Protein AF-A0A3M0WB15-F1 (afdb_monomer_lite)

Structure (mmCIF, N/CA/C/O backbone):
data_AF-A0A3M0WB15-F1
#
_entry.id   AF-A0A3M0WB15-F1
#
loop_
_atom_site.group_PDB
_atom_site.id
_atom_site.type_symbol
_atom_site.label_atom_id
_atom_site.label_alt_id
_atom_site.label_comp_id
_atom_site.label_asym_id
_atom_site.label_entity_id
_atom_site.label_seq_id
_atom_site.pdbx_PDB_ins_code
_atom_site.Cartn_x
_atom_site.Cartn_y
_atom_site.Cartn_z
_atom_site.occupancy
_atom_site.B_iso_or_equiv
_atom_site.auth_seq_id
_atom_site.auth_comp_id
_atom_site.auth_asym_id
_atom_site.auth_atom_id
_atom_site.pdbx_PDB_model_num
ATOM 1 N N . MET A 1 1 ? -12.640 12.970 55.180 1.00 32.00 1 MET A N 1
ATOM 2 C CA . MET A 1 1 ? -13.164 11.653 54.748 1.00 32.00 1 MET A CA 1
ATOM 3 C C . MET A 1 1 ? -14.490 11.904 54.052 1.00 32.00 1 MET A C 1
ATOM 5 O O . MET A 1 1 ? -15.184 12.820 54.476 1.00 32.00 1 MET A O 1
ATOM 9 N N . ALA A 1 2 ? -14.800 11.182 52.977 1.00 24.44 2 ALA A N 1
ATOM 10 C CA . ALA A 1 2 ? -16.011 11.404 52.186 1.00 24.44 2 ALA A CA 1
ATOM 11 C C . ALA A 1 2 ? -17.057 10.317 52.461 1.00 24.44 2 ALA A C 1
ATOM 13 O O . ALA A 1 2 ? -16.696 9.158 52.647 1.00 24.44 2 ALA A O 1
ATOM 14 N N . VAL A 1 3 ? -18.333 10.699 52.426 1.00 24.05 3 VAL A N 1
ATOM 15 C CA . VAL A 1 3 ? -19.474 9.800 52.221 1.00 24.05 3 VAL A CA 1
ATOM 16 C C . VAL A 1 3 ? -20.429 10.526 51.280 1.00 24.05 3 VAL A C 1
ATOM 18 O O . VAL A 1 3 ? -20.793 11.672 51.539 1.00 24.05 3 VAL A O 1
ATOM 21 N N . SER A 1 4 ? -20.809 9.879 50.182 1.00 24.27 4 SER A N 1
ATOM 22 C CA . SER A 1 4 ? -21.797 10.398 49.236 1.00 24.27 4 SER A CA 1
ATOM 23 C C . SER A 1 4 ? -22.511 9.236 48.550 1.00 24.27 4 SER A C 1
ATOM 25 O O . SER A 1 4 ? -22.057 8.746 47.517 1.00 24.27 4 SER A O 1
ATOM 27 N N . GLU A 1 5 ? -23.629 8.798 49.123 1.00 29.08 5 GLU A N 1
ATOM 28 C CA . GLU A 1 5 ? -24.592 7.951 48.420 1.00 29.08 5 GLU A CA 1
ATOM 29 C C . GLU A 1 5 ? -25.654 8.830 47.756 1.00 29.08 5 GLU A C 1
ATOM 31 O O . GLU A 1 5 ? -26.350 9.599 48.415 1.00 29.08 5 GLU A O 1
ATOM 36 N N . SER A 1 6 ? -25.802 8.691 46.442 1.00 25.53 6 SER A N 1
ATOM 37 C CA . SER A 1 6 ? -27.060 8.954 45.739 1.00 25.53 6 SER A CA 1
ATOM 38 C C . SER A 1 6 ? -27.049 8.167 44.428 1.00 25.53 6 SER A C 1
ATOM 40 O O . SER A 1 6 ? -26.003 8.020 43.795 1.00 25.53 6 SER A O 1
ATOM 42 N N . ALA A 1 7 ? -28.190 7.585 44.059 1.00 28.98 7 ALA A N 1
ATOM 43 C CA . ALA A 1 7 ? -28.270 6.685 42.915 1.00 28.98 7 ALA A CA 1
ATOM 44 C C . ALA A 1 7 ? -28.182 7.448 41.584 1.00 28.98 7 ALA A C 1
ATOM 46 O O . ALA A 1 7 ? -28.907 8.421 41.369 1.00 28.98 7 ALA A O 1
ATOM 47 N N . VAL A 1 8 ? -27.348 6.964 40.660 1.00 26.92 8 VAL A N 1
ATOM 48 C CA . VAL A 1 8 ? -27.338 7.445 39.273 1.00 26.92 8 VAL A CA 1
ATOM 49 C C . VAL A 1 8 ? -28.443 6.724 38.503 1.00 26.92 8 VAL A C 1
ATOM 51 O O . VAL A 1 8 ? -28.312 5.555 38.148 1.00 26.92 8 VAL A O 1
ATOM 54 N N . VAL A 1 9 ? -29.546 7.434 38.272 1.00 26.73 9 VAL A N 1
ATOM 55 C CA . VAL A 1 9 ? -30.647 7.006 37.397 1.00 26.73 9 VAL A CA 1
ATOM 56 C C . VAL A 1 9 ? -30.194 7.074 35.934 1.00 26.73 9 VAL A C 1
ATOM 58 O O . VAL A 1 9 ? -29.567 8.056 35.541 1.00 26.73 9 VAL A O 1
ATOM 61 N N . ASP A 1 10 ? -30.531 6.064 35.126 1.00 28.53 10 ASP A N 1
ATOM 62 C CA . ASP A 1 10 ? -30.307 6.070 33.672 1.00 28.53 10 ASP A CA 1
ATOM 63 C C . ASP A 1 10 ? -31.262 7.064 32.971 1.00 28.53 10 ASP A C 1
ATOM 65 O O . ASP A 1 10 ? -32.482 6.900 33.073 1.00 28.53 10 ASP A O 1
ATOM 69 N N . PRO A 1 11 ? -30.760 8.091 32.257 1.00 34.41 11 PRO A N 1
ATOM 70 C CA . PRO A 1 11 ? -31.585 9.114 31.631 1.00 34.41 11 PRO A CA 1
ATOM 71 C C . PRO A 1 11 ? -31.634 8.971 30.095 1.00 34.41 11 PRO A C 1
ATOM 73 O O . PRO A 1 11 ? -31.432 9.958 29.383 1.00 34.41 11 PRO A O 1
ATOM 76 N N . ARG A 1 12 ? -31.869 7.764 29.550 1.00 32.94 12 ARG A N 1
ATOM 77 C CA . ARG A 1 12 ? -31.938 7.542 28.084 1.00 32.94 12 ARG A CA 1
ATOM 78 C C . ARG A 1 12 ? -33.229 6.971 27.490 1.00 32.94 12 ARG A C 1
ATOM 80 O O . ARG A 1 12 ? -33.230 6.601 26.320 1.00 32.94 12 ARG A O 1
ATOM 87 N N . GLU A 1 13 ? -34.359 7.097 28.184 1.00 36.16 13 GLU A N 1
ATOM 88 C CA . GLU A 1 13 ? -35.670 7.157 27.512 1.00 36.16 13 GLU A CA 1
ATOM 89 C C . GLU A 1 13 ? -36.468 8.414 27.892 1.00 36.16 13 GLU A C 1
ATOM 91 O O . GLU A 1 13 ? -37.085 8.491 28.951 1.00 36.16 13 GLU A O 1
ATOM 96 N N . SER A 1 14 ? -36.521 9.399 26.985 1.00 29.91 14 SER A N 1
ATOM 97 C CA . SER A 1 14 ? -37.674 10.310 26.888 1.00 29.91 14 SER A CA 1
ATOM 98 C C . SER A 1 14 ? -37.843 10.933 25.490 1.00 29.91 14 SER A C 1
ATOM 100 O O . SER A 1 14 ? -37.101 11.805 25.046 1.00 29.91 14 SER A O 1
ATOM 102 N N . THR A 1 15 ? -38.910 10.511 24.807 1.00 35.38 15 THR A N 1
ATOM 103 C CA . THR A 1 15 ? -39.712 11.342 23.883 1.00 35.38 15 THR A CA 1
ATOM 104 C C . THR A 1 15 ? -38.985 12.138 22.781 1.00 35.38 15 THR A C 1
ATOM 106 O O . THR A 1 15 ? -39.140 13.357 22.670 1.00 35.38 15 THR A O 1
ATOM 109 N N . GLY A 1 16 ? -38.302 11.451 21.861 1.00 31.31 16 GLY A N 1
ATOM 110 C CA . GLY A 1 16 ? -37.814 12.056 20.616 1.00 31.31 16 GLY A CA 1
ATOM 111 C C . GLY A 1 16 ? -37.862 11.095 19.430 1.00 31.31 16 GLY A C 1
ATOM 112 O O . GLY A 1 16 ? -37.258 10.031 19.470 1.00 31.31 16 GLY A O 1
ATOM 113 N N . THR A 1 17 ? -38.526 11.476 18.334 1.00 39.22 17 THR A N 1
ATOM 114 C CA . THR A 1 17 ? -38.251 10.845 17.031 1.00 39.22 17 THR A CA 1
ATOM 115 C C . THR A 1 17 ? -36.803 11.160 16.635 1.00 39.22 17 THR A C 1
ATOM 117 O O . THR A 1 17 ? -36.438 12.332 16.760 1.00 39.22 17 THR A O 1
ATOM 120 N N . PRO A 1 18 ? -36.016 10.224 16.063 1.00 48.34 18 PRO A N 1
ATOM 121 C CA . PRO A 1 18 ? -34.597 10.449 15.703 1.00 48.34 18 PRO A CA 1
ATOM 122 C C . PRO A 1 18 ? -34.385 11.579 14.669 1.00 48.34 18 PRO A C 1
ATOM 124 O O . PRO A 1 18 ? -33.280 12.050 14.414 1.00 48.34 18 PRO A O 1
ATOM 127 N N . TYR A 1 19 ? -35.484 12.054 14.091 1.00 56.12 19 TYR A N 1
ATOM 128 C CA . TYR A 1 19 ? -35.598 13.136 13.123 1.00 56.12 19 TYR A CA 1
ATOM 129 C C . TYR A 1 19 ? -35.807 14.514 13.786 1.00 56.12 19 TYR A C 1
ATOM 131 O O . TYR A 1 19 ? -36.706 15.263 13.398 1.00 56.12 19 TYR A O 1
ATOM 139 N N . LYS A 1 20 ? -35.023 14.833 14.823 1.00 62.78 20 LYS A N 1
ATOM 140 C CA . LYS A 1 20 ? -34.983 16.150 15.483 1.00 62.78 20 LYS A CA 1
ATOM 141 C C . LYS A 1 20 ? -33.554 16.500 15.908 1.00 62.78 20 LYS A C 1
ATOM 143 O O . LYS A 1 20 ? -32.778 15.623 16.274 1.00 62.78 20 LYS A O 1
ATOM 148 N N . LEU A 1 21 ? -33.232 17.793 15.907 1.00 71.25 21 LEU A N 1
ATOM 149 C CA . LEU A 1 21 ? -32.018 18.321 16.537 1.00 71.25 21 LEU A CA 1
ATOM 150 C C . LEU A 1 21 ? -32.111 18.210 18.063 1.00 71.25 21 LEU A C 1
ATOM 152 O O . LEU A 1 21 ? -33.150 18.528 18.640 1.00 71.25 21 LEU A O 1
ATOM 156 N N . ASN A 1 22 ? -31.009 17.829 18.713 1.00 78.75 22 ASN A N 1
ATOM 157 C CA . ASN A 1 22 ? -30.872 17.921 20.164 1.00 78.75 22 ASN A CA 1
ATOM 158 C C . ASN A 1 22 ? -30.572 19.394 20.550 1.00 78.75 22 ASN A C 1
ATOM 160 O O . ASN A 1 22 ? -29.532 19.925 20.129 1.00 78.75 22 ASN A O 1
ATOM 164 N N . PRO A 1 23 ? -31.435 20.074 21.336 1.00 76.50 23 PRO A N 1
ATOM 165 C CA . PRO A 1 23 ? -31.220 21.472 21.713 1.00 76.50 23 PRO A CA 1
ATOM 166 C C . PRO A 1 23 ? -29.953 21.686 22.547 1.00 76.50 23 PRO A C 1
ATOM 168 O O . PRO A 1 23 ? -29.237 22.659 22.322 1.00 76.50 23 PRO A O 1
ATOM 171 N N . GLU A 1 24 ? -29.630 20.769 23.460 1.00 76.75 24 GLU A N 1
ATOM 172 C CA . GLU A 1 24 ? -28.465 20.866 24.346 1.00 76.75 24 GLU A CA 1
ATOM 173 C C . GLU A 1 24 ? -27.152 20.695 23.580 1.00 76.75 24 GLU A C 1
ATOM 175 O O . GLU A 1 24 ? -26.213 21.468 23.776 1.00 76.75 24 GLU A O 1
ATOM 180 N N . GLN A 1 25 ? -27.091 19.730 22.655 1.00 79.56 25 GLN A N 1
ATOM 181 C CA . GLN A 1 25 ? -25.935 19.543 21.772 1.00 79.56 25 GLN A CA 1
ATOM 182 C C . GLN A 1 25 ? -25.721 20.772 20.881 1.00 79.56 25 GLN A C 1
ATOM 184 O O . GLN A 1 25 ? -24.593 21.254 20.748 1.00 79.56 25 GLN A O 1
ATOM 189 N N . THR A 1 26 ? -26.807 21.313 20.319 1.00 80.88 26 THR A N 1
ATOM 190 C CA . THR A 1 26 ? -26.764 22.523 19.488 1.00 80.88 26 THR A CA 1
ATOM 191 C C . THR A 1 26 ? -26.274 23.723 20.305 1.00 80.88 26 THR A C 1
ATOM 193 O O . THR A 1 26 ? -25.356 24.420 19.879 1.00 80.88 26 THR A O 1
ATOM 196 N N . LEU A 1 27 ? -26.789 23.906 21.526 1.00 83.44 27 LEU A N 1
ATOM 197 C CA . LEU A 1 27 ? -26.387 24.970 22.450 1.00 83.44 27 LEU A CA 1
ATOM 198 C C . LEU A 1 27 ? -24.917 24.845 22.884 1.00 83.44 27 LEU A C 1
ATOM 200 O O . LEU A 1 27 ? -24.183 25.835 22.877 1.00 83.44 27 LEU A O 1
ATOM 204 N N . LYS A 1 28 ? -24.463 23.632 23.225 1.00 83.00 28 LYS A N 1
ATOM 205 C CA . LYS A 1 28 ? -23.073 23.328 23.607 1.00 83.00 28 LYS A CA 1
ATOM 206 C C . LYS A 1 28 ? -22.101 23.651 22.470 1.00 83.00 28 LYS A C 1
ATOM 208 O O . LYS A 1 28 ? -21.092 24.314 22.703 1.00 83.00 28 LYS A O 1
ATOM 213 N N . ALA A 1 29 ? -22.426 23.249 21.241 1.00 79.31 29 ALA A N 1
ATOM 214 C CA . ALA A 1 29 ? -21.618 23.553 20.064 1.00 79.31 29 ALA A CA 1
ATOM 215 C C . ALA A 1 29 ? -21.620 25.062 19.731 1.00 79.31 29 ALA A C 1
ATOM 217 O O . ALA A 1 29 ? -20.564 25.628 19.443 1.00 79.31 29 ALA A O 1
ATOM 218 N N . SER A 1 30 ? -22.766 25.747 19.842 1.00 81.06 30 SER A N 1
ATOM 219 C CA . SER A 1 30 ? -22.854 27.205 19.655 1.00 81.06 30 SER A CA 1
ATOM 220 C C . SER A 1 30 ? -22.040 27.988 20.694 1.00 81.06 30 SER A C 1
ATOM 222 O O . SER A 1 30 ? -21.371 28.957 20.331 1.00 81.06 30 SER A O 1
ATOM 224 N N . ARG A 1 31 ? -22.027 27.552 21.963 1.00 83.50 31 ARG A N 1
ATOM 225 C CA . ARG A 1 31 ? -21.165 28.121 23.018 1.00 83.50 31 ARG A CA 1
ATOM 226 C C . ARG A 1 31 ? -19.683 27.938 22.687 1.00 83.50 31 ARG A C 1
ATOM 228 O O . ARG A 1 31 ? -18.946 28.922 22.682 1.00 83.50 31 ARG A O 1
ATOM 235 N N . ALA A 1 32 ? -19.272 26.723 22.317 1.00 80.44 32 ALA A N 1
ATOM 236 C CA . ALA A 1 32 ? -17.886 26.419 21.959 1.00 80.44 32 ALA A CA 1
ATOM 237 C C . ALA A 1 32 ? -17.364 27.276 20.787 1.00 80.44 32 ALA A C 1
ATOM 239 O O . ALA A 1 32 ? -16.263 27.819 20.873 1.00 80.44 32 ALA A O 1
ATOM 240 N N . LEU A 1 33 ? -18.157 27.470 19.722 1.00 77.56 33 LEU A N 1
ATOM 241 C CA . LEU A 1 33 ? -17.755 28.324 18.594 1.00 77.56 33 LEU A CA 1
ATOM 242 C C . LEU A 1 33 ? -17.680 29.815 18.956 1.00 77.56 33 LEU A C 1
ATOM 244 O O . LEU A 1 33 ? -16.777 30.508 18.488 1.00 77.56 33 LEU A O 1
ATOM 248 N N . LEU A 1 34 ? -18.589 30.326 19.794 1.00 79.94 34 LEU A N 1
ATOM 249 C CA . LEU A 1 34 ? -18.534 31.721 20.248 1.00 79.94 34 LEU A CA 1
ATOM 250 C C . LEU A 1 34 ? -17.353 31.980 21.197 1.00 79.94 34 LEU A C 1
ATOM 252 O O . LEU A 1 34 ? -16.769 33.062 21.156 1.00 79.94 34 LEU A O 1
ATOM 256 N N . GLU A 1 35 ? -16.959 31.005 22.018 1.00 78.06 35 GLU A N 1
ATOM 257 C CA . GLU A 1 35 ? -15.713 31.080 22.788 1.00 78.06 35 GLU A CA 1
ATOM 258 C C . GLU A 1 35 ? -14.468 31.001 21.903 1.00 78.06 35 GLU A C 1
ATOM 260 O O . GLU A 1 35 ? -13.532 31.772 22.110 1.00 78.06 35 GLU A O 1
ATOM 265 N N . HIS A 1 36 ? -14.460 30.118 20.902 1.00 76.19 36 HIS A N 1
ATOM 266 C CA . HIS A 1 36 ? -13.362 30.003 19.943 1.00 76.19 36 HIS A CA 1
ATOM 267 C C . HIS A 1 36 ? -13.143 31.328 19.197 1.00 76.19 36 HIS A C 1
ATOM 269 O O . HIS A 1 36 ? -12.040 31.863 19.237 1.00 76.19 36 HIS A O 1
ATOM 275 N N . LEU A 1 37 ? -14.206 31.949 18.668 1.00 68.12 37 LEU A N 1
ATOM 276 C CA . LEU A 1 37 ? -14.143 33.280 18.044 1.00 68.12 37 LEU A CA 1
ATOM 277 C C . LEU A 1 37 ? -13.604 34.364 18.987 1.00 68.12 37 LEU A C 1
ATOM 279 O O . LEU A 1 37 ? -12.825 35.214 18.566 1.00 68.12 37 LEU A O 1
ATOM 283 N N . LYS A 1 38 ? -13.980 34.343 20.273 1.00 69.75 38 LYS A N 1
ATOM 284 C CA . LYS A 1 38 ? -13.450 35.287 21.275 1.00 69.75 38 LYS A CA 1
ATOM 285 C C . LYS A 1 38 ? -11.957 35.077 21.569 1.00 69.75 38 LYS A C 1
ATOM 287 O O . LYS A 1 38 ? -11.308 36.012 22.030 1.00 69.75 38 LYS A O 1
ATOM 292 N N . ARG A 1 39 ? -11.409 33.886 21.296 1.00 63.34 39 ARG A N 1
ATOM 293 C CA . ARG A 1 39 ? -9.971 33.577 21.396 1.00 63.34 39 ARG A CA 1
ATOM 294 C C . ARG A 1 39 ? -9.229 33.895 20.085 1.00 63.34 39 ARG A C 1
ATOM 296 O O . ARG A 1 39 ? -8.154 34.484 20.144 1.00 63.34 39 ARG A O 1
ATOM 303 N N . GLU A 1 40 ? -9.809 33.587 18.922 1.00 54.28 40 GLU A N 1
ATOM 304 C CA . GLU A 1 40 ? -9.234 33.873 17.591 1.00 54.28 40 GLU A CA 1
ATOM 305 C C . GLU A 1 40 ? -9.178 35.370 17.255 1.00 54.28 40 GLU A C 1
ATOM 307 O O . GLU A 1 40 ? -8.146 35.854 16.791 1.00 54.28 40 GLU A O 1
ATOM 312 N N . ASN A 1 41 ? -10.231 36.138 17.572 1.00 48.59 41 ASN A N 1
ATOM 313 C CA . ASN A 1 41 ? -10.284 37.595 17.351 1.00 48.59 41 ASN A CA 1
ATOM 314 C C . ASN A 1 41 ? -9.221 38.380 18.150 1.00 48.59 41 ASN A C 1
ATOM 316 O O . ASN A 1 41 ? -9.122 39.596 18.015 1.00 48.59 41 ASN A O 1
ATOM 320 N N . LYS A 1 42 ? -8.436 37.704 18.999 1.00 47.28 42 LYS A N 1
ATOM 321 C CA . LYS A 1 42 ? -7.292 38.263 19.728 1.00 47.28 42 LYS A CA 1
ATOM 322 C C . LYS A 1 42 ? -5.942 37.937 19.064 1.00 47.28 42 LYS A C 1
ATOM 324 O O . LYS A 1 42 ? -4.905 38.175 19.681 1.00 47.28 42 LYS A O 1
ATOM 329 N N . ARG A 1 43 ? -5.938 37.321 17.871 1.00 45.69 43 ARG A N 1
ATOM 330 C CA . ARG A 1 43 ? -4.740 36.694 17.287 1.00 45.69 43 ARG A CA 1
ATOM 331 C C . ARG A 1 43 ? -4.502 36.920 15.791 1.00 45.69 43 ARG A C 1
ATOM 333 O O . ARG A 1 43 ? -3.350 36.804 15.392 1.00 45.69 43 ARG A O 1
ATOM 340 N N . ILE A 1 44 ? -5.525 37.223 14.983 1.00 35.56 44 ILE A N 1
ATOM 341 C CA . ILE A 1 44 ? -5.366 37.455 13.533 1.00 35.56 44 ILE A CA 1
ATOM 342 C C . ILE A 1 44 ? -6.186 38.673 13.078 1.00 35.56 44 ILE A C 1
ATOM 344 O O . ILE A 1 44 ? -7.388 38.580 12.835 1.00 35.56 44 ILE A O 1
ATOM 348 N N . GLU A 1 45 ? -5.505 39.802 12.884 1.00 31.34 45 GLU A N 1
ATOM 349 C CA . GLU A 1 45 ? -5.767 40.622 11.696 1.00 31.34 45 GLU A CA 1
ATOM 350 C C . GLU A 1 45 ? -5.001 40.009 10.507 1.00 31.34 45 GLU A C 1
ATOM 352 O O . GLU A 1 45 ? -4.031 39.287 10.711 1.00 31.34 45 GLU A O 1
ATOM 357 N N . GLN A 1 46 ? -5.403 40.333 9.273 1.00 28.12 46 GLN A N 1
ATOM 358 C CA . GLN A 1 46 ? -4.735 39.928 8.021 1.00 28.12 46 GLN A CA 1
ATOM 359 C C . GLN A 1 46 ? -4.763 38.423 7.656 1.00 28.12 46 GLN A C 1
ATOM 361 O O . GLN A 1 46 ? -3.765 37.724 7.755 1.00 28.12 46 GLN A O 1
ATOM 366 N N . ALA A 1 47 ? -5.876 37.964 7.070 1.00 23.25 47 ALA A N 1
ATOM 367 C CA . ALA A 1 47 ? -5.870 37.084 5.886 1.00 23.25 47 ALA A CA 1
ATOM 368 C C . ALA A 1 47 ? -7.295 36.959 5.317 1.00 23.25 47 ALA A C 1
ATOM 370 O O . ALA A 1 47 ? -8.231 36.629 6.042 1.00 23.25 47 ALA A O 1
ATOM 371 N N . ALA A 1 48 ? -7.488 37.207 4.017 1.00 24.23 48 ALA A N 1
ATOM 372 C CA . ALA A 1 48 ? -8.792 37.036 3.371 1.00 24.23 48 ALA A CA 1
ATOM 373 C C . ALA A 1 48 ? -8.638 36.597 1.909 1.00 24.23 48 ALA A C 1
ATOM 375 O O . ALA A 1 48 ? -8.420 37.427 1.027 1.00 24.23 48 ALA A O 1
ATOM 376 N N . GLN A 1 49 ? -8.799 35.298 1.643 1.00 23.83 49 GLN A N 1
ATOM 377 C CA . GLN A 1 49 ? -8.839 34.758 0.281 1.00 23.83 49 GLN A CA 1
ATOM 378 C C . GLN A 1 49 ? -10.204 34.160 -0.086 1.00 23.83 49 GLN A C 1
ATOM 380 O O . GLN A 1 49 ? -11.036 33.825 0.759 1.00 23.83 49 GLN A O 1
ATOM 385 N N . HIS A 1 50 ? -10.468 34.140 -1.391 1.00 25.89 50 HIS A N 1
ATOM 386 C CA . HIS A 1 50 ? -11.768 33.848 -1.986 1.00 25.89 50 HIS A CA 1
ATOM 387 C C . HIS A 1 50 ? -11.921 32.360 -2.353 1.00 25.89 50 HIS A C 1
ATOM 389 O O . HIS A 1 50 ? -10.997 31.761 -2.884 1.00 25.89 50 HIS A O 1
ATOM 395 N N . ILE A 1 51 ? -13.138 31.813 -2.244 1.00 25.48 51 ILE A N 1
ATOM 396 C CA . ILE A 1 51 ? -13.498 30.473 -2.752 1.00 25.48 51 ILE A CA 1
ATOM 397 C C . ILE A 1 51 ? -14.341 30.630 -4.022 1.00 25.48 51 ILE A C 1
ATOM 399 O O . ILE A 1 51 ? -15.369 31.295 -3.981 1.00 25.48 51 ILE A O 1
ATOM 403 N N . VAL A 1 52 ? -13.940 30.061 -5.164 1.00 25.89 52 VAL A N 1
ATOM 404 C CA . VAL A 1 52 ? -14.728 30.144 -6.415 1.00 25.89 52 VAL A CA 1
ATOM 405 C C . VAL A 1 52 ? -16.001 29.290 -6.318 1.00 25.89 52 VAL A C 1
ATOM 407 O O . VAL A 1 52 ? -15.954 28.145 -5.893 1.00 25.89 52 VAL A O 1
ATOM 410 N N . ASP A 1 53 ? -17.140 29.836 -6.757 1.00 33.00 53 ASP A N 1
ATOM 411 C CA . ASP A 1 53 ? -18.428 29.129 -6.807 1.00 33.00 53 ASP A CA 1
ATOM 412 C C . ASP A 1 53 ? -19.111 29.381 -8.164 1.00 33.00 53 ASP A C 1
ATOM 414 O O . ASP A 1 53 ? -19.062 30.507 -8.680 1.00 33.00 53 ASP A O 1
ATOM 418 N N . ARG A 1 54 ? -19.723 28.357 -8.775 1.00 32.00 54 ARG A N 1
ATOM 419 C CA . ARG A 1 54 ? -20.338 28.460 -10.112 1.00 32.00 54 ARG A CA 1
ATOM 420 C C . ARG A 1 54 ? -21.574 27.567 -10.242 1.00 32.00 54 ARG A C 1
ATOM 422 O O . ARG A 1 54 ? -21.506 26.382 -9.963 1.00 32.00 54 ARG A O 1
ATOM 429 N N . ASN A 1 55 ? -22.648 28.163 -10.766 1.00 38.66 55 ASN A N 1
ATOM 430 C CA . ASN A 1 55 ? -23.968 27.578 -11.039 1.00 38.66 55 ASN A CA 1
ATOM 431 C C . ASN A 1 55 ? -24.716 27.030 -9.805 1.00 38.66 55 ASN A C 1
ATOM 433 O O . ASN A 1 55 ? -24.228 26.209 -9.039 1.00 38.66 55 ASN A O 1
ATOM 437 N N . CYS A 1 56 ? -25.955 27.488 -9.618 1.00 42.44 56 CYS A N 1
ATOM 438 C CA . CYS A 1 56 ? -26.847 27.009 -8.564 1.00 42.44 56 CYS A CA 1
ATOM 439 C C . CYS A 1 56 ? -28.288 26.964 -9.074 1.00 42.44 56 CYS A C 1
ATOM 441 O O . CYS A 1 56 ? -28.657 27.711 -9.986 1.00 42.44 56 CYS A O 1
ATOM 443 N N . LEU A 1 57 ? -29.109 26.133 -8.435 1.00 55.59 57 LEU A N 1
ATOM 444 C CA . LEU A 1 57 ? -30.558 26.132 -8.623 1.00 55.59 57 LEU A CA 1
ATOM 445 C C . LEU A 1 57 ? -31.175 27.412 -8.020 1.00 55.59 57 LEU A C 1
ATOM 447 O O . LEU A 1 57 ? -30.508 28.178 -7.318 1.00 55.59 57 LEU A O 1
ATOM 451 N N . ARG A 1 58 ? -32.453 27.680 -8.325 1.00 60.78 58 ARG A N 1
ATOM 452 C CA . ARG A 1 58 ? -33.155 28.914 -7.919 1.00 60.78 58 ARG A CA 1
ATOM 453 C C . ARG A 1 58 ? -33.056 29.128 -6.393 1.00 60.78 58 ARG A C 1
ATOM 455 O O . ARG A 1 58 ? -33.524 28.263 -5.652 1.00 60.78 58 ARG A O 1
ATOM 462 N N . PRO A 1 59 ? -32.494 30.255 -5.913 1.00 66.00 59 PRO A N 1
ATOM 463 C CA . PRO A 1 59 ? -32.302 30.482 -4.484 1.00 66.00 59 PRO A CA 1
ATOM 464 C C . PRO A 1 59 ? -33.635 30.729 -3.768 1.00 66.00 59 PRO A C 1
ATOM 466 O O . PRO A 1 59 ? -34.584 31.263 -4.346 1.00 66.00 59 PRO A O 1
ATOM 469 N N . SER A 1 60 ? -33.683 30.366 -2.490 1.00 72.62 60 SER A N 1
ATOM 470 C CA . SER A 1 60 ? -34.837 30.518 -1.600 1.00 72.62 60 SER A CA 1
ATOM 471 C C . SER A 1 60 ? -34.484 31.397 -0.391 1.00 72.62 60 SER A C 1
ATOM 473 O O . SER A 1 60 ? -33.362 31.898 -0.276 1.00 72.62 60 SER A O 1
ATOM 475 N N . LYS A 1 61 ? -35.450 31.638 0.506 1.00 79.62 61 LYS A N 1
ATOM 476 C CA . LYS A 1 61 ? -35.224 32.391 1.748 1.00 79.62 61 LYS A CA 1
ATOM 477 C C . LYS A 1 61 ? -36.008 31.798 2.923 1.00 79.62 61 LYS A C 1
ATOM 479 O O . LYS A 1 61 ? -37.217 31.587 2.808 1.00 79.62 61 LYS A O 1
ATOM 484 N N . ALA A 1 62 ? -35.324 31.552 4.040 1.00 78.44 62 ALA A N 1
ATOM 485 C CA . ALA A 1 62 ? -35.913 31.066 5.285 1.00 78.44 62 ALA A CA 1
ATOM 486 C C . ALA A 1 62 ? -36.053 32.193 6.304 1.00 78.44 62 ALA A C 1
ATOM 488 O O . ALA A 1 62 ? -35.059 32.825 6.647 1.00 78.44 62 ALA A O 1
ATOM 489 N N . LYS A 1 63 ? -37.275 32.421 6.804 1.00 82.50 63 LYS A N 1
ATOM 490 C CA . LYS A 1 63 ? -37.510 33.362 7.906 1.00 82.50 63 LYS A CA 1
ATOM 491 C C . LYS A 1 63 ? -36.789 32.858 9.159 1.00 82.50 63 LYS A C 1
ATOM 493 O O . LYS A 1 63 ? -36.916 31.680 9.484 1.00 82.50 63 LYS A O 1
ATOM 498 N N . VAL A 1 64 ? -36.104 33.752 9.865 1.00 84.06 64 VAL A N 1
ATOM 499 C CA . VAL A 1 64 ? -35.446 33.480 11.152 1.00 84.06 64 VAL A CA 1
ATOM 500 C C . VAL A 1 64 ? -36.064 34.303 12.293 1.00 84.06 64 VAL A C 1
ATOM 502 O O . VAL A 1 64 ? -36.609 35.375 12.026 1.00 84.06 64 VAL A O 1
ATOM 505 N N . PRO A 1 65 ? -36.001 33.831 13.555 1.00 82.06 65 PRO A N 1
ATOM 506 C CA . PRO A 1 65 ? -36.373 34.626 14.729 1.00 82.06 65 PRO A CA 1
ATOM 507 C C . PRO A 1 65 ? -35.495 35.868 14.942 1.00 82.06 65 PRO A C 1
ATOM 509 O O . PRO A 1 65 ? -36.019 36.929 15.274 1.00 82.06 65 PRO A O 1
ATOM 512 N N . HIS A 1 66 ? -34.183 35.765 14.700 1.00 83.25 66 HIS A N 1
ATOM 513 C CA . HIS A 1 66 ? -33.228 36.859 14.903 1.00 83.25 66 HIS A CA 1
ATOM 514 C C . HIS A 1 66 ? -32.579 37.282 13.579 1.00 83.25 66 HIS A C 1
ATOM 516 O O . HIS A 1 66 ? -31.800 36.532 12.982 1.00 83.25 66 HIS A O 1
ATOM 522 N N . SER A 1 67 ? -32.896 38.492 13.104 1.00 79.62 67 SER A N 1
ATOM 523 C CA . SER A 1 67 ? -32.382 39.007 11.828 1.00 79.62 67 SER A CA 1
ATOM 524 C C . SER A 1 67 ? -30.876 39.292 11.878 1.00 79.62 67 SER A C 1
ATOM 526 O O . SER A 1 67 ? -30.381 40.021 12.737 1.00 79.62 67 SER A O 1
ATOM 528 N N . LEU A 1 68 ? -30.158 38.801 10.863 1.00 71.88 68 LEU A N 1
ATOM 529 C CA . LEU A 1 68 ? -28.751 39.117 10.572 1.00 71.88 68 LEU A CA 1
ATOM 530 C C . LEU A 1 68 ? -28.504 40.592 10.206 1.00 71.88 68 LEU A C 1
ATOM 532 O O . LEU A 1 68 ? -27.361 40.993 9.990 1.00 71.88 68 LEU A O 1
ATOM 536 N N . THR A 1 69 ? -29.570 41.374 10.053 1.00 67.25 69 THR A N 1
ATOM 537 C CA . THR A 1 69 ? -29.603 42.629 9.295 1.00 67.25 69 THR A CA 1
ATOM 538 C C . THR A 1 69 ? -30.089 43.802 10.165 1.00 67.25 69 THR A C 1
ATOM 540 O O . THR A 1 69 ? -30.411 44.874 9.666 1.00 67.25 69 THR A O 1
ATOM 543 N N . SER A 1 70 ? -30.079 43.626 11.491 1.00 57.91 70 SER A N 1
ATOM 544 C CA . SER A 1 70 ? -30.581 44.572 12.504 1.00 57.91 70 SER A CA 1
ATOM 545 C C . SER A 1 70 ? -29.715 45.834 12.733 1.00 57.91 70 SER A C 1
ATOM 547 O O . SER A 1 70 ? -29.798 46.455 13.793 1.00 57.91 70 SER A O 1
ATOM 549 N N . ALA A 1 71 ? -28.864 46.226 11.780 1.00 62.69 71 ALA A N 1
ATOM 550 C CA . ALA A 1 71 ? -28.035 47.427 11.898 1.00 62.69 71 ALA A CA 1
ATOM 551 C C . ALA A 1 71 ? -28.852 48.702 11.581 1.00 62.69 71 ALA A C 1
ATOM 553 O O . ALA A 1 71 ? -29.580 48.719 10.584 1.00 62.69 71 ALA A O 1
ATOM 554 N N . PRO A 1 72 ? -28.735 49.790 12.369 1.00 60.06 72 PRO A N 1
ATOM 555 C CA . PRO A 1 72 ? -29.514 51.009 12.133 1.00 60.06 72 PRO A CA 1
ATOM 556 C C . PRO A 1 72 ? -29.100 51.751 10.850 1.00 60.06 72 PRO A C 1
ATOM 558 O O . PRO A 1 72 ? -29.955 52.323 10.180 1.00 60.06 72 PRO A O 1
ATOM 561 N N . SER A 1 73 ? -27.818 51.695 10.476 1.00 66.44 73 SER A N 1
ATOM 562 C CA . SER A 1 73 ? -27.214 52.406 9.336 1.00 66.44 73 SER A CA 1
ATOM 563 C C . SER A 1 73 ? -27.106 51.562 8.053 1.00 66.44 73 SER A C 1
ATOM 565 O O . SER A 1 73 ? -26.167 51.732 7.279 1.00 66.44 73 SER A O 1
ATOM 567 N N . LEU A 1 74 ? -28.000 50.589 7.860 1.00 78.44 74 LEU A N 1
ATOM 568 C CA . LEU A 1 74 ? -27.885 49.584 6.799 1.00 78.44 74 LEU A CA 1
ATOM 569 C C . LEU A 1 74 ? -28.260 50.122 5.406 1.00 78.44 74 LEU A C 1
ATOM 571 O O . LEU A 1 74 ? -29.370 50.615 5.205 1.00 78.44 74 LEU A O 1
ATOM 575 N N . SER A 1 75 ? -27.378 49.915 4.425 1.00 83.44 75 SER A N 1
ATOM 576 C CA . SER A 1 75 ? -27.589 50.304 3.024 1.00 83.44 75 SER A CA 1
ATOM 577 C C . SER A 1 75 ? -28.202 49.179 2.164 1.00 83.44 75 SER A C 1
ATOM 579 O O . SER A 1 75 ? -27.689 48.056 2.101 1.00 83.44 75 SER A O 1
ATOM 581 N N . ILE A 1 76 ? -29.312 49.474 1.470 1.00 86.88 76 ILE A N 1
ATOM 582 C CA . ILE A 1 76 ? -30.060 48.517 0.632 1.00 86.88 76 ILE A CA 1
ATOM 583 C C . ILE A 1 76 ? -30.021 48.921 -0.850 1.00 86.88 76 ILE A C 1
ATOM 585 O O . ILE A 1 76 ? -30.422 50.023 -1.233 1.00 86.88 76 ILE A O 1
ATOM 589 N N . CYS A 1 77 ? -29.626 47.976 -1.707 1.00 88.31 77 CYS A N 1
ATOM 590 C CA . CYS A 1 77 ? -29.727 48.071 -3.163 1.00 88.31 77 CYS A CA 1
ATOM 591 C C . CYS A 1 77 ? -30.825 47.136 -3.699 1.00 88.31 77 CYS A C 1
ATOM 593 O O . CYS A 1 77 ? -30.780 45.927 -3.467 1.00 88.31 77 CYS A O 1
ATOM 595 N N . ILE A 1 78 ? -31.791 47.665 -4.455 1.00 87.94 78 ILE A N 1
ATOM 596 C CA . ILE A 1 78 ? -32.857 46.885 -5.104 1.00 87.94 78 ILE A CA 1
ATOM 597 C C . ILE A 1 78 ? -32.569 46.740 -6.601 1.00 87.94 78 ILE A C 1
ATOM 599 O O . ILE A 1 78 ? -32.489 47.728 -7.334 1.00 87.94 78 ILE A O 1
ATOM 603 N N . ILE A 1 79 ? -32.487 45.500 -7.080 1.00 89.38 79 ILE A N 1
ATOM 604 C CA . ILE A 1 79 ? -32.360 45.167 -8.500 1.00 89.38 79 ILE A CA 1
ATOM 605 C C . ILE A 1 79 ? -33.720 44.686 -9.025 1.00 89.38 79 ILE A C 1
ATOM 607 O O . ILE A 1 79 ? -34.282 43.713 -8.523 1.00 89.38 79 ILE A O 1
ATOM 611 N N . THR A 1 80 ? -34.265 45.352 -10.042 1.00 87.19 80 THR A N 1
ATOM 612 C CA . THR A 1 80 ? -35.628 45.101 -10.548 1.00 87.19 80 THR A CA 1
ATOM 613 C C . THR A 1 80 ? -35.661 44.761 -12.036 1.00 87.19 80 THR A C 1
ATOM 615 O O . THR A 1 80 ? -34.776 45.144 -12.806 1.00 87.19 80 THR A O 1
ATOM 618 N N . ALA A 1 81 ? -36.713 44.056 -12.463 1.00 83.56 81 ALA A N 1
ATOM 619 C CA . ALA A 1 81 ? -37.099 44.050 -13.867 1.00 83.56 81 ALA A CA 1
ATOM 620 C C . ALA A 1 81 ? -37.419 45.485 -14.326 1.00 83.56 81 ALA A C 1
ATOM 622 O O . ALA A 1 81 ? -37.967 46.284 -13.559 1.00 83.56 81 ALA A O 1
ATOM 623 N N . ASP A 1 82 ? -37.070 45.812 -15.568 1.00 80.81 82 ASP A N 1
ATOM 624 C CA . ASP A 1 82 ? -37.419 47.097 -16.168 1.00 80.81 82 ASP A CA 1
ATOM 625 C C . ASP A 1 82 ? -38.940 47.196 -16.430 1.00 80.81 82 ASP A C 1
ATOM 627 O O . ASP A 1 82 ? -39.569 46.171 -16.706 1.00 80.81 82 ASP A O 1
ATOM 631 N N . PRO A 1 83 ? -39.549 48.398 -16.345 1.00 80.94 83 PRO A N 1
ATOM 632 C CA . PRO A 1 83 ? -38.909 49.700 -16.142 1.00 80.94 83 PRO A CA 1
ATOM 633 C C . PRO A 1 83 ? -38.636 50.032 -14.663 1.00 80.94 83 PRO A C 1
ATOM 635 O O . PRO A 1 83 ? -39.553 50.186 -13.858 1.00 80.94 83 PRO A O 1
ATOM 638 N N . GLN A 1 84 ? -37.368 50.295 -14.316 1.00 81.50 84 GLN A N 1
ATOM 639 C CA . GLN A 1 84 ? -36.966 50.668 -12.945 1.00 81.50 84 GLN A CA 1
ATOM 640 C C . GLN A 1 84 ? -37.648 51.926 -12.366 1.00 81.50 84 GLN A C 1
ATOM 642 O O . GLN A 1 84 ? -37.585 52.154 -11.158 1.00 81.50 84 GLN A O 1
ATOM 647 N N . ARG A 1 85 ? -38.276 52.767 -13.204 1.00 78.44 85 ARG A N 1
ATOM 648 C CA . ARG A 1 85 ? -38.990 53.975 -12.756 1.00 78.44 85 ARG A CA 1
ATOM 649 C C . ARG A 1 85 ? -40.211 53.622 -11.902 1.00 78.44 85 ARG A C 1
ATOM 651 O O . ARG A 1 85 ? -40.444 54.297 -10.912 1.00 78.44 85 ARG A O 1
ATOM 658 N N . ALA A 1 86 ? -40.920 52.537 -12.216 1.00 78.56 86 ALA A N 1
ATOM 659 C CA . ALA A 1 86 ? -42.098 52.118 -11.457 1.00 78.56 86 ALA A CA 1
ATOM 660 C C . ALA A 1 86 ? -41.755 51.752 -10.001 1.00 78.56 86 ALA A C 1
ATOM 662 O O . ALA A 1 86 ? -42.399 52.240 -9.078 1.00 78.56 86 ALA A O 1
ATOM 663 N N . VAL A 1 87 ? -40.684 50.981 -9.775 1.00 79.19 87 VAL A N 1
ATOM 664 C CA . VAL A 1 87 ? -40.236 50.638 -8.410 1.00 79.19 87 VAL A CA 1
ATOM 665 C C . VAL A 1 87 ? -39.707 51.862 -7.658 1.00 79.19 87 VAL A C 1
ATOM 667 O O . VAL A 1 87 ? -39.945 51.982 -6.461 1.00 79.19 87 VAL A O 1
ATOM 670 N N . LYS A 1 88 ? -39.063 52.820 -8.343 1.00 82.06 88 LYS A N 1
ATOM 671 C CA . LYS A 1 88 ? -38.705 54.107 -7.722 1.00 82.06 88 LYS A CA 1
ATOM 672 C C . LYS A 1 88 ? -39.933 54.913 -7.292 1.00 82.06 88 LYS A C 1
ATOM 674 O O . LYS A 1 88 ? -39.919 55.453 -6.195 1.00 82.06 88 LYS A O 1
ATOM 679 N N . ASN A 1 89 ? -40.987 54.951 -8.108 1.00 82.38 89 ASN A N 1
ATOM 680 C CA . ASN A 1 89 ? -42.243 55.605 -7.737 1.00 82.38 89 ASN A CA 1
ATOM 681 C C . ASN A 1 89 ? -42.895 54.923 -6.518 1.00 82.38 89 ASN A C 1
ATOM 683 O O . ASN A 1 89 ? -43.400 55.618 -5.651 1.00 82.38 89 ASN A O 1
ATOM 687 N N . ILE A 1 90 ? -42.833 53.587 -6.416 1.00 80.88 90 ILE A N 1
ATOM 688 C CA . ILE A 1 90 ? -43.373 52.821 -5.275 1.00 80.88 90 ILE A CA 1
ATOM 689 C C . ILE A 1 90 ? -42.624 53.114 -3.963 1.00 80.88 90 ILE A C 1
ATOM 691 O O . ILE A 1 90 ? -43.255 53.204 -2.917 1.00 80.88 90 ILE A O 1
ATOM 695 N N . VAL A 1 91 ? -41.296 53.275 -4.001 1.00 80.75 91 VAL A N 1
ATOM 696 C CA . VAL A 1 91 ? -40.490 53.634 -2.812 1.00 80.75 91 VAL A CA 1
ATOM 697 C C . VAL A 1 91 ? -40.667 55.112 -2.420 1.00 80.75 91 VAL A C 1
ATOM 699 O O . VAL A 1 91 ? -40.443 55.467 -1.268 1.00 80.75 91 VAL A O 1
ATOM 702 N N . ALA A 1 92 ? -41.093 55.963 -3.358 1.00 80.38 92 ALA A N 1
ATOM 703 C CA . ALA A 1 92 ? -41.414 57.374 -3.130 1.00 80.38 92 ALA A CA 1
ATOM 704 C C . ALA A 1 92 ? -42.911 57.636 -2.839 1.00 80.38 92 ALA A C 1
ATOM 706 O O . ALA A 1 92 ? -43.312 58.793 -2.713 1.00 80.38 92 ALA A O 1
ATOM 707 N N . ASP A 1 93 ? -43.742 56.593 -2.759 1.00 79.69 93 ASP A N 1
ATOM 708 C CA . ASP A 1 93 ? -45.162 56.709 -2.417 1.00 79.69 93 ASP A CA 1
ATOM 709 C C . ASP A 1 93 ? -45.313 56.983 -0.905 1.00 79.69 93 ASP A C 1
ATOM 711 O O . ASP A 1 93 ? -44.718 56.251 -0.110 1.00 79.69 93 ASP A O 1
ATOM 715 N N . PRO A 1 94 ? -46.122 57.970 -0.464 1.00 73.81 94 PRO A N 1
ATOM 716 C CA . PRO A 1 94 ? -46.367 58.240 0.959 1.00 73.81 94 PRO A CA 1
ATOM 717 C C . PRO A 1 94 ? -46.906 57.054 1.780 1.00 73.81 94 PRO A C 1
ATOM 719 O O . PRO A 1 94 ? -46.892 57.108 3.007 1.00 73.81 94 PRO A O 1
ATOM 722 N N . ARG A 1 95 ? -47.395 55.986 1.133 1.00 73.56 95 ARG A N 1
ATOM 723 C CA . ARG A 1 95 ? -47.831 54.732 1.775 1.00 73.56 95 ARG A CA 1
ATOM 724 C C . ARG A 1 95 ? -46.683 53.753 2.049 1.00 73.56 95 ARG A C 1
ATOM 726 O O . ARG A 1 95 ? -46.907 52.709 2.660 1.00 73.56 95 ARG A O 1
ATOM 733 N N . PHE A 1 96 ? -45.469 54.038 1.579 1.00 79.81 96 PHE A N 1
ATOM 734 C CA . PHE A 1 96 ? -44.284 53.232 1.860 1.00 79.81 96 PHE A CA 1
ATOM 735 C C . PHE A 1 96 ? -43.635 53.677 3.189 1.00 79.81 96 PHE A C 1
ATOM 737 O O . PHE A 1 96 ? -43.442 54.876 3.387 1.00 79.81 96 PHE A O 1
ATOM 744 N N . PRO A 1 97 ? -43.266 52.765 4.114 1.00 83.00 97 PRO A N 1
ATOM 745 C CA . PRO A 1 97 ? -42.721 53.155 5.415 1.00 83.00 97 PRO A CA 1
ATOM 746 C C . PRO A 1 97 ? -41.422 53.966 5.310 1.00 83.00 97 PRO A C 1
ATOM 748 O O . PRO A 1 97 ? -40.421 53.489 4.768 1.00 83.00 97 PRO A O 1
ATOM 751 N N . THR A 1 98 ? -41.410 55.165 5.898 1.00 77.06 98 THR A N 1
ATOM 752 C CA . THR A 1 98 ? -40.281 56.110 5.844 1.00 77.06 98 THR A CA 1
ATOM 753 C C . THR A 1 98 ? -38.971 55.500 6.359 1.00 77.06 98 THR A C 1
ATOM 755 O O . THR A 1 98 ? -37.918 55.714 5.766 1.00 77.06 98 THR A O 1
ATOM 758 N N . GLU A 1 99 ? -39.039 54.666 7.403 1.00 77.44 99 GLU A N 1
ATOM 759 C CA . GLU A 1 99 ? -37.899 53.934 7.988 1.00 77.44 99 GLU A CA 1
ATOM 760 C C . GLU A 1 99 ? -37.246 52.901 7.051 1.00 77.44 99 GLU A C 1
ATOM 762 O O . GLU A 1 99 ? -36.119 52.460 7.293 1.00 77.44 99 GLU A O 1
ATOM 767 N N . LEU A 1 100 ? -37.966 52.471 6.010 1.00 78.88 100 LEU A N 1
ATOM 768 C CA . LEU A 1 100 ? -37.451 51.600 4.955 1.00 78.88 100 LEU A CA 1
ATOM 769 C C . LEU A 1 100 ? -37.014 52.422 3.741 1.00 78.88 100 LEU A C 1
ATOM 771 O O . LEU A 1 100 ? -35.995 52.098 3.135 1.00 78.88 100 LEU A O 1
ATOM 775 N N . ALA A 1 101 ? -37.736 53.498 3.406 1.00 78.56 101 ALA A N 1
ATOM 776 C CA . ALA A 1 101 ? -37.371 54.402 2.315 1.00 78.56 101 ALA A CA 1
ATOM 777 C C . ALA A 1 101 ? -35.968 55.000 2.515 1.00 78.56 101 ALA A C 1
ATOM 779 O O . ALA A 1 101 ? -35.162 54.984 1.589 1.00 78.56 101 ALA A O 1
ATOM 780 N N . THR A 1 102 ? -35.632 55.431 3.737 1.00 82.12 102 THR A N 1
ATOM 781 C CA . THR A 1 102 ? -34.305 55.978 4.082 1.00 82.12 102 THR A CA 1
ATOM 782 C C . THR A 1 102 ? -33.158 54.969 3.970 1.00 82.12 102 THR A C 1
ATOM 784 O O . THR A 1 102 ? -32.010 55.379 3.822 1.00 82.12 102 THR A O 1
ATOM 787 N N . LYS A 1 103 ? -33.445 53.661 4.003 1.00 82.94 103 LYS A N 1
ATOM 788 C CA . LYS A 1 103 ? -32.446 52.582 3.868 1.00 82.94 103 LYS A CA 1
ATOM 789 C C . LYS A 1 103 ? -32.238 52.140 2.415 1.00 82.94 103 LYS A C 1
ATOM 791 O O . LYS A 1 103 ? -31.228 51.510 2.100 1.00 82.94 103 LYS A O 1
ATOM 796 N N . ILE A 1 104 ? -33.170 52.459 1.511 1.00 85.81 104 ILE A N 1
ATOM 797 C CA . ILE A 1 104 ? -33.105 52.095 0.086 1.00 85.81 104 ILE A CA 1
ATOM 798 C C . ILE A 1 104 ? -32.348 53.186 -0.679 1.00 85.81 104 ILE A C 1
ATOM 800 O O . ILE A 1 104 ? -32.927 54.055 -1.326 1.00 85.81 104 ILE A O 1
ATOM 804 N N . GLU A 1 105 ? -31.019 53.113 -0.629 1.00 84.19 105 GLU A N 1
ATOM 805 C CA . GLU A 1 105 ? -30.139 54.075 -1.302 1.00 84.19 105 GLU A CA 1
ATOM 806 C C . GLU A 1 105 ? -30.274 54.002 -2.835 1.00 84.19 105 GLU A C 1
ATOM 808 O O . GLU A 1 105 ? -30.181 55.011 -3.539 1.00 84.19 105 GLU A O 1
ATOM 813 N N . ARG A 1 106 ? -30.507 52.798 -3.388 1.00 86.25 106 ARG A N 1
ATOM 814 C CA . ARG A 1 106 ? -30.382 52.586 -4.836 1.00 86.25 106 ARG A CA 1
ATOM 815 C C . ARG A 1 106 ? -31.354 51.559 -5.412 1.00 86.25 106 ARG A C 1
ATOM 817 O O . ARG A 1 106 ? -31.473 50.441 -4.924 1.00 86.25 106 ARG A O 1
ATOM 824 N N . VAL A 1 107 ? -31.987 51.922 -6.531 1.00 87.56 107 VAL A N 1
ATOM 825 C CA . VAL A 1 107 ? -32.835 51.032 -7.349 1.00 87.56 107 VAL A CA 1
ATOM 826 C C . VAL A 1 107 ? -32.290 50.981 -8.779 1.00 87.56 107 VAL A C 1
ATOM 828 O O . VAL A 1 107 ? -32.169 52.028 -9.428 1.00 87.56 107 VAL A O 1
ATOM 831 N N . ILE A 1 108 ? -31.964 49.778 -9.262 1.00 87.44 108 ILE A N 1
ATOM 832 C CA . ILE A 1 108 ? -31.282 49.516 -10.540 1.00 87.44 108 ILE A CA 1
ATOM 833 C C . ILE A 1 108 ? -32.114 48.544 -11.394 1.00 87.44 108 ILE A C 1
ATOM 835 O O . ILE A 1 108 ? -32.447 47.445 -10.958 1.00 87.44 108 ILE A O 1
ATOM 839 N N . GLY A 1 109 ? -32.434 48.929 -12.629 1.00 86.81 109 GLY A N 1
ATOM 840 C CA . GLY A 1 109 ? -33.058 48.046 -13.620 1.00 86.81 109 GLY A CA 1
ATOM 841 C C . GLY A 1 109 ? -32.051 47.100 -14.273 1.00 86.81 109 GLY A C 1
ATOM 842 O O . GLY A 1 109 ? -30.902 47.488 -14.499 1.00 86.81 109 GLY A O 1
ATOM 843 N N . LEU A 1 110 ? -32.469 45.874 -14.600 1.00 85.12 110 LEU A N 1
ATOM 844 C CA . LEU A 1 110 ? -31.606 44.838 -15.189 1.00 85.12 110 LEU A CA 1
ATOM 845 C C . LEU A 1 110 ? -30.823 45.336 -16.420 1.00 85.12 110 LEU A C 1
ATOM 847 O O . LEU A 1 110 ? -29.621 45.086 -16.520 1.00 85.12 110 LEU A O 1
ATOM 851 N N . THR A 1 111 ? -31.465 46.098 -17.308 1.00 84.56 111 THR A N 1
ATOM 852 C CA . THR A 1 111 ? -30.824 46.671 -18.504 1.00 84.56 111 THR A CA 1
ATOM 853 C C . THR A 1 111 ? -29.712 47.654 -18.127 1.00 84.56 111 THR A C 1
ATOM 855 O O . THR A 1 111 ? -28.620 47.616 -18.694 1.00 84.56 111 THR A O 1
ATOM 858 N N . LYS A 1 112 ? -29.939 48.507 -17.117 1.00 85.88 112 LYS A N 1
ATOM 859 C CA . LYS A 1 112 ? -28.923 49.462 -16.638 1.00 85.88 112 LYS A CA 1
ATOM 860 C C . LYS A 1 112 ? -27.796 48.778 -15.867 1.00 85.88 112 LYS A C 1
ATOM 862 O O . LYS A 1 112 ? -26.657 49.230 -15.956 1.00 85.88 112 LYS A O 1
ATOM 867 N N . LEU A 1 113 ? -28.088 47.680 -15.166 1.00 87.19 113 LEU A N 1
ATOM 868 C CA . LEU A 1 113 ? -27.078 46.851 -14.510 1.00 87.19 113 LEU A CA 1
ATOM 869 C C . LEU A 1 113 ? -26.090 46.284 -15.543 1.00 87.19 113 LEU A C 1
ATOM 871 O O . LEU A 1 113 ? -24.884 46.472 -15.408 1.00 87.19 113 LEU A O 1
ATOM 875 N N . GLN A 1 114 ? -26.610 45.665 -16.608 1.00 84.75 114 GLN A N 1
ATOM 876 C CA . GLN A 1 114 ? -25.814 45.089 -17.701 1.00 84.75 114 GLN A CA 1
ATOM 877 C C . GLN A 1 114 ? -25.087 46.148 -18.549 1.00 84.75 114 GLN A C 1
ATOM 879 O O . GLN A 1 114 ? -24.017 45.873 -19.092 1.00 84.75 114 GLN A O 1
ATOM 884 N N . ALA A 1 115 ? -25.638 47.360 -18.661 1.00 85.25 115 ALA A N 1
ATOM 885 C CA . ALA A 1 115 ? -24.999 48.458 -19.381 1.00 85.25 115 ALA A CA 1
ATOM 886 C C . ALA A 1 115 ? -23.844 49.108 -18.595 1.00 85.25 115 ALA A C 1
ATOM 888 O O . ALA A 1 115 ? -22.788 49.345 -19.179 1.00 85.25 115 ALA A O 1
ATOM 889 N N . ARG A 1 116 ? -24.038 49.398 -17.296 1.00 83.75 116 ARG A N 1
ATOM 890 C CA . ARG A 1 116 ? -23.114 50.219 -16.486 1.00 83.75 116 ARG A CA 1
ATOM 891 C C . ARG A 1 116 ? -22.036 49.426 -15.742 1.00 83.75 116 ARG A C 1
ATOM 893 O O . ARG A 1 116 ? -20.966 49.974 -15.515 1.00 83.75 116 ARG A O 1
ATOM 900 N N . TYR A 1 117 ? -22.298 48.177 -15.355 1.00 85.25 117 TYR A N 1
ATOM 901 C CA . TYR A 1 117 ? -21.412 47.397 -14.477 1.00 85.25 117 TYR A CA 1
ATOM 902 C C . TYR A 1 117 ? -20.780 46.216 -15.228 1.00 85.25 117 TYR A C 1
ATOM 904 O O . TYR A 1 117 ? -20.978 45.052 -14.878 1.00 85.25 117 TYR A O 1
ATOM 912 N N . LYS A 1 118 ? -20.047 46.523 -16.306 1.00 80.38 118 LYS A N 1
ATOM 913 C CA . LYS A 1 118 ? -19.437 45.526 -17.201 1.00 80.38 118 LYS A CA 1
ATOM 914 C C . LYS A 1 118 ? -18.069 45.050 -16.715 1.00 80.38 118 LYS A C 1
ATOM 916 O O . LYS A 1 118 ? -17.792 43.852 -16.785 1.00 80.38 118 LYS A O 1
ATOM 921 N N . THR A 1 119 ? -17.209 45.938 -16.215 1.00 84.00 119 THR A N 1
ATOM 922 C CA . THR A 1 119 ? -15.864 45.539 -15.760 1.00 84.00 119 THR A CA 1
ATOM 923 C C . THR A 1 119 ? -15.938 44.756 -14.444 1.00 84.00 119 THR A C 1
ATOM 925 O O . THR A 1 119 ? -16.974 44.716 -13.773 1.00 84.00 119 THR A O 1
ATOM 928 N N . PHE A 1 120 ? -14.861 44.058 -14.082 1.00 81.56 120 PHE A N 1
ATOM 929 C CA . PHE A 1 120 ? -14.771 43.371 -12.786 1.00 81.56 120 PHE A CA 1
ATOM 930 C C . PHE A 1 120 ? -14.745 44.383 -11.627 1.00 81.56 120 PHE A C 1
ATOM 932 O O . PHE A 1 120 ? -15.439 44.215 -10.626 1.00 81.56 120 PHE A O 1
ATOM 939 N N . GLU A 1 121 ? -14.006 45.475 -11.816 1.00 82.44 121 GLU A N 1
ATOM 940 C CA . GLU A 1 121 ? -13.832 46.573 -10.867 1.00 82.44 121 GLU A CA 1
ATOM 941 C C . GLU A 1 121 ? -15.144 47.298 -10.538 1.00 82.44 121 GLU A C 1
ATOM 943 O O . GLU A 1 121 ? -15.516 47.351 -9.370 1.00 82.44 121 GLU A O 1
ATOM 948 N N . GLN A 1 122 ? -15.92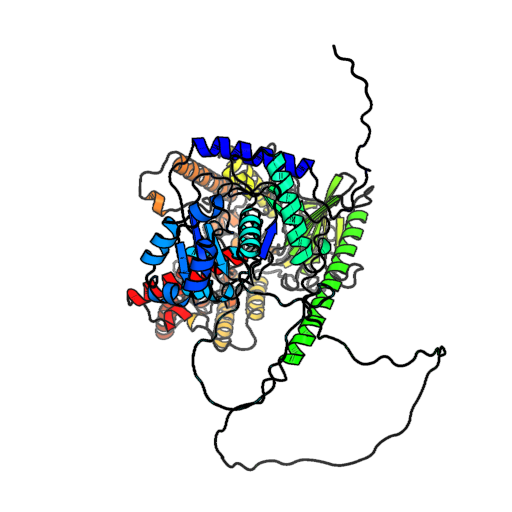1 47.719 -11.544 1.00 85.38 122 GLN A N 1
ATOM 949 C CA . GLN A 1 122 ? -17.249 48.332 -11.357 1.00 85.38 122 GLN A CA 1
ATOM 950 C C . GLN A 1 122 ? -18.181 47.454 -10.502 1.00 85.38 122 GLN A C 1
ATOM 952 O O . GLN A 1 122 ? -18.995 47.940 -9.716 1.00 85.38 122 GLN A O 1
ATOM 957 N N . ARG A 1 123 ? -18.071 46.127 -10.644 1.00 85.81 123 ARG A N 1
ATOM 958 C CA . ARG A 1 123 ? -18.855 45.161 -9.862 1.00 85.81 123 ARG A CA 1
ATOM 959 C C . ARG A 1 123 ? -18.303 44.988 -8.442 1.00 85.81 123 ARG A C 1
ATOM 961 O O . ARG A 1 123 ? -19.091 44.789 -7.518 1.00 85.81 123 ARG A O 1
ATOM 968 N N . ARG A 1 124 ? -16.984 45.107 -8.241 1.00 83.06 124 ARG A N 1
ATOM 969 C CA . ARG A 1 124 ? -16.334 45.121 -6.915 1.00 83.06 124 ARG A CA 1
ATOM 970 C C . ARG A 1 124 ? -16.706 46.386 -6.136 1.00 83.06 124 ARG A C 1
ATOM 972 O O . ARG A 1 124 ? -17.092 46.275 -4.977 1.00 83.06 124 ARG A O 1
ATOM 979 N N . GLU A 1 125 ? -16.684 47.541 -6.797 1.00 85.06 125 GLU A N 1
ATOM 980 C CA . GLU A 1 125 ? -17.132 48.839 -6.279 1.00 85.06 125 GLU A CA 1
ATOM 981 C C . GLU A 1 125 ? -18.603 48.779 -5.830 1.00 85.06 125 GLU A C 1
ATOM 983 O O . GLU A 1 125 ? -18.904 49.029 -4.662 1.00 85.06 125 GLU A O 1
ATOM 988 N N . LEU A 1 126 ? -19.514 48.332 -6.708 1.00 86.75 126 LEU A N 1
ATOM 989 C CA . LEU A 1 126 ? -20.944 48.204 -6.396 1.00 86.75 126 LEU A CA 1
ATOM 990 C C . LEU A 1 126 ? -21.201 47.316 -5.164 1.00 86.75 126 LEU A C 1
ATOM 992 O O . LEU A 1 126 ? -22.026 47.671 -4.320 1.00 86.75 126 LEU A O 1
ATOM 996 N N . ARG A 1 127 ? -20.482 46.187 -5.049 1.00 84.31 127 ARG A N 1
ATOM 997 C CA . ARG A 1 127 ? -20.531 45.249 -3.907 1.00 84.31 127 ARG A CA 1
ATOM 998 C C . ARG A 1 127 ? -19.945 45.837 -2.617 1.00 84.31 127 ARG A C 1
ATOM 1000 O O . ARG A 1 127 ? -20.311 45.395 -1.526 1.00 84.31 127 ARG A O 1
ATOM 1007 N N . SER A 1 128 ? -19.025 46.792 -2.731 1.00 84.00 128 SER A N 1
ATOM 1008 C CA . SER A 1 128 ? -18.466 47.510 -1.585 1.00 84.00 128 SER A CA 1
ATOM 1009 C C . SER A 1 128 ? -19.439 48.568 -1.065 1.00 84.00 128 SER A C 1
ATOM 1011 O O . SER A 1 128 ? -19.607 48.672 0.143 1.00 84.00 128 SER A O 1
ATOM 1013 N N . GLN A 1 129 ? -20.116 49.289 -1.967 1.00 84.31 129 GLN A N 1
ATOM 1014 C CA . GLN A 1 129 ? -20.993 50.425 -1.645 1.00 84.31 129 GLN A CA 1
ATOM 1015 C C . GLN A 1 129 ? -22.247 50.082 -0.829 1.00 84.31 129 GLN A C 1
ATOM 1017 O O . GLN A 1 129 ? -22.704 50.942 -0.092 1.00 84.31 129 GLN A O 1
ATOM 1022 N N . HIS A 1 130 ? -22.809 48.872 -0.959 1.00 85.38 130 HIS A N 1
ATOM 1023 C CA . HIS A 1 130 ? -24.072 48.515 -0.291 1.00 85.38 130 HIS A CA 1
ATOM 1024 C C . HIS A 1 130 ? -23.945 47.229 0.525 1.00 85.38 130 HIS A C 1
ATOM 1026 O O . HIS A 1 130 ? -23.249 46.294 0.115 1.00 85.38 130 HIS A O 1
ATOM 1032 N N . ASP A 1 131 ? -24.652 47.139 1.647 1.00 81.75 131 ASP A N 1
ATOM 1033 C CA . ASP A 1 131 ? -24.626 45.996 2.563 1.00 81.75 131 ASP A CA 1
ATOM 1034 C C . ASP A 1 131 ? -25.508 44.851 2.081 1.00 81.75 131 ASP A C 1
ATOM 1036 O O . ASP A 1 131 ? -25.056 43.705 2.017 1.00 81.75 131 ASP A O 1
ATOM 1040 N N . VAL A 1 132 ? -26.749 45.169 1.704 1.00 84.56 132 VAL A N 1
ATOM 1041 C CA . VAL A 1 132 ? -27.771 44.191 1.320 1.00 84.56 132 VAL A CA 1
ATOM 1042 C C . VAL A 1 132 ? -28.263 44.444 -0.097 1.00 84.56 132 VAL A C 1
ATOM 1044 O O . VAL A 1 132 ? -28.605 45.561 -0.484 1.00 84.56 132 VAL A O 1
ATOM 1047 N N . PHE A 1 133 ? -28.355 43.360 -0.864 1.00 88.31 133 PHE A N 1
ATOM 1048 C CA . PHE A 1 133 ? -28.924 43.354 -2.205 1.00 88.31 133 PHE A CA 1
ATOM 1049 C C . PHE A 1 133 ? -30.253 42.602 -2.184 1.00 88.31 133 PHE A C 1
ATOM 1051 O O . PHE A 1 133 ? -30.319 41.454 -1.748 1.00 88.31 133 PHE A O 1
ATOM 1058 N N . LEU A 1 134 ? -31.309 43.232 -2.688 1.00 87.56 134 LEU A N 1
ATOM 1059 C CA . LEU A 1 134 ? -32.611 42.616 -2.929 1.00 87.56 134 LEU A CA 1
ATOM 1060 C C . LEU A 1 134 ? -32.836 42.529 -4.441 1.00 87.56 134 LEU A C 1
ATOM 1062 O O . LEU A 1 134 ? -32.432 43.424 -5.181 1.00 87.56 134 LEU A O 1
ATOM 1066 N N . ALA A 1 135 ? -33.472 41.464 -4.917 1.00 87.44 135 ALA A N 1
ATOM 1067 C CA . ALA A 1 135 ? -33.692 41.244 -6.342 1.00 87.44 135 ALA A CA 1
ATOM 1068 C C . ALA A 1 135 ? -35.100 40.732 -6.646 1.00 87.44 135 ALA A C 1
ATOM 1070 O O . ALA A 1 135 ? -35.597 39.827 -5.980 1.00 87.44 135 ALA A O 1
ATOM 1071 N N . ASP A 1 136 ? -35.715 41.271 -7.697 1.00 85.44 136 ASP A N 1
ATOM 1072 C CA . ASP A 1 136 ? -36.976 40.767 -8.241 1.00 85.44 136 ASP A CA 1
ATOM 1073 C C . ASP A 1 136 ? -36.831 39.285 -8.655 1.00 85.44 136 ASP A C 1
ATOM 1075 O O . ASP A 1 136 ? -35.961 38.909 -9.447 1.00 85.44 136 ASP A O 1
ATOM 1079 N N . ASP A 1 137 ? -37.693 38.422 -8.120 1.00 81.06 137 ASP A N 1
ATOM 1080 C CA . ASP A 1 137 ? -37.745 36.980 -8.402 1.00 81.06 137 ASP A CA 1
ATOM 1081 C C . ASP A 1 137 ? -37.868 36.663 -9.913 1.00 81.06 137 ASP A C 1
ATOM 1083 O O . ASP A 1 137 ? -37.387 35.633 -10.383 1.00 81.06 137 ASP A O 1
ATOM 1087 N N . ARG A 1 138 ? -38.388 37.594 -10.727 1.00 82.12 138 ARG A N 1
ATOM 1088 C CA . ARG A 1 138 ? -38.437 37.483 -12.199 1.00 82.12 138 ARG A CA 1
ATOM 1089 C C . ARG A 1 138 ? -37.070 37.635 -12.881 1.00 82.12 138 ARG A C 1
ATOM 1091 O O . ARG A 1 138 ? -36.940 37.295 -14.062 1.00 82.12 138 ARG A O 1
ATOM 1098 N N . ILE A 1 139 ? -36.056 38.173 -12.199 1.00 82.69 139 ILE A N 1
ATOM 1099 C CA . ILE A 1 139 ? -34.691 38.358 -12.731 1.00 82.69 139 ILE A CA 1
ATOM 1100 C C . ILE A 1 139 ? -33.624 37.553 -11.982 1.00 82.69 139 ILE A C 1
ATOM 1102 O O . ILE A 1 139 ? -32.510 37.452 -12.492 1.00 82.69 139 ILE A O 1
ATOM 1106 N N . ILE A 1 140 ? -33.937 36.957 -10.826 1.00 80.88 140 ILE A N 1
ATOM 1107 C CA . ILE A 1 140 ? -32.964 36.297 -9.935 1.00 80.88 140 ILE A CA 1
ATOM 1108 C C . ILE A 1 140 ? -32.076 35.259 -10.649 1.00 80.88 140 ILE A C 1
ATOM 1110 O O . ILE A 1 140 ? -30.877 35.193 -10.394 1.00 80.88 140 ILE A O 1
ATOM 1114 N N . THR A 1 141 ? -32.625 34.514 -11.614 1.00 78.69 141 THR A N 1
ATOM 1115 C CA . THR A 1 141 ? -31.908 33.510 -12.428 1.00 78.69 141 THR A CA 1
ATOM 1116 C C . THR A 1 141 ? -31.009 34.107 -13.518 1.00 78.69 141 THR A C 1
ATOM 1118 O O . THR A 1 141 ? -30.119 33.430 -14.027 1.00 78.69 141 THR A O 1
ATOM 1121 N N . ARG A 1 142 ? -31.207 35.381 -13.879 1.00 80.88 142 ARG A N 1
ATOM 1122 C CA . ARG A 1 142 ? -30.401 36.123 -14.867 1.00 80.88 142 ARG A CA 1
ATOM 1123 C C . ARG A 1 142 ? -29.241 36.888 -14.222 1.00 80.88 142 ARG A C 1
ATOM 1125 O O . ARG A 1 142 ? -28.236 37.143 -14.886 1.00 80.88 142 ARG A O 1
ATOM 1132 N N . LEU A 1 143 ? -29.340 37.211 -12.930 1.00 82.88 143 LEU A N 1
ATOM 1133 C CA . LEU A 1 143 ? -28.317 37.962 -12.195 1.00 82.88 143 LEU A CA 1
ATOM 1134 C C . LEU A 1 143 ? -26.928 37.298 -12.111 1.00 82.88 143 LEU A C 1
ATOM 1136 O O . LEU A 1 143 ? -25.959 38.052 -12.195 1.00 82.88 143 LEU A O 1
ATOM 1140 N N . PRO A 1 144 ? -26.760 35.958 -12.052 1.00 83.62 144 PRO A N 1
ATOM 1141 C CA . PRO A 1 144 ? -25.433 35.337 -12.102 1.00 83.62 144 PRO A CA 1
ATOM 1142 C C . PRO A 1 144 ? -24.625 35.703 -13.355 1.00 83.62 144 PRO A C 1
ATOM 1144 O O . PRO A 1 144 ? -23.422 35.941 -13.257 1.00 83.62 144 PRO A O 1
ATOM 1147 N N . LYS A 1 145 ? -25.278 35.835 -14.522 1.00 80.62 145 LYS A N 1
ATOM 1148 C CA . LYS A 1 145 ? -24.615 36.270 -15.767 1.00 80.62 145 LYS A CA 1
ATOM 1149 C C . LYS A 1 145 ? -24.267 37.766 -15.764 1.00 80.62 145 LYS A C 1
ATOM 1151 O O . LYS A 1 145 ? -23.265 38.144 -16.357 1.00 80.62 145 LYS A O 1
ATOM 1156 N N . ALA A 1 146 ? -25.059 38.611 -15.096 1.00 81.94 146 ALA A N 1
ATOM 1157 C CA . ALA A 1 146 ? -24.813 40.056 -15.023 1.00 81.94 146 ALA A CA 1
ATOM 1158 C C . ALA A 1 146 ? -23.752 40.425 -13.964 1.00 81.94 146 ALA A C 1
ATOM 1160 O O . ALA A 1 146 ? -22.760 41.090 -14.260 1.00 81.94 146 ALA A O 1
ATOM 1161 N N . LEU A 1 147 ? -23.928 39.959 -12.726 1.00 81.88 147 LEU A N 1
ATOM 1162 C CA . LEU A 1 147 ? -23.060 40.292 -11.591 1.00 81.88 147 LEU A CA 1
ATOM 1163 C C . LEU A 1 147 ? -21.763 39.460 -11.555 1.00 81.88 147 LEU A C 1
ATOM 1165 O O . LEU A 1 147 ? -20.775 39.896 -10.967 1.00 81.88 147 LEU A O 1
ATOM 1169 N N . GLY A 1 148 ? -21.732 38.296 -12.215 1.00 78.06 148 GLY A N 1
ATOM 1170 C CA . GLY A 1 148 ? -20.541 37.453 -12.346 1.00 78.06 148 GLY A CA 1
ATOM 1171 C C . GLY A 1 148 ? -19.992 36.914 -11.017 1.00 78.06 148 GLY A C 1
ATOM 1172 O O . GLY A 1 148 ? -20.661 36.952 -9.981 1.00 78.06 148 GLY A O 1
ATOM 1173 N N . LYS A 1 149 ? -18.743 36.416 -11.046 1.00 74.62 149 LYS A N 1
ATOM 1174 C CA . LYS A 1 149 ? -18.086 35.822 -9.866 1.00 74.62 149 LYS A CA 1
ATOM 1175 C C . LYS A 1 149 ? -18.090 36.779 -8.662 1.00 74.62 149 LYS A C 1
ATOM 1177 O O . LYS A 1 149 ? -18.444 36.339 -7.581 1.00 74.62 149 LYS A O 1
ATOM 1182 N N . VAL A 1 150 ? -17.825 38.079 -8.840 1.00 80.56 150 VAL A N 1
ATOM 1183 C CA . VAL A 1 150 ? -17.698 39.081 -7.751 1.00 80.56 150 VAL A CA 1
ATOM 1184 C C . VAL A 1 150 ? -18.790 38.988 -6.671 1.00 80.56 150 VAL A C 1
ATOM 1186 O O . VAL A 1 150 ? -18.486 39.036 -5.479 1.00 80.56 150 VAL A O 1
ATOM 1189 N N . PHE A 1 151 ? -20.057 38.838 -7.066 1.00 75.75 151 PHE A N 1
ATOM 1190 C CA . PHE A 1 151 ? -21.180 38.728 -6.126 1.00 75.75 151 PHE A CA 1
ATOM 1191 C C . PHE A 1 151 ? -21.443 37.297 -5.651 1.00 75.75 151 PHE A C 1
ATOM 1193 O O . PHE A 1 151 ? -21.840 37.099 -4.505 1.00 75.75 151 PHE A O 1
ATOM 1200 N N . TYR A 1 152 ? -21.230 36.307 -6.519 1.00 76.31 152 TYR A N 1
ATOM 1201 C CA . TYR A 1 152 ? -21.597 34.915 -6.257 1.00 76.31 152 TYR A CA 1
ATOM 1202 C C . TYR A 1 152 ? -20.466 34.074 -5.647 1.00 76.31 152 TYR A C 1
ATOM 1204 O O . TYR A 1 152 ? -20.737 32.988 -5.155 1.00 76.31 152 TYR A O 1
ATOM 1212 N N . GLN A 1 153 ? -19.234 34.580 -5.578 1.00 65.75 153 GLN A N 1
ATOM 1213 C CA . GLN A 1 153 ? -18.077 33.887 -4.997 1.00 65.75 153 GLN A CA 1
ATOM 1214 C C . GLN A 1 153 ? -18.212 33.655 -3.477 1.00 65.75 153 GLN A C 1
ATOM 1216 O O . GLN A 1 153 ? -17.710 32.678 -2.946 1.00 65.75 153 GLN A O 1
ATOM 1221 N N . GLY A 1 154 ? -18.954 34.511 -2.769 1.00 64.62 154 GLY A N 1
ATOM 1222 C CA . GLY A 1 154 ? -19.328 34.294 -1.366 1.00 64.62 154 GLY A CA 1
ATOM 1223 C C . GLY A 1 154 ? -20.843 34.314 -1.178 1.00 64.62 154 GLY A C 1
ATOM 1224 O O . GLY A 1 154 ? -21.575 34.742 -2.068 1.00 64.62 154 GLY A O 1
ATOM 1225 N N . THR A 1 155 ? -21.333 33.886 -0.014 1.00 64.44 155 THR A N 1
ATOM 1226 C CA . THR A 1 155 ? -22.767 33.940 0.340 1.00 64.44 155 THR A CA 1
ATOM 1227 C C . THR A 1 155 ? -23.201 35.295 0.912 1.00 64.44 155 THR A C 1
ATOM 1229 O O . THR A 1 155 ? -24.351 35.687 0.744 1.00 64.44 155 THR A O 1
ATOM 1232 N N . ALA A 1 156 ? -22.286 36.040 1.544 1.00 65.56 156 ALA A N 1
ATOM 1233 C CA . ALA A 1 156 ? -22.609 37.161 2.436 1.00 65.56 156 ALA A CA 1
ATOM 1234 C C . ALA A 1 156 ? -23.272 38.402 1.796 1.00 65.56 156 ALA A C 1
ATOM 1236 O O . ALA A 1 156 ? -23.958 39.124 2.509 1.00 65.56 156 ALA A O 1
ATOM 1237 N N . LYS A 1 157 ? -23.079 38.660 0.492 1.00 77.44 157 LYS A N 1
ATOM 1238 C CA . LYS A 1 157 ? -23.711 39.781 -0.247 1.00 77.44 157 LYS A CA 1
ATOM 1239 C C . LYS A 1 157 ? -24.415 39.310 -1.539 1.00 77.44 157 LYS A C 1
ATOM 1241 O O . LYS A 1 157 ? -24.406 40.013 -2.548 1.00 77.44 157 LYS A O 1
ATOM 1246 N N . ARG A 1 158 ? -24.991 38.097 -1.545 1.00 82.19 158 ARG A N 1
ATOM 1247 C CA . ARG A 1 158 ? -25.812 37.603 -2.675 1.00 82.19 158 ARG A CA 1
ATOM 1248 C C . ARG A 1 158 ? -27.201 38.272 -2.668 1.00 82.19 158 ARG A C 1
ATOM 1250 O O . ARG A 1 158 ? -27.753 38.446 -1.583 1.00 82.19 158 ARG A O 1
ATOM 1257 N N . PRO A 1 159 ? -27.802 38.603 -3.830 1.00 85.25 159 PRO A N 1
ATOM 1258 C CA . PRO A 1 159 ? -29.138 39.199 -3.866 1.00 85.25 159 PRO A CA 1
ATOM 1259 C C . PRO A 1 159 ? -30.239 38.270 -3.324 1.00 85.25 159 PRO A C 1
ATOM 1261 O O . PRO A 1 159 ? -30.365 37.129 -3.771 1.00 85.25 159 PRO A O 1
ATOM 1264 N N . ILE A 1 160 ? -31.060 38.769 -2.396 1.00 84.44 160 ILE A N 1
ATOM 1265 C CA . ILE A 1 160 ? -32.183 38.040 -1.782 1.00 84.44 160 ILE A CA 1
ATOM 1266 C C . ILE A 1 160 ? -33.448 38.204 -2.649 1.00 84.44 160 ILE A C 1
ATOM 1268 O O . ILE A 1 160 ? -33.788 39.337 -3.001 1.00 84.44 160 ILE A O 1
ATOM 1272 N N . PRO A 1 161 ? -34.186 37.126 -2.984 1.00 83.31 161 PRO A N 1
ATOM 1273 C CA . PRO A 1 161 ? -35.382 37.226 -3.819 1.00 83.31 161 PRO A CA 1
ATOM 1274 C C . PRO A 1 161 ? -36.552 37.930 -3.106 1.00 83.31 161 PRO A C 1
ATOM 1276 O O . PRO A 1 161 ? -36.992 37.532 -2.020 1.00 83.31 161 PRO A O 1
ATOM 1279 N N . ILE A 1 162 ? -37.112 38.949 -3.756 1.00 84.88 162 ILE A N 1
ATOM 1280 C CA . ILE A 1 162 ? -38.365 39.629 -3.403 1.00 84.88 162 ILE A CA 1
ATOM 1281 C C . ILE A 1 162 ? -39.348 39.549 -4.573 1.00 84.88 162 ILE A C 1
ATOM 1283 O O . ILE A 1 162 ? -38.950 39.591 -5.736 1.00 84.88 162 ILE A O 1
ATOM 1287 N N . ASN A 1 163 ? -40.644 39.434 -4.279 1.00 80.12 163 ASN A N 1
ATOM 1288 C CA . ASN A 1 163 ? -41.670 39.503 -5.313 1.00 80.12 163 ASN A CA 1
ATOM 1289 C C . ASN A 1 163 ? -42.265 40.914 -5.359 1.00 80.12 163 ASN A C 1
ATOM 1291 O O . ASN A 1 163 ? -42.939 41.329 -4.421 1.00 80.12 163 ASN A O 1
ATOM 1295 N N . ILE A 1 164 ? -42.019 41.624 -6.460 1.00 78.75 164 ILE A N 1
ATOM 1296 C CA . ILE A 1 164 ? -42.517 42.988 -6.701 1.00 78.75 164 ILE A CA 1
ATOM 1297 C C . ILE A 1 164 ? -43.682 42.983 -7.714 1.00 78.75 164 ILE A C 1
ATOM 1299 O O . ILE A 1 164 ? -44.208 44.037 -8.060 1.00 78.75 164 ILE A O 1
ATOM 1303 N N . ALA 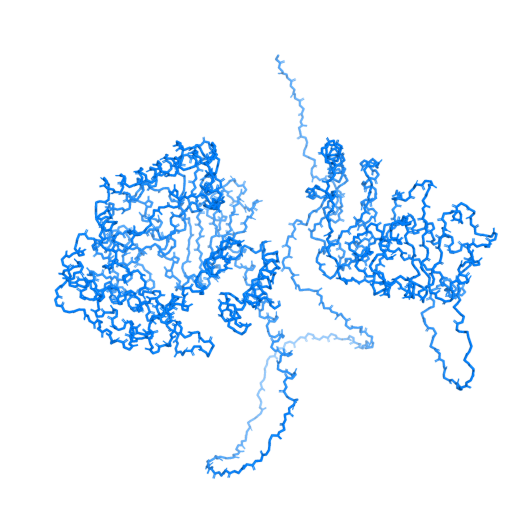A 1 165 ? -44.086 41.814 -8.225 1.00 71.56 165 ALA A N 1
ATOM 1304 C CA . ALA A 1 165 ? -45.121 41.680 -9.247 1.00 71.56 165 ALA A CA 1
ATOM 1305 C C . ALA A 1 165 ? -46.520 41.469 -8.648 1.00 71.56 165 ALA A C 1
ATOM 1307 O O . ALA A 1 165 ? -46.691 40.784 -7.636 1.00 71.56 165 ALA A O 1
ATOM 1308 N N . LEU A 1 166 ? -47.532 42.014 -9.325 1.00 65.00 166 LEU A N 1
ATOM 1309 C CA . LEU A 1 166 ? -48.942 41.803 -8.998 1.00 65.00 166 LEU A CA 1
ATOM 1310 C C . LEU A 1 166 ? -49.323 40.322 -9.204 1.00 65.00 166 LEU A C 1
ATOM 1312 O O . LEU A 1 166 ? -49.084 39.758 -10.272 1.00 65.00 166 LEU A O 1
ATOM 1316 N N . ILE A 1 167 ? -49.923 39.692 -8.187 1.00 53.84 167 ILE A N 1
ATOM 1317 C CA . ILE A 1 167 ? -50.492 38.336 -8.275 1.00 53.84 167 ILE A CA 1
ATOM 1318 C C . ILE A 1 167 ? -52.021 38.464 -8.326 1.00 53.84 167 ILE A C 1
ATOM 1320 O O . ILE A 1 167 ? -52.603 38.852 -7.309 1.00 53.84 167 ILE A O 1
ATOM 1324 N N . PRO A 1 168 ? -52.687 38.102 -9.438 1.00 47.47 168 PRO A N 1
ATOM 1325 C CA . PRO A 1 168 ? -54.137 37.943 -9.461 1.00 47.47 168 PRO A CA 1
ATOM 1326 C C . PRO A 1 168 ? -54.578 36.855 -8.474 1.00 47.47 168 PRO A C 1
ATOM 1328 O O . PRO A 1 168 ? -54.008 35.760 -8.451 1.00 47.47 168 PRO A O 1
ATOM 1331 N N . ARG A 1 169 ? -55.598 37.157 -7.671 1.00 44.38 169 ARG A N 1
ATOM 1332 C CA . ARG A 1 169 ? -56.307 36.183 -6.834 1.00 44.38 169 ARG A CA 1
ATOM 1333 C C . ARG A 1 169 ? -57.739 36.063 -7.330 1.00 44.38 169 ARG A C 1
ATOM 1335 O O . ARG A 1 169 ? -58.300 37.040 -7.816 1.00 44.38 169 ARG A O 1
ATOM 1342 N N . ASP A 1 170 ? -58.293 34.871 -7.193 1.00 43.22 170 ASP A N 1
ATOM 1343 C CA . ASP A 1 170 ? -59.728 34.625 -7.311 1.00 43.22 170 ASP A CA 1
ATOM 1344 C C . ASP A 1 170 ? -60.463 35.090 -6.035 1.00 43.22 170 ASP A C 1
ATOM 1346 O O . ASP A 1 170 ? -59.838 35.379 -5.011 1.00 43.22 170 ASP A O 1
ATOM 1350 N N . GLU A 1 171 ? -61.795 35.176 -6.089 1.00 40.41 171 GLU A N 1
ATOM 1351 C CA . GLU A 1 171 ? -62.636 35.674 -4.982 1.00 40.41 171 GLU A CA 1
ATOM 1352 C C . GLU A 1 171 ? -62.581 34.778 -3.727 1.00 40.41 171 GLU A C 1
ATOM 1354 O O . GLU A 1 171 ? -62.875 35.230 -2.624 1.00 40.41 171 GLU A O 1
ATOM 1359 N N . ALA A 1 172 ? -62.103 33.535 -3.868 1.00 44.38 172 ALA A N 1
ATOM 1360 C CA . ALA A 1 172 ? -61.805 32.614 -2.768 1.00 44.38 172 ALA A CA 1
ATOM 1361 C C . ALA A 1 172 ? -60.363 32.746 -2.215 1.00 44.38 172 ALA A C 1
ATOM 1363 O O . ALA A 1 172 ? -59.941 31.965 -1.360 1.00 44.38 172 ALA A O 1
ATOM 1364 N N . GLY A 1 173 ? -59.577 33.718 -2.693 1.00 45.62 173 GLY A N 1
ATOM 1365 C CA . GLY A 1 173 ? -58.249 34.058 -2.171 1.00 45.62 173 GLY A CA 1
ATOM 1366 C C . GLY A 1 173 ? -57.116 33.088 -2.537 1.00 45.62 173 GLY A C 1
ATOM 1367 O O . GLY A 1 173 ? -56.020 33.197 -1.972 1.00 45.62 173 GLY A O 1
ATOM 1368 N N . LYS A 1 174 ? -57.344 32.159 -3.471 1.00 38.81 174 LYS A N 1
ATOM 1369 C CA . LYS A 1 174 ? -56.376 31.158 -3.941 1.00 38.81 174 LYS A CA 1
ATOM 1370 C C . LYS A 1 174 ? -55.440 31.768 -5.003 1.00 38.81 174 LYS A C 1
ATOM 1372 O O . LYS A 1 174 ? -55.477 32.961 -5.313 1.00 38.81 174 LYS A O 1
ATOM 1377 N N . LYS A 1 175 ? -54.489 30.965 -5.494 1.00 39.59 175 LYS A N 1
ATOM 1378 C CA . LYS A 1 175 ? -53.487 31.379 -6.494 1.00 39.59 175 LYS A CA 1
ATOM 1379 C C . LYS A 1 175 ? -53.827 30.793 -7.861 1.00 39.59 175 LYS A C 1
ATOM 1381 O O . LYS A 1 175 ? -53.599 29.603 -8.083 1.00 39.59 175 LYS A O 1
ATOM 1386 N N . ILE A 1 176 ? -54.271 31.637 -8.787 1.00 42.41 176 ILE A N 1
ATOM 1387 C CA . ILE A 1 176 ? -54.550 31.247 -10.173 1.00 42.41 176 ILE A CA 1
ATOM 1388 C C . ILE A 1 176 ? -53.232 30.864 -10.880 1.00 42.41 176 ILE A C 1
ATOM 1390 O O . ILE A 1 176 ? -52.314 31.679 -11.006 1.00 42.41 176 ILE A O 1
ATOM 1394 N N . LYS A 1 177 ? -53.120 29.620 -11.367 1.00 39.28 177 LYS A N 1
ATOM 1395 C CA . LYS A 1 177 ? -51.996 29.171 -12.212 1.00 39.28 177 LYS A CA 1
ATOM 1396 C C . LYS A 1 177 ? -52.269 29.526 -13.684 1.00 39.28 177 LYS A C 1
ATOM 1398 O O . LYS A 1 177 ? -53.096 28.881 -14.306 1.00 39.28 177 LYS A O 1
ATOM 1403 N N . LYS A 1 178 ? -51.503 30.478 -14.239 1.00 32.94 178 LYS A N 1
ATOM 1404 C CA . LYS A 1 178 ? -51.342 30.783 -15.686 1.00 32.94 178 LYS A CA 1
ATOM 1405 C C . LYS A 1 178 ? -52.629 30.828 -16.541 1.00 32.94 178 LYS A C 1
ATOM 1407 O O . LYS A 1 178 ? -53.051 29.819 -17.097 1.00 32.94 178 LYS A O 1
ATOM 1412 N N . ILE A 1 179 ? -53.114 32.035 -16.833 1.00 33.28 179 ILE A N 1
ATOM 1413 C CA . ILE A 1 179 ? -53.965 32.267 -18.014 1.00 33.28 179 ILE A CA 1
ATOM 1414 C C . ILE A 1 179 ? -53.118 32.028 -19.283 1.00 33.28 179 ILE A C 1
ATOM 1416 O O . ILE A 1 179 ? -52.027 32.590 -19.408 1.00 33.28 179 ILE A O 1
ATOM 1420 N N . LYS A 1 180 ? -53.600 31.200 -20.222 1.00 28.38 180 LYS A N 1
ATOM 1421 C CA . LYS A 1 180 ? -53.035 31.093 -21.582 1.00 28.38 180 LYS A CA 1
ATOM 1422 C C . LYS A 1 180 ? -53.525 32.289 -22.421 1.00 28.38 180 LYS A C 1
ATOM 1424 O O . LYS A 1 180 ? -54.733 32.509 -22.447 1.00 28.38 180 LYS A O 1
ATOM 1429 N N . PRO A 1 181 ? -52.660 33.033 -23.134 1.00 32.16 181 PRO A N 1
ATOM 1430 C CA . PRO A 1 181 ? -53.121 34.018 -24.109 1.00 32.16 181 PRO A CA 1
ATOM 1431 C C . PRO A 1 181 ? -53.781 33.315 -25.303 1.00 32.16 181 PRO A C 1
ATOM 1433 O O . PRO A 1 181 ? -53.176 32.422 -25.896 1.00 32.16 181 PRO A O 1
ATOM 1436 N N . ALA A 1 182 ? -54.996 33.728 -25.665 1.00 27.59 182 ALA A N 1
ATOM 1437 C CA . ALA A 1 182 ? -55.588 33.390 -26.957 1.00 27.59 182 ALA A CA 1
ATOM 1438 C C . ALA A 1 182 ? -54.913 34.201 -28.081 1.00 27.59 182 ALA A C 1
ATOM 1440 O O . ALA A 1 182 ? -54.324 35.254 -27.829 1.00 27.59 182 ALA A O 1
ATOM 1441 N N . ALA A 1 183 ? -54.977 33.711 -29.319 1.00 32.09 183 ALA A N 1
ATOM 1442 C CA . ALA A 1 183 ? -54.301 34.334 -30.454 1.00 32.09 183 ALA A CA 1
ATOM 1443 C C . ALA A 1 183 ? -55.200 35.336 -31.198 1.00 32.09 183 ALA A C 1
ATOM 1445 O O . ALA A 1 183 ? -56.247 34.947 -31.711 1.00 32.09 183 ALA A O 1
ATOM 1446 N N . SER A 1 184 ? -54.743 36.583 -31.364 1.00 27.66 184 SER A N 1
ATOM 1447 C CA . SER A 1 184 ? -55.210 37.467 -32.443 1.00 27.66 184 SER A CA 1
ATOM 1448 C C . SER A 1 184 ? -54.236 38.618 -32.767 1.00 27.66 184 SER A C 1
ATOM 1450 O O . SER A 1 184 ? -53.825 39.378 -31.898 1.00 27.66 184 SER A O 1
ATOM 1452 N N . THR A 1 185 ? -53.954 38.769 -34.069 1.00 26.14 185 THR A N 1
ATOM 1453 C CA . THR A 1 185 ? -53.574 40.012 -34.792 1.00 26.14 185 THR A CA 1
ATOM 1454 C C . THR A 1 185 ? -52.305 40.820 -34.428 1.00 26.14 185 THR A C 1
ATOM 1456 O O . THR A 1 185 ? -51.669 40.660 -33.394 1.00 26.14 185 THR A O 1
ATOM 1459 N N . LYS A 1 186 ? -51.874 41.651 -35.395 1.00 33.69 186 LYS A N 1
ATOM 1460 C CA . LYS A 1 186 ? -50.642 42.470 -35.398 1.00 33.69 186 LYS A CA 1
ATOM 1461 C C . LYS A 1 186 ? -50.949 43.947 -35.095 1.00 33.69 186 LYS A C 1
ATOM 1463 O O . LYS A 1 186 ? -52.044 44.392 -35.423 1.00 33.69 186 LYS A O 1
ATOM 1468 N N . LYS A 1 187 ? -49.905 44.692 -34.687 1.00 25.80 187 LYS A N 1
ATOM 1469 C CA . LYS A 1 187 ? -49.880 46.123 -34.287 1.00 25.80 187 LYS A CA 1
ATOM 1470 C C . LYS A 1 187 ? -50.537 46.354 -32.909 1.00 25.80 187 LYS A C 1
ATOM 1472 O O . LYS A 1 187 ? -51.624 45.848 -32.679 1.00 25.80 187 LYS A O 1
ATOM 1477 N N . ASP A 1 188 ? -49.929 47.032 -31.933 1.00 26.14 188 ASP A N 1
ATOM 1478 C CA . ASP A 1 188 ? -48.748 47.917 -31.956 1.00 26.14 188 ASP A CA 1
ATOM 1479 C C . ASP A 1 188 ? -47.619 47.516 -30.982 1.00 26.14 188 ASP A C 1
ATOM 1481 O O . ASP A 1 188 ? -47.741 46.584 -30.187 1.00 26.14 188 ASP A O 1
ATOM 1485 N N . ALA A 1 189 ? -46.475 48.202 -31.092 1.00 35.78 189 ALA A N 1
ATOM 1486 C CA . ALA A 1 189 ? -45.221 47.874 -30.410 1.00 35.78 189 ALA A CA 1
ATOM 1487 C C . ALA A 1 189 ? -44.781 48.952 -29.396 1.00 35.78 189 ALA A C 1
ATOM 1489 O O . ALA A 1 189 ? -43.702 49.531 -29.517 1.00 35.78 189 ALA A O 1
ATOM 1490 N N . THR A 1 190 ? -45.593 49.186 -28.365 1.00 29.62 190 THR A N 1
ATOM 1491 C CA . THR A 1 190 ? -45.288 50.115 -27.261 1.00 29.62 190 THR A CA 1
ATOM 1492 C C . THR A 1 190 ? -45.571 49.484 -25.894 1.00 29.62 190 THR A C 1
ATOM 1494 O O . THR A 1 190 ? -46.539 48.757 -25.715 1.00 29.62 190 THR A O 1
ATOM 1497 N N . GLU A 1 191 ? -44.659 49.733 -24.950 1.00 34.69 191 GLU A N 1
ATOM 1498 C CA . GLU A 1 191 ? -44.721 49.436 -23.506 1.00 34.69 191 GLU A CA 1
ATOM 1499 C C . GLU A 1 191 ? -45.430 48.137 -23.053 1.00 34.69 191 GLU A C 1
ATOM 1501 O O . GLU A 1 191 ? -46.597 48.114 -22.668 1.00 34.69 191 GLU A O 1
ATOM 1506 N N . LYS A 1 192 ? -44.653 47.047 -22.923 1.00 37.03 192 LYS A N 1
ATOM 1507 C CA . LYS A 1 192 ? -45.031 45.894 -22.079 1.00 37.03 192 LYS A CA 1
ATOM 1508 C C . LYS A 1 192 ? -44.941 46.266 -20.593 1.00 37.03 192 LYS A C 1
ATOM 1510 O O . LYS A 1 192 ? -44.009 45.858 -19.898 1.00 37.03 192 LYS A O 1
ATOM 1515 N N . THR A 1 193 ? -45.898 47.056 -20.116 1.00 40.81 193 THR A N 1
ATOM 1516 C CA . THR A 1 193 ? -45.959 47.552 -18.737 1.00 40.81 193 THR A CA 1
ATOM 1517 C C . THR A 1 193 ? -46.072 46.399 -17.745 1.00 40.81 193 THR A C 1
ATOM 1519 O O . THR A 1 193 ? -47.090 45.715 -17.649 1.00 40.81 193 THR A O 1
ATOM 1522 N N . ALA A 1 194 ? -45.002 46.173 -16.985 1.00 49.66 194 ALA A N 1
ATOM 1523 C CA . ALA A 1 194 ? -45.001 45.210 -15.897 1.00 49.66 194 ALA A CA 1
ATOM 1524 C C . ALA A 1 194 ? -45.953 45.679 -14.784 1.00 49.66 194 ALA A C 1
ATOM 1526 O O . ALA A 1 194 ? -45.762 46.756 -14.226 1.00 49.66 194 ALA A O 1
ATOM 1527 N N . LEU A 1 195 ? -46.947 44.861 -14.422 1.00 63.69 195 LEU A N 1
ATOM 1528 C CA . LEU A 1 195 ? -47.803 45.144 -13.269 1.00 63.69 195 LEU A CA 1
ATOM 1529 C C . LEU A 1 195 ? -47.030 44.881 -11.966 1.00 63.69 195 LEU A C 1
ATOM 1531 O O . LEU A 1 195 ? -46.658 43.740 -11.668 1.00 63.69 195 LEU A O 1
ATOM 1535 N N . PHE A 1 196 ? -46.782 45.943 -11.202 1.00 67.75 196 PHE A N 1
ATOM 1536 C CA . PHE A 1 196 ? -46.124 45.893 -9.895 1.00 67.75 196 PHE A CA 1
ATOM 1537 C C . PHE A 1 196 ? -47.158 45.853 -8.756 1.00 67.75 196 PHE A C 1
ATOM 1539 O O . PHE A 1 196 ? -48.290 46.304 -8.921 1.00 67.75 196 PHE A O 1
ATOM 1546 N N . ALA A 1 197 ? -46.783 45.286 -7.609 1.00 72.12 197 ALA A N 1
ATOM 1547 C CA . ALA A 1 197 ? -47.626 45.237 -6.412 1.00 72.12 197 ALA A CA 1
ATOM 1548 C C . ALA A 1 197 ? -47.723 46.606 -5.701 1.00 72.12 197 ALA A C 1
ATOM 1550 O O . ALA A 1 197 ? -46.886 47.483 -5.916 1.00 72.12 197 ALA A O 1
ATOM 1551 N N . SER A 1 198 ? -48.732 46.782 -4.838 1.00 74.88 198 SER A N 1
ATOM 1552 C CA . SER A 1 198 ? -48.924 48.024 -4.072 1.00 74.88 198 SER A CA 1
ATOM 1553 C C . SER A 1 198 ? -47.785 48.279 -3.065 1.00 74.88 198 SER A C 1
ATOM 1555 O O . SER A 1 198 ? -47.161 47.315 -2.602 1.00 74.88 198 SER A O 1
ATOM 1557 N N . PRO A 1 199 ? -47.520 49.547 -2.676 1.00 76.81 199 PRO A N 1
ATOM 1558 C CA . PRO A 1 199 ? -46.404 49.900 -1.791 1.00 76.81 199 PRO A CA 1
ATOM 1559 C C . PRO A 1 199 ? -46.380 49.119 -0.475 1.00 76.81 199 PRO A C 1
ATOM 1561 O O . PRO A 1 199 ? -45.330 48.621 -0.082 1.00 76.81 199 PRO A O 1
ATOM 1564 N N . GLU A 1 200 ? -47.540 48.917 0.149 1.00 76.44 200 GLU A N 1
ATOM 1565 C CA . GLU A 1 200 ? -47.704 48.141 1.386 1.00 76.44 200 GLU A CA 1
ATOM 1566 C C . GLU A 1 200 ? -47.265 46.672 1.232 1.00 76.44 200 GLU A C 1
ATOM 1568 O O . GLU A 1 200 ? -46.599 46.113 2.107 1.00 76.44 200 GLU A O 1
ATOM 1573 N N . ILE A 1 201 ? -47.603 46.036 0.103 1.00 78.19 201 ILE A N 1
ATOM 1574 C CA . ILE A 1 201 ? -47.218 44.647 -0.192 1.00 78.19 201 ILE A CA 1
ATOM 1575 C C . ILE A 1 201 ? -45.710 44.569 -0.451 1.00 78.19 201 ILE A C 1
ATOM 1577 O O . ILE A 1 201 ? -45.049 43.665 0.062 1.00 78.19 201 ILE A O 1
ATOM 1581 N N . VAL A 1 202 ? -45.156 45.526 -1.201 1.00 79.69 202 VAL A N 1
ATOM 1582 C CA . VAL A 1 202 ? -43.717 45.597 -1.491 1.00 79.69 202 VAL A CA 1
ATOM 1583 C C . VAL A 1 202 ? -42.911 45.853 -0.213 1.00 79.69 202 VAL A C 1
ATOM 1585 O O . VAL A 1 202 ? -41.934 45.148 0.030 1.00 79.69 202 VAL A O 1
ATOM 1588 N N . ALA A 1 203 ? -43.352 46.768 0.654 1.00 80.69 203 ALA A N 1
ATOM 1589 C CA . ALA A 1 203 ? -42.748 47.013 1.963 1.00 80.69 203 ALA A CA 1
ATOM 1590 C C . ALA A 1 203 ? -42.753 45.746 2.834 1.00 80.69 203 ALA A C 1
ATOM 1592 O O . ALA A 1 203 ? -41.715 45.347 3.360 1.00 80.69 203 ALA A O 1
ATOM 1593 N N . LYS A 1 204 ? -43.893 45.045 2.912 1.00 81.50 204 LYS A N 1
ATOM 1594 C CA . LYS A 1 204 ? -44.032 43.798 3.682 1.00 81.50 204 LYS A CA 1
ATOM 1595 C C . LYS A 1 204 ? -43.168 42.653 3.135 1.00 81.50 204 LYS A C 1
ATOM 1597 O O . LYS A 1 204 ? -42.666 41.843 3.914 1.00 81.50 204 LYS A O 1
ATOM 1602 N N . GLU A 1 205 ? -42.955 42.582 1.820 1.00 82.19 205 GLU A N 1
ATOM 1603 C CA . GLU A 1 205 ? -42.007 41.645 1.195 1.00 82.19 205 GLU A CA 1
ATOM 1604 C C . GLU A 1 205 ? -40.537 42.008 1.445 1.00 82.19 205 GLU A C 1
ATOM 1606 O O . GLU A 1 205 ? -39.713 41.097 1.580 1.00 82.19 205 GLU A O 1
ATOM 1611 N N . ILE A 1 206 ? -40.215 43.305 1.533 1.00 83.81 206 ILE A N 1
ATOM 1612 C CA . ILE A 1 206 ? -38.879 43.817 1.868 1.00 83.81 206 ILE A CA 1
ATOM 1613 C C . ILE A 1 206 ? -38.545 43.513 3.330 1.00 83.81 206 ILE A C 1
ATOM 1615 O O . ILE A 1 206 ? -37.549 42.831 3.561 1.00 83.81 206 ILE A O 1
ATOM 1619 N N . SER A 1 207 ? -39.385 43.887 4.305 1.00 83.31 207 SER A N 1
ATOM 1620 C CA . SER A 1 207 ? -39.148 43.549 5.722 1.00 83.31 207 SER A CA 1
ATOM 1621 C C . SER A 1 207 ? -38.981 42.041 5.908 1.00 83.31 207 SER A C 1
ATOM 1623 O O . SER A 1 207 ? -37.973 41.583 6.437 1.00 83.31 207 SER A O 1
ATOM 1625 N N . ARG A 1 208 ? -39.880 41.239 5.318 1.00 82.94 208 ARG A N 1
ATOM 1626 C CA . ARG A 1 208 ? -39.777 39.772 5.351 1.00 82.94 208 ARG A CA 1
ATOM 1627 C C . ARG A 1 208 ? -38.497 39.234 4.696 1.00 82.94 208 ARG A C 1
ATOM 1629 O O . ARG A 1 208 ? -38.090 38.121 5.017 1.00 82.94 208 ARG A O 1
ATOM 1636 N N . ALA A 1 209 ? -37.878 39.956 3.760 1.00 82.44 209 ALA A N 1
ATOM 1637 C CA . ALA A 1 209 ? -36.586 39.583 3.184 1.00 82.44 209 ALA A CA 1
ATOM 1638 C C . ALA A 1 209 ? -35.404 39.918 4.108 1.00 82.44 209 ALA A C 1
ATOM 1640 O O . ALA A 1 209 ? -34.459 39.138 4.140 1.00 82.44 209 ALA A O 1
ATOM 1641 N N . LEU A 1 210 ? -35.477 41.014 4.871 1.00 80.94 210 LEU A N 1
ATOM 1642 C CA . LEU A 1 210 ? -34.499 41.370 5.911 1.00 80.94 210 LEU A CA 1
ATOM 1643 C C . LEU A 1 210 ? -34.597 40.424 7.128 1.00 80.94 210 LEU A C 1
ATOM 1645 O O . LEU A 1 210 ? -33.592 40.112 7.762 1.00 80.94 210 LEU A O 1
ATOM 1649 N N . ASP A 1 211 ? -35.788 39.883 7.397 1.00 82.31 211 ASP A N 1
ATOM 1650 C CA . ASP A 1 211 ? -36.041 38.842 8.407 1.00 82.31 211 ASP A CA 1
ATOM 1651 C C . ASP A 1 211 ? -35.761 37.409 7.899 1.00 82.31 211 ASP A C 1
ATOM 1653 O O . ASP A 1 211 ? -36.198 36.432 8.515 1.00 82.31 211 ASP A O 1
ATOM 1657 N N . SER A 1 212 ? -35.091 37.246 6.747 1.00 81.81 212 SER A N 1
ATOM 1658 C CA . SER A 1 212 ? -34.838 35.932 6.141 1.00 81.81 212 SER A CA 1
ATOM 1659 C C . SER A 1 212 ? -33.382 35.689 5.741 1.00 81.81 212 SER A C 1
ATOM 1661 O O . SER A 1 212 ? -32.752 36.495 5.062 1.00 81.81 212 SER A O 1
ATOM 1663 N N . VAL A 1 213 ? -32.888 34.489 6.044 1.00 80.56 213 VAL A N 1
ATOM 1664 C CA . VAL A 1 213 ? -31.617 33.954 5.544 1.00 80.56 213 VAL A CA 1
ATOM 1665 C C . VAL A 1 213 ? -31.787 33.483 4.091 1.00 80.56 213 VAL A C 1
ATOM 1667 O O . VAL A 1 213 ? -32.668 32.656 3.831 1.00 80.56 213 VAL A O 1
ATOM 1670 N N . PRO A 1 214 ? -30.959 33.938 3.130 1.00 77.00 214 PRO A N 1
ATOM 1671 C CA . PRO A 1 214 ? -30.942 33.378 1.783 1.00 77.00 214 PRO A CA 1
ATOM 1672 C C . PRO A 1 214 ? -30.302 31.982 1.782 1.00 77.00 214 PRO A C 1
ATOM 1674 O O . PRO A 1 214 ? -29.187 31.792 2.269 1.00 77.00 214 PRO A O 1
ATOM 1677 N N . ILE A 1 215 ? -30.989 31.010 1.184 1.00 75.12 215 ILE A N 1
ATOM 1678 C CA . ILE A 1 215 ? -30.514 29.631 1.016 1.00 75.12 215 ILE A CA 1
ATOM 1679 C C . ILE A 1 215 ? -30.250 29.392 -0.472 1.00 75.12 215 ILE A C 1
ATOM 1681 O O . ILE A 1 215 ? -31.039 29.773 -1.337 1.00 75.12 215 ILE A O 1
ATOM 1685 N N . THR A 1 216 ? -29.114 28.773 -0.790 1.00 70.56 216 THR A N 1
ATOM 1686 C CA . THR A 1 216 ? -28.751 28.394 -2.161 1.00 70.56 216 THR A CA 1
ATOM 1687 C C . THR A 1 216 ? -28.379 26.919 -2.190 1.00 70.56 216 THR A C 1
ATOM 1689 O O . THR A 1 216 ? -27.313 26.550 -1.705 1.00 70.56 216 THR A O 1
ATOM 1692 N N . VAL A 1 217 ? -29.250 26.087 -2.761 1.00 66.38 217 VAL A N 1
ATOM 1693 C CA . VAL A 1 217 ? -28.986 24.655 -2.950 1.00 66.38 217 VAL A CA 1
ATOM 1694 C C . VAL A 1 217 ? -28.090 24.472 -4.178 1.00 66.38 217 VAL A C 1
ATOM 1696 O O . VAL A 1 217 ? -28.385 24.999 -5.259 1.00 66.38 217 VAL A O 1
ATOM 1699 N N . LYS A 1 218 ? -26.983 23.746 -4.005 1.00 64.00 218 LYS A N 1
ATOM 1700 C CA . LYS A 1 218 ? -26.056 23.377 -5.085 1.00 64.00 218 LYS A CA 1
ATOM 1701 C C . LYS A 1 218 ? -26.434 22.024 -5.695 1.00 64.00 218 LYS A C 1
ATOM 1703 O O . LYS A 1 218 ? -27.173 21.252 -5.094 1.00 64.00 218 LYS A O 1
ATOM 1708 N N . GLN A 1 219 ? -25.887 21.717 -6.869 1.00 50.91 219 GLN A N 1
ATOM 1709 C CA . GLN A 1 219 ? -25.827 20.337 -7.355 1.00 50.91 219 GLN A CA 1
ATOM 1710 C C . GLN A 1 219 ? -24.694 19.628 -6.597 1.00 50.91 219 GLN A C 1
ATOM 1712 O O . GLN A 1 219 ? -23.524 19.863 -6.873 1.00 50.91 219 GLN A O 1
ATOM 1717 N N . GLY A 1 220 ? -25.047 18.855 -5.567 1.00 55.88 220 GLY A N 1
ATOM 1718 C CA . GLY A 1 220 ? -24.107 18.182 -4.664 1.00 55.88 220 GLY A CA 1
ATOM 1719 C C . GLY A 1 220 ? -24.726 17.916 -3.286 1.00 55.88 220 GLY A C 1
ATOM 1720 O O . GLY A 1 220 ? -25.798 18.428 -2.971 1.00 55.88 220 GLY A O 1
ATOM 1721 N N . THR A 1 221 ? -24.062 17.125 -2.440 1.00 58.12 221 THR A N 1
ATOM 1722 C CA . THR A 1 221 ? -24.609 16.693 -1.133 1.00 58.12 221 THR A CA 1
ATOM 1723 C C . THR A 1 221 ? -24.365 17.668 0.025 1.00 58.12 221 THR A C 1
ATOM 1725 O O . THR A 1 221 ? -24.653 17.329 1.169 1.00 58.12 221 THR A O 1
ATOM 1728 N N . ASN A 1 222 ? -23.819 18.859 -0.237 1.00 65.56 222 ASN A N 1
ATOM 1729 C CA . ASN A 1 222 ? -23.480 19.858 0.780 1.00 65.56 222 ASN A CA 1
ATOM 1730 C C . ASN A 1 222 ? -24.121 21.217 0.441 1.00 65.56 222 ASN A C 1
ATOM 1732 O O . ASN A 1 222 ? -24.151 21.642 -0.715 1.00 65.56 222 ASN A O 1
ATOM 1736 N N . THR A 1 223 ? -24.662 21.909 1.443 1.00 70.56 223 THR A N 1
ATOM 1737 C CA . THR A 1 223 ? -25.245 23.252 1.323 1.00 70.56 223 THR A CA 1
ATOM 1738 C C . THR A 1 223 ? -25.020 24.010 2.628 1.00 70.56 223 THR A C 1
ATOM 1740 O O . THR A 1 223 ? -25.467 23.579 3.686 1.00 70.56 223 THR A O 1
ATOM 1743 N N . ALA A 1 224 ? -24.344 25.158 2.545 1.00 77.12 224 ALA A N 1
ATOM 1744 C CA . ALA A 1 224 ? -24.034 26.010 3.689 1.00 77.12 224 ALA A CA 1
ATOM 1745 C C . ALA A 1 224 ? -24.877 27.296 3.669 1.00 77.12 224 ALA A C 1
ATOM 1747 O O . ALA A 1 224 ? -24.990 27.960 2.636 1.00 77.12 224 ALA A O 1
ATOM 1748 N N . ALA A 1 225 ? -25.420 27.677 4.826 1.00 76.94 225 ALA A N 1
ATOM 1749 C CA . ALA A 1 225 ? -26.176 28.912 5.032 1.00 76.94 225 ALA A CA 1
ATOM 1750 C C . ALA A 1 225 ? -25.576 29.719 6.195 1.00 76.94 225 ALA A C 1
ATOM 1752 O O . ALA A 1 225 ? -25.091 29.147 7.170 1.00 76.94 225 ALA A O 1
ATOM 1753 N N . ARG A 1 226 ? -25.608 31.057 6.110 1.00 81.50 226 ARG A N 1
ATOM 1754 C CA . ARG A 1 226 ? -25.184 31.928 7.218 1.00 81.50 226 ARG A CA 1
ATOM 1755 C C . ARG A 1 226 ? -26.361 32.125 8.171 1.00 81.50 226 ARG A C 1
ATOM 1757 O O . ARG A 1 226 ? -27.386 32.648 7.757 1.00 81.50 226 ARG A O 1
ATOM 1764 N N . ILE A 1 227 ? -26.190 31.715 9.423 1.00 79.88 227 ILE A N 1
ATOM 1765 C CA . ILE A 1 227 ? -27.268 31.586 10.423 1.00 79.88 227 ILE A CA 1
ATOM 1766 C C . ILE A 1 227 ? -27.197 32.609 11.568 1.00 79.88 227 ILE A C 1
ATOM 1768 O O . ILE A 1 227 ? -28.211 32.875 12.208 1.00 79.88 227 ILE A O 1
ATOM 1772 N N . GLY A 1 228 ? -26.031 33.216 11.812 1.00 79.75 228 GLY A N 1
ATOM 1773 C CA . GLY A 1 228 ? -25.840 34.183 12.896 1.00 79.75 228 GLY A CA 1
ATOM 1774 C C . GLY A 1 228 ? -24.628 35.101 12.725 1.00 79.75 228 GLY A C 1
ATOM 1775 O O . GLY A 1 228 ? -23.935 35.079 11.698 1.00 79.75 228 GLY A O 1
ATOM 1776 N N . LEU A 1 229 ? -24.389 35.906 13.762 1.00 80.12 229 LEU A N 1
ATOM 1777 C CA . LEU A 1 229 ? -23.241 36.799 13.939 1.00 80.12 229 LEU A CA 1
ATOM 1778 C C . LEU A 1 229 ? -22.519 36.469 15.257 1.00 80.12 229 LEU A C 1
ATOM 1780 O O . LEU A 1 229 ? -23.111 35.886 16.160 1.00 80.12 229 LEU A O 1
ATOM 1784 N N . SER A 1 230 ? -21.261 36.894 15.398 1.00 76.19 230 SER A N 1
ATOM 1785 C CA . SER A 1 230 ? -20.473 36.757 16.639 1.00 76.19 230 SER A CA 1
ATOM 1786 C C . SER A 1 230 ? -21.018 37.570 17.824 1.00 76.19 230 SER A C 1
ATOM 1788 O O . SER A 1 230 ? -20.593 37.356 18.957 1.00 76.19 230 SER A O 1
ATOM 1790 N N . SER A 1 231 ? -21.946 38.495 17.566 1.00 76.12 231 SER A N 1
ATOM 1791 C CA . SER A 1 231 ? -22.664 39.299 18.558 1.00 76.12 231 SER A CA 1
ATOM 1792 C C . SER A 1 231 ? -23.943 38.645 19.096 1.00 76.12 231 SER A C 1
ATOM 1794 O O . SER A 1 231 ? -24.540 39.188 20.021 1.00 76.12 231 SER A O 1
ATOM 1796 N N . PHE A 1 232 ? -24.390 37.519 18.528 1.00 82.00 232 PHE A N 1
ATOM 1797 C CA . PHE A 1 232 ? -25.593 36.817 18.990 1.00 82.00 232 PHE A CA 1
ATOM 1798 C C . PHE A 1 232 ? -25.280 35.966 20.227 1.00 82.00 232 PHE A C 1
ATOM 1800 O O . PHE A 1 232 ? -24.159 35.473 20.384 1.00 82.00 232 PHE A O 1
ATOM 1807 N N . THR A 1 233 ? -26.272 35.749 21.092 1.00 85.31 233 THR A N 1
ATOM 1808 C CA . THR A 1 233 ? -26.130 34.773 22.183 1.00 85.31 233 THR A CA 1
ATOM 1809 C C . THR A 1 233 ? -26.202 33.338 21.633 1.00 85.31 233 THR A C 1
ATOM 1811 O O . THR A 1 233 ? -26.782 33.115 20.565 1.00 85.31 233 THR A O 1
ATOM 1814 N N . PRO A 1 234 ? -25.638 32.335 22.333 1.00 83.69 234 PRO A N 1
ATOM 1815 C CA . PRO A 1 234 ? -25.765 30.934 21.931 1.00 83.69 234 PRO A CA 1
ATOM 1816 C C . PRO A 1 234 ? -27.218 30.481 21.736 1.00 83.69 234 PRO A C 1
ATOM 1818 O O . PRO A 1 234 ? -27.505 29.693 20.844 1.00 83.69 234 PRO A O 1
ATOM 1821 N N . GLU A 1 235 ? -28.136 31.004 22.542 1.00 85.38 235 GLU A N 1
ATOM 1822 C CA . GLU A 1 235 ? -29.562 30.679 22.533 1.00 85.38 235 GLU A CA 1
ATOM 1823 C C . GLU A 1 235 ? -30.232 31.238 21.264 1.00 85.38 235 GLU A C 1
ATOM 1825 O O . GLU A 1 235 ? -30.890 30.499 20.535 1.00 85.38 235 GLU A O 1
ATOM 1830 N N . GLN A 1 236 ? -29.934 32.494 20.904 1.00 84.06 236 GLN A N 1
ATOM 1831 C CA . GLN A 1 236 ? -30.362 33.102 19.634 1.00 84.06 236 GLN A CA 1
ATOM 1832 C C . GLN A 1 236 ? -29.824 32.347 18.404 1.00 84.06 236 GLN A C 1
ATOM 1834 O O . GLN A 1 236 ? -30.468 32.317 17.351 1.00 84.06 236 GLN A O 1
ATOM 1839 N N . LEU A 1 237 ? -28.639 31.730 18.512 1.00 83.44 237 LEU A N 1
ATOM 1840 C CA . LEU A 1 237 ? -28.110 30.858 17.463 1.00 83.44 237 LEU A CA 1
ATOM 1841 C C . LEU A 1 237 ? -28.904 29.550 17.359 1.00 83.44 237 LEU A C 1
ATOM 1843 O O . LEU A 1 237 ? -29.215 29.152 16.239 1.00 83.44 237 LEU A O 1
ATOM 1847 N N . VAL A 1 238 ? -29.269 28.908 18.476 1.00 85.19 238 VAL A N 1
ATOM 1848 C CA . VAL A 1 238 ? -30.095 27.682 18.480 1.00 85.19 238 VAL A CA 1
ATOM 1849 C C . VAL A 1 238 ? -31.455 27.929 17.816 1.00 85.19 238 VAL A C 1
ATOM 1851 O O . VAL A 1 238 ? -31.857 27.152 16.948 1.00 85.19 238 VAL A O 1
ATOM 1854 N N . ASP A 1 239 ? -32.126 29.036 18.136 1.00 85.12 239 ASP A N 1
ATOM 1855 C CA . ASP A 1 239 ? -33.428 29.381 17.546 1.00 85.12 239 ASP A CA 1
ATOM 1856 C C . ASP A 1 239 ? -33.337 29.636 16.031 1.00 85.12 239 ASP A C 1
ATOM 1858 O O . ASP A 1 239 ? -34.159 29.138 15.251 1.00 85.12 239 ASP A O 1
ATOM 1862 N N . ASN A 1 240 ? -32.287 30.330 15.579 1.00 86.06 240 ASN A N 1
ATOM 1863 C CA . ASN A 1 240 ? -32.014 30.509 14.152 1.00 86.06 240 ASN A CA 1
ATOM 1864 C C . ASN A 1 240 ? -31.639 29.190 13.446 1.00 86.06 240 ASN A C 1
ATOM 1866 O O . ASN A 1 240 ? -32.075 28.970 12.313 1.00 86.06 240 ASN A O 1
ATOM 1870 N N . ILE A 1 241 ? -30.865 28.305 14.089 1.00 83.62 241 ILE A N 1
ATOM 1871 C CA . ILE A 1 241 ? -30.510 26.975 13.561 1.00 83.62 241 ILE A CA 1
ATOM 1872 C C . ILE A 1 241 ? -31.777 26.149 13.343 1.00 83.62 241 ILE A C 1
ATOM 1874 O O . ILE A 1 241 ? -32.007 25.675 12.231 1.00 83.62 241 ILE A O 1
ATOM 1878 N N . ASN A 1 242 ? -32.626 26.027 14.365 1.00 84.62 242 ASN A N 1
ATOM 1879 C CA . ASN A 1 242 ? -33.855 25.237 14.308 1.00 84.62 242 ASN A CA 1
ATOM 1880 C C . ASN A 1 242 ? -34.810 25.737 13.213 1.00 84.62 242 ASN A C 1
ATOM 1882 O O . ASN A 1 242 ? -35.344 24.931 12.443 1.00 84.62 242 ASN A O 1
ATOM 1886 N N . ALA A 1 243 ? -34.979 27.057 13.081 1.00 83.88 243 ALA A N 1
ATOM 1887 C CA . ALA A 1 243 ? -35.802 27.657 12.031 1.00 83.88 243 ALA A CA 1
ATOM 1888 C C . ALA A 1 243 ? -35.260 27.386 10.612 1.00 83.88 243 ALA A C 1
ATOM 1890 O O . ALA A 1 243 ? -36.025 27.019 9.716 1.00 83.88 243 ALA A O 1
ATOM 1891 N N . VAL A 1 244 ? -33.946 27.533 10.393 1.00 81.50 244 VAL A N 1
ATOM 1892 C CA . VAL A 1 244 ? -33.323 27.307 9.075 1.00 81.50 244 VAL A CA 1
ATOM 1893 C C . VAL A 1 244 ? -33.306 25.825 8.710 1.00 81.50 244 VAL A C 1
ATOM 1895 O O . VAL A 1 244 ? -33.677 25.481 7.588 1.00 81.50 244 VAL A O 1
ATOM 1898 N N . VAL A 1 245 ? -32.930 24.943 9.639 1.00 81.00 245 VAL A N 1
ATOM 1899 C CA . VAL A 1 245 ? -32.872 23.491 9.408 1.00 81.00 245 VAL A CA 1
ATOM 1900 C C . VAL A 1 245 ? -34.255 22.937 9.072 1.00 81.00 245 VAL A C 1
ATOM 1902 O O . VAL A 1 245 ? -34.388 22.248 8.061 1.00 81.00 245 VAL A O 1
ATOM 1905 N N . SER A 1 246 ? -35.295 23.310 9.826 1.00 81.00 246 SER A N 1
ATOM 1906 C CA . SER A 1 246 ? -36.673 22.889 9.526 1.00 81.00 246 SER A CA 1
ATOM 1907 C C . SER A 1 246 ? -37.092 23.325 8.116 1.00 81.00 246 SER A C 1
ATOM 1909 O O . SER A 1 246 ? -37.532 22.505 7.314 1.00 81.00 246 SER A O 1
ATOM 1911 N N . HIS A 1 247 ? -36.837 24.587 7.749 1.00 78.88 247 HIS A N 1
ATOM 1912 C CA . HIS A 1 247 ? -37.170 25.121 6.423 1.00 78.88 247 HIS A CA 1
ATOM 1913 C C . HIS A 1 247 ? -36.416 24.427 5.275 1.00 78.88 247 HIS A C 1
ATOM 1915 O O . HIS A 1 247 ? -36.989 24.211 4.205 1.00 78.88 247 HIS A O 1
ATOM 1921 N N . VAL A 1 248 ? -35.133 24.100 5.468 1.00 73.00 248 VAL A N 1
ATOM 1922 C CA . VAL A 1 248 ? -34.326 23.364 4.480 1.00 73.00 248 VAL A CA 1
ATOM 1923 C C . VAL A 1 248 ? -34.884 21.956 4.292 1.00 73.00 248 VAL A C 1
ATOM 1925 O O . VAL A 1 248 ? -35.094 21.527 3.157 1.00 73.00 248 VAL A O 1
ATOM 1928 N N . ILE A 1 249 ? -35.170 21.255 5.387 1.00 71.06 249 ILE A N 1
ATOM 1929 C CA . ILE A 1 249 ? -35.621 19.864 5.352 1.00 71.06 249 ILE A CA 1
ATOM 1930 C C . ILE A 1 249 ? -37.034 19.746 4.764 1.00 71.06 249 ILE A C 1
ATOM 1932 O O . ILE A 1 249 ? -37.267 18.875 3.933 1.00 71.06 249 ILE A O 1
ATOM 1936 N N . GLU A 1 250 ? -37.950 20.655 5.106 1.00 72.19 250 GLU A N 1
ATOM 1937 C CA . GLU A 1 250 ? -39.320 20.677 4.571 1.00 72.19 250 GLU A CA 1
ATOM 1938 C C . GLU A 1 250 ? -39.404 20.983 3.067 1.00 72.19 250 GLU A C 1
ATOM 1940 O O . GLU A 1 250 ? -40.336 20.526 2.406 1.00 72.19 250 GLU A O 1
ATOM 1945 N N . LYS A 1 251 ? -38.486 21.796 2.517 1.00 68.12 251 LYS A N 1
ATOM 1946 C CA . LYS A 1 251 ? -38.647 22.378 1.163 1.00 68.12 251 LYS A CA 1
ATOM 1947 C C . LYS A 1 251 ? -37.570 22.028 0.151 1.00 68.12 251 LYS A C 1
ATOM 1949 O O . LYS A 1 251 ? -37.773 22.262 -1.041 1.00 68.12 251 LYS A O 1
ATOM 1954 N N . HIS A 1 252 ? -36.423 21.535 0.603 1.00 64.19 252 HIS A N 1
ATOM 1955 C CA . HIS A 1 252 ? -35.270 21.267 -0.258 1.00 64.19 252 HIS A CA 1
ATOM 1956 C C . HIS A 1 252 ? -34.738 19.838 -0.132 1.00 64.19 252 HIS A C 1
ATOM 1958 O O . HIS A 1 252 ? -34.086 19.366 -1.060 1.00 64.19 252 HIS A O 1
ATOM 1964 N N . VAL A 1 253 ? -35.047 19.123 0.955 1.00 63.19 253 VAL A N 1
ATOM 1965 C CA . VAL A 1 253 ? -34.623 17.730 1.140 1.00 63.19 253 VAL A CA 1
ATOM 1966 C C . VAL A 1 253 ? -35.762 16.780 0.764 1.00 63.19 253 VAL A C 1
ATOM 1968 O O . VAL A 1 253 ? -36.729 16.600 1.499 1.00 63.19 253 VAL A O 1
ATOM 1971 N N . VAL A 1 254 ? -35.644 16.127 -0.394 1.00 56.56 254 VAL A N 1
ATOM 1972 C CA . VAL A 1 254 ? -36.594 15.087 -0.827 1.00 56.56 254 VAL A CA 1
ATOM 1973 C C . VAL A 1 254 ? -36.568 13.931 0.184 1.00 56.56 254 VAL A C 1
ATOM 1975 O O . VAL A 1 254 ? -35.495 13.401 0.463 1.00 56.56 254 VAL A O 1
ATOM 1978 N N . LYS A 1 255 ? -37.741 13.535 0.710 1.00 56.19 255 LYS A N 1
ATOM 1979 C CA . LYS A 1 255 ? -37.954 12.625 1.870 1.00 56.19 255 LYS A CA 1
ATOM 1980 C C . LYS A 1 255 ? -37.606 13.207 3.257 1.00 56.19 255 LYS A C 1
ATOM 1982 O O . LYS A 1 255 ? -37.618 12.463 4.240 1.00 56.19 255 LYS A O 1
ATOM 1987 N N . GLY A 1 256 ? -37.340 14.509 3.365 1.00 64.81 256 GLY A N 1
ATOM 1988 C CA . GLY A 1 256 ? -37.074 15.187 4.636 1.00 64.81 256 GLY A CA 1
ATOM 1989 C C . GLY A 1 256 ? -35.890 14.582 5.400 1.00 64.81 256 GLY A C 1
ATOM 1990 O O . GLY A 1 256 ? -34.887 14.195 4.803 1.00 64.81 256 GLY A O 1
ATOM 1991 N N . TRP A 1 257 ? -36.014 14.461 6.725 1.00 67.75 257 TRP A N 1
ATOM 1992 C CA . TRP A 1 257 ? -34.948 13.978 7.618 1.00 67.75 257 TRP A CA 1
ATOM 1993 C C . TRP A 1 257 ? -34.314 12.636 7.210 1.00 67.75 257 TRP A C 1
ATOM 1995 O O . TRP A 1 257 ? -33.132 12.434 7.461 1.00 67.75 257 TRP A O 1
ATOM 2005 N N . ARG A 1 258 ? -35.043 11.750 6.512 1.00 58.09 258 ARG A N 1
ATOM 2006 C CA . ARG A 1 258 ? -34.514 10.464 6.002 1.00 58.09 258 ARG A CA 1
ATOM 2007 C C . ARG A 1 258 ? -33.432 10.597 4.920 1.00 58.09 258 ARG A C 1
ATOM 2009 O O . ARG A 1 258 ? -32.874 9.590 4.502 1.00 58.09 258 ARG A O 1
ATOM 2016 N N . ASN A 1 259 ? -33.186 11.804 4.419 1.00 59.34 259 ASN A N 1
ATOM 2017 C CA . ASN A 1 259 ? -32.193 12.099 3.384 1.00 59.34 259 ASN A CA 1
ATOM 2018 C C . ASN A 1 259 ? -31.227 13.222 3.829 1.00 59.34 259 ASN A C 1
ATOM 2020 O O . ASN A 1 259 ? -30.550 13.845 3.013 1.00 59.34 259 ASN A O 1
ATOM 2024 N N . VAL A 1 260 ? -31.160 13.484 5.139 1.00 62.66 260 VAL A N 1
ATOM 2025 C CA . VAL A 1 260 ? -30.113 14.294 5.771 1.00 62.66 260 VAL A CA 1
ATOM 2026 C C . VAL A 1 260 ? -29.027 13.332 6.250 1.00 62.66 260 VAL A C 1
ATOM 2028 O O . VAL A 1 260 ? -29.330 12.368 6.941 1.00 62.66 260 VAL A O 1
ATOM 2031 N N . LYS A 1 261 ? -27.763 13.574 5.881 1.00 66.50 261 LYS A N 1
ATOM 2032 C CA . LYS A 1 261 ? -26.623 12.751 6.339 1.00 66.50 261 LYS A CA 1
ATOM 2033 C C . LYS A 1 261 ? -26.038 13.250 7.662 1.00 66.50 261 LYS A C 1
ATOM 2035 O O . LYS A 1 261 ? -25.732 12.465 8.550 1.00 66.50 261 LYS A O 1
ATOM 2040 N N . ALA A 1 262 ? -25.863 14.565 7.762 1.00 75.50 262 ALA A N 1
ATOM 2041 C CA . ALA A 1 262 ? -25.260 15.250 8.896 1.00 75.50 262 ALA A CA 1
ATOM 2042 C C . ALA A 1 262 ? -25.633 16.738 8.875 1.00 75.50 262 ALA A C 1
ATOM 2044 O O . ALA A 1 262 ? -25.886 17.301 7.807 1.00 75.50 262 ALA A O 1
ATOM 2045 N N . ILE A 1 263 ? -25.599 17.386 10.038 1.00 79.81 263 ILE A N 1
ATOM 2046 C CA . ILE A 1 263 ? -25.709 18.838 10.194 1.00 79.81 263 ILE A CA 1
ATOM 2047 C C . ILE A 1 263 ? -24.524 19.307 11.039 1.00 79.81 263 ILE A C 1
ATOM 2049 O O . ILE A 1 263 ? -24.339 18.862 12.173 1.00 79.81 263 ILE A O 1
ATOM 2053 N N . HIS A 1 264 ? -23.736 20.225 10.483 1.00 81.12 264 HIS A N 1
ATOM 2054 C CA . HIS A 1 264 ? -22.556 20.797 11.127 1.00 81.12 264 HIS A CA 1
ATOM 2055 C C . HIS A 1 264 ? -22.674 22.320 11.224 1.00 81.12 264 HIS A C 1
ATOM 2057 O O . HIS A 1 264 ? -23.242 22.958 10.334 1.00 81.12 264 HIS A O 1
ATOM 2063 N N . ILE A 1 265 ? -22.073 22.910 12.257 1.00 83.00 265 ILE A N 1
ATOM 2064 C CA . ILE A 1 265 ? -21.890 24.363 12.382 1.00 83.00 265 ILE A CA 1
ATOM 2065 C C . ILE A 1 265 ? -20.401 24.715 12.413 1.00 83.00 265 ILE A C 1
ATOM 2067 O O . ILE A 1 265 ? -19.599 23.991 12.999 1.00 83.00 265 ILE A O 1
ATOM 2071 N N . LYS A 1 266 ? -20.022 25.825 11.768 1.00 80.12 266 LYS A N 1
ATOM 2072 C CA . LYS A 1 266 ? -18.645 26.339 11.760 1.00 80.12 266 LYS A CA 1
ATOM 2073 C C . LYS A 1 266 ? -18.581 27.855 11.594 1.00 80.12 266 LYS A C 1
ATOM 2075 O O . LYS A 1 266 ? -19.548 28.477 11.150 1.00 80.12 266 LYS A O 1
ATOM 2080 N N . THR A 1 267 ? -17.428 28.432 11.911 1.00 78.00 267 THR A N 1
ATOM 2081 C CA . THR A 1 267 ? -17.066 29.819 11.585 1.00 78.00 267 THR A CA 1
ATOM 2082 C C . THR A 1 267 ? -16.329 29.855 10.225 1.00 78.00 267 THR A C 1
ATOM 2084 O O . THR A 1 267 ? -16.221 28.820 9.559 1.00 78.00 267 THR A O 1
ATOM 2087 N N . PRO A 1 268 ? -15.845 31.016 9.738 1.00 69.75 268 PRO A N 1
ATOM 2088 C CA . PRO A 1 268 ? -14.970 31.062 8.562 1.00 69.75 268 PRO A CA 1
ATOM 2089 C C . PRO A 1 268 ? -13.619 30.356 8.769 1.00 69.75 268 PRO A C 1
ATOM 2091 O O . PRO A 1 268 ? -13.068 29.838 7.802 1.00 69.75 268 PRO A O 1
ATOM 2094 N N . THR A 1 269 ? -13.118 30.343 10.006 1.00 67.88 269 THR A N 1
ATOM 2095 C CA . THR A 1 269 ? -11.786 29.871 10.428 1.00 67.88 269 THR A CA 1
ATOM 2096 C C . THR A 1 269 ? -11.816 28.517 11.139 1.00 67.88 269 THR A C 1
ATOM 2098 O O . THR A 1 269 ? -10.872 27.743 11.024 1.00 67.88 269 THR A O 1
ATOM 2101 N N . SER A 1 270 ? -12.902 28.197 11.848 1.00 72.81 270 SER A N 1
ATOM 2102 C CA . SER A 1 270 ? -12.977 27.010 12.699 1.00 72.81 270 SER A CA 1
ATOM 2103 C C . SER A 1 270 ? -13.218 25.716 11.921 1.00 72.81 270 SER A C 1
ATOM 2105 O O . SER A 1 270 ? -13.916 25.679 10.899 1.00 72.81 270 SER A O 1
ATOM 2107 N N . MET A 1 271 ? -12.786 24.612 12.531 1.00 72.94 271 MET A N 1
ATOM 2108 C CA . MET A 1 271 ? -13.317 23.279 12.240 1.00 72.94 271 MET A CA 1
ATOM 2109 C C . MET A 1 271 ? -14.844 23.229 12.430 1.00 72.94 271 MET A C 1
ATOM 2111 O O . MET A 1 271 ? -15.437 24.063 13.126 1.00 72.94 271 MET A O 1
ATOM 2115 N N . ALA A 1 272 ? -15.488 22.254 11.789 1.00 74.62 272 ALA A N 1
ATOM 2116 C CA . ALA A 1 272 ? -16.938 22.098 11.807 1.00 74.62 272 ALA A CA 1
ATOM 2117 C C . ALA A 1 272 ? -17.397 21.127 12.902 1.00 74.62 272 ALA A C 1
ATOM 2119 O O . ALA A 1 272 ? -16.990 19.969 12.920 1.00 74.62 272 ALA A O 1
ATOM 2120 N N . LEU A 1 273 ? -18.271 21.590 13.798 1.00 70.38 273 LEU A N 1
ATOM 2121 C CA . LEU A 1 273 ? -18.810 20.786 14.894 1.00 70.38 273 LEU A CA 1
ATOM 2122 C C . LEU A 1 273 ? -20.121 20.099 14.468 1.00 70.38 273 LEU A C 1
ATOM 2124 O O . LEU A 1 273 ? -21.034 20.801 14.015 1.00 70.38 273 LEU A O 1
ATOM 2128 N N . PRO A 1 274 ? -20.260 18.768 14.621 1.00 77.75 274 PRO A N 1
ATOM 2129 C CA . PRO A 1 274 ? -21.506 18.060 14.338 1.00 77.75 274 PRO A CA 1
ATOM 2130 C C . PRO A 1 274 ? -22.559 18.326 15.425 1.00 77.75 274 PRO A C 1
ATOM 2132 O O . PRO A 1 274 ? -22.339 18.072 16.612 1.00 77.75 274 PRO A O 1
ATOM 2135 N N . ILE A 1 275 ? -23.734 18.804 15.008 1.00 79.69 275 ILE A N 1
ATOM 2136 C CA . ILE A 1 275 ? -24.915 18.990 15.874 1.00 79.69 275 ILE A CA 1
ATOM 2137 C C . ILE A 1 275 ? -26.017 17.955 15.615 1.00 79.69 275 ILE A C 1
ATOM 2139 O O . ILE A 1 275 ? -26.912 17.801 16.440 1.00 79.69 275 ILE A O 1
ATOM 2143 N N . TRP A 1 276 ? -25.939 17.229 14.495 1.00 73.69 276 TRP A N 1
ATOM 2144 C CA . TRP A 1 276 ? -26.750 16.044 14.208 1.00 73.69 276 TRP A CA 1
ATOM 2145 C C . TRP A 1 276 ? -26.016 15.151 13.199 1.00 73.69 276 TRP A C 1
ATOM 2147 O O . TRP A 1 276 ? -25.401 15.659 12.257 1.00 73.69 276 TRP A O 1
ATOM 2157 N N . LEU A 1 277 ? -26.097 13.835 13.374 1.00 69.25 277 LEU A N 1
ATOM 2158 C CA . LEU A 1 277 ? -25.576 12.806 12.469 1.00 69.25 277 LEU A CA 1
ATOM 2159 C C . LEU A 1 277 ? -26.675 11.753 12.275 1.00 69.25 277 LEU A C 1
ATOM 2161 O O . LEU A 1 277 ? -27.467 11.533 13.187 1.00 69.25 277 LEU A O 1
ATOM 2165 N N . ALA A 1 278 ? -26.729 11.110 11.109 1.00 61.44 278 ALA A N 1
ATOM 2166 C CA . ALA A 1 278 ? -27.612 9.966 10.902 1.00 61.44 278 ALA A CA 1
ATOM 2167 C C . ALA A 1 278 ? -26.966 8.688 11.468 1.00 61.44 278 ALA A C 1
ATOM 2169 O O . ALA A 1 278 ? -25.904 8.287 10.991 1.00 61.44 278 ALA A O 1
ATOM 2170 N N . ASP A 1 279 ? -27.628 8.028 12.424 1.00 47.09 279 ASP A N 1
ATOM 2171 C CA . ASP A 1 279 ? -27.138 6.782 13.046 1.00 47.09 279 ASP A CA 1
ATOM 2172 C C . ASP A 1 279 ? -26.987 5.622 12.039 1.00 47.09 279 ASP A C 1
ATOM 2174 O O . ASP A 1 279 ? -26.173 4.720 12.227 1.00 47.09 279 ASP A O 1
ATOM 2178 N N . GLU A 1 280 ? -27.724 5.666 10.922 1.00 41.75 280 GLU A N 1
ATOM 2179 C CA . GLU A 1 280 ? -27.592 4.718 9.815 1.00 41.75 280 GLU A CA 1
ATOM 2180 C C . GLU A 1 280 ? -26.994 5.386 8.563 1.00 41.75 280 GLU A C 1
ATOM 2182 O O . GLU A 1 280 ? -27.686 6.043 7.779 1.00 41.75 280 GLU A O 1
ATOM 2187 N N . LEU A 1 281 ? -25.699 5.152 8.321 1.00 33.41 281 LEU A N 1
ATOM 2188 C CA . LEU A 1 281 ? -24.998 5.521 7.082 1.00 33.41 281 LEU A CA 1
ATOM 2189 C C . LEU A 1 281 ? -25.423 4.624 5.897 1.00 33.41 281 LEU A C 1
ATOM 2191 O O . LEU A 1 281 ? -24.649 3.818 5.375 1.00 33.41 281 LEU A O 1
ATOM 2195 N N . TRP A 1 282 ? -26.675 4.759 5.452 1.00 34.97 282 TRP A N 1
ATOM 2196 C CA . TRP A 1 282 ? -27.204 4.003 4.316 1.00 34.97 282 TRP A CA 1
ATOM 2197 C C . TRP A 1 282 ? -26.567 4.417 2.984 1.00 34.97 282 TRP A C 1
ATOM 2199 O O . TRP A 1 282 ? -26.832 5.484 2.429 1.00 34.97 282 TRP A O 1
ATOM 2209 N N . THR A 1 283 ? -25.783 3.506 2.411 1.00 34.09 283 THR A N 1
ATOM 2210 C CA . THR A 1 283 ? -25.184 3.601 1.073 1.00 34.09 283 THR A CA 1
ATOM 2211 C C . THR A 1 283 ? -26.186 3.303 -0.059 1.00 34.09 283 THR A C 1
ATOM 2213 O O . THR A 1 283 ? -25.923 2.494 -0.947 1.00 34.09 283 THR A O 1
ATOM 2216 N N . GLU A 1 284 ? -27.344 3.978 -0.064 1.00 32.56 284 GLU A N 1
ATOM 2217 C CA . GLU A 1 284 ? -28.307 3.949 -1.181 1.00 32.56 284 GLU A CA 1
ATOM 2218 C C . GLU A 1 284 ? -28.128 5.149 -2.129 1.00 32.56 284 GLU A C 1
ATOM 2220 O O . GLU A 1 284 ? -28.895 6.113 -2.106 1.00 32.56 284 GLU A O 1
ATOM 2225 N N . THR A 1 285 ? -27.156 5.072 -3.043 1.00 31.80 285 THR A N 1
ATOM 2226 C CA . THR A 1 285 ? -26.949 6.055 -4.132 1.00 31.80 285 THR A CA 1
ATOM 2227 C C . THR A 1 285 ? -28.016 5.960 -5.244 1.00 31.80 285 THR A C 1
ATOM 2229 O O . THR A 1 285 ? -27.720 6.118 -6.426 1.00 31.80 285 THR A O 1
ATOM 2232 N N . SER A 1 286 ? -29.267 5.621 -4.907 1.00 37.00 286 SER A N 1
ATOM 2233 C CA . SER A 1 286 ? -30.287 5.204 -5.882 1.00 37.00 286 SER A CA 1
ATOM 2234 C C . SER A 1 286 ? -31.717 5.536 -5.438 1.00 37.00 286 SER A C 1
ATOM 2236 O O . SER A 1 286 ? -32.467 4.655 -5.024 1.00 37.00 286 SER A O 1
ATOM 2238 N N . LYS A 1 287 ? -32.101 6.819 -5.542 1.00 31.19 287 LYS A N 1
ATOM 2239 C CA . LYS A 1 287 ? -33.493 7.305 -5.730 1.00 31.19 287 LYS A CA 1
ATOM 2240 C C . LYS A 1 287 ? -33.514 8.813 -6.041 1.00 31.19 287 LYS A C 1
ATOM 2242 O O . LYS A 1 287 ? -34.120 9.600 -5.316 1.00 31.19 287 LYS A O 1
ATOM 2247 N N . VAL A 1 288 ? -32.872 9.189 -7.146 1.00 29.59 288 VAL A N 1
ATOM 2248 C CA . VAL A 1 288 ? -33.333 10.310 -7.981 1.00 29.59 288 VAL A CA 1
ATOM 2249 C C . VAL A 1 288 ? -33.870 9.675 -9.258 1.00 29.59 288 VAL A C 1
ATOM 2251 O O . VAL A 1 288 ? -33.168 9.545 -10.251 1.00 29.59 288 VAL A O 1
ATOM 2254 N N . ILE A 1 289 ? -35.097 9.168 -9.165 1.00 30.34 289 ILE A N 1
ATOM 2255 C CA . ILE A 1 289 ? -35.919 8.859 -10.332 1.00 30.34 289 ILE A CA 1
ATOM 2256 C C . ILE A 1 289 ? -36.886 10.029 -10.422 1.00 30.34 289 ILE A C 1
ATOM 2258 O O . ILE A 1 289 ? -37.631 10.276 -9.471 1.00 30.34 289 ILE A O 1
ATOM 2262 N N . GLU A 1 290 ? -36.839 10.765 -11.526 1.00 27.98 290 GLU A N 1
ATOM 2263 C CA . GLU A 1 290 ? -37.916 11.685 -11.872 1.00 27.98 290 GLU A CA 1
ATOM 2264 C C . GLU A 1 290 ? -39.170 10.839 -12.109 1.00 27.98 290 GLU A C 1
ATOM 2266 O O . GLU A 1 290 ? -39.167 9.944 -12.953 1.00 27.98 290 GLU A O 1
ATOM 2271 N N . GLN A 1 291 ? -40.228 11.070 -11.331 1.00 24.70 291 GLN A N 1
ATOM 2272 C CA . GLN A 1 291 ? -41.532 10.521 -11.680 1.00 24.70 291 GLN A CA 1
ATOM 2273 C C . GLN A 1 291 ? -42.100 11.382 -12.813 1.00 24.70 291 GLN A C 1
ATOM 2275 O O . GLN A 1 291 ? -42.265 12.585 -12.595 1.00 24.70 291 GLN A O 1
ATOM 2280 N N . PRO A 1 292 ? -42.411 10.821 -13.996 1.00 31.39 292 PRO A N 1
ATOM 2281 C CA . PRO A 1 292 ? -43.388 11.454 -14.866 1.00 31.39 292 PRO A CA 1
ATOM 2282 C C . PRO A 1 292 ? -44.742 11.461 -14.143 1.00 31.39 292 PRO A C 1
ATOM 2284 O O . PRO A 1 292 ? -45.073 10.515 -13.421 1.00 31.39 292 PRO A O 1
ATOM 2287 N N . ASP A 1 293 ? -45.509 12.536 -14.312 1.00 27.58 293 ASP A N 1
ATOM 2288 C CA . ASP A 1 293 ? -46.853 12.640 -13.744 1.00 27.58 293 ASP A CA 1
ATOM 2289 C C . ASP A 1 293 ? -47.772 11.574 -14.371 1.00 27.58 293 ASP A C 1
ATOM 2291 O O . ASP A 1 293 ? -47.851 11.459 -15.594 1.00 27.58 293 ASP A O 1
ATOM 2295 N N . ASN A 1 294 ? -48.480 10.813 -13.532 1.00 29.39 294 ASN A N 1
ATOM 2296 C CA . ASN A 1 294 ? -49.463 9.814 -13.952 1.00 29.39 294 ASN A CA 1
ATOM 2297 C C . ASN A 1 294 ? -50.878 10.348 -13.657 1.00 29.39 294 ASN A C 1
ATOM 2299 O O . ASN A 1 294 ? -51.315 10.335 -12.506 1.00 29.39 294 ASN A O 1
ATOM 2303 N N . GLU A 1 295 ? -51.602 10.771 -14.691 1.00 26.39 295 GLU A N 1
ATOM 2304 C CA . GLU A 1 295 ? -53.063 10.929 -14.680 1.00 26.39 295 GLU A CA 1
ATOM 2305 C C . GLU A 1 295 ? -53.648 10.162 -15.881 1.00 26.39 295 GLU A C 1
ATOM 2307 O O . GLU A 1 295 ? -52.962 9.980 -16.883 1.00 26.39 295 GLU A O 1
ATOM 2312 N N . GLU A 1 296 ? -54.901 9.710 -15.747 1.00 26.94 296 GLU A N 1
ATOM 2313 C CA . GLU A 1 296 ? -55.608 8.765 -16.638 1.00 26.94 296 GLU A CA 1
ATOM 2314 C C . GLU A 1 296 ? -55.014 7.326 -16.662 1.00 26.94 296 GLU A C 1
ATOM 2316 O O . GLU A 1 296 ? -53.842 7.100 -16.929 1.00 26.94 296 GLU A O 1
ATOM 2321 N N . THR A 1 297 ? -55.766 6.255 -16.376 1.00 25.88 297 THR A N 1
ATOM 2322 C CA . THR A 1 297 ? -57.167 6.169 -15.914 1.00 25.88 297 THR A CA 1
ATOM 2323 C C . THR A 1 297 ? -57.358 4.956 -14.999 1.00 25.88 297 THR A C 1
ATOM 2325 O O . THR A 1 297 ? -56.699 3.934 -15.172 1.00 25.88 297 THR A O 1
ATOM 2328 N N . ALA A 1 298 ? -58.284 5.046 -14.042 1.00 24.44 298 ALA A N 1
ATOM 2329 C CA . ALA A 1 298 ? -58.676 3.911 -13.208 1.00 24.44 298 ALA A CA 1
ATOM 2330 C C . ALA A 1 298 ? -59.772 3.076 -13.891 1.00 24.44 298 ALA A C 1
ATOM 2332 O O . ALA A 1 298 ? -60.759 3.638 -14.363 1.00 24.44 298 ALA A O 1
ATOM 2333 N N . ALA A 1 299 ? -59.639 1.746 -13.876 1.00 26.53 299 ALA A N 1
ATOM 2334 C CA . ALA A 1 299 ? -60.720 0.830 -14.232 1.00 26.53 299 ALA A CA 1
ATOM 2335 C C . ALA A 1 299 ? -60.602 -0.525 -13.506 1.00 26.53 299 ALA A C 1
ATOM 2337 O O . ALA A 1 299 ? -59.860 -1.400 -13.933 1.00 26.53 299 ALA A O 1
ATOM 2338 N N . ILE A 1 300 ? -61.433 -0.674 -12.468 1.00 27.80 300 ILE A N 1
ATOM 2339 C CA . ILE A 1 300 ? -62.080 -1.922 -12.017 1.00 27.80 300 ILE A CA 1
ATOM 2340 C C . ILE A 1 300 ? -61.188 -3.014 -11.388 1.00 27.80 300 ILE A C 1
ATOM 2342 O O . ILE A 1 300 ? -60.373 -3.677 -12.022 1.00 27.80 300 ILE A O 1
ATOM 2346 N N . GLU A 1 301 ? -61.469 -3.259 -10.109 1.00 24.16 301 GLU A N 1
ATOM 2347 C CA . GLU A 1 301 ? -61.070 -4.435 -9.334 1.00 24.16 301 GLU A CA 1
ATOM 2348 C C . GLU A 1 301 ? -61.878 -5.676 -9.761 1.00 24.16 301 GLU A C 1
ATOM 2350 O O . GLU A 1 301 ? -63.083 -5.566 -9.988 1.00 24.16 301 GLU A O 1
ATOM 2355 N N . ALA A 1 302 ? -61.275 -6.870 -9.740 1.00 24.08 302 ALA A N 1
ATOM 2356 C CA . ALA A 1 302 ? -61.988 -8.113 -9.416 1.00 24.08 302 ALA A CA 1
ATOM 2357 C C . ALA A 1 302 ? -61.022 -9.234 -8.987 1.00 24.08 302 ALA A C 1
ATOM 2359 O O . ALA A 1 302 ? -59.944 -9.400 -9.551 1.00 24.08 302 ALA A O 1
ATOM 2360 N N . ALA A 1 303 ? -61.445 -10.001 -7.981 1.00 25.39 303 ALA A N 1
ATOM 2361 C CA . ALA A 1 303 ? -60.768 -11.161 -7.398 1.00 25.39 303 ALA A CA 1
ATOM 2362 C C . ALA A 1 303 ? -60.443 -12.301 -8.391 1.00 25.39 303 ALA A C 1
ATOM 2364 O O . ALA A 1 303 ? -61.098 -12.435 -9.423 1.00 25.39 303 ALA A O 1
ATOM 2365 N N . GLY A 1 304 ? -59.512 -13.196 -8.027 1.00 23.91 304 GLY A N 1
ATOM 2366 C CA . GLY A 1 304 ? -59.267 -14.424 -8.801 1.00 23.91 304 GLY A CA 1
ATOM 2367 C C . GLY A 1 304 ? -58.042 -15.238 -8.378 1.00 23.91 304 GLY A C 1
ATOM 2368 O O . GLY A 1 304 ? -57.002 -15.171 -9.021 1.00 23.91 304 GLY A O 1
ATOM 2369 N N . ASP A 1 305 ? -58.191 -16.002 -7.299 1.00 23.31 305 ASP A N 1
ATOM 2370 C CA . ASP A 1 305 ? -57.310 -17.098 -6.860 1.00 23.31 305 ASP A CA 1
ATOM 2371 C C . ASP A 1 305 ? -57.191 -18.239 -7.916 1.00 23.31 305 ASP A C 1
ATOM 2373 O O . ASP A 1 305 ? -58.018 -18.316 -8.825 1.00 23.31 305 ASP A O 1
ATOM 2377 N N . GLY A 1 306 ? -56.236 -19.172 -7.760 1.00 22.62 306 GLY A N 1
ATOM 2378 C CA . GLY A 1 306 ? -56.331 -20.519 -8.368 1.00 22.62 306 GLY A CA 1
ATOM 2379 C C . GLY A 1 306 ? -55.382 -20.927 -9.517 1.00 22.62 306 GLY A C 1
ATOM 2380 O O . GLY A 1 306 ? -55.784 -20.964 -10.672 1.00 22.62 306 GLY A O 1
ATOM 2381 N N . ASP A 1 307 ? -54.178 -21.380 -9.143 1.00 22.50 307 ASP A N 1
ATOM 2382 C CA . ASP A 1 307 ? -53.523 -22.657 -9.538 1.00 22.50 307 ASP A CA 1
ATOM 2383 C C . ASP A 1 307 ? -53.276 -23.100 -11.023 1.00 22.50 307 ASP A C 1
ATOM 2385 O O . ASP A 1 307 ? -54.004 -22.839 -11.974 1.00 22.50 307 ASP A O 1
ATOM 2389 N N . SER A 1 308 ? -52.264 -23.970 -11.154 1.00 22.48 308 SER A N 1
ATOM 2390 C CA . SER A 1 308 ? -52.085 -25.054 -12.139 1.00 22.48 308 SER A CA 1
ATOM 2391 C C . SER A 1 308 ? -51.391 -24.816 -13.505 1.00 22.48 308 SER A C 1
ATOM 2393 O O . SER A 1 308 ? -51.730 -24.001 -14.357 1.00 22.48 308 SER A O 1
ATOM 2395 N N . LYS A 1 309 ? -50.368 -25.659 -13.710 1.00 21.11 309 LYS A N 1
ATOM 2396 C CA . LYS A 1 309 ? -49.605 -25.977 -14.938 1.00 21.11 309 LYS A CA 1
ATOM 2397 C C . LYS A 1 309 ? -50.417 -26.925 -15.873 1.00 21.11 309 LYS A C 1
ATOM 2399 O O . LYS A 1 309 ? -51.300 -27.602 -15.362 1.00 21.11 309 LYS A O 1
ATOM 2404 N N . PRO A 1 310 ? -49.939 -27.301 -17.090 1.00 34.84 310 PRO A N 1
ATOM 2405 C CA . PRO A 1 310 ? -49.319 -26.521 -18.181 1.00 34.84 310 PRO A CA 1
ATOM 2406 C C . PRO A 1 310 ? -49.737 -27.014 -19.615 1.00 34.84 310 PRO A C 1
ATOM 2408 O O . PRO A 1 310 ? -50.530 -27.935 -19.785 1.00 34.84 310 PRO A O 1
ATOM 2411 N N . SER A 1 311 ? -49.011 -26.555 -20.652 1.00 21.66 311 SER A N 1
ATOM 2412 C CA . SER A 1 311 ? -48.444 -27.379 -21.761 1.00 21.66 311 SER A CA 1
ATOM 2413 C C . SER A 1 311 ? -48.861 -27.137 -23.235 1.00 21.66 311 SER A C 1
ATOM 2415 O O . SER A 1 311 ? -50.019 -27.190 -23.622 1.00 21.66 311 SER A O 1
ATOM 2417 N N . LYS A 1 312 ? -47.809 -27.043 -24.071 1.00 21.78 312 LYS A N 1
ATOM 2418 C CA . LYS A 1 312 ? -47.602 -27.690 -25.389 1.00 21.78 312 LYS A CA 1
ATOM 2419 C C . LYS A 1 312 ? -48.722 -27.652 -26.453 1.00 21.78 312 LYS A C 1
ATOM 2421 O O . LYS A 1 312 ? -49.607 -28.503 -26.447 1.00 21.78 312 LYS A O 1
ATOM 2426 N N . ARG A 1 313 ? -48.453 -26.923 -27.551 1.00 22.25 313 ARG A N 1
ATOM 2427 C CA . ARG A 1 313 ? -48.340 -27.377 -28.976 1.00 22.25 313 ARG A CA 1
ATOM 2428 C C . ARG A 1 313 ? -48.143 -26.124 -29.872 1.00 22.25 313 ARG A C 1
ATOM 2430 O O . ARG A 1 313 ? -48.491 -25.041 -29.436 1.00 22.25 313 ARG A O 1
ATOM 2437 N N . LYS A 1 314 ? -47.567 -26.163 -31.085 1.00 23.64 314 LYS A N 1
ATOM 2438 C CA . LYS A 1 314 ? -47.082 -27.266 -31.951 1.00 23.64 314 LYS A CA 1
ATOM 2439 C C . LYS A 1 314 ? -45.845 -26.804 -32.769 1.00 23.64 314 LYS A C 1
ATOM 2441 O O . LYS A 1 314 ? -45.518 -25.627 -32.788 1.00 23.64 314 LYS A O 1
ATOM 2446 N N . ARG A 1 315 ? -45.147 -27.743 -33.422 1.00 22.47 315 ARG A N 1
ATOM 2447 C CA . ARG A 1 315 ? -43.920 -27.534 -34.232 1.00 22.47 315 ARG A CA 1
ATOM 2448 C C . ARG A 1 315 ? -44.185 -26.890 -35.614 1.00 22.47 315 ARG A C 1
ATOM 2450 O O . ARG A 1 315 ? -45.199 -27.223 -36.214 1.00 22.47 315 ARG A O 1
ATOM 2457 N N . ASN A 1 316 ? -43.216 -26.093 -36.105 1.00 29.34 316 ASN A N 1
ATOM 2458 C CA . ASN A 1 316 ? -42.370 -26.283 -37.320 1.00 29.34 316 ASN A CA 1
ATOM 2459 C C . ASN A 1 316 ? -42.925 -27.128 -38.499 1.00 29.34 316 ASN A C 1
ATOM 2461 O O . ASN A 1 316 ? -43.519 -28.172 -38.215 1.00 29.34 316 ASN A O 1
ATOM 2465 N N . PRO A 1 317 ? -42.549 -26.867 -39.789 1.00 33.84 317 PRO A N 1
ATOM 2466 C CA . PRO A 1 317 ? -41.117 -26.967 -40.195 1.00 33.84 317 PRO A CA 1
ATOM 2467 C C . PRO A 1 317 ? -40.602 -26.305 -41.523 1.00 33.84 317 PRO A C 1
ATOM 2469 O O . PRO A 1 317 ? -41.392 -25.974 -42.395 1.00 33.84 317 PRO A O 1
ATOM 2472 N N . LYS A 1 318 ? -39.257 -26.361 -41.733 1.00 25.91 318 LYS A N 1
ATOM 2473 C CA . LYS A 1 318 ? -38.503 -26.369 -43.039 1.00 25.91 318 LYS A CA 1
ATOM 2474 C C . LYS A 1 318 ? -38.530 -25.049 -43.876 1.00 25.91 318 LYS A C 1
ATOM 2476 O O . LYS A 1 318 ? -39.466 -24.284 -43.729 1.00 25.91 318 LYS A O 1
ATOM 2481 N N . THR A 1 319 ? -37.586 -24.663 -44.763 1.00 25.64 319 THR A N 1
ATOM 2482 C CA . THR A 1 319 ? -36.211 -25.072 -45.223 1.00 25.64 319 THR A CA 1
ATOM 2483 C C . THR A 1 319 ? -35.597 -23.901 -46.060 1.00 25.64 319 THR A C 1
ATOM 2485 O O . THR A 1 319 ? -36.323 -22.946 -46.294 1.00 25.64 319 THR A O 1
ATOM 2488 N N . THR A 1 320 ? -34.346 -23.819 -46.571 1.00 24.70 320 THR A N 1
ATOM 2489 C CA . THR A 1 320 ? -33.171 -24.727 -46.749 1.00 24.70 320 THR A CA 1
ATOM 2490 C C . THR A 1 320 ? -31.863 -23.908 -46.955 1.00 24.70 320 THR A C 1
ATOM 2492 O O . THR A 1 320 ? -31.962 -22.785 -47.420 1.00 24.70 320 THR A O 1
ATOM 2495 N N . LYS A 1 321 ? -30.679 -24.539 -46.770 1.00 23.42 321 LYS A N 1
ATOM 2496 C CA . LYS A 1 321 ? -29.376 -24.353 -47.494 1.00 23.42 321 LYS A CA 1
ATOM 2497 C C . LYS A 1 321 ? -28.761 -22.943 -47.736 1.00 23.42 321 LYS A C 1
ATOM 2499 O O . LYS A 1 321 ? -29.351 -22.099 -48.392 1.00 23.42 321 LYS A O 1
ATOM 2504 N N . GLY A 1 322 ? -27.463 -22.807 -47.423 1.00 22.61 322 GLY A N 1
ATOM 2505 C CA . GLY A 1 322 ? -26.482 -22.049 -48.242 1.00 22.61 322 GLY A CA 1
ATOM 2506 C C . GLY A 1 322 ? -25.630 -23.020 -49.094 1.00 22.61 322 GLY A C 1
ATOM 2507 O O . GLY A 1 322 ? -26.090 -24.150 -49.291 1.00 22.61 322 GLY A O 1
ATOM 2508 N N . PRO A 1 323 ? -24.381 -22.702 -49.512 1.00 41.62 323 PRO A N 1
ATOM 2509 C CA . PRO A 1 323 ? -23.652 -21.416 -49.499 1.00 41.62 323 PRO A CA 1
ATOM 2510 C C . PRO A 1 323 ? -23.075 -21.023 -50.893 1.00 41.62 323 PRO A C 1
ATOM 2512 O O . PRO A 1 323 ? -23.089 -21.850 -51.798 1.00 41.62 323 PRO A O 1
ATOM 2515 N N . GLN A 1 324 ? -22.483 -19.823 -51.052 1.00 23.67 324 GLN A N 1
ATOM 2516 C CA . GLN A 1 324 ? -21.292 -19.552 -51.906 1.00 23.67 324 GLN A CA 1
ATOM 2517 C C . GLN A 1 324 ? -20.812 -18.085 -51.791 1.00 23.67 324 GLN A C 1
ATOM 2519 O O . GLN A 1 324 ? -21.397 -17.308 -51.039 1.00 23.67 324 GLN A O 1
ATOM 2524 N N . ALA A 1 325 ? -19.710 -17.724 -52.466 1.00 22.72 325 ALA A N 1
ATOM 2525 C CA . ALA A 1 325 ? -18.937 -16.503 -52.209 1.00 22.72 325 ALA A CA 1
ATOM 2526 C C . ALA A 1 325 ? -18.672 -15.627 -53.453 1.00 22.72 325 ALA A C 1
ATOM 2528 O O . ALA A 1 325 ? -18.543 -16.136 -54.561 1.00 22.72 325 ALA A O 1
ATOM 2529 N N . GLY A 1 326 ? -18.446 -14.327 -53.213 1.00 22.38 326 GLY A N 1
ATOM 2530 C CA . GLY A 1 326 ? -17.488 -13.513 -53.978 1.00 22.38 326 GLY A CA 1
ATOM 2531 C C . GLY A 1 326 ? -17.992 -12.707 -55.185 1.00 22.38 326 GLY A C 1
ATOM 2532 O O . GLY A 1 326 ? -17.978 -13.188 -56.312 1.00 22.38 326 GLY A O 1
ATOM 2533 N N . ALA A 1 327 ? -18.243 -11.408 -54.982 1.00 21.67 327 ALA A N 1
ATOM 2534 C CA . ALA A 1 327 ? -18.084 -10.375 -56.017 1.00 21.67 327 ALA A CA 1
ATOM 2535 C C . ALA A 1 327 ? -17.756 -9.014 -55.370 1.00 21.67 327 ALA A C 1
ATOM 2537 O O . ALA A 1 327 ? -18.290 -8.679 -54.315 1.00 21.67 327 ALA A O 1
ATOM 2538 N N . ARG A 1 328 ? -16.867 -8.220 -55.984 1.00 22.27 328 ARG A N 1
ATOM 2539 C CA . ARG A 1 328 ? -16.304 -6.979 -55.410 1.00 22.27 328 ARG A CA 1
ATOM 2540 C C . ARG A 1 328 ? -16.668 -5.772 -56.281 1.00 22.27 328 ARG A C 1
ATOM 2542 O O . ARG A 1 328 ? -16.241 -5.715 -57.432 1.00 22.27 328 ARG A O 1
ATOM 2549 N N . LYS A 1 329 ? -17.383 -4.771 -55.749 1.00 20.95 329 LYS A N 1
ATOM 2550 C CA . LYS A 1 329 ? -17.527 -3.452 -56.401 1.00 20.95 329 LYS A CA 1
ATOM 2551 C C . LYS A 1 329 ? -17.692 -2.319 -55.380 1.00 20.95 329 LYS A C 1
ATOM 2553 O O . LYS A 1 329 ? -18.345 -2.495 -54.361 1.00 20.95 329 LYS A O 1
ATOM 2558 N N . LYS A 1 330 ? -17.047 -1.179 -55.651 1.00 21.27 330 LYS A N 1
ATOM 2559 C CA . LYS A 1 330 ? -16.993 0.004 -54.773 1.00 21.27 330 LYS A CA 1
ATOM 2560 C C . LYS A 1 330 ? -18.265 0.852 -54.899 1.00 21.27 330 LYS A C 1
ATOM 2562 O O . LYS A 1 330 ? -18.616 1.170 -56.033 1.00 21.27 330 LYS A O 1
ATOM 2567 N N . THR A 1 331 ? -18.787 1.384 -53.789 1.00 20.22 331 THR A N 1
ATOM 2568 C CA . THR A 1 331 ? -19.394 2.732 -53.791 1.00 20.22 331 THR A CA 1
ATOM 2569 C C . THR A 1 331 ? -19.178 3.466 -52.461 1.00 20.22 331 THR A C 1
ATOM 2571 O O . THR A 1 331 ? -19.079 2.839 -51.417 1.00 20.22 331 THR A O 1
ATOM 2574 N N . LYS A 1 332 ? -19.067 4.792 -52.591 1.00 19.81 332 LYS A N 1
ATOM 2575 C CA . LYS A 1 332 ? -18.936 5.908 -51.634 1.00 19.81 332 LYS A CA 1
ATOM 2576 C C . LYS A 1 332 ? -19.264 5.732 -50.138 1.00 19.81 332 LYS A C 1
ATOM 2578 O O . LYS A 1 332 ? -20.245 5.108 -49.760 1.00 19.81 332 LYS A O 1
ATOM 2583 N N . VAL A 1 333 ? -18.505 6.515 -49.363 1.00 23.09 333 VAL A N 1
ATOM 2584 C CA . VAL A 1 333 ? -18.817 7.062 -48.031 1.00 23.09 333 VAL A CA 1
ATOM 2585 C C . VAL A 1 333 ? -20.194 7.738 -47.986 1.00 23.09 333 VAL A C 1
ATOM 2587 O O . VAL A 1 333 ? -20.511 8.549 -48.860 1.00 23.09 333 VAL A O 1
ATOM 2590 N N . ALA A 1 334 ? -20.937 7.456 -46.917 1.00 22.50 334 ALA A N 1
ATOM 2591 C CA . ALA A 1 334 ? -21.837 8.369 -46.214 1.00 22.50 334 ALA A CA 1
ATOM 2592 C C . ALA A 1 334 ? -21.893 7.890 -44.750 1.00 22.50 334 ALA A C 1
ATOM 2594 O O . ALA A 1 334 ? -21.997 6.685 -44.521 1.00 22.50 334 ALA A O 1
ATOM 2595 N N . GLU A 1 335 ? -21.750 8.801 -43.790 1.00 22.12 335 GLU A N 1
ATOM 2596 C CA . GLU A 1 335 ? -21.771 8.508 -42.348 1.00 22.12 335 GLU A CA 1
ATOM 2597 C C . GLU A 1 335 ? -23.159 8.797 -41.734 1.00 22.12 335 GLU A C 1
ATOM 2599 O O . GLU A 1 335 ? -24.064 9.248 -42.435 1.00 22.12 335 GLU A O 1
ATOM 2604 N N . GLU A 1 336 ? -23.252 8.583 -40.414 1.00 23.75 336 GLU A N 1
ATOM 2605 C CA . GLU A 1 336 ? -24.289 9.034 -39.461 1.00 23.75 336 GLU A CA 1
ATOM 2606 C C . GLU A 1 336 ? -25.465 8.080 -39.108 1.00 23.75 336 GLU A C 1
ATOM 2608 O O . GLU A 1 336 ? -25.955 7.279 -39.901 1.00 23.75 336 GLU A O 1
ATOM 2613 N N . ASP A 1 337 ? -25.872 8.189 -37.833 1.00 27.67 337 ASP A N 1
ATOM 2614 C CA . ASP A 1 337 ? -27.111 7.723 -37.183 1.00 27.67 337 ASP A CA 1
ATOM 2615 C C . ASP A 1 337 ? -27.464 6.219 -37.074 1.00 27.67 337 ASP A C 1
ATOM 2617 O O . ASP A 1 337 ? -28.606 5.826 -37.307 1.00 27.67 337 ASP A O 1
ATOM 2621 N N . GLN A 1 338 ? -26.555 5.392 -36.524 1.00 26.33 338 GLN A N 1
ATOM 2622 C CA . GLN A 1 338 ? -26.927 4.175 -35.755 1.00 26.33 338 GLN A CA 1
ATOM 2623 C C . GLN A 1 338 ? -26.038 3.916 -34.515 1.00 26.33 338 GLN A C 1
ATOM 2625 O O . GLN A 1 338 ? -25.367 2.892 -34.428 1.00 26.33 338 GLN A O 1
ATOM 2630 N N . HIS A 1 339 ? -26.053 4.816 -33.521 1.00 28.08 339 HIS A N 1
ATOM 2631 C CA . HIS A 1 339 ? -25.392 4.572 -32.217 1.00 28.08 339 HIS A CA 1
ATOM 2632 C C . HIS A 1 339 ? -26.247 4.849 -30.960 1.00 28.08 339 HIS A C 1
ATOM 2634 O O . HIS A 1 339 ? -25.866 4.440 -29.869 1.00 28.08 339 HIS A O 1
ATOM 2640 N N . ALA A 1 340 ? -27.424 5.476 -31.079 1.00 29.38 340 ALA A N 1
ATOM 2641 C CA . ALA A 1 340 ? -28.172 5.979 -29.917 1.00 29.38 340 ALA A CA 1
ATOM 2642 C C . ALA A 1 340 ? -28.937 4.924 -29.079 1.00 29.38 340 ALA A C 1
ATOM 2644 O O . ALA A 1 340 ? -29.281 5.202 -27.931 1.00 29.38 340 ALA A O 1
ATOM 2645 N N . GLU A 1 341 ? -29.235 3.734 -29.618 1.00 25.34 341 GLU A N 1
ATOM 2646 C CA . GLU A 1 341 ? -30.060 2.730 -28.913 1.00 25.34 341 GLU A CA 1
ATOM 2647 C C . GLU A 1 341 ? -29.256 1.703 -28.092 1.00 25.34 341 GLU A C 1
ATOM 2649 O O . GLU A 1 341 ? -29.813 1.099 -27.178 1.00 25.34 341 GLU A O 1
ATOM 2654 N N . ALA A 1 342 ? -27.952 1.533 -28.348 1.00 26.81 342 ALA A N 1
ATOM 2655 C CA . ALA A 1 342 ? -27.125 0.543 -27.644 1.00 26.81 342 ALA A CA 1
ATOM 2656 C C . ALA A 1 342 ? -26.786 0.966 -26.198 1.00 26.81 342 ALA A C 1
ATOM 2658 O O . ALA A 1 342 ? -27.018 0.211 -25.248 1.00 26.81 342 ALA A O 1
ATOM 2659 N N . ASP A 1 343 ? -26.307 2.200 -26.007 1.00 29.39 343 ASP A N 1
ATOM 2660 C CA . ASP A 1 343 ? -25.924 2.722 -24.684 1.00 29.39 343 ASP A CA 1
ATOM 2661 C C . ASP A 1 343 ? -27.115 2.816 -23.713 1.00 29.39 343 ASP A C 1
ATOM 2663 O O . ASP A 1 343 ? -26.977 2.642 -22.497 1.00 29.39 343 ASP A O 1
ATOM 2667 N N . ALA A 1 344 ? -28.317 3.039 -24.254 1.00 32.44 344 ALA A N 1
ATOM 2668 C CA . ALA A 1 344 ? -29.552 3.175 -23.488 1.00 32.44 344 ALA A CA 1
ATOM 2669 C C . ALA A 1 344 ? -30.039 1.864 -22.839 1.00 32.44 344 ALA A C 1
ATOM 2671 O O . ALA A 1 344 ? -30.899 1.922 -21.948 1.00 32.44 344 ALA A O 1
ATOM 2672 N N . ASP A 1 345 ? -29.530 0.704 -23.266 1.00 29.08 345 ASP A N 1
ATOM 2673 C CA . ASP A 1 345 ? -29.810 -0.595 -22.640 1.00 29.08 345 ASP A CA 1
ATOM 2674 C C . ASP A 1 345 ? -28.623 -1.083 -21.796 1.00 29.08 345 ASP A C 1
ATOM 2676 O O . ASP A 1 345 ? -28.819 -1.484 -20.645 1.00 29.08 345 ASP A O 1
ATOM 2680 N N . ALA A 1 346 ? -27.384 -0.883 -22.268 1.00 33.03 346 ALA A N 1
ATOM 2681 C CA . ALA A 1 346 ? -26.169 -1.126 -21.483 1.00 33.03 346 ALA A CA 1
ATOM 2682 C C . ALA A 1 346 ? -26.189 -0.387 -20.127 1.00 33.03 346 ALA A C 1
ATOM 2684 O O . ALA A 1 346 ? -25.911 -0.979 -19.080 1.00 33.03 346 ALA A O 1
ATOM 2685 N N .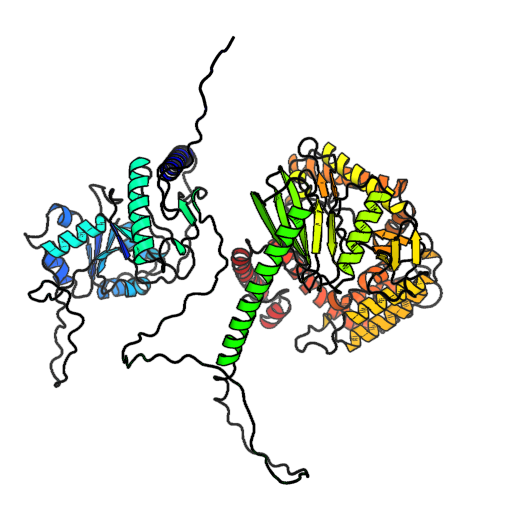 GLY A 1 347 ? -26.627 0.879 -20.105 1.00 36.88 347 GLY A N 1
ATOM 2686 C CA . GLY A 1 347 ? -26.806 1.646 -18.866 1.00 36.88 347 GLY A CA 1
ATOM 2687 C C . GLY A 1 347 ? -27.870 1.072 -17.914 1.00 36.88 347 GLY A C 1
ATOM 2688 O O . GLY A 1 347 ? -27.749 1.207 -16.693 1.00 36.88 347 GLY A O 1
ATOM 2689 N N . LYS A 1 348 ? -28.897 0.383 -18.434 1.00 37.06 348 LYS A N 1
ATOM 2690 C CA . LYS A 1 348 ? -29.947 -0.267 -17.625 1.00 37.06 348 LYS A CA 1
ATOM 2691 C C . LYS A 1 348 ? -29.505 -1.625 -17.092 1.00 37.06 348 LYS A C 1
ATOM 2693 O O . LYS A 1 348 ? -29.883 -1.978 -15.973 1.00 37.06 348 LYS A O 1
ATOM 2698 N N . GLU A 1 349 ? -28.716 -2.383 -17.847 1.00 34.12 349 GLU A N 1
ATOM 2699 C CA . GLU A 1 349 ? -28.110 -3.629 -17.369 1.00 34.12 349 GLU A CA 1
ATOM 2700 C C . GLU A 1 349 ? -27.038 -3.356 -16.306 1.00 34.12 349 GLU A C 1
ATOM 2702 O O . GLU A 1 349 ? -27.088 -3.943 -15.221 1.00 34.12 349 GLU A O 1
ATOM 2707 N N . GLY A 1 350 ? -26.153 -2.381 -16.543 1.00 40.72 350 GLY A N 1
ATOM 2708 C CA . GLY A 1 350 ? -25.144 -1.941 -15.576 1.00 40.72 350 GLY A CA 1
ATOM 2709 C C . GLY A 1 350 ? -25.757 -1.507 -14.239 1.00 40.72 350 GLY A C 1
ATOM 2710 O O . GLY A 1 350 ? -25.344 -1.986 -13.182 1.00 40.72 350 GLY A O 1
ATOM 2711 N N . ALA A 1 351 ? -26.813 -0.685 -14.267 1.00 47.03 351 ALA A N 1
ATOM 2712 C CA . ALA A 1 351 ? -27.509 -0.246 -13.055 1.00 47.03 351 ALA A CA 1
ATOM 2713 C C . ALA A 1 351 ? -28.160 -1.402 -12.263 1.00 47.03 351 ALA A C 1
ATOM 2715 O O . ALA A 1 351 ? -28.138 -1.392 -11.028 1.00 47.03 351 ALA A O 1
ATOM 2716 N N . LYS A 1 352 ? -28.708 -2.423 -12.945 1.00 47.66 352 LYS A N 1
ATOM 2717 C CA . LYS A 1 352 ? -29.233 -3.644 -12.297 1.00 47.66 352 LYS A CA 1
ATOM 2718 C C . LYS A 1 352 ? -28.107 -4.479 -11.682 1.00 47.66 352 LYS A C 1
ATOM 2720 O O . LYS A 1 352 ? -28.231 -4.913 -10.535 1.00 47.66 352 LYS A O 1
ATOM 2725 N N . SER A 1 353 ? -27.015 -4.675 -12.423 1.00 62.06 353 SER A N 1
ATOM 2726 C CA . SER A 1 353 ? -25.832 -5.424 -11.984 1.00 62.06 353 SER A CA 1
ATOM 2727 C C . SER A 1 353 ? -25.233 -4.820 -10.713 1.00 62.06 353 SER A C 1
ATOM 2729 O O . SER A 1 353 ? -25.030 -5.511 -9.713 1.00 62.06 353 SER A O 1
ATOM 2731 N N . ASP A 1 354 ? -25.055 -3.501 -10.688 1.00 62.81 354 ASP A N 1
ATOM 2732 C CA . ASP A 1 354 ? -24.415 -2.816 -9.571 1.00 62.81 354 ASP A CA 1
ATOM 2733 C C . ASP A 1 354 ? -25.310 -2.765 -8.312 1.00 62.81 354 ASP A C 1
ATOM 2735 O O . ASP A 1 354 ? -24.816 -2.864 -7.184 1.00 62.81 354 ASP A O 1
ATOM 2739 N N . ALA A 1 355 ? -26.638 -2.718 -8.478 1.00 70.25 355 ALA A N 1
ATOM 2740 C CA . ALA A 1 355 ? -27.594 -2.894 -7.380 1.00 70.25 355 ALA A CA 1
ATOM 2741 C C . ALA A 1 355 ? -27.545 -4.318 -6.789 1.00 70.25 355 ALA A C 1
ATOM 2743 O O . ALA A 1 355 ? -27.499 -4.478 -5.564 1.00 70.25 355 ALA A O 1
ATOM 2744 N N . ALA A 1 356 ? -27.487 -5.350 -7.638 1.00 74.12 356 ALA A N 1
ATOM 2745 C CA . ALA A 1 356 ? -27.329 -6.739 -7.206 1.00 74.12 356 ALA A CA 1
ATOM 2746 C C . ALA A 1 356 ? -25.983 -6.965 -6.489 1.00 74.12 356 ALA A C 1
ATOM 2748 O O . ALA A 1 356 ? -25.948 -7.579 -5.420 1.00 74.12 356 ALA A O 1
ATOM 2749 N N . ARG A 1 357 ? -24.892 -6.388 -7.010 1.00 75.44 357 ARG A N 1
ATOM 2750 C CA . ARG A 1 357 ? -23.552 -6.417 -6.402 1.00 75.44 357 ARG A CA 1
ATOM 2751 C C . ARG A 1 357 ? -23.549 -5.779 -5.012 1.00 75.44 357 ARG A C 1
ATOM 2753 O O . ARG A 1 357 ? -23.083 -6.398 -4.057 1.00 75.44 357 ARG A O 1
ATOM 2760 N N . LYS A 1 358 ? -24.141 -4.590 -4.853 1.00 79.19 358 LYS A N 1
ATOM 2761 C CA . LYS A 1 358 ? -24.289 -3.912 -3.549 1.00 79.19 358 LYS A CA 1
ATOM 2762 C C . LYS A 1 358 ? -25.111 -4.742 -2.552 1.00 79.19 358 LYS A C 1
ATOM 2764 O O . LYS A 1 358 ? -24.735 -4.838 -1.383 1.00 79.19 358 LYS A O 1
ATOM 2769 N N . ALA A 1 359 ? -26.180 -5.404 -3.002 1.00 79.75 359 ALA A N 1
ATOM 2770 C CA . ALA A 1 359 ? -26.971 -6.308 -2.164 1.00 79.75 359 ALA A CA 1
ATOM 2771 C C . ALA A 1 359 ? -26.187 -7.568 -1.737 1.00 79.75 359 ALA A C 1
ATOM 2773 O O . ALA A 1 359 ? -26.256 -7.967 -0.570 1.00 79.75 359 ALA A O 1
ATOM 2774 N N . ALA A 1 360 ? -25.399 -8.162 -2.639 1.00 80.31 360 ALA A N 1
ATOM 2775 C CA . ALA A 1 360 ? -24.526 -9.297 -2.337 1.00 80.31 360 ALA A CA 1
ATOM 2776 C C . ALA A 1 360 ? -23.444 -8.929 -1.306 1.00 80.31 360 ALA A C 1
ATOM 2778 O O . ALA A 1 360 ? -23.303 -9.627 -0.301 1.00 80.31 360 ALA A O 1
ATOM 2779 N N . LEU A 1 361 ? -22.772 -7.785 -1.480 1.00 83.12 361 LEU A N 1
ATOM 2780 C CA . LEU A 1 361 ? -21.780 -7.257 -0.533 1.00 83.12 361 LEU A CA 1
ATOM 2781 C C . LEU A 1 361 ? -22.388 -6.990 0.858 1.00 83.12 361 LEU A C 1
ATOM 2783 O O . LEU A 1 361 ? -21.803 -7.367 1.874 1.00 83.12 361 LEU A O 1
ATOM 2787 N N . LYS A 1 362 ? -23.598 -6.408 0.929 1.00 85.56 362 LYS A N 1
ATOM 2788 C CA . LYS A 1 362 ? -24.338 -6.215 2.195 1.00 85.56 362 LYS A CA 1
ATOM 2789 C C . LYS A 1 362 ? -24.634 -7.555 2.886 1.00 85.56 362 LYS A C 1
ATOM 2791 O O . LYS A 1 362 ? -24.504 -7.659 4.106 1.00 85.56 362 LYS A O 1
ATOM 2796 N N . LYS A 1 363 ? -24.979 -8.592 2.112 1.00 85.81 363 LYS A N 1
ATOM 2797 C CA . LYS A 1 363 ? -25.236 -9.957 2.602 1.00 85.81 363 LYS A CA 1
ATOM 2798 C C . LYS A 1 363 ? -23.958 -10.664 3.072 1.00 85.81 363 LYS A C 1
ATOM 2800 O O . LYS A 1 363 ? -24.004 -11.327 4.102 1.00 85.81 363 LYS A O 1
ATOM 2805 N N . GLN A 1 364 ? -22.831 -10.509 2.373 1.00 86.50 364 GLN A N 1
ATOM 2806 C CA . GLN A 1 364 ? -21.522 -11.015 2.813 1.00 86.50 364 GLN A CA 1
ATOM 2807 C C . GLN A 1 364 ? -21.093 -10.346 4.128 1.00 86.50 364 GLN A C 1
ATOM 2809 O O . GLN A 1 364 ? -20.844 -11.055 5.101 1.00 86.50 364 GLN A O 1
ATOM 2814 N N . LYS A 1 365 ? -21.128 -9.004 4.211 1.00 88.94 365 LYS A N 1
ATOM 2815 C CA . LYS A 1 365 ? -20.791 -8.247 5.435 1.00 88.94 365 LYS A CA 1
ATOM 2816 C C . LYS A 1 365 ? -21.572 -8.754 6.654 1.00 88.94 365 LYS A C 1
ATOM 2818 O O . LYS A 1 365 ? -20.971 -9.092 7.667 1.00 88.94 365 LYS A O 1
ATOM 2823 N N . ALA A 1 366 ? -22.898 -8.868 6.547 1.00 89.31 366 ALA A N 1
ATOM 2824 C CA . ALA A 1 366 ? -23.745 -9.322 7.655 1.00 89.31 366 ALA A CA 1
ATOM 2825 C C . ALA A 1 366 ? -23.408 -10.748 8.142 1.00 89.31 366 ALA A C 1
ATOM 2827 O O . ALA A 1 366 ? -23.486 -11.035 9.337 1.00 89.31 366 ALA A O 1
ATOM 2828 N N . LYS A 1 367 ? -23.002 -11.647 7.236 1.00 91.19 367 LYS A N 1
ATOM 2829 C CA . LYS A 1 367 ? -22.588 -13.009 7.597 1.00 91.19 367 LYS A CA 1
ATOM 2830 C C . LYS A 1 367 ? -21.191 -13.053 8.218 1.00 91.19 367 LYS A C 1
ATOM 2832 O O . LYS A 1 367 ? -21.019 -13.759 9.206 1.00 91.19 367 LYS A O 1
ATOM 2837 N N . ALA A 1 368 ? -20.234 -12.288 7.686 1.00 90.62 368 ALA A N 1
ATOM 2838 C CA . ALA A 1 368 ? -18.903 -12.134 8.279 1.00 90.62 368 ALA A CA 1
ATOM 2839 C C . ALA A 1 368 ? -18.994 -11.600 9.713 1.00 90.62 368 ALA A C 1
ATOM 2841 O O . ALA A 1 368 ? -18.336 -12.109 10.611 1.00 90.62 368 ALA A O 1
ATOM 2842 N N . PHE A 1 369 ? -19.900 -10.651 9.948 1.00 93.50 369 PHE A N 1
ATOM 2843 C CA . PHE A 1 369 ? -20.146 -10.060 11.262 1.00 93.50 369 PHE A CA 1
ATOM 2844 C C . PHE A 1 369 ? -20.719 -11.096 12.237 1.00 93.50 369 PHE A C 1
ATOM 2846 O O . PHE A 1 369 ? -20.180 -11.280 13.326 1.00 93.50 369 PHE A O 1
ATOM 2853 N N . LYS A 1 370 ? -21.735 -11.865 11.816 1.00 92.81 370 LYS A N 1
ATOM 2854 C CA . LYS A 1 370 ? -22.252 -12.990 12.610 1.00 92.81 370 LYS A CA 1
ATOM 2855 C C . LYS A 1 370 ? -21.174 -14.041 12.907 1.00 92.81 370 LYS A C 1
ATOM 2857 O O . LYS A 1 370 ? -21.156 -14.601 13.999 1.00 92.81 370 LYS A O 1
ATOM 2862 N N . LYS A 1 371 ? -20.288 -14.323 11.949 1.00 92.94 371 LYS A N 1
ATOM 2863 C CA . LYS A 1 371 ? -19.195 -15.286 12.112 1.00 92.94 371 LYS A CA 1
ATOM 2864 C C . LYS A 1 371 ? -18.122 -14.770 13.080 1.00 92.94 371 LYS A C 1
ATOM 2866 O O . LYS A 1 371 ? -17.691 -15.540 13.927 1.00 92.94 371 LYS A O 1
ATOM 2871 N N . ALA A 1 372 ? -17.781 -13.481 13.041 1.00 92.75 372 ALA A N 1
ATOM 2872 C CA . ALA A 1 372 ? -16.847 -12.855 13.978 1.00 92.75 372 ALA A CA 1
ATOM 2873 C C . ALA A 1 372 ? -17.372 -12.839 15.425 1.00 92.75 372 ALA A C 1
ATOM 2875 O O . ALA A 1 372 ? -16.618 -13.154 16.339 1.00 92.75 372 ALA A O 1
ATOM 2876 N N . ILE A 1 373 ? -18.671 -12.582 15.639 1.00 93.00 373 ILE A N 1
ATOM 2877 C CA . ILE A 1 373 ? -19.300 -12.714 16.970 1.00 93.00 373 ILE A CA 1
ATOM 2878 C C . ILE A 1 373 ? -19.155 -14.155 17.492 1.00 93.00 373 ILE A C 1
ATOM 2880 O O . ILE A 1 373 ? -18.774 -14.358 18.639 1.00 93.00 373 ILE A O 1
ATOM 2884 N N . LEU A 1 374 ? -19.369 -15.168 16.641 1.00 93.56 374 LEU A N 1
ATOM 2885 C CA . LEU A 1 374 ? -19.180 -16.581 17.009 1.00 93.56 374 LEU A CA 1
ATOM 2886 C C . LEU A 1 374 ? -17.718 -16.959 17.324 1.00 93.56 374 LEU A C 1
ATOM 2888 O O . LEU A 1 374 ? -17.500 -17.999 17.939 1.00 93.56 374 LEU A O 1
ATOM 2892 N N . CYS A 1 375 ? -16.735 -16.143 16.928 1.00 92.56 375 CYS A N 1
ATOM 2893 C CA . CYS A 1 375 ? -15.318 -16.349 17.251 1.00 92.56 375 CYS A CA 1
ATOM 2894 C C . CYS A 1 375 ? -14.920 -15.776 18.625 1.00 92.56 375 CYS A C 1
ATOM 2896 O O . CYS A 1 375 ? -13.805 -16.024 19.075 1.00 92.56 375 CYS A O 1
ATOM 2898 N N . SER A 1 376 ? -15.798 -15.024 19.302 1.00 91.81 376 SER A N 1
ATOM 2899 C CA . SER A 1 376 ? -15.522 -14.429 20.615 1.00 91.81 376 SER A CA 1
ATOM 2900 C C . SER A 1 376 ? -16.510 -14.939 21.674 1.00 91.81 376 SER A C 1
ATOM 2902 O O . SER A 1 376 ? -17.666 -14.507 21.711 1.00 91.81 376 SER A O 1
ATOM 2904 N N . PRO A 1 377 ? -16.095 -15.869 22.555 1.00 89.94 377 PRO A N 1
ATOM 2905 C CA . PRO A 1 377 ? -16.953 -16.380 23.617 1.00 89.94 377 PRO A CA 1
ATOM 2906 C C . PRO A 1 377 ? -17.535 -15.263 24.497 1.00 89.94 377 PRO A C 1
ATOM 2908 O O . PRO A 1 377 ? -16.829 -14.379 24.979 1.00 89.94 377 PRO A O 1
ATOM 2911 N N . GLY A 1 378 ? -18.850 -15.313 24.711 1.00 88.62 378 GLY A N 1
ATOM 2912 C CA . GLY A 1 378 ? -19.585 -14.332 25.514 1.00 88.62 378 GLY A CA 1
ATOM 2913 C C . GLY A 1 378 ? -20.039 -13.074 24.765 1.00 88.62 378 GLY A C 1
ATOM 2914 O O . GLY A 1 378 ? -20.928 -12.397 25.278 1.00 88.62 378 GLY A O 1
ATOM 2915 N N . ALA A 1 379 ? -19.514 -12.792 23.566 1.00 91.69 379 ALA A N 1
ATOM 2916 C CA . ALA A 1 379 ? -20.032 -11.721 22.716 1.00 91.69 379 ALA A CA 1
ATOM 2917 C C . ALA A 1 379 ? -21.436 -12.049 22.178 1.00 91.69 379 ALA A C 1
ATOM 2919 O O . ALA A 1 379 ? -21.797 -13.212 21.965 1.00 91.69 379 ALA A O 1
ATOM 2920 N N . ARG A 1 380 ? -22.227 -11.006 21.928 1.00 91.12 380 ARG A N 1
ATOM 2921 C CA . ARG A 1 380 ? -23.573 -11.075 21.342 1.00 91.12 380 ARG A CA 1
ATOM 2922 C C . ARG A 1 380 ? -23.753 -10.118 20.170 1.00 91.12 380 ARG A C 1
ATOM 2924 O O . ARG A 1 380 ? -24.524 -10.447 19.271 1.00 91.12 380 ARG A O 1
ATOM 2931 N N . ASP A 1 381 ? -23.060 -8.978 20.163 1.00 91.94 381 ASP A N 1
ATOM 2932 C CA . ASP A 1 381 ? -23.195 -7.957 19.117 1.00 91.94 381 ASP A CA 1
ATOM 2933 C C . ASP A 1 381 ? -21.911 -7.123 18.915 1.00 91.94 381 ASP A C 1
ATOM 2935 O O . ASP A 1 381 ? -20.966 -7.174 19.705 1.00 91.94 381 ASP A O 1
ATOM 2939 N N . ILE A 1 382 ? -21.872 -6.349 17.830 1.00 93.62 382 ILE A N 1
ATOM 2940 C CA . ILE A 1 382 ? -20.768 -5.463 17.446 1.00 93.62 382 ILE A CA 1
ATOM 2941 C C . ILE A 1 382 ? -21.128 -4.024 17.832 1.00 93.62 382 ILE A C 1
ATOM 2943 O O . ILE A 1 382 ? -21.920 -3.368 17.158 1.00 93.62 382 ILE A O 1
ATOM 2947 N N . VAL A 1 383 ? -20.498 -3.501 18.887 1.00 94.25 383 VAL A N 1
ATOM 2948 C CA . VAL A 1 383 ? -20.716 -2.121 19.362 1.00 94.25 383 VAL A CA 1
ATOM 2949 C C . VAL A 1 383 ? -20.026 -1.065 18.494 1.00 94.25 383 VAL A C 1
ATOM 2951 O O . VAL A 1 383 ? -20.420 0.100 18.517 1.00 94.25 383 VAL A O 1
ATOM 2954 N N . GLN A 1 384 ? -18.996 -1.439 17.727 1.00 92.88 384 GLN A N 1
ATOM 2955 C CA . GLN A 1 384 ? -18.292 -0.525 16.824 1.00 92.88 384 GLN A CA 1
ATOM 2956 C C . GLN A 1 384 ? -17.728 -1.270 15.609 1.00 92.88 384 GLN A C 1
ATOM 2958 O O . GLN A 1 384 ? -17.165 -2.353 15.737 1.00 92.88 384 GLN A O 1
ATOM 2963 N N . CYS A 1 385 ? -17.841 -0.666 14.426 1.00 92.62 385 CYS A N 1
ATOM 2964 C CA . CYS A 1 385 ? -17.289 -1.181 13.173 1.00 92.62 385 CYS A CA 1
ATOM 2965 C C . CYS A 1 385 ? -16.571 -0.045 12.432 1.00 92.62 385 CYS A C 1
ATOM 2967 O O . CYS A 1 385 ? -17.231 0.835 11.873 1.00 92.62 385 CYS A O 1
ATOM 2969 N N . LEU A 1 386 ? -15.241 -0.098 12.353 1.00 91.62 386 LEU A N 1
ATOM 2970 C CA . LEU A 1 386 ? -14.461 0.703 11.409 1.00 91.62 386 LEU A CA 1
ATOM 2971 C C . LEU A 1 386 ? -14.194 -0.137 10.150 1.00 91.62 386 LEU A C 1
ATOM 2973 O O . LEU A 1 386 ? -13.860 -1.315 10.238 1.00 91.62 386 LEU A O 1
ATOM 2977 N N . LYS A 1 387 ? -14.378 0.459 8.970 1.00 89.94 387 LYS A N 1
ATOM 2978 C CA . LYS A 1 387 ? -14.097 -0.167 7.672 1.00 89.94 387 LYS A CA 1
ATOM 2979 C C . LYS A 1 387 ? -12.875 0.507 7.060 1.00 89.94 387 LYS A C 1
ATOM 2981 O O . LYS A 1 387 ? -12.913 1.715 6.850 1.00 89.94 387 LYS A O 1
ATOM 2986 N N . ILE A 1 388 ? -11.869 -0.286 6.718 1.00 85.25 388 ILE A N 1
ATOM 2987 C CA . ILE A 1 388 ? -10.667 0.124 5.988 1.00 85.25 388 ILE A CA 1
ATOM 2988 C C . ILE A 1 388 ? -10.636 -0.669 4.673 1.00 85.25 388 ILE A C 1
ATOM 2990 O O . ILE A 1 388 ? -11.044 -1.831 4.638 1.00 85.25 388 ILE A O 1
ATOM 2994 N N . GLU A 1 389 ? -10.207 -0.049 3.577 1.00 81.19 389 GLU A N 1
ATOM 2995 C CA . GLU A 1 389 ? -9.959 -0.727 2.297 1.00 81.19 389 GLU A CA 1
ATOM 2996 C C . GLU A 1 389 ? -8.613 -0.251 1.746 1.00 81.19 389 GLU A C 1
ATOM 2998 O O . GLU A 1 389 ? -8.374 0.953 1.702 1.00 81.19 389 GLU A O 1
ATOM 3003 N N . GLY A 1 390 ? -7.757 -1.195 1.356 1.00 72.31 390 GLY A N 1
ATOM 3004 C CA . GLY A 1 390 ? -6.545 -0.961 0.564 1.00 72.31 390 GLY A CA 1
ATOM 3005 C C . GLY A 1 390 ? -6.695 -1.573 -0.833 1.00 72.31 390 GLY A C 1
ATOM 3006 O O . GLY A 1 390 ? -7.789 -2.007 -1.198 1.00 72.31 390 GLY A O 1
ATOM 3007 N N . GLY A 1 391 ? -5.610 -1.663 -1.608 1.00 69.88 391 GLY A N 1
ATOM 3008 C CA . GLY A 1 391 ? -5.657 -2.202 -2.978 1.00 69.88 391 GLY A CA 1
ATOM 3009 C C . GLY A 1 391 ? -6.136 -3.660 -3.062 1.00 69.88 391 GLY A C 1
ATOM 3010 O O . GLY A 1 391 ? -6.973 -3.996 -3.900 1.00 69.88 391 GLY A O 1
ATOM 3011 N N . PHE A 1 392 ? -5.664 -4.524 -2.156 1.00 80.31 392 PHE A N 1
ATOM 3012 C CA . PHE A 1 392 ? -5.933 -5.970 -2.201 1.00 80.31 392 PHE A CA 1
ATOM 3013 C C . PHE A 1 392 ? -7.019 -6.452 -1.234 1.00 80.31 392 PHE A C 1
ATOM 3015 O O . PHE A 1 392 ? -7.620 -7.497 -1.470 1.00 80.31 392 PHE A O 1
ATOM 3022 N N . ASN A 1 393 ? -7.315 -5.694 -0.174 1.00 85.12 393 ASN A N 1
ATOM 3023 C CA . ASN A 1 393 ? -8.160 -6.144 0.932 1.00 85.12 393 ASN A CA 1
ATOM 3024 C C . ASN A 1 393 ? -9.163 -5.092 1.402 1.00 85.12 393 ASN A C 1
ATOM 3026 O O . ASN A 1 393 ? -8.871 -3.896 1.453 1.00 85.12 393 ASN A O 1
ATOM 3030 N N . ARG A 1 394 ? -10.311 -5.565 1.898 1.00 89.50 394 ARG A N 1
ATOM 3031 C CA . ARG A 1 394 ? -11.152 -4.812 2.836 1.00 89.50 394 ARG A CA 1
ATOM 3032 C C . ARG A 1 394 ? -11.079 -5.421 4.230 1.00 89.50 394 ARG A C 1
ATOM 3034 O O . ARG A 1 394 ? -11.321 -6.613 4.403 1.00 89.50 394 ARG A O 1
ATOM 3041 N N . ALA A 1 395 ? -10.798 -4.592 5.226 1.00 91.81 395 ALA A N 1
ATOM 3042 C CA . ALA A 1 395 ? -10.787 -4.957 6.634 1.00 91.81 395 ALA A CA 1
ATOM 3043 C C . ALA A 1 395 ? -11.962 -4.296 7.363 1.00 91.81 395 ALA A C 1
ATOM 3045 O O . ALA A 1 395 ? -12.242 -3.105 7.199 1.00 91.81 395 ALA A O 1
ATOM 3046 N N . PHE A 1 396 ? -12.644 -5.064 8.204 1.00 94.12 396 PHE A N 1
ATOM 3047 C CA . PHE A 1 396 ? -13.571 -4.541 9.197 1.00 94.12 396 PHE A CA 1
ATOM 3048 C C . PHE A 1 396 ? -12.951 -4.742 10.578 1.00 94.12 396 PHE A C 1
ATOM 3050 O O . PHE A 1 396 ? -12.843 -5.876 11.040 1.00 94.12 396 PHE A O 1
ATOM 3057 N N . ILE A 1 397 ? -12.552 -3.649 11.224 1.00 94.25 397 ILE A N 1
ATOM 3058 C CA . ILE A 1 397 ? -12.161 -3.640 12.634 1.00 94.25 397 ILE A CA 1
ATOM 3059 C C . ILE A 1 397 ? -13.454 -3.600 13.449 1.00 94.25 397 ILE A C 1
ATOM 3061 O O . ILE A 1 397 ? -14.242 -2.654 13.340 1.00 94.25 397 ILE A O 1
ATOM 3065 N N . LEU A 1 398 ? -13.691 -4.653 14.224 1.00 95.56 398 LEU A N 1
ATOM 3066 C CA . LEU A 1 398 ? -14.918 -4.898 14.973 1.00 95.56 398 LEU A CA 1
ATOM 3067 C C . LEU A 1 398 ? -14.618 -4.853 16.466 1.00 95.56 398 LEU A C 1
ATOM 3069 O O . LEU A 1 398 ? -13.799 -5.630 16.948 1.00 95.56 398 LEU A O 1
ATOM 3073 N N . ARG A 1 399 ? -15.325 -4.002 17.206 1.00 95.31 399 ARG A N 1
ATOM 3074 C CA . ARG A 1 399 ? -15.362 -4.052 18.669 1.00 95.31 399 ARG A CA 1
ATOM 3075 C C . ARG A 1 399 ? -16.673 -4.683 19.108 1.00 95.31 399 ARG A C 1
ATOM 3077 O O . ARG A 1 399 ? -17.737 -4.277 18.637 1.00 95.31 399 ARG A O 1
ATOM 3084 N N . LEU A 1 400 ? -16.588 -5.662 19.995 1.00 94.38 400 LEU A N 1
ATOM 3085 C CA . LEU A 1 400 ? -17.712 -6.458 20.480 1.00 94.38 400 LEU A CA 1
ATOM 3086 C C . LEU A 1 400 ? -18.229 -5.946 21.831 1.00 94.38 400 LEU A C 1
ATOM 3088 O O . LEU A 1 400 ? -17.541 -5.205 22.537 1.00 94.38 400 LEU A O 1
ATOM 3092 N N . ASP A 1 401 ? -19.449 -6.335 22.193 1.00 93.56 401 ASP A N 1
ATOM 3093 C CA . ASP A 1 401 ? -20.110 -5.965 23.453 1.00 93.56 401 ASP A CA 1
ATOM 3094 C C . ASP A 1 401 ? -19.406 -6.510 24.708 1.00 93.56 401 ASP A C 1
ATOM 3096 O O . ASP A 1 401 ? -19.438 -5.864 25.754 1.00 93.56 401 ASP A O 1
ATOM 3100 N N . ASN A 1 402 ? -18.687 -7.632 24.595 1.00 92.19 402 ASN A N 1
ATOM 3101 C CA . ASN A 1 402 ? -17.786 -8.137 25.642 1.00 92.19 402 ASN A CA 1
ATOM 3102 C C . ASN A 1 402 ? -16.454 -7.354 25.757 1.00 92.19 402 ASN A C 1
ATOM 3104 O O . ASN A 1 402 ? -15.634 -7.661 26.620 1.00 92.19 402 ASN A O 1
ATOM 3108 N N . GLY A 1 403 ? -16.225 -6.355 24.898 1.00 90.25 403 GLY A N 1
ATOM 3109 C CA . GLY A 1 403 ? -15.026 -5.517 24.873 1.00 90.25 403 GLY A CA 1
ATOM 3110 C C . GLY A 1 403 ? -13.891 -6.013 23.971 1.00 90.25 403 GLY A C 1
ATOM 3111 O O . GLY A 1 403 ? -12.952 -5.248 23.750 1.00 90.25 403 GLY A O 1
ATOM 3112 N N . THR A 1 404 ? -13.965 -7.230 23.418 1.00 93.19 404 THR A N 1
ATOM 3113 C CA . THR A 1 404 ? -12.952 -7.771 22.494 1.00 93.19 404 THR A CA 1
ATOM 3114 C C . THR A 1 404 ? -12.916 -6.992 21.172 1.00 93.19 404 THR A C 1
ATOM 3116 O O . THR A 1 404 ? -13.961 -6.625 20.632 1.00 93.19 404 THR A O 1
ATOM 3119 N N . SER A 1 405 ? -11.713 -6.789 20.624 1.00 94.38 405 SER A N 1
ATOM 3120 C CA . SER A 1 405 ? -11.492 -6.221 19.287 1.00 94.38 405 SER A CA 1
ATOM 3121 C C . SER A 1 405 ? -10.968 -7.289 18.324 1.00 94.38 405 SER A C 1
ATOM 3123 O O . SER A 1 405 ? -9.958 -7.931 18.604 1.00 94.38 405 SER A O 1
ATOM 3125 N N . LEU A 1 406 ? -11.637 -7.455 17.182 1.00 95.81 406 LEU A N 1
ATOM 3126 C CA . LEU A 1 406 ? -11.300 -8.399 16.111 1.00 95.81 406 LEU A CA 1
ATOM 3127 C C . LEU A 1 406 ? -11.128 -7.674 14.770 1.00 95.81 406 LEU A C 1
ATOM 3129 O O . LEU A 1 406 ? -11.649 -6.575 14.572 1.00 95.81 406 LEU A O 1
ATOM 3133 N N . VAL A 1 407 ? -10.479 -8.331 13.811 1.00 95.88 407 VAL A N 1
ATOM 3134 C CA . VAL A 1 407 ? -10.448 -7.922 12.402 1.00 95.88 407 VAL A CA 1
ATOM 3135 C C . VAL A 1 407 ? -11.073 -9.017 11.547 1.00 95.88 407 VAL A C 1
ATOM 3137 O O . VAL A 1 407 ? -10.641 -10.164 11.587 1.00 95.88 407 VAL A O 1
ATOM 3140 N N . ALA A 1 408 ? -12.075 -8.659 10.745 1.00 95.56 408 ALA A N 1
ATOM 3141 C CA . ALA A 1 408 ? -12.600 -9.501 9.674 1.00 95.56 408 ALA A CA 1
ATOM 3142 C C . ALA A 1 408 ? -12.130 -8.938 8.324 1.00 95.56 408 ALA A C 1
ATOM 3144 O O . ALA A 1 408 ? -12.630 -7.899 7.881 1.00 95.56 408 ALA A O 1
ATOM 3145 N N . ARG A 1 409 ? -11.161 -9.597 7.679 1.00 93.94 409 ARG A N 1
ATOM 3146 C CA . ARG A 1 409 ? -10.615 -9.218 6.367 1.00 93.94 409 ARG A CA 1
ATOM 3147 C C . ARG A 1 409 ? -11.215 -10.090 5.260 1.00 93.94 409 ARG A C 1
ATOM 3149 O O . ARG A 1 409 ? -11.451 -11.280 5.457 1.00 93.94 409 ARG A O 1
ATOM 3156 N N . VAL A 1 410 ? -11.485 -9.485 4.107 1.00 91.06 410 VAL A N 1
ATOM 3157 C CA . VAL A 1 410 ? -11.981 -10.139 2.885 1.00 91.06 410 VAL A CA 1
ATOM 3158 C C . VAL A 1 410 ? -11.169 -9.594 1.703 1.00 91.06 410 VAL A C 1
ATOM 3160 O O . VAL A 1 410 ? -11.159 -8.368 1.524 1.00 91.06 410 VAL A O 1
ATOM 3163 N N . PRO A 1 411 ? -10.512 -10.447 0.897 1.00 88.62 411 PRO A N 1
ATOM 3164 C CA . PRO A 1 411 ? -9.736 -9.998 -0.251 1.00 88.62 411 PRO A CA 1
ATOM 3165 C C . PRO A 1 411 ? -10.627 -9.510 -1.399 1.00 88.62 411 PRO A C 1
ATOM 3167 O O . PRO A 1 411 ? -11.797 -9.882 -1.544 1.00 88.62 411 PRO A O 1
ATOM 3170 N N . PHE A 1 412 ? -10.054 -8.663 -2.245 1.00 86.25 412 PHE A N 1
ATOM 3171 C CA . PHE A 1 412 ? -10.594 -8.316 -3.552 1.00 86.25 412 PHE A CA 1
ATOM 3172 C C . PHE A 1 412 ? -10.134 -9.324 -4.608 1.00 86.25 412 PHE A C 1
ATOM 3174 O O . PHE A 1 412 ? -9.092 -9.954 -4.475 1.00 86.25 412 PHE A O 1
ATOM 3181 N N . SER A 1 413 ? -10.860 -9.418 -5.724 1.00 78.88 413 SER A N 1
ATOM 3182 C CA . SER A 1 413 ? -10.485 -10.279 -6.859 1.00 78.88 413 SER A CA 1
ATOM 3183 C C . SER A 1 413 ? -9.177 -9.877 -7.561 1.00 78.88 413 SER A C 1
ATOM 3185 O O . SER A 1 413 ? -8.739 -10.587 -8.456 1.00 78.88 413 SER A O 1
ATOM 3187 N N . ILE A 1 414 ? -8.580 -8.741 -7.182 1.00 78.81 414 ILE A N 1
ATOM 3188 C CA . ILE A 1 414 ? -7.265 -8.272 -7.644 1.00 78.81 414 ILE A CA 1
ATOM 3189 C C . ILE A 1 414 ? -6.123 -8.640 -6.679 1.00 78.81 414 ILE A C 1
ATOM 3191 O O . ILE A 1 414 ? -4.966 -8.438 -7.020 1.00 78.81 414 ILE A O 1
ATOM 3195 N N . ALA A 1 415 ? -6.414 -9.219 -5.502 1.00 75.69 415 ALA A N 1
ATOM 3196 C CA . ALA A 1 415 ? -5.377 -9.742 -4.605 1.00 75.69 415 ALA A CA 1
ATOM 3197 C C . ALA A 1 415 ? -4.488 -10.783 -5.312 1.00 75.69 415 ALA A C 1
ATOM 3199 O O . ALA A 1 415 ? -3.289 -10.841 -5.062 1.00 75.69 415 ALA A O 1
ATOM 3200 N N . GLY A 1 416 ? -5.080 -11.565 -6.222 1.00 78.69 416 GLY A N 1
ATOM 3201 C CA . GLY A 1 416 ? -4.406 -12.535 -7.081 1.00 78.69 416 GLY A CA 1
ATOM 3202 C C . GLY A 1 416 ? -5.190 -13.852 -7.153 1.00 78.69 416 GLY A C 1
ATOM 3203 O O . GLY A 1 416 ? -6.424 -13.821 -7.105 1.00 78.69 416 GLY A O 1
ATOM 3204 N N . PRO A 1 417 ? -4.518 -15.010 -7.296 1.00 81.50 417 PRO A N 1
ATOM 3205 C CA . PRO A 1 417 ? -5.182 -16.303 -7.427 1.00 81.50 417 PRO A CA 1
ATOM 3206 C C . PRO A 1 417 ? -6.087 -16.640 -6.235 1.00 81.50 417 PRO A C 1
ATOM 3208 O O . PRO A 1 417 ? -5.630 -16.766 -5.096 1.00 81.50 417 PRO A O 1
ATOM 3211 N N . ALA A 1 418 ? -7.375 -16.828 -6.532 1.00 80.31 418 ALA A N 1
ATOM 3212 C CA . ALA A 1 418 ? -8.382 -17.229 -5.558 1.00 80.31 418 ALA A CA 1
ATOM 3213 C C . ALA A 1 418 ? -7.973 -18.513 -4.821 1.00 80.31 418 ALA A C 1
ATOM 3215 O O . ALA A 1 418 ? -7.336 -19.410 -5.385 1.00 80.31 418 ALA A O 1
ATOM 3216 N N . ARG A 1 419 ? -8.390 -18.608 -3.561 1.00 86.75 419 ARG A N 1
ATOM 3217 C CA . ARG A 1 419 ? -8.032 -19.611 -2.555 1.00 86.75 419 ARG A CA 1
ATOM 3218 C C . ARG A 1 419 ? -6.569 -19.613 -2.095 1.00 86.75 419 ARG A C 1
ATOM 3220 O O . ARG A 1 419 ? -6.309 -19.723 -0.899 1.00 86.75 419 ARG A O 1
ATOM 3227 N N . LEU A 1 420 ? -5.610 -19.545 -3.023 1.00 88.38 420 LEU A N 1
ATOM 3228 C CA . LEU A 1 420 ? -4.186 -19.744 -2.720 1.00 88.38 420 LEU A CA 1
ATOM 3229 C C . LEU A 1 420 ? -3.666 -18.709 -1.718 1.00 88.38 420 LEU A C 1
ATOM 3231 O O . LEU A 1 420 ? -3.036 -19.079 -0.732 1.00 88.38 420 LEU A O 1
ATOM 3235 N N . ILE A 1 421 ? -3.999 -17.434 -1.922 1.00 89.31 421 ILE A N 1
ATOM 3236 C CA . ILE A 1 421 ? -3.528 -16.329 -1.075 1.00 89.31 421 ILE A CA 1
ATOM 3237 C C . ILE A 1 421 ? -4.035 -16.475 0.362 1.00 89.31 421 ILE A C 1
ATOM 3239 O O . ILE A 1 421 ? -3.236 -16.503 1.295 1.00 89.31 421 ILE A O 1
ATOM 3243 N N . THR A 1 422 ? -5.349 -16.637 0.540 1.00 92.31 422 THR A N 1
ATOM 3244 C CA . THR A 1 422 ? -5.977 -16.761 1.864 1.00 92.31 422 THR A CA 1
ATOM 3245 C C . THR A 1 422 ? -5.452 -17.978 2.633 1.00 92.31 422 THR A C 1
ATOM 3247 O O . THR A 1 422 ? -5.214 -17.891 3.834 1.00 92.31 422 THR A O 1
ATOM 3250 N N . ASN A 1 423 ? -5.231 -19.107 1.949 1.00 93.00 423 ASN A N 1
ATOM 3251 C CA . ASN A 1 423 ? -4.660 -20.315 2.551 1.00 93.00 423 ASN A CA 1
ATOM 3252 C C . ASN A 1 423 ? -3.190 -20.099 2.961 1.00 93.00 423 ASN A C 1
ATOM 3254 O O . ASN A 1 423 ? -2.806 -20.417 4.087 1.00 93.00 423 ASN A O 1
ATOM 3258 N N . SER A 1 424 ? -2.389 -19.507 2.071 1.00 94.00 424 SER A N 1
ATOM 3259 C CA . SER A 1 424 ? -0.951 -19.331 2.275 1.00 94.00 424 SER A CA 1
ATOM 3260 C C . SER A 1 424 ? -0.607 -18.314 3.361 1.00 94.00 424 SER A C 1
ATOM 3262 O O . SER A 1 424 ? 0.291 -18.538 4.175 1.00 94.00 424 SER A O 1
ATOM 3264 N N . GLU A 1 425 ? -1.355 -17.216 3.431 1.00 94.88 425 GLU A N 1
ATOM 3265 C CA . GLU A 1 425 ? -1.145 -16.191 4.448 1.00 94.88 425 GLU A CA 1
ATOM 3266 C C . GLU A 1 425 ? -1.485 -16.711 5.849 1.00 94.88 425 GLU A C 1
ATOM 3268 O O . GLU A 1 425 ? -0.687 -16.548 6.770 1.00 94.88 425 GLU A O 1
ATOM 3273 N N . VAL A 1 426 ? -2.616 -17.411 6.018 1.00 95.81 426 VAL A N 1
ATOM 3274 C CA . VAL A 1 426 ? -2.973 -18.006 7.318 1.00 95.81 426 VAL A CA 1
ATOM 3275 C C . VAL A 1 426 ? -1.970 -19.092 7.722 1.00 95.81 426 VAL A C 1
ATOM 3277 O O . VAL A 1 426 ? -1.591 -19.163 8.893 1.00 95.81 426 VAL A O 1
ATOM 3280 N N . ALA A 1 427 ? -1.484 -19.895 6.767 1.00 96.12 427 ALA A N 1
ATOM 3281 C CA . ALA A 1 427 ? -0.408 -20.853 7.015 1.00 96.12 427 ALA A CA 1
ATOM 3282 C C . ALA A 1 427 ? 0.885 -20.155 7.465 1.00 96.12 427 ALA A C 1
ATOM 3284 O O . ALA A 1 427 ? 1.512 -20.597 8.425 1.00 96.12 427 ALA A O 1
ATOM 3285 N N . THR A 1 428 ? 1.251 -19.035 6.836 1.00 96.81 428 THR A N 1
ATOM 3286 C CA . THR A 1 428 ? 2.434 -18.240 7.201 1.00 96.81 428 THR A CA 1
ATOM 3287 C C . THR A 1 428 ? 2.300 -17.622 8.592 1.00 96.81 428 THR A C 1
ATOM 3289 O O . THR A 1 428 ? 3.200 -17.786 9.416 1.00 96.81 428 THR A O 1
ATOM 3292 N N . MET A 1 429 ? 1.169 -16.974 8.892 1.00 97.12 429 MET A N 1
ATOM 3293 C CA . MET A 1 429 ? 0.902 -16.361 10.199 1.00 97.12 429 MET A CA 1
ATOM 3294 C C . MET A 1 429 ? 0.989 -17.386 11.338 1.00 97.12 429 MET A C 1
ATOM 3296 O O . MET A 1 429 ? 1.667 -17.148 12.338 1.00 97.12 429 MET A O 1
ATOM 3300 N N . GLU A 1 430 ? 0.344 -18.544 11.178 1.00 96.75 430 GLU A N 1
ATOM 3301 C CA . GLU A 1 430 ? 0.345 -19.605 12.190 1.00 96.75 430 GLU A CA 1
ATOM 3302 C C . GLU A 1 430 ? 1.713 -20.310 12.288 1.00 96.75 430 GLU A C 1
ATOM 3304 O O . GLU A 1 430 ? 2.143 -20.665 13.386 1.00 96.75 430 GLU A O 1
ATOM 3309 N N . TYR A 1 431 ? 2.450 -20.460 11.179 1.00 96.69 431 TYR A N 1
ATOM 3310 C CA . TYR A 1 431 ? 3.813 -21.003 11.199 1.00 96.69 431 TYR A CA 1
ATOM 3311 C C . TYR A 1 431 ? 4.774 -20.087 11.968 1.00 96.69 431 TYR A C 1
ATOM 3313 O O . TYR A 1 431 ? 5.466 -20.553 12.876 1.00 96.69 431 TYR A O 1
ATOM 3321 N N . ILE A 1 432 ? 4.774 -18.783 11.666 1.00 96.81 432 ILE A N 1
ATOM 3322 C CA . ILE A 1 432 ? 5.566 -17.766 12.377 1.00 96.81 432 ILE A CA 1
ATOM 3323 C C . ILE A 1 432 ? 5.226 -17.764 13.871 1.00 96.81 432 ILE A C 1
ATOM 3325 O O . ILE A 1 432 ? 6.131 -17.839 14.705 1.00 96.81 432 ILE A O 1
ATOM 3329 N N . ARG A 1 433 ? 3.932 -17.751 14.211 1.00 95.94 433 ARG A N 1
ATOM 3330 C CA . ARG A 1 433 ? 3.426 -17.732 15.593 1.00 95.94 433 ARG A CA 1
ATOM 3331 C C . ARG A 1 433 ? 3.816 -18.971 16.413 1.00 95.94 433 ARG A C 1
ATOM 3333 O O . ARG A 1 433 ? 3.914 -18.873 17.633 1.00 95.94 433 ARG A O 1
ATOM 3340 N N . ARG A 1 434 ? 4.042 -20.125 15.774 1.00 95.75 434 ARG A N 1
ATOM 3341 C CA . ARG A 1 434 ? 4.508 -21.359 16.441 1.00 95.75 434 ARG A CA 1
ATOM 3342 C C . ARG A 1 434 ? 6.027 -21.453 16.585 1.00 95.75 434 ARG A C 1
ATOM 3344 O O . ARG A 1 434 ? 6.495 -22.033 17.561 1.00 95.75 434 ARG A O 1
ATOM 3351 N N . HIS A 1 435 ? 6.789 -20.911 15.633 1.00 95.94 435 HIS A N 1
ATOM 3352 C CA . HIS A 1 435 ? 8.240 -21.137 15.532 1.00 95.94 435 HIS A CA 1
ATOM 3353 C C . HIS A 1 435 ? 9.109 -19.932 15.936 1.00 95.94 435 HIS A C 1
ATOM 3355 O O . HIS A 1 435 ? 10.335 -20.045 15.955 1.00 95.94 435 HIS A O 1
ATOM 3361 N N . THR A 1 436 ? 8.510 -18.781 16.252 1.00 96.88 436 THR A N 1
ATOM 3362 C CA . THR A 1 436 ? 9.226 -17.536 16.581 1.00 96.88 436 THR A CA 1
ATOM 3363 C C . THR A 1 436 ? 8.581 -16.794 17.757 1.00 96.88 436 THR A C 1
ATOM 3365 O O . THR A 1 436 ? 7.482 -17.128 18.192 1.00 96.88 436 THR A O 1
ATOM 3368 N N . SER A 1 437 ? 9.252 -15.755 18.256 1.00 96.38 437 SER A N 1
ATOM 3369 C CA . SER A 1 437 ? 8.701 -14.795 19.225 1.00 96.38 437 SER A CA 1
ATOM 3370 C C . SER A 1 437 ? 7.982 -13.600 18.576 1.00 96.38 437 SER A C 1
ATOM 3372 O O . SER A 1 437 ? 7.576 -12.670 19.276 1.00 96.38 437 SER A O 1
ATOM 3374 N N . ILE A 1 438 ? 7.835 -13.597 17.245 1.00 96.62 438 ILE A N 1
ATOM 3375 C CA . ILE A 1 438 ? 7.290 -12.469 16.482 1.00 96.62 438 ILE A CA 1
ATOM 3376 C C . ILE A 1 438 ? 5.800 -12.287 16.829 1.00 96.62 438 ILE A C 1
ATOM 3378 O O . ILE A 1 438 ? 5.026 -13.243 16.717 1.00 96.62 438 ILE A O 1
ATOM 3382 N N . PRO A 1 439 ? 5.357 -11.080 17.233 1.00 96.00 439 PRO A N 1
ATOM 3383 C CA . PRO A 1 439 ? 3.974 -10.851 17.629 1.00 96.00 439 PRO A CA 1
ATOM 3384 C C . PRO A 1 439 ? 3.055 -10.810 16.399 1.00 96.00 439 PRO A C 1
ATOM 3386 O O . PRO A 1 439 ? 2.863 -9.766 15.780 1.00 96.00 439 PRO A O 1
ATOM 3389 N N . VAL A 1 440 ? 2.463 -11.953 16.053 1.00 96.44 440 VAL A N 1
ATOM 3390 C CA . VAL A 1 440 ? 1.456 -12.077 14.986 1.00 96.44 440 VAL A CA 1
ATOM 3391 C C . VAL A 1 440 ? 0.068 -12.315 15.607 1.00 96.44 440 VAL A C 1
ATOM 3393 O O . VAL A 1 440 ? -0.066 -13.220 16.446 1.00 96.44 440 VAL A O 1
ATOM 3396 N N . PRO A 1 441 ? -0.971 -11.533 15.233 1.00 96.19 441 PRO A N 1
ATOM 3397 C CA . PRO A 1 441 ? -2.337 -11.729 15.730 1.00 96.19 441 PRO A CA 1
ATOM 3398 C C . PRO A 1 441 ? -2.853 -13.143 15.439 1.00 96.19 441 PRO A C 1
ATOM 3400 O O . PRO A 1 441 ? -2.629 -13.668 14.348 1.00 96.19 441 PRO A O 1
ATOM 3403 N N . ALA A 1 442 ? -3.552 -13.777 16.386 1.00 96.44 442 ALA A N 1
ATOM 3404 C CA . ALA A 1 442 ? -4.085 -15.117 16.154 1.00 96.44 442 ALA A CA 1
ATOM 3405 C C . ALA A 1 442 ? -5.218 -15.090 15.120 1.00 96.44 442 ALA A C 1
ATOM 3407 O O . ALA A 1 442 ? -6.163 -14.303 15.237 1.00 96.44 442 ALA A O 1
ATOM 3408 N N . VAL A 1 443 ? -5.168 -15.999 14.145 1.00 97.00 443 VAL A N 1
ATOM 3409 C CA . VAL A 1 443 ? -6.314 -16.282 13.273 1.00 97.00 443 VAL A CA 1
ATOM 3410 C C . VAL A 1 443 ? -7.302 -17.154 14.046 1.00 97.00 443 VAL A C 1
ATOM 3412 O O . VAL A 1 443 ? -6.948 -18.219 14.546 1.00 97.00 443 VAL A O 1
ATOM 3415 N N . LEU A 1 444 ? -8.543 -16.685 14.163 1.00 96.38 444 LEU A N 1
ATOM 3416 C CA . LEU A 1 444 ? -9.602 -17.332 14.939 1.00 96.38 444 LEU A CA 1
ATOM 3417 C C . LEU A 1 444 ? -10.493 -18.221 14.065 1.00 96.38 444 LEU A C 1
ATOM 3419 O O . LEU A 1 444 ? -10.960 -19.262 14.518 1.00 96.38 444 LEU A O 1
ATOM 3423 N N . ASP A 1 445 ? -10.737 -17.805 12.820 1.00 96.25 445 ASP A N 1
ATOM 3424 C CA . ASP A 1 445 ? -11.479 -18.566 11.813 1.00 96.25 445 ASP A CA 1
ATOM 3425 C C . ASP A 1 445 ? -11.223 -17.984 10.414 1.00 96.25 445 ASP A C 1
ATOM 3427 O O . ASP A 1 445 ? -11.076 -16.774 10.262 1.00 96.25 445 ASP A O 1
ATOM 3431 N N . TRP A 1 446 ? -11.180 -18.814 9.377 1.00 95.44 446 TRP A N 1
ATOM 3432 C CA . TRP A 1 446 ? -10.902 -18.381 8.006 1.00 95.44 446 TRP A CA 1
ATOM 3433 C C . TRP A 1 446 ? -11.536 -19.339 6.994 1.00 95.44 446 TRP A C 1
ATOM 3435 O O . TRP A 1 446 ? -11.964 -20.442 7.343 1.00 95.44 446 TRP A O 1
ATOM 3445 N N . SER A 1 447 ? -11.597 -18.932 5.727 1.00 93.62 447 SER A N 1
ATOM 3446 C CA . SER A 1 447 ? -11.918 -19.846 4.631 1.00 93.62 447 SER A CA 1
ATOM 3447 C C . SER A 1 447 ? -11.372 -19.341 3.301 1.00 93.62 447 SER A C 1
ATOM 3449 O O . SER A 1 447 ? -11.644 -18.207 2.904 1.00 93.62 447 SER A O 1
ATOM 3451 N N . ASP A 1 448 ? -10.661 -20.219 2.596 1.00 91.62 448 ASP A N 1
ATOM 3452 C CA . ASP A 1 448 ? -10.225 -20.024 1.213 1.00 91.62 448 ASP A CA 1
ATOM 3453 C C . ASP A 1 448 ? -11.298 -20.424 0.184 1.00 91.62 448 ASP A C 1
ATOM 3455 O O . ASP A 1 448 ? -11.208 -20.059 -0.980 1.00 91.62 448 ASP A O 1
ATOM 3459 N N . ASP A 1 449 ? -12.322 -21.184 0.571 1.00 90.06 449 ASP A N 1
ATOM 3460 C CA . ASP A 1 449 ? -13.341 -21.686 -0.346 1.00 90.06 449 ASP A CA 1
ATOM 3461 C C . ASP A 1 449 ? -14.537 -20.719 -0.425 1.00 90.06 449 ASP A C 1
ATOM 3463 O O . ASP A 1 449 ? -15.308 -20.628 0.535 1.00 90.06 449 ASP A O 1
ATOM 3467 N N . PRO A 1 450 ? -14.799 -20.038 -1.559 1.00 86.62 450 PRO A N 1
ATOM 3468 C CA . PRO A 1 450 ? -15.933 -19.120 -1.688 1.00 86.62 450 PRO A CA 1
ATOM 3469 C C . PRO A 1 450 ? -17.311 -19.805 -1.593 1.00 86.62 450 PRO A C 1
ATOM 3471 O O . PRO A 1 450 ? -18.323 -19.106 -1.516 1.00 86.62 450 PRO A O 1
ATOM 3474 N N . ARG A 1 451 ? -17.384 -21.146 -1.559 1.00 88.81 451 ARG A N 1
ATOM 3475 C CA . ARG A 1 451 ? -18.609 -21.915 -1.253 1.00 88.81 451 ARG A CA 1
ATOM 3476 C C . ARG A 1 451 ? -18.989 -21.878 0.235 1.00 88.81 451 ARG A C 1
ATOM 3478 O O . ARG A 1 451 ? -20.073 -22.347 0.585 1.00 88.81 451 ARG A O 1
ATOM 3485 N N . ASN A 1 452 ? -18.132 -21.335 1.106 1.00 90.69 452 ASN A N 1
ATOM 3486 C CA . ASN A 1 452 ? -18.405 -21.185 2.535 1.00 90.69 452 ASN A CA 1
ATOM 3487 C C . ASN A 1 452 ? -19.680 -20.349 2.812 1.00 90.69 452 ASN A C 1
ATOM 3489 O O . ASN A 1 452 ? -20.157 -19.616 1.937 1.00 90.69 452 ASN A O 1
ATOM 3493 N N . PRO A 1 453 ? -20.237 -20.388 4.041 1.00 88.12 453 PRO A N 1
ATOM 3494 C CA . PRO A 1 453 ? -21.495 -19.719 4.352 1.00 88.12 453 PRO A CA 1
ATOM 3495 C C . PRO A 1 453 ? -21.537 -18.225 4.026 1.00 88.12 453 PRO A C 1
ATOM 3497 O O . PRO A 1 453 ? -22.618 -17.751 3.677 1.00 88.12 453 PRO A O 1
ATOM 3500 N N . ILE A 1 454 ? -20.424 -17.482 4.107 1.00 89.81 454 ILE A N 1
ATOM 3501 C CA . ILE A 1 454 ? -20.335 -16.049 3.775 1.00 89.81 454 ILE A CA 1
ATOM 3502 C C . ILE A 1 454 ? -20.547 -15.841 2.269 1.00 89.81 454 ILE A C 1
ATOM 3504 O O . ILE A 1 454 ? -21.423 -15.051 1.885 1.00 89.81 454 ILE A O 1
ATOM 3508 N N . GLY A 1 455 ? -19.863 -16.629 1.438 1.00 88.38 455 GLY A N 1
ATOM 3509 C CA . GLY A 1 455 ? -19.922 -16.572 -0.027 1.00 88.38 455 GLY A CA 1
ATOM 3510 C C . GLY A 1 455 ? -18.787 -15.757 -0.658 1.00 88.38 455 GLY A C 1
ATOM 3511 O O . GLY A 1 455 ? -19.025 -15.052 -1.637 1.00 88.38 455 GLY A O 1
ATOM 3512 N N . THR A 1 456 ? -17.616 -15.742 -0.020 1.00 90.19 456 THR A N 1
ATOM 3513 C CA . THR A 1 456 ? -16.339 -15.147 -0.459 1.00 90.19 456 THR A CA 1
ATOM 3514 C C . THR A 1 456 ? -15.249 -15.581 0.528 1.00 90.19 456 THR A C 1
ATOM 3516 O O . THR A 1 456 ? -15.580 -16.011 1.636 1.00 90.19 456 THR A O 1
ATOM 3519 N N . GLU A 1 457 ? -13.984 -15.500 0.131 1.00 92.38 457 GLU A N 1
ATOM 3520 C CA . GLU A 1 457 ? -12.830 -15.767 0.997 1.00 92.38 457 GLU A CA 1
ATOM 3521 C C . GLU A 1 457 ? -12.770 -14.790 2.175 1.00 92.38 457 GLU A C 1
ATOM 3523 O O . GLU A 1 457 ? -13.244 -13.655 2.070 1.00 92.38 457 GLU A O 1
ATOM 3528 N N . TYR A 1 458 ? -12.223 -15.221 3.312 1.00 93.88 458 TYR A N 1
ATOM 3529 C CA . TYR A 1 458 ? -12.086 -14.357 4.486 1.00 93.88 458 TYR A CA 1
ATOM 3530 C C . TYR A 1 458 ? -11.071 -14.874 5.510 1.00 93.88 458 TYR A C 1
ATOM 3532 O O . TYR A 1 458 ? -10.821 -16.076 5.610 1.00 93.88 458 TYR A O 1
ATOM 3540 N N . ILE A 1 459 ? -10.595 -13.952 6.349 1.00 95.94 459 ILE A N 1
ATOM 3541 C CA . ILE A 1 459 ? -9.861 -14.218 7.591 1.00 95.94 459 ILE A CA 1
ATOM 3542 C C . ILE A 1 459 ? -10.535 -13.427 8.720 1.00 95.94 459 ILE A C 1
ATOM 3544 O O . ILE A 1 459 ? -10.812 -12.236 8.572 1.00 95.94 459 ILE A O 1
ATOM 3548 N N . ILE A 1 460 ? -10.806 -14.075 9.850 1.00 96.50 460 ILE A N 1
ATOM 3549 C CA . ILE A 1 460 ? -11.183 -13.449 11.120 1.00 96.50 460 ILE A CA 1
ATOM 3550 C C . ILE A 1 460 ? -10.043 -13.702 12.102 1.00 96.50 460 ILE A C 1
ATOM 3552 O O . ILE A 1 460 ? -9.685 -14.847 12.371 1.00 96.50 460 ILE A O 1
ATOM 3556 N N . MET A 1 461 ? -9.481 -12.628 12.642 1.00 97.06 461 MET A N 1
ATOM 3557 C CA . MET A 1 461 ? -8.304 -12.649 13.509 1.00 97.06 461 MET A CA 1
ATOM 3558 C C . MET A 1 461 ? -8.436 -11.650 14.661 1.00 97.06 461 MET A C 1
ATOM 3560 O O . MET A 1 461 ? -9.317 -10.784 14.660 1.00 97.06 461 MET A O 1
ATOM 3564 N N . GLU A 1 462 ? -7.564 -11.777 15.656 1.00 96.12 462 GLU A N 1
ATOM 3565 C CA . GLU A 1 462 ? -7.382 -10.774 16.707 1.00 96.12 462 GLU A CA 1
ATOM 3566 C C . GLU A 1 462 ? -6.996 -9.407 16.110 1.00 96.12 462 GLU A C 1
ATOM 3568 O O . GLU A 1 462 ? -6.360 -9.318 15.059 1.00 96.12 462 GLU A O 1
ATOM 3573 N N . HIS A 1 463 ? -7.362 -8.317 16.785 1.00 94.31 463 HIS A N 1
ATOM 3574 C CA . HIS A 1 463 ? -6.834 -6.993 16.454 1.00 94.31 463 HIS A CA 1
ATOM 3575 C C . HIS A 1 463 ? -5.420 -6.827 17.029 1.00 94.31 463 HIS A C 1
ATOM 3577 O O . HIS A 1 463 ? -5.214 -7.062 18.219 1.00 94.31 463 HIS A O 1
ATOM 3583 N N . ALA A 1 464 ? -4.461 -6.377 16.210 1.00 93.06 464 ALA A N 1
ATOM 3584 C CA . ALA A 1 464 ? -3.110 -6.047 16.673 1.00 93.06 464 ALA A CA 1
ATOM 3585 C C . ALA A 1 464 ? -3.164 -5.011 17.813 1.00 93.06 464 ALA A C 1
ATOM 3587 O O . ALA A 1 464 ? -3.943 -4.058 17.760 1.00 93.06 464 ALA A O 1
ATOM 3588 N N . THR A 1 465 ? -2.391 -5.207 18.879 1.00 91.62 465 THR A N 1
ATOM 3589 C CA . THR A 1 465 ? -2.460 -4.337 20.063 1.00 91.62 465 THR A CA 1
ATOM 3590 C C . THR A 1 465 ? -1.543 -3.124 19.919 1.00 91.62 465 THR A C 1
ATOM 3592 O O . THR A 1 465 ? -0.504 -3.199 19.265 1.00 91.62 465 THR A O 1
ATOM 3595 N N . GLY A 1 466 ? -1.920 -2.001 20.537 1.00 92.31 466 GLY A N 1
ATOM 3596 C CA . GLY A 1 466 ? -1.210 -0.727 20.398 1.00 92.31 466 GLY A CA 1
ATOM 3597 C C . GLY A 1 466 ? -1.583 0.041 19.125 1.00 92.31 466 GLY A C 1
ATOM 3598 O O . GLY A 1 466 ? -2.676 -0.122 18.581 1.00 92.31 466 GLY A O 1
ATOM 3599 N N . VAL A 1 467 ? -0.666 0.889 18.658 1.00 93.69 467 VAL A N 1
ATOM 3600 C CA . VAL A 1 467 ? -0.854 1.831 17.540 1.00 93.69 467 VAL A CA 1
ATOM 3601 C C . VAL A 1 467 ? 0.144 1.573 16.414 1.00 93.69 467 VAL A C 1
ATOM 3603 O O . VAL A 1 467 ? 1.239 1.074 16.662 1.00 93.69 467 VAL A O 1
ATOM 3606 N N . GLN A 1 468 ? -0.214 1.922 15.174 1.00 93.38 468 GLN A N 1
ATOM 3607 C CA . GLN A 1 468 ? 0.696 1.802 14.028 1.00 93.38 468 GLN A CA 1
ATOM 3608 C C . GLN A 1 468 ? 1.964 2.635 14.246 1.00 93.38 468 GLN A C 1
ATOM 3610 O O . GLN A 1 468 ? 1.886 3.809 14.618 1.00 93.38 468 GLN A O 1
ATOM 3615 N N . LEU A 1 469 ? 3.125 2.041 13.963 1.00 93.81 469 LEU A N 1
ATOM 3616 C CA . LEU A 1 469 ? 4.428 2.673 14.145 1.00 93.81 469 LEU A CA 1
ATOM 3617 C C . LEU A 1 469 ? 4.546 3.954 13.313 1.00 93.81 469 LEU A C 1
ATOM 3619 O O . LEU A 1 469 ? 5.025 4.954 13.834 1.00 93.81 469 LEU A O 1
ATOM 3623 N N . ASP A 1 470 ? 4.020 3.963 12.086 1.00 90.56 470 ASP A N 1
ATOM 3624 C CA . ASP A 1 470 ? 3.972 5.138 11.197 1.00 90.56 470 ASP A CA 1
ATOM 3625 C C . ASP A 1 470 ? 3.361 6.383 11.873 1.00 90.56 470 ASP A C 1
ATOM 3627 O O . ASP A 1 470 ? 3.861 7.495 11.726 1.00 90.56 470 ASP A O 1
ATOM 3631 N N . GLN A 1 471 ? 2.324 6.193 12.699 1.00 89.75 471 GLN A N 1
ATOM 3632 C CA . GLN A 1 471 ? 1.633 7.287 13.391 1.00 89.75 471 GLN A CA 1
ATOM 3633 C C . GLN A 1 471 ? 2.404 7.816 14.614 1.00 89.75 471 GLN A C 1
ATOM 3635 O O . GLN A 1 471 ? 2.207 8.965 15.006 1.00 89.75 471 GLN A O 1
ATOM 3640 N N . GLN A 1 472 ? 3.264 6.996 15.230 1.00 91.06 472 GLN A N 1
ATOM 3641 C CA . GLN A 1 472 ? 4.081 7.377 16.393 1.00 91.06 472 GLN A CA 1
ATOM 3642 C C . GLN A 1 472 ? 5.520 7.764 16.037 1.00 91.06 472 GLN A C 1
ATOM 3644 O O . GLN A 1 472 ? 6.161 8.486 16.800 1.00 91.06 472 GLN A O 1
ATOM 3649 N N . TRP A 1 473 ? 6.039 7.323 14.890 1.00 90.81 473 TRP A N 1
ATOM 3650 C CA . TRP A 1 473 ? 7.427 7.540 14.478 1.00 90.81 473 TRP A CA 1
ATOM 3651 C C . TRP A 1 473 ? 7.880 9.012 14.531 1.00 90.81 473 TRP A C 1
ATOM 3653 O O . TRP A 1 473 ? 8.989 9.246 15.025 1.00 90.81 473 TRP A O 1
ATOM 3663 N N . PRO A 1 474 ? 7.055 10.013 14.138 1.00 87.62 474 PRO A N 1
ATOM 3664 C CA . PRO A 1 474 ? 7.425 11.430 14.230 1.00 87.62 474 PRO A CA 1
ATOM 3665 C C . PRO A 1 474 ? 7.499 11.973 15.668 1.00 87.62 474 PRO A C 1
ATOM 3667 O O . PRO A 1 474 ? 8.204 12.948 15.919 1.00 87.62 474 PRO A O 1
ATOM 3670 N N . SER A 1 475 ? 6.782 11.365 16.621 1.00 88.44 475 SER A N 1
ATOM 3671 C CA . SER A 1 475 ? 6.789 11.731 18.048 1.00 88.44 475 SER A CA 1
ATOM 3672 C C . SER A 1 475 ? 7.768 10.907 18.894 1.00 88.44 475 SER A C 1
ATOM 3674 O O . SER A 1 475 ? 8.005 11.233 20.061 1.00 88.44 475 SER A O 1
ATOM 3676 N N . MET A 1 476 ? 8.366 9.854 18.334 1.00 90.62 476 MET A N 1
ATOM 3677 C CA . MET A 1 476 ? 9.342 9.014 19.026 1.00 90.62 476 MET A CA 1
ATOM 3678 C C . MET A 1 476 ? 10.703 9.701 19.173 1.00 90.62 476 MET A C 1
ATOM 3680 O O . MET A 1 476 ? 11.216 10.355 18.270 1.00 90.62 476 MET A O 1
ATOM 3684 N N . THR A 1 477 ? 11.351 9.492 20.321 1.00 91.50 477 THR A N 1
ATOM 3685 C CA . THR A 1 477 ? 12.756 9.891 20.489 1.00 91.50 477 THR A CA 1
ATOM 3686 C C . THR A 1 477 ? 13.678 8.941 19.723 1.00 91.50 477 THR A C 1
ATOM 3688 O O . THR A 1 477 ? 13.381 7.752 19.603 1.00 91.50 477 THR A O 1
ATOM 3691 N N . ALA A 1 478 ? 14.855 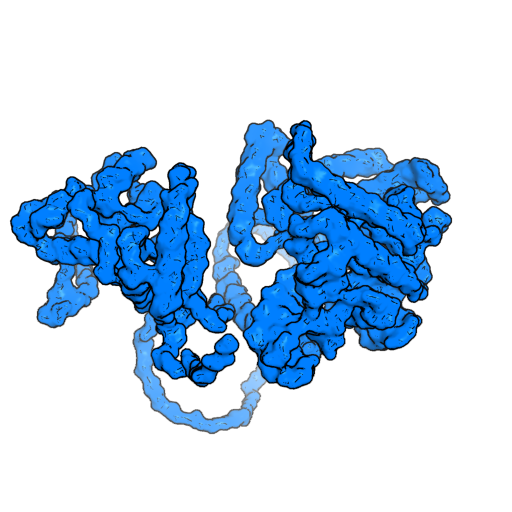9.419 19.307 1.00 90.44 478 ALA A N 1
ATOM 3692 C CA . ALA A 1 478 ? 15.872 8.600 18.634 1.00 90.44 478 ALA A CA 1
ATOM 3693 C C . ALA A 1 478 ? 16.260 7.320 19.412 1.00 90.44 478 ALA A C 1
ATOM 3695 O O . ALA A 1 478 ? 16.636 6.315 18.815 1.00 90.44 478 ALA A O 1
ATOM 3696 N N . ALA A 1 479 ? 16.135 7.326 20.746 1.00 92.44 479 ALA A N 1
ATOM 3697 C CA . ALA A 1 479 ? 16.331 6.133 21.569 1.00 92.44 479 ALA A CA 1
ATOM 3698 C C . ALA A 1 479 ? 15.220 5.085 21.358 1.00 92.44 479 ALA A C 1
ATOM 3700 O O . ALA A 1 479 ? 15.523 3.901 21.241 1.00 92.44 479 ALA A O 1
ATOM 3701 N N . LYS A 1 480 ? 13.953 5.510 21.251 1.00 93.75 480 LYS A N 1
ATOM 3702 C CA . LYS A 1 480 ? 12.808 4.623 20.979 1.00 93.75 480 LYS A CA 1
ATOM 3703 C C . LYS A 1 480 ? 12.741 4.165 19.523 1.00 93.75 480 LYS A C 1
ATOM 3705 O O . LYS A 1 480 ? 12.423 3.006 19.284 1.00 93.75 480 LYS A O 1
ATOM 3710 N N . GLN A 1 481 ? 13.135 5.014 18.575 1.00 93.56 481 GLN A N 1
ATOM 3711 C CA . GLN A 1 481 ? 13.343 4.617 17.176 1.00 93.56 481 GLN A CA 1
ATOM 3712 C C . GLN A 1 481 ? 14.405 3.504 17.080 1.00 93.56 481 GLN A C 1
ATOM 3714 O O . GLN A 1 481 ? 14.161 2.455 16.486 1.00 93.56 481 GLN A O 1
ATOM 3719 N N . LEU A 1 482 ? 15.534 3.660 17.783 1.00 93.88 482 LEU A N 1
ATOM 3720 C CA . LEU A 1 482 ? 16.583 2.641 17.874 1.00 93.88 482 LEU A CA 1
ATOM 3721 C C . LEU A 1 482 ? 16.141 1.352 18.602 1.00 93.88 482 LEU A C 1
ATOM 3723 O O . LEU A 1 482 ? 16.624 0.273 18.258 1.00 93.88 482 LEU A O 1
ATOM 3727 N N . GLU A 1 483 ? 15.259 1.425 19.603 1.00 95.44 483 GLU A N 1
ATOM 3728 C CA . GLU A 1 483 ? 14.650 0.232 20.222 1.00 95.44 483 GLU A CA 1
ATOM 3729 C C . GLU A 1 483 ? 13.787 -0.546 19.213 1.00 95.44 483 GLU A C 1
ATOM 3731 O O . GLU A 1 483 ? 13.983 -1.754 19.062 1.00 95.44 483 GLU A O 1
ATOM 3736 N N . ALA A 1 484 ? 12.918 0.137 18.460 1.00 94.56 484 ALA A N 1
ATOM 3737 C CA . ALA A 1 484 ? 12.071 -0.488 17.442 1.00 94.56 484 ALA A CA 1
ATOM 3738 C C . ALA A 1 484 ? 12.892 -1.114 16.296 1.00 94.56 484 ALA A C 1
ATOM 3740 O O . ALA A 1 484 ? 12.652 -2.262 15.921 1.00 94.56 484 ALA A O 1
ATOM 3741 N N . VAL A 1 485 ? 13.928 -0.421 15.803 1.00 94.38 485 VAL A N 1
ATOM 3742 C CA . VAL A 1 485 ? 14.869 -0.954 14.793 1.00 94.38 485 VAL A CA 1
ATOM 3743 C C . VAL A 1 485 ? 15.571 -2.219 15.294 1.00 94.38 485 VAL A C 1
ATOM 3745 O O . VAL A 1 485 ? 15.708 -3.187 14.544 1.00 94.38 485 VAL A O 1
ATOM 3748 N N . LYS A 1 486 ? 15.974 -2.263 16.573 1.00 94.31 486 LYS A N 1
ATOM 3749 C CA . LYS A 1 486 ? 16.556 -3.470 17.184 1.00 94.31 486 LYS A CA 1
ATOM 3750 C C . LYS A 1 486 ? 15.554 -4.614 17.270 1.00 94.31 486 LYS A C 1
ATOM 3752 O O . LYS A 1 486 ? 15.911 -5.736 16.918 1.00 94.31 486 LYS A O 1
ATOM 3757 N N . ALA A 1 487 ? 14.320 -4.350 17.700 1.00 94.75 487 ALA A N 1
ATOM 3758 C CA . ALA A 1 487 ? 13.260 -5.358 17.741 1.00 94.75 487 ALA A CA 1
ATOM 3759 C C . ALA A 1 487 ? 13.003 -5.956 16.344 1.00 94.75 487 ALA A C 1
ATOM 3761 O O . ALA A 1 487 ? 12.996 -7.177 16.191 1.00 94.75 487 ALA A O 1
ATOM 3762 N N . LEU A 1 488 ? 12.927 -5.116 15.307 1.00 92.88 488 LEU A N 1
ATOM 3763 C CA . LEU A 1 488 ? 12.788 -5.561 13.920 1.00 92.88 488 LEU A CA 1
ATOM 3764 C C . LEU A 1 488 ? 13.979 -6.422 13.457 1.00 92.88 488 LEU A C 1
ATOM 3766 O O . LEU A 1 488 ? 13.786 -7.486 12.869 1.00 92.88 488 LEU A O 1
ATOM 377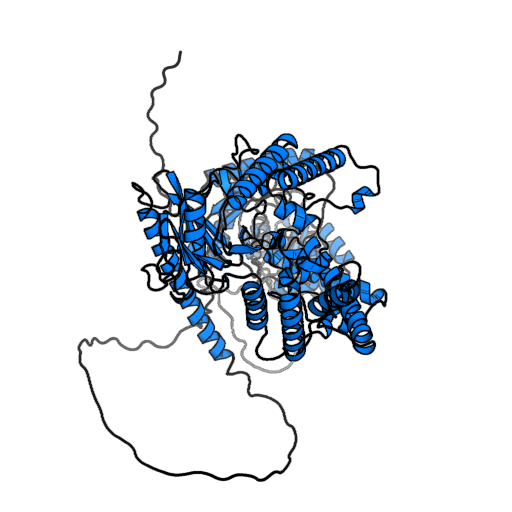0 N N . GLY A 1 489 ? 15.212 -6.020 13.787 1.00 92.50 489 GLY A N 1
ATOM 3771 C CA . GLY A 1 489 ? 16.418 -6.811 13.517 1.00 92.50 489 GLY A CA 1
ATOM 3772 C C . GLY A 1 489 ? 16.434 -8.169 14.236 1.00 92.50 489 GLY A C 1
ATOM 3773 O O . GLY A 1 489 ? 16.899 -9.161 13.670 1.00 92.50 489 GLY A O 1
ATOM 3774 N N . HIS A 1 490 ? 15.886 -8.247 15.454 1.00 94.44 490 HIS A N 1
ATOM 3775 C CA . HIS A 1 490 ? 15.699 -9.510 16.175 1.00 94.44 490 HIS A CA 1
ATOM 3776 C C . HIS A 1 490 ? 14.686 -10.424 15.468 1.00 94.44 490 HIS A C 1
ATOM 3778 O O . HIS A 1 490 ? 14.964 -11.613 15.310 1.00 94.44 490 HIS A O 1
ATOM 3784 N N . PHE A 1 491 ? 13.567 -9.886 14.977 1.00 93.75 491 PHE A N 1
ATOM 3785 C CA . PHE A 1 491 ? 12.575 -10.658 14.221 1.00 93.75 491 PHE A CA 1
ATOM 3786 C C . PHE A 1 491 ? 13.118 -11.152 12.874 1.00 93.75 491 PHE A C 1
ATOM 3788 O O . PHE A 1 491 ? 12.956 -12.326 12.547 1.00 93.75 491 PHE A O 1
ATOM 3795 N N . CYS A 1 492 ? 13.868 -10.320 12.143 1.00 91.88 492 CYS A N 1
ATOM 3796 C CA . CYS A 1 492 ? 14.563 -10.742 10.920 1.00 91.88 492 CYS A CA 1
ATOM 3797 C C . CYS A 1 492 ? 15.550 -11.886 11.194 1.00 91.88 492 CYS A C 1
ATOM 3799 O O . CYS A 1 492 ? 15.600 -12.856 10.440 1.00 91.88 492 CYS A O 1
ATOM 3801 N N . ARG A 1 493 ? 16.279 -11.830 12.319 1.00 93.44 493 ARG A N 1
ATOM 3802 C CA . ARG A 1 493 ? 17.154 -12.922 12.776 1.00 93.44 493 ARG A CA 1
ATOM 3803 C C . ARG A 1 493 ? 16.377 -14.196 13.125 1.00 93.44 493 ARG A C 1
ATOM 3805 O O . ARG A 1 493 ? 16.929 -15.283 12.980 1.00 93.44 493 ARG A O 1
ATOM 3812 N N . GLU A 1 494 ? 15.142 -14.102 13.610 1.00 95.38 494 GLU A N 1
ATOM 3813 C CA . GLU A 1 494 ? 14.312 -15.281 13.889 1.00 95.38 494 GLU A CA 1
ATOM 3814 C C . GLU A 1 494 ? 13.733 -15.900 12.619 1.00 95.38 494 GLU A C 1
ATOM 3816 O O . GLU A 1 494 ? 13.893 -17.106 12.448 1.00 95.38 494 GLU A O 1
ATOM 3821 N N . MET A 1 495 ? 13.211 -15.106 11.679 1.00 92.94 495 MET A N 1
ATOM 3822 C CA . MET A 1 495 ? 12.813 -15.606 10.352 1.00 92.94 495 MET A CA 1
ATOM 3823 C C . MET A 1 495 ? 13.993 -16.256 9.615 1.00 92.94 495 MET A C 1
ATOM 3825 O O . MET A 1 495 ? 13.857 -17.340 9.055 1.00 92.94 495 MET A O 1
ATOM 3829 N N . TYR A 1 496 ? 15.182 -15.655 9.700 1.00 91.56 496 TYR A N 1
ATOM 3830 C CA . TYR A 1 496 ? 16.420 -16.202 9.143 1.00 91.56 496 TYR A CA 1
ATOM 3831 C C . TYR A 1 496 ? 16.818 -17.567 9.749 1.00 91.56 496 TYR A C 1
ATOM 3833 O O . TYR A 1 496 ? 17.393 -18.391 9.038 1.00 91.56 496 TYR A O 1
ATOM 3841 N N . LYS A 1 497 ? 16.528 -17.845 11.032 1.00 93.44 497 LYS A N 1
ATOM 3842 C CA . LYS A 1 497 ? 16.825 -19.157 11.654 1.00 93.44 497 LYS A CA 1
ATOM 3843 C C . LYS A 1 497 ? 15.939 -20.285 11.123 1.00 93.44 497 LYS A C 1
ATOM 3845 O O . LYS A 1 497 ? 16.306 -21.447 11.293 1.00 93.44 497 LYS A O 1
ATOM 3850 N N . LEU A 1 498 ? 14.781 -19.964 10.545 1.00 94.75 498 LEU A N 1
ATOM 3851 C CA . LEU A 1 498 ? 13.889 -20.955 9.955 1.00 94.75 498 LEU A CA 1
ATOM 3852 C C . LEU A 1 498 ? 14.591 -21.598 8.748 1.00 94.75 498 LEU A C 1
ATOM 3854 O O . LEU A 1 498 ? 15.248 -20.924 7.950 1.00 94.75 498 LEU A O 1
ATOM 3858 N N . GLN A 1 499 ? 14.479 -22.920 8.642 1.00 91.62 499 GLN A N 1
ATOM 3859 C CA . GLN A 1 499 ? 15.086 -23.711 7.575 1.00 91.62 499 GLN A CA 1
ATOM 3860 C C . GLN A 1 499 ? 13.984 -24.328 6.723 1.00 91.62 499 GLN A C 1
ATOM 3862 O O . GLN A 1 499 ? 13.046 -24.918 7.256 1.00 91.62 499 GLN A O 1
ATOM 3867 N N . PHE A 1 500 ? 14.113 -24.202 5.405 1.00 94.81 500 PHE A N 1
ATOM 3868 C CA . PHE A 1 500 ? 13.135 -24.692 4.441 1.00 94.81 500 PHE A CA 1
ATOM 3869 C C . PHE A 1 500 ? 13.839 -25.533 3.365 1.00 94.81 500 PHE A C 1
ATOM 3871 O O . PHE A 1 500 ? 14.941 -25.174 2.949 1.00 94.81 500 PHE A O 1
ATOM 3878 N N . PRO A 1 501 ? 13.234 -26.644 2.905 1.00 93.44 501 PRO A N 1
ATOM 3879 C CA . PRO A 1 501 ? 13.853 -27.565 1.948 1.00 93.44 501 PRO A CA 1
ATOM 3880 C C . PRO A 1 501 ? 13.739 -27.113 0.482 1.00 93.44 501 PRO A C 1
ATOM 3882 O O . PRO A 1 501 ? 14.265 -27.784 -0.402 1.00 93.44 501 PRO A O 1
ATOM 3885 N N . ALA A 1 502 ? 13.003 -26.033 0.214 1.00 93.81 502 ALA A N 1
ATOM 3886 C CA . ALA A 1 502 ? 12.695 -25.522 -1.117 1.00 93.81 502 ALA A CA 1
ATOM 3887 C C . ALA A 1 502 ? 12.247 -24.056 -1.042 1.00 93.81 502 ALA A C 1
ATOM 3889 O O . ALA A 1 502 ? 11.844 -23.582 0.023 1.00 93.81 502 ALA A O 1
ATOM 3890 N N . PHE A 1 503 ? 12.262 -23.380 -2.188 1.00 93.56 503 PHE A N 1
ATOM 3891 C CA . PHE A 1 503 ? 11.572 -22.109 -2.408 1.00 93.56 503 PHE A CA 1
ATOM 3892 C C . PHE A 1 503 ? 10.083 -22.354 -2.712 1.00 93.56 503 PHE A C 1
ATOM 3894 O O . PHE A 1 503 ? 9.710 -23.440 -3.171 1.00 93.56 503 PHE A O 1
ATOM 3901 N N . GLY A 1 504 ? 9.237 -21.351 -2.474 1.00 92.62 504 GLY A N 1
ATOM 3902 C CA . GLY A 1 504 ? 7.781 -21.421 -2.654 1.00 92.62 504 GLY A CA 1
ATOM 3903 C C . GLY A 1 504 ? 7.024 -20.669 -1.556 1.00 92.62 504 GLY A C 1
ATOM 3904 O O . GLY A 1 504 ? 7.622 -19.963 -0.751 1.00 92.62 504 GLY A O 1
ATOM 3905 N N . SER A 1 505 ? 5.707 -20.829 -1.479 1.00 93.31 505 SER A N 1
ATOM 3906 C CA . SER A 1 505 ? 4.884 -20.268 -0.397 1.00 93.31 505 SER A CA 1
ATOM 3907 C C . SER A 1 505 ? 4.551 -21.334 0.655 1.00 93.31 505 SER A C 1
ATOM 3909 O O . SER A 1 505 ? 4.549 -22.533 0.363 1.00 93.31 505 SER A O 1
ATOM 3911 N N . LEU A 1 506 ? 4.259 -20.912 1.889 1.00 94.56 506 LEU A N 1
ATOM 3912 C CA . LEU A 1 506 ? 3.759 -21.810 2.938 1.00 94.56 506 LEU A CA 1
ATOM 3913 C C . LEU A 1 506 ? 2.276 -22.127 2.725 1.00 94.56 506 LEU A C 1
ATOM 3915 O O . LEU A 1 506 ? 1.520 -21.262 2.302 1.00 94.56 506 LEU A O 1
ATOM 3919 N N . TYR A 1 507 ? 1.855 -23.344 3.056 1.00 94.31 507 TYR A N 1
ATOM 3920 C CA . TYR A 1 507 ? 0.470 -23.819 2.988 1.00 94.31 507 TYR A CA 1
ATOM 3921 C C . TYR A 1 507 ? 0.172 -24.827 4.108 1.00 94.31 507 TYR A C 1
ATOM 3923 O O . TYR A 1 507 ? 1.085 -25.373 4.732 1.00 94.31 507 TYR A O 1
ATOM 3931 N N . PHE A 1 508 ? -1.112 -25.120 4.328 1.00 91.75 508 PHE A N 1
ATOM 3932 C CA . PHE A 1 508 ? -1.553 -26.294 5.094 1.00 91.75 508 PHE A CA 1
ATOM 3933 C C . PHE A 1 508 ? -1.492 -27.587 4.244 1.00 91.75 508 PHE A C 1
ATOM 3935 O O . PHE A 1 508 ? -0.826 -27.634 3.211 1.00 91.75 508 PHE A O 1
ATOM 3942 N N . ALA A 1 509 ? -2.157 -28.665 4.677 1.00 83.06 509 ALA A N 1
ATOM 3943 C CA . ALA A 1 509 ? -2.053 -30.005 4.078 1.00 83.06 509 ALA A CA 1
ATOM 3944 C C . ALA A 1 509 ? -2.951 -30.271 2.846 1.00 83.06 509 ALA A C 1
ATOM 3946 O O . ALA A 1 509 ? -2.798 -31.294 2.168 1.00 83.06 509 ALA A O 1
ATOM 3947 N N . ASP A 1 510 ? -3.915 -29.394 2.569 1.00 81.56 510 ASP A N 1
ATOM 3948 C CA . ASP A 1 510 ? -4.923 -29.530 1.511 1.00 81.56 510 ASP A CA 1
ATOM 3949 C C . ASP A 1 510 ? -5.149 -28.261 0.646 1.00 81.56 510 ASP A C 1
ATOM 3951 O O . ASP A 1 510 ? -6.288 -27.990 0.245 1.00 81.56 510 ASP A O 1
ATOM 3955 N N . PRO A 1 511 ? -4.101 -27.485 0.292 1.00 82.12 511 PRO A N 1
ATOM 3956 C CA . PRO A 1 511 ? -4.260 -26.302 -0.542 1.00 82.12 511 PRO A CA 1
ATOM 3957 C C . PRO A 1 511 ? -4.690 -26.690 -1.970 1.00 82.12 511 PRO A C 1
ATOM 3959 O O . PRO A 1 511 ? -4.497 -27.831 -2.399 1.00 82.12 511 PRO A O 1
ATOM 3962 N N . PRO A 1 512 ? -5.223 -25.743 -2.762 1.00 81.50 512 PRO A N 1
ATOM 3963 C CA . PRO A 1 512 ? -5.574 -25.952 -4.170 1.00 81.50 512 PRO A CA 1
ATOM 3964 C C . PRO A 1 512 ? -4.355 -25.975 -5.116 1.00 81.50 512 PRO A C 1
ATOM 3966 O O . PRO A 1 512 ? -4.373 -25.376 -6.188 1.00 81.50 512 PRO A O 1
ATOM 3969 N N . VAL A 1 513 ? -3.305 -26.691 -4.717 1.00 81.56 513 VAL A N 1
ATOM 3970 C CA . VAL A 1 513 ? -2.079 -26.965 -5.479 1.00 81.56 513 VAL A CA 1
ATOM 3971 C C . VAL A 1 513 ? -2.007 -28.476 -5.723 1.00 81.56 513 VAL A C 1
ATOM 3973 O O . VAL A 1 513 ? -2.554 -29.263 -4.945 1.00 81.56 513 VAL A O 1
ATOM 3976 N N . GLU A 1 514 ? -1.343 -28.920 -6.791 1.00 82.94 514 GLU A N 1
ATOM 3977 C CA . GLU A 1 514 ? -1.086 -30.351 -6.963 1.00 82.94 514 GLU A CA 1
ATOM 3978 C C . GLU A 1 514 ? -0.243 -30.903 -5.805 1.00 82.94 514 GLU A C 1
ATOM 3980 O O . GLU A 1 514 ? 0.785 -30.334 -5.440 1.00 82.94 514 GLU A O 1
ATOM 3985 N N . LYS A 1 515 ? -0.639 -32.051 -5.240 1.00 82.56 515 LYS A N 1
ATOM 3986 C CA . LYS A 1 515 ? 0.082 -32.662 -4.107 1.00 82.56 515 LYS A CA 1
ATOM 3987 C C . LYS A 1 515 ? 1.503 -33.112 -4.462 1.00 82.56 515 LYS A C 1
ATOM 3989 O O . LYS A 1 515 ? 2.344 -33.198 -3.576 1.00 82.56 515 LYS A O 1
ATOM 3994 N N . SER A 1 516 ? 1.765 -33.357 -5.744 1.00 84.62 516 SER A N 1
ATOM 3995 C CA . SER A 1 516 ? 3.091 -33.557 -6.343 1.00 84.62 516 SER A CA 1
ATOM 3996 C C . SER A 1 516 ? 4.026 -32.361 -6.140 1.00 84.62 516 SER A C 1
ATOM 3998 O O . SER A 1 516 ? 5.234 -32.550 -6.065 1.00 84.62 516 SER A O 1
ATOM 4000 N N . SER A 1 517 ? 3.483 -31.146 -6.031 1.00 85.44 517 SER A N 1
ATOM 4001 C CA . SER A 1 517 ? 4.230 -29.885 -5.941 1.00 85.44 517 SER A CA 1
ATOM 4002 C C . SER A 1 517 ? 4.363 -29.353 -4.508 1.00 85.44 517 SER A C 1
ATOM 4004 O O . SER A 1 517 ? 4.813 -28.223 -4.324 1.00 85.44 517 SER A O 1
ATOM 4006 N N . LEU A 1 518 ? 4.023 -30.147 -3.485 1.00 90.06 518 LEU A N 1
ATOM 4007 C CA . LEU A 1 518 ? 4.091 -29.770 -2.067 1.00 90.06 518 LEU A CA 1
ATOM 4008 C C . LEU A 1 518 ? 5.150 -30.592 -1.316 1.00 90.06 518 LEU A C 1
ATOM 4010 O O . LEU A 1 518 ? 5.197 -31.812 -1.455 1.00 90.06 518 LEU A O 1
ATOM 4014 N N . ILE A 1 519 ? 5.954 -29.944 -0.469 1.00 92.88 519 ILE A N 1
ATOM 4015 C CA . ILE A 1 519 ? 6.927 -30.606 0.419 1.00 92.88 519 ILE A CA 1
ATOM 4016 C C . ILE A 1 519 ? 6.515 -30.378 1.882 1.00 92.88 519 ILE A C 1
ATOM 4018 O O . ILE A 1 519 ? 6.418 -29.220 2.287 1.00 92.88 519 ILE A O 1
ATOM 4022 N N . PRO A 1 520 ? 6.278 -31.428 2.694 1.00 93.12 520 PRO A N 1
ATOM 4023 C CA . PRO A 1 520 ? 5.974 -31.273 4.117 1.00 93.12 520 PRO A CA 1
ATOM 4024 C C . PRO A 1 520 ? 7.194 -30.766 4.896 1.00 93.12 520 PRO A C 1
ATOM 4026 O O . PRO A 1 520 ? 8.302 -31.262 4.693 1.00 93.12 520 PRO A O 1
ATOM 4029 N N . ILE A 1 521 ? 6.980 -29.836 5.831 1.00 93.69 521 ILE A N 1
ATOM 4030 C CA . ILE A 1 521 ? 8.042 -29.288 6.702 1.00 93.69 521 ILE A CA 1
ATOM 4031 C C . ILE A 1 521 ? 7.830 -29.550 8.203 1.00 93.69 521 ILE A C 1
ATOM 4033 O O . ILE A 1 521 ? 8.692 -29.215 9.008 1.00 93.69 521 ILE A O 1
ATOM 4037 N N . GLY A 1 522 ? 6.715 -30.183 8.582 1.00 89.94 522 GLY A N 1
ATOM 4038 C CA . GLY A 1 522 ? 6.342 -30.455 9.978 1.00 89.94 522 GLY A CA 1
ATOM 4039 C C . GLY A 1 522 ? 5.000 -29.822 10.352 1.00 89.94 522 GLY A C 1
ATOM 4040 O O . GLY A 1 522 ? 4.458 -29.028 9.591 1.00 89.94 522 GLY A O 1
ATOM 4041 N N . ASP A 1 523 ? 4.430 -30.216 11.493 1.00 87.88 523 ASP A N 1
ATOM 4042 C CA . ASP A 1 523 ? 3.263 -29.605 12.166 1.00 87.88 523 ASP A CA 1
ATOM 4043 C C . ASP A 1 523 ? 1.996 -29.314 11.325 1.00 87.88 523 ASP A C 1
ATOM 4045 O O . ASP A 1 523 ? 1.122 -28.547 11.737 1.00 87.88 523 ASP A O 1
ATOM 4049 N N . GLY A 1 524 ? 1.858 -29.981 10.173 1.00 91.25 524 GLY A N 1
ATOM 4050 C CA . GLY A 1 524 ? 0.759 -29.806 9.215 1.00 91.25 524 GLY A CA 1
ATOM 4051 C C . GLY A 1 524 ? 1.032 -28.794 8.093 1.00 91.25 524 GLY A C 1
ATOM 4052 O O . GLY A 1 524 ? 0.148 -28.574 7.264 1.00 91.25 524 GLY A O 1
ATOM 4053 N N . PHE A 1 525 ? 2.232 -28.213 8.047 1.00 94.62 525 PHE A N 1
ATOM 4054 C CA . PHE A 1 525 ? 2.658 -27.220 7.063 1.00 94.62 525 PHE A CA 1
ATOM 4055 C C . PHE A 1 525 ? 3.443 -27.834 5.901 1.00 94.62 525 PHE A C 1
ATOM 4057 O O . PHE A 1 525 ? 4.186 -28.813 6.050 1.00 94.62 525 PHE A O 1
ATOM 4064 N N . PHE A 1 526 ? 3.290 -27.208 4.738 1.00 94.56 526 PHE A N 1
ATOM 4065 C CA . PHE A 1 526 ? 3.900 -27.591 3.472 1.00 94.56 526 PHE A CA 1
ATOM 4066 C C . PHE A 1 526 ? 4.465 -26.355 2.764 1.00 94.56 526 PHE A C 1
ATOM 4068 O O . PHE A 1 526 ? 3.936 -25.256 2.911 1.00 94.56 526 PHE A O 1
ATOM 4075 N N . VAL A 1 527 ? 5.513 -26.543 1.963 1.00 93.31 527 VAL A N 1
ATOM 4076 C CA . VAL A 1 527 ? 6.035 -25.540 1.023 1.00 93.31 527 VAL A CA 1
ATOM 4077 C C . VAL A 1 527 ? 5.615 -25.921 -0.392 1.00 93.31 527 VAL A C 1
ATOM 4079 O O . VAL A 1 527 ? 5.784 -27.076 -0.791 1.00 93.31 527 VAL A O 1
ATOM 4082 N N . GLY A 1 528 ? 5.103 -24.964 -1.164 1.00 88.00 528 GLY A N 1
ATOM 4083 C CA . GLY A 1 528 ? 4.953 -25.125 -2.607 1.00 88.00 528 GLY A CA 1
ATOM 4084 C C . GLY A 1 528 ? 4.333 -23.920 -3.333 1.00 88.00 528 GLY A C 1
ATOM 4085 O O . GLY A 1 528 ? 4.152 -22.876 -2.713 1.00 88.00 528 GLY A O 1
ATOM 4086 N N . PRO A 1 529 ? 4.002 -24.039 -4.635 1.00 83.88 529 PRO A N 1
ATOM 4087 C CA . PRO A 1 529 ? 4.572 -25.035 -5.547 1.00 83.88 529 PRO A CA 1
ATOM 4088 C C . PRO A 1 529 ? 6.104 -24.975 -5.467 1.00 83.88 529 PRO A C 1
ATOM 4090 O O . PRO A 1 529 ? 6.676 -23.891 -5.449 1.00 83.88 529 PRO A O 1
ATOM 4093 N N . HIS A 1 530 ? 6.753 -26.121 -5.264 1.00 81.94 530 HIS A N 1
ATOM 4094 C CA . HIS A 1 530 ? 8.137 -26.120 -4.793 1.00 81.94 530 HIS A CA 1
ATOM 4095 C C . HIS A 1 530 ? 9.160 -25.948 -5.919 1.00 81.94 530 HIS A C 1
ATOM 4097 O O . HIS A 1 530 ? 9.027 -26.537 -6.990 1.00 81.94 530 HIS A O 1
ATOM 4103 N N . TRP A 1 531 ? 10.250 -25.252 -5.604 1.00 88.69 531 TRP A N 1
ATOM 4104 C CA . TRP A 1 531 ? 11.492 -25.287 -6.374 1.00 88.69 531 TRP A CA 1
ATOM 4105 C C . TRP A 1 531 ? 12.624 -25.723 -5.433 1.00 88.69 531 TRP A C 1
ATOM 4107 O O . TRP A 1 531 ? 12.914 -25.040 -4.452 1.00 88.69 531 TRP A O 1
ATOM 4117 N N . THR A 1 532 ? 13.228 -26.892 -5.668 1.00 87.62 532 THR A N 1
ATOM 4118 C CA . THR A 1 532 ? 14.259 -27.479 -4.781 1.00 87.62 532 THR A CA 1
ATOM 4119 C C . THR A 1 532 ? 15.684 -27.084 -5.158 1.00 87.62 532 THR A C 1
ATOM 4121 O O . THR A 1 532 ? 16.603 -27.299 -4.370 1.00 87.62 532 THR A O 1
ATOM 4124 N N . THR A 1 533 ? 15.885 -26.491 -6.337 1.00 88.81 533 THR A N 1
ATOM 4125 C CA . THR A 1 533 ? 17.176 -25.947 -6.779 1.00 88.81 533 THR A CA 1
ATOM 4126 C C . THR A 1 533 ? 17.040 -24.484 -7.182 1.00 88.81 533 THR A C 1
ATOM 4128 O O . THR A 1 533 ? 15.958 -24.016 -7.543 1.00 88.81 533 THR A O 1
ATOM 4131 N N . HIS A 1 534 ? 18.153 -23.751 -7.149 1.00 87.75 534 HIS A N 1
ATOM 4132 C CA . HIS A 1 534 ? 18.178 -22.354 -7.575 1.00 87.75 534 HIS A CA 1
ATOM 4133 C C . HIS A 1 534 ? 17.850 -22.202 -9.073 1.00 87.75 534 HIS A C 1
ATOM 4135 O O . HIS A 1 534 ? 17.112 -21.305 -9.463 1.00 87.75 534 HIS A O 1
ATOM 4141 N N . GLU A 1 535 ? 18.293 -23.156 -9.897 1.00 90.00 535 GLU A N 1
ATOM 4142 C CA . GLU A 1 535 ? 17.949 -23.266 -11.321 1.00 90.00 535 GLU A CA 1
ATOM 4143 C C . GLU A 1 535 ? 16.429 -23.396 -11.551 1.00 90.00 535 GLU A C 1
ATOM 4145 O O . GLU A 1 535 ? 15.856 -22.705 -12.393 1.00 90.00 535 GLU A O 1
ATOM 4150 N N . GLN A 1 536 ? 15.749 -24.236 -10.761 1.00 90.94 536 GLN A N 1
ATOM 4151 C CA . GLN A 1 536 ? 14.290 -24.373 -10.804 1.00 90.94 536 GLN A CA 1
ATOM 4152 C C . GLN A 1 536 ? 13.580 -23.071 -10.404 1.00 90.94 536 GLN A C 1
ATOM 4154 O O . GLN A 1 536 ? 12.593 -22.698 -11.037 1.00 90.94 536 GLN A O 1
ATOM 4159 N N . TYR A 1 537 ? 14.097 -22.363 -9.396 1.00 90.56 537 TYR A N 1
ATOM 4160 C CA . TYR A 1 537 ? 13.569 -21.062 -8.980 1.00 90.56 537 TYR A CA 1
ATOM 4161 C C . TYR A 1 537 ? 13.706 -20.011 -10.093 1.00 90.56 537 TYR A C 1
ATOM 4163 O O . TYR A 1 537 ? 12.737 -19.320 -10.401 1.00 90.56 537 TYR A O 1
ATOM 4171 N N . CYS A 1 538 ? 14.856 -19.951 -10.777 1.00 90.62 538 CYS A N 1
ATOM 4172 C CA . CYS A 1 538 ? 15.063 -19.082 -11.941 1.00 90.62 538 CYS A CA 1
ATOM 4173 C C . CYS A 1 538 ? 14.024 -19.307 -13.049 1.00 90.62 538 CYS A C 1
ATOM 4175 O O . CYS A 1 538 ? 13.537 -18.341 -13.634 1.00 90.62 538 CYS A O 1
ATOM 4177 N N . LEU A 1 539 ? 13.663 -20.565 -13.325 1.00 90.06 539 LEU A N 1
ATOM 4178 C CA . LEU A 1 539 ? 12.600 -20.890 -14.281 1.00 90.06 539 LEU A CA 1
ATOM 4179 C C . LEU A 1 539 ? 11.236 -20.371 -13.795 1.00 90.06 539 LEU A C 1
ATOM 4181 O O . LEU A 1 539 ? 10.534 -19.715 -14.559 1.00 90.06 539 LEU A O 1
ATOM 4185 N N . GLY A 1 540 ? 10.910 -20.557 -12.511 1.00 88.94 540 GLY A N 1
ATOM 4186 C CA . GLY A 1 540 ? 9.687 -20.024 -11.900 1.00 88.94 540 GLY A CA 1
ATOM 4187 C C . GLY A 1 540 ? 9.567 -18.493 -11.966 1.00 88.94 540 GLY A C 1
ATOM 4188 O O . GLY A 1 540 ? 8.484 -17.978 -12.242 1.00 88.94 540 GLY A O 1
ATOM 4189 N N . LEU A 1 541 ? 10.673 -17.758 -11.784 1.00 89.44 541 LEU A N 1
ATOM 4190 C CA . LEU A 1 541 ? 10.717 -16.294 -11.944 1.00 89.44 541 LEU A CA 1
ATOM 4191 C C . LEU A 1 541 ? 10.377 -15.860 -13.380 1.00 89.44 541 LEU A C 1
ATOM 4193 O O . LEU A 1 541 ? 9.635 -14.896 -13.583 1.00 89.44 541 LEU A O 1
ATOM 4197 N N . VAL A 1 542 ? 10.906 -16.579 -14.373 1.00 89.94 542 VAL A N 1
ATOM 4198 C CA . VAL A 1 542 ? 10.668 -16.317 -15.799 1.00 89.94 542 VAL A CA 1
ATOM 4199 C C . VAL A 1 542 ? 9.231 -16.662 -16.191 1.00 89.94 542 VAL A C 1
ATOM 4201 O O . VAL A 1 542 ? 8.575 -15.848 -16.838 1.00 89.94 542 VAL A O 1
ATOM 4204 N N . ASP A 1 543 ? 8.707 -17.811 -15.755 1.00 89.31 543 ASP A N 1
ATOM 4205 C CA . ASP A 1 543 ? 7.313 -18.212 -15.988 1.00 89.31 543 ASP A CA 1
ATOM 4206 C C . ASP A 1 543 ? 6.330 -17.212 -15.355 1.00 89.31 543 ASP A C 1
ATOM 4208 O O . ASP A 1 543 ? 5.328 -16.833 -15.969 1.00 89.31 543 ASP A O 1
ATOM 4212 N N . ALA A 1 544 ? 6.648 -16.700 -14.160 1.00 86.44 544 ALA A N 1
ATOM 4213 C CA . ALA A 1 544 ? 5.896 -15.619 -13.533 1.00 86.44 544 ALA A CA 1
ATOM 4214 C C . ALA A 1 544 ? 5.958 -14.317 -14.357 1.00 86.44 544 ALA A C 1
ATOM 4216 O O . ALA A 1 544 ? 4.935 -13.643 -14.494 1.00 86.44 544 ALA A O 1
ATOM 4217 N N . GLY A 1 545 ? 7.108 -13.985 -14.954 1.00 87.56 545 GLY A N 1
ATOM 4218 C CA . GLY A 1 545 ? 7.247 -12.884 -15.915 1.00 87.56 545 GLY A CA 1
ATOM 4219 C C . GLY A 1 545 ? 6.359 -13.067 -17.150 1.00 87.56 545 GLY A C 1
ATOM 4220 O O . GLY A 1 545 ? 5.526 -12.206 -17.438 1.00 87.56 545 GLY A O 1
ATOM 4221 N N . TYR A 1 546 ? 6.456 -14.219 -17.825 1.00 88.44 546 TYR A N 1
ATOM 4222 C CA . TYR A 1 546 ? 5.617 -14.567 -18.980 1.00 88.44 546 TYR A CA 1
ATOM 4223 C C . TYR A 1 546 ? 4.119 -14.480 -18.659 1.00 88.44 546 TYR A C 1
ATOM 4225 O O . TYR A 1 546 ? 3.355 -13.948 -19.462 1.00 88.44 546 TYR A O 1
ATOM 4233 N N . SER A 1 547 ? 3.694 -14.931 -17.472 1.00 87.38 547 SER A N 1
ATOM 4234 C CA . SER A 1 547 ? 2.283 -14.904 -17.049 1.00 87.38 547 SER A CA 1
ATOM 4235 C C . SER A 1 547 ? 1.663 -13.499 -16.965 1.00 87.38 547 SER A C 1
ATOM 4237 O O . SER A 1 547 ? 0.438 -13.371 -16.957 1.00 87.38 547 SER A O 1
ATOM 4239 N N . ARG A 1 548 ? 2.493 -12.445 -16.912 1.00 87.50 548 ARG A N 1
ATOM 4240 C CA . ARG A 1 548 ? 2.071 -11.037 -16.835 1.00 87.50 548 ARG A CA 1
ATOM 4241 C C . ARG A 1 548 ? 2.095 -10.315 -18.189 1.00 87.50 548 ARG A C 1
ATOM 4243 O O . ARG A 1 548 ? 1.615 -9.186 -18.267 1.00 87.50 548 ARG A O 1
ATOM 4250 N N . VAL A 1 549 ? 2.615 -10.943 -19.247 1.00 89.50 549 VAL A N 1
ATOM 4251 C CA . VAL A 1 549 ? 2.613 -10.384 -20.608 1.00 89.50 549 VAL A CA 1
ATOM 4252 C C . VAL A 1 549 ? 1.212 -10.557 -21.227 1.00 89.50 549 VAL A C 1
ATOM 4254 O O . VAL A 1 549 ? 0.676 -11.667 -21.221 1.00 89.50 549 VAL A O 1
ATOM 4257 N N . PRO A 1 550 ? 0.576 -9.499 -21.767 1.00 89.88 550 PRO A N 1
ATOM 4258 C CA . PRO A 1 550 ? -0.750 -9.605 -22.368 1.00 89.88 550 PRO A CA 1
ATOM 4259 C C . PRO A 1 550 ? -0.714 -10.382 -23.697 1.00 89.88 550 PRO A C 1
ATOM 4261 O O . PRO A 1 550 ? 0.301 -10.380 -24.392 1.00 89.88 550 PRO A O 1
ATOM 4264 N N . PRO A 1 551 ? -1.839 -10.990 -24.124 1.00 88.88 551 PRO A N 1
ATOM 4265 C CA . PRO A 1 551 ? -1.894 -11.804 -25.345 1.00 88.88 551 PRO A CA 1
ATOM 4266 C C . PRO A 1 551 ? -1.698 -11.001 -26.643 1.00 88.88 551 PRO A C 1
ATOM 4268 O O . PRO A 1 551 ? -1.454 -11.584 -27.697 1.00 88.88 551 PRO A O 1
ATOM 4271 N N . THR A 1 552 ? -1.830 -9.674 -26.587 1.00 90.50 552 THR A N 1
ATOM 4272 C CA . THR A 1 552 ? -1.658 -8.749 -27.714 1.00 90.50 552 THR A CA 1
ATOM 4273 C C . THR A 1 552 ? -1.101 -7.421 -27.216 1.00 90.50 552 THR A C 1
ATOM 4275 O O . THR A 1 552 ? -1.559 -6.914 -26.191 1.00 90.50 552 THR A O 1
ATOM 4278 N N . THR A 1 553 ? -0.172 -6.825 -27.965 1.00 88.31 553 THR A N 1
ATOM 4279 C CA . THR A 1 553 ? 0.344 -5.473 -27.701 1.00 88.31 553 THR A CA 1
ATOM 4280 C C . THR A 1 553 ? -0.806 -4.446 -27.693 1.00 88.31 553 THR A C 1
ATOM 4282 O O . THR A 1 553 ? -1.582 -4.432 -28.652 1.00 88.31 553 THR A O 1
ATOM 4285 N N . PRO A 1 554 ? -0.939 -3.588 -26.661 1.00 87.44 554 PRO A N 1
ATOM 4286 C CA . PRO A 1 554 ? -1.912 -2.492 -26.661 1.00 87.44 554 PRO A CA 1
ATOM 4287 C C . PRO A 1 554 ? -1.664 -1.507 -27.820 1.00 87.44 554 PRO A C 1
ATOM 4289 O O . PRO A 1 554 ? -0.502 -1.266 -28.150 1.00 87.44 554 PRO A O 1
ATOM 4292 N N . PRO A 1 555 ? -2.710 -0.917 -28.431 1.00 80.06 555 PRO A N 1
ATOM 4293 C CA . PRO A 1 555 ? -2.551 -0.046 -29.601 1.00 80.06 555 PRO A CA 1
ATOM 4294 C C . PRO A 1 555 ? -1.784 1.249 -29.296 1.00 80.06 555 PRO A C 1
ATOM 4296 O O . PRO A 1 555 ? -0.987 1.686 -30.120 1.00 80.06 555 PRO A O 1
ATOM 4299 N N . ASP A 1 556 ? -1.981 1.818 -28.105 1.00 80.38 556 ASP A N 1
ATOM 4300 C CA . ASP A 1 556 ? -1.421 3.111 -27.687 1.00 80.38 556 ASP A CA 1
ATOM 4301 C C . ASP A 1 556 ? -0.176 2.965 -26.784 1.00 80.38 556 ASP A C 1
ATOM 4303 O O . ASP A 1 556 ? 0.094 3.805 -25.924 1.00 80.38 556 ASP A O 1
ATOM 4307 N N . ILE A 1 557 ? 0.583 1.870 -26.926 1.00 83.31 557 ILE A N 1
ATOM 4308 C CA . ILE A 1 557 ? 1.793 1.634 -26.124 1.00 83.31 557 ILE A CA 1
ATOM 4309 C C . ILE A 1 557 ? 2.960 2.542 -26.562 1.00 83.31 557 ILE A C 1
ATOM 4311 O O . ILE A 1 557 ? 3.236 2.702 -27.750 1.00 83.31 557 ILE A O 1
ATOM 4315 N N . LEU A 1 558 ? 3.665 3.126 -25.590 1.00 84.38 558 LEU A N 1
ATOM 4316 C CA . LEU A 1 558 ? 4.842 3.981 -25.812 1.00 84.38 558 LEU A CA 1
ATOM 4317 C C . LEU A 1 558 ? 6.073 3.132 -26.202 1.00 84.38 558 LEU A C 1
ATOM 4319 O O . LEU A 1 558 ? 6.222 2.020 -25.689 1.00 84.38 558 LEU A O 1
ATOM 4323 N N . GLU A 1 559 ? 6.959 3.627 -27.086 1.00 87.19 559 GLU A N 1
ATOM 4324 C CA . GLU A 1 559 ? 8.023 2.802 -27.710 1.00 87.19 559 GLU A CA 1
ATOM 4325 C C . GLU A 1 559 ? 8.948 2.173 -26.654 1.00 87.19 559 GLU A C 1
ATOM 4327 O O . GLU A 1 559 ? 9.236 0.975 -26.727 1.00 87.19 559 GLU A O 1
ATOM 4332 N N . TYR A 1 560 ? 9.338 2.927 -25.617 1.00 88.12 560 TYR A N 1
ATOM 4333 C CA . TYR A 1 560 ? 10.175 2.407 -24.532 1.00 88.12 560 TYR A CA 1
ATOM 4334 C C . TYR A 1 560 ? 9.549 1.227 -23.762 1.00 88.12 560 TYR A C 1
ATOM 4336 O O . TYR A 1 560 ? 10.296 0.381 -23.254 1.00 88.12 560 TYR A O 1
ATOM 4344 N N . LYS A 1 561 ? 8.209 1.125 -23.676 1.00 88.69 561 LYS A N 1
ATOM 4345 C CA . LYS A 1 561 ? 7.541 0.004 -22.988 1.00 88.69 561 LYS A CA 1
ATOM 4346 C C . LYS A 1 561 ? 7.714 -1.318 -23.736 1.00 88.69 561 LYS A C 1
ATOM 4348 O O . LYS A 1 561 ? 7.765 -2.351 -23.068 1.00 88.69 561 LYS A O 1
ATOM 4353 N N . GLY A 1 562 ? 7.906 -1.275 -25.056 1.00 91.56 562 GLY A N 1
ATOM 4354 C CA . GLY A 1 562 ? 8.159 -2.430 -25.923 1.00 91.56 562 GLY A CA 1
ATOM 4355 C C . GLY A 1 562 ? 6.909 -3.229 -26.300 1.00 91.56 562 GLY A C 1
ATOM 4356 O O . GLY A 1 562 ? 5.859 -3.136 -25.667 1.00 91.56 562 GLY A O 1
ATOM 4357 N N . THR A 1 563 ? 7.021 -4.030 -27.360 1.00 93.25 563 THR A N 1
ATOM 4358 C CA . THR A 1 563 ? 5.936 -4.906 -27.838 1.00 93.25 563 THR A CA 1
ATOM 4359 C C . THR A 1 563 ? 5.899 -6.231 -27.072 1.00 93.25 563 THR A C 1
ATOM 4361 O O . THR A 1 563 ? 6.881 -6.620 -26.443 1.00 93.25 563 THR A O 1
ATOM 4364 N N . VAL A 1 564 ? 4.791 -6.977 -27.168 1.00 93.75 564 VAL A N 1
ATOM 4365 C CA . VAL A 1 564 ? 4.707 -8.345 -26.614 1.00 93.75 564 VAL A CA 1
ATOM 4366 C C . VAL A 1 564 ? 5.832 -9.240 -27.148 1.00 93.75 564 VAL A C 1
ATOM 4368 O O . VAL A 1 564 ? 6.487 -9.916 -26.366 1.00 93.75 564 VAL A O 1
ATOM 4371 N N . GLU A 1 565 ? 6.117 -9.198 -28.452 1.00 93.00 565 GLU A N 1
ATOM 4372 C CA . GLU A 1 565 ? 7.216 -9.957 -29.070 1.00 93.00 565 GLU A CA 1
ATOM 4373 C C . GLU A 1 565 ? 8.592 -9.581 -28.492 1.00 93.00 565 GLU A C 1
ATOM 4375 O O . GLU A 1 565 ? 9.414 -10.456 -28.219 1.00 93.00 565 GLU A O 1
ATOM 4380 N N . GLU A 1 566 ? 8.827 -8.291 -28.237 1.00 92.56 566 GLU A N 1
ATOM 4381 C CA . GLU A 1 566 ? 10.073 -7.813 -27.639 1.00 92.56 566 GLU A CA 1
ATOM 4382 C C . GLU A 1 566 ? 10.228 -8.256 -26.175 1.00 92.56 566 GLU A C 1
ATOM 4384 O O . GLU A 1 566 ? 11.309 -8.707 -25.794 1.00 92.56 566 GLU A O 1
ATOM 4389 N N . HIS A 1 567 ? 9.153 -8.217 -25.378 1.00 93.81 567 HIS A N 1
ATOM 4390 C CA . HIS A 1 567 ? 9.148 -8.787 -24.024 1.00 93.81 567 HIS A CA 1
ATOM 4391 C C . HIS A 1 567 ? 9.425 -10.289 -24.038 1.00 93.81 567 HIS A C 1
ATOM 4393 O O . HIS A 1 567 ? 10.296 -10.743 -23.305 1.00 93.81 567 HIS A O 1
ATOM 4399 N N . LEU A 1 568 ? 8.757 -11.058 -24.905 1.00 92.56 568 LEU A N 1
ATOM 4400 C CA . LEU A 1 568 ? 8.971 -12.506 -25.008 1.00 92.56 568 LEU A CA 1
ATOM 4401 C C . LEU A 1 568 ? 10.424 -12.850 -25.382 1.00 92.56 568 LEU A C 1
ATOM 4403 O O . LEU A 1 568 ? 11.008 -13.770 -24.806 1.00 92.56 568 LEU A O 1
ATOM 4407 N N . ASN A 1 569 ? 11.032 -12.094 -26.301 1.00 93.19 569 ASN A N 1
ATOM 4408 C CA . ASN A 1 569 ? 12.435 -12.275 -26.672 1.00 93.19 569 ASN A CA 1
ATOM 4409 C C . ASN A 1 569 ? 13.389 -11.947 -25.508 1.00 93.19 569 ASN A C 1
ATOM 4411 O O . ASN A 1 569 ? 14.278 -12.742 -25.197 1.00 93.19 569 ASN A O 1
ATOM 4415 N N . LEU A 1 570 ? 13.187 -10.813 -24.826 1.00 93.69 570 LEU A N 1
ATOM 4416 C CA . LEU A 1 570 ? 14.007 -10.421 -23.674 1.00 93.69 570 LEU A CA 1
ATOM 4417 C C . LEU A 1 570 ? 13.847 -11.389 -22.491 1.00 93.69 570 LEU A C 1
ATOM 4419 O O . LEU A 1 570 ? 14.841 -11.702 -21.844 1.00 93.69 570 LEU A O 1
ATOM 4423 N N . SER A 1 571 ? 12.650 -11.930 -22.242 1.00 92.50 571 SER A N 1
ATOM 4424 C CA . SER A 1 571 ? 12.417 -12.959 -21.218 1.00 92.50 571 SER A CA 1
ATOM 4425 C C . SER A 1 571 ? 13.131 -14.279 -21.530 1.00 92.50 571 SER A C 1
ATOM 4427 O O . SER A 1 571 ? 13.736 -14.856 -20.631 1.00 92.50 571 SER A O 1
ATOM 4429 N N . ASN A 1 572 ? 13.149 -14.733 -22.788 1.00 92.88 572 ASN A N 1
ATOM 4430 C CA . ASN A 1 572 ? 13.911 -15.919 -23.212 1.00 92.88 572 ASN A CA 1
ATOM 4431 C C . ASN A 1 572 ? 15.432 -15.719 -23.053 1.00 92.88 572 ASN A C 1
ATOM 4433 O O . ASN A 1 572 ? 16.152 -16.614 -22.609 1.00 92.88 572 ASN A O 1
ATOM 4437 N N . ILE A 1 573 ? 15.931 -14.522 -23.367 1.00 94.50 573 ILE A N 1
ATOM 4438 C CA . ILE A 1 573 ? 17.332 -14.148 -23.133 1.00 94.50 573 ILE A CA 1
ATOM 4439 C C . ILE A 1 573 ? 17.633 -14.125 -21.626 1.00 94.50 573 ILE A C 1
ATOM 4441 O O . ILE A 1 573 ? 18.601 -14.739 -21.181 1.00 94.50 573 ILE A O 1
ATOM 4445 N N . ALA A 1 574 ? 16.781 -13.478 -20.827 1.00 94.00 574 ALA A N 1
ATOM 4446 C CA . ALA A 1 574 ? 16.918 -13.413 -19.376 1.00 94.00 574 ALA A CA 1
ATOM 4447 C C . ALA A 1 574 ? 16.876 -14.805 -18.727 1.00 94.00 574 ALA A C 1
ATOM 4449 O O . ALA A 1 574 ? 17.655 -15.062 -17.816 1.00 94.00 574 ALA A O 1
ATOM 4450 N N . GLN A 1 575 ? 16.057 -15.728 -19.236 1.00 93.31 575 GLN A N 1
ATOM 4451 C CA . GLN A 1 575 ? 16.027 -17.131 -18.816 1.00 93.31 575 GLN A CA 1
ATOM 4452 C C . GLN A 1 575 ? 17.389 -17.805 -18.999 1.00 93.31 575 GLN A C 1
ATOM 4454 O O . GLN A 1 575 ? 17.929 -18.381 -18.057 1.00 93.31 575 GLN A O 1
ATOM 4459 N N . GLN A 1 576 ? 17.984 -17.689 -20.187 1.00 93.62 576 GLN A N 1
ATOM 4460 C CA . GLN A 1 576 ? 19.304 -18.256 -20.473 1.00 93.62 576 GLN A CA 1
ATOM 4461 C C . GLN A 1 576 ? 20.396 -17.625 -19.596 1.00 93.62 576 GLN A C 1
ATOM 4463 O O . GLN A 1 576 ? 21.286 -18.329 -19.119 1.00 93.62 576 GLN A O 1
ATOM 4468 N N . THR A 1 577 ? 20.308 -16.320 -19.334 1.00 93.94 577 THR A N 1
ATOM 4469 C CA . THR A 1 577 ? 21.227 -15.590 -18.449 1.00 93.94 577 THR A CA 1
ATOM 4470 C C . THR A 1 577 ? 21.078 -16.008 -16.983 1.00 93.94 577 THR A C 1
ATOM 4472 O O . THR A 1 577 ? 22.080 -16.338 -16.353 1.00 93.94 577 THR A O 1
ATOM 4475 N N . LEU A 1 578 ? 19.857 -16.095 -16.446 1.00 93.19 578 LEU A N 1
ATOM 4476 C CA . LEU A 1 578 ? 19.588 -16.549 -15.075 1.00 93.19 578 LEU A CA 1
ATOM 4477 C C . LEU A 1 578 ? 20.057 -17.992 -14.845 1.00 93.19 578 LEU A C 1
ATOM 4479 O O . LEU A 1 578 ? 20.693 -18.268 -13.831 1.00 93.19 578 LEU A O 1
ATOM 4483 N N . LEU A 1 579 ? 19.837 -18.897 -15.806 1.00 91.56 579 LEU A N 1
ATOM 4484 C CA . LEU A 1 579 ? 20.350 -20.272 -15.735 1.00 91.56 579 LEU A CA 1
ATOM 4485 C C . LEU A 1 579 ? 21.887 -20.295 -15.629 1.00 91.56 579 LEU A C 1
ATOM 4487 O O . LEU A 1 579 ? 22.434 -21.027 -14.807 1.00 91.56 579 LEU A O 1
ATOM 4491 N N . ARG A 1 580 ? 22.597 -19.441 -16.381 1.00 91.25 580 ARG A N 1
ATOM 4492 C CA . ARG A 1 580 ? 24.062 -19.295 -16.265 1.00 91.25 580 ARG A CA 1
ATOM 4493 C C . ARG A 1 580 ? 24.492 -18.702 -14.924 1.00 91.25 580 ARG A C 1
ATOM 4495 O O . ARG A 1 580 ? 25.461 -19.189 -14.347 1.00 91.25 580 ARG A O 1
ATOM 4502 N N . LEU A 1 581 ? 23.777 -17.700 -14.412 1.00 91.25 581 LEU A N 1
ATOM 4503 C CA . LEU A 1 581 ? 24.049 -17.116 -13.095 1.00 91.25 581 LEU A CA 1
ATOM 4504 C C . LEU A 1 581 ? 23.838 -18.142 -11.969 1.00 91.25 581 LEU A C 1
ATOM 4506 O O . LEU A 1 581 ? 24.707 -18.269 -11.112 1.00 91.25 581 LEU A O 1
ATOM 4510 N N . SER A 1 582 ? 22.773 -18.952 -12.016 1.00 88.69 582 SER A N 1
ATOM 4511 C CA . SER A 1 582 ? 22.505 -20.014 -11.026 1.00 88.69 582 SER A CA 1
ATOM 4512 C C . SER A 1 582 ? 23.553 -21.135 -10.987 1.00 88.69 582 SER A C 1
ATOM 4514 O O . SER A 1 582 ? 23.612 -21.892 -10.023 1.00 88.69 582 SER A O 1
ATOM 4516 N N . GLN A 1 583 ? 24.400 -21.235 -12.015 1.00 88.19 583 GLN A N 1
ATOM 4517 C CA . GLN A 1 583 ? 25.519 -22.179 -12.082 1.00 88.19 583 GLN A CA 1
ATOM 4518 C C . GLN A 1 583 ? 26.838 -21.565 -11.568 1.00 88.19 583 GLN A C 1
ATOM 4520 O O . GLN A 1 583 ? 27.839 -22.274 -11.463 1.00 88.19 583 GLN A O 1
ATOM 4525 N N . SER A 1 584 ? 26.858 -20.267 -11.239 1.00 88.31 584 SER A N 1
ATOM 4526 C CA . SER A 1 584 ? 28.043 -19.553 -10.758 1.00 88.31 584 SER A CA 1
ATOM 4527 C C . SER A 1 584 ? 28.312 -19.808 -9.274 1.00 88.31 584 SER A C 1
ATOM 4529 O O . SER A 1 584 ? 27.432 -19.646 -8.427 1.00 88.31 584 SER A O 1
ATOM 4531 N N . ASP A 1 585 ? 29.567 -20.111 -8.930 1.00 88.50 585 ASP A N 1
ATOM 4532 C CA . ASP A 1 585 ? 30.017 -20.221 -7.534 1.00 88.50 585 ASP A CA 1
ATOM 4533 C C . ASP A 1 585 ? 29.797 -18.927 -6.726 1.00 88.50 585 ASP A C 1
ATOM 4535 O O . ASP A 1 585 ? 29.690 -18.984 -5.501 1.00 88.50 585 ASP A O 1
ATOM 4539 N N . ALA A 1 586 ? 29.671 -17.773 -7.396 1.00 87.69 586 ALA A N 1
ATOM 4540 C CA . ALA A 1 586 ? 29.433 -16.479 -6.760 1.00 87.69 586 ALA A CA 1
ATOM 4541 C C . ALA A 1 586 ? 28.092 -16.394 -6.004 1.00 87.69 586 ALA A C 1
ATOM 4543 O O . ALA A 1 586 ? 28.018 -15.684 -5.002 1.00 87.69 586 ALA A O 1
ATOM 4544 N N . LEU A 1 587 ? 27.049 -17.117 -6.442 1.00 89.94 587 LEU A N 1
ATOM 4545 C CA . LEU A 1 587 ? 25.718 -17.061 -5.818 1.00 89.94 587 LEU A CA 1
ATOM 4546 C C . LEU A 1 587 ? 25.508 -18.088 -4.697 1.00 89.94 587 LEU A C 1
ATOM 4548 O O . LEU A 1 587 ? 24.621 -17.904 -3.865 1.00 89.94 587 LEU A O 1
ATOM 4552 N N . LYS A 1 588 ? 26.348 -19.126 -4.600 1.00 90.12 588 LYS A N 1
ATOM 4553 C CA . LYS A 1 588 ? 26.231 -20.185 -3.576 1.00 90.12 588 LYS A CA 1
ATOM 4554 C C . LYS A 1 588 ? 26.204 -19.686 -2.120 1.00 90.12 588 LYS A C 1
ATOM 4556 O O . LYS A 1 588 ? 25.468 -20.257 -1.318 1.00 90.12 588 LYS A O 1
ATOM 4561 N N . PRO A 1 589 ? 26.919 -18.609 -1.728 1.00 91.25 589 PRO A N 1
ATOM 4562 C CA . PRO A 1 589 ? 26.798 -18.050 -0.380 1.00 91.25 589 PRO A CA 1
ATOM 4563 C C . PRO A 1 589 ? 25.452 -17.363 -0.096 1.00 91.25 589 PRO A C 1
ATOM 4565 O O . PRO A 1 589 ? 25.205 -17.004 1.050 1.00 91.25 589 PRO A O 1
ATOM 4568 N N . VAL A 1 590 ? 24.615 -17.121 -1.114 1.00 92.00 590 VAL A N 1
ATOM 4569 C CA . VAL A 1 590 ? 23.408 -16.274 -1.032 1.00 92.00 590 VAL A CA 1
ATOM 4570 C C . VAL A 1 590 ? 22.170 -16.883 -1.714 1.00 92.00 590 VAL A C 1
ATOM 4572 O O . VAL A 1 590 ? 21.151 -16.211 -1.882 1.00 92.00 590 VAL A O 1
ATOM 4575 N N . GLU A 1 591 ? 22.228 -18.163 -2.093 1.00 91.25 591 GLU A N 1
ATOM 4576 C CA . GLU A 1 591 ? 21.106 -18.901 -2.696 1.00 91.25 591 GLU A CA 1
ATOM 4577 C C . GLU A 1 591 ? 20.133 -19.495 -1.659 1.00 91.25 591 GLU A C 1
ATOM 4579 O O . GLU A 1 591 ? 19.064 -19.970 -2.030 1.00 91.25 591 GLU A O 1
ATOM 4584 N N . ARG A 1 592 ? 20.480 -19.480 -0.361 1.00 91.56 592 ARG A N 1
ATOM 4585 C CA . ARG A 1 592 ? 19.740 -20.195 0.696 1.00 91.56 592 ARG A CA 1
ATOM 4586 C C . ARG A 1 592 ? 18.258 -19.771 0.777 1.00 91.56 592 ARG A C 1
ATOM 4588 O O . ARG A 1 592 ? 18.006 -18.570 0.903 1.00 91.56 592 ARG A O 1
ATOM 4595 N N . PRO A 1 593 ? 17.301 -20.725 0.831 1.00 93.88 593 PRO A N 1
ATOM 4596 C CA . PRO A 1 593 ? 15.897 -20.439 1.126 1.00 93.88 593 PRO A CA 1
ATOM 4597 C C . PRO A 1 593 ? 15.711 -19.770 2.498 1.00 93.88 593 PRO A C 1
ATOM 4599 O O . PRO A 1 593 ? 16.177 -20.281 3.525 1.00 93.88 593 PRO A O 1
ATOM 4602 N N . MET A 1 594 ? 14.992 -18.649 2.517 1.00 92.56 594 MET A N 1
ATOM 4603 C CA . MET A 1 594 ? 14.593 -17.892 3.703 1.00 92.56 594 MET A CA 1
ATOM 4604 C C . MET A 1 594 ? 13.172 -17.346 3.510 1.00 92.56 594 MET A C 1
ATOM 4606 O O . MET A 1 594 ? 12.826 -16.894 2.426 1.00 92.56 594 MET A O 1
ATOM 4610 N N . LEU A 1 595 ? 12.351 -17.376 4.564 1.00 94.06 595 LEU A N 1
ATOM 4611 C CA . LEU A 1 595 ? 11.019 -16.761 4.555 1.00 94.06 595 LEU A CA 1
ATOM 4612 C C . LEU A 1 595 ? 11.146 -15.233 4.651 1.00 94.06 595 LEU A C 1
ATOM 4614 O O . LEU A 1 595 ? 11.746 -14.724 5.602 1.00 94.06 595 LEU A O 1
ATOM 4618 N N . LEU A 1 596 ? 10.577 -14.526 3.676 1.00 89.06 596 LEU A N 1
ATOM 4619 C CA . LEU A 1 596 ? 10.602 -13.072 3.544 1.00 89.06 596 LEU A CA 1
ATOM 4620 C C . LEU A 1 596 ? 9.205 -12.468 3.757 1.00 89.06 596 LEU A C 1
ATOM 4622 O O . LEU A 1 596 ? 8.183 -13.019 3.340 1.00 89.06 596 LEU A O 1
ATOM 4626 N N . HIS A 1 597 ? 9.168 -11.298 4.395 1.00 90.44 597 HIS A N 1
ATOM 4627 C CA . HIS A 1 597 ? 7.970 -10.472 4.533 1.00 90.44 597 HIS A CA 1
ATOM 4628 C C . HIS A 1 597 ? 8.078 -9.298 3.560 1.00 90.44 597 HIS A C 1
ATOM 4630 O O . HIS A 1 597 ? 8.806 -8.347 3.827 1.00 90.44 597 HIS A O 1
ATOM 4636 N N . HIS A 1 598 ? 7.365 -9.364 2.435 1.00 82.06 598 HIS A N 1
ATOM 4637 C CA . HIS A 1 598 ? 7.544 -8.412 1.337 1.00 82.06 598 HIS A CA 1
ATOM 4638 C C . HIS A 1 598 ? 7.157 -6.962 1.674 1.00 82.06 598 HIS A C 1
ATOM 4640 O O . HIS A 1 598 ? 7.792 -6.048 1.164 1.00 82.06 598 HIS A O 1
ATOM 4646 N N . ASP A 1 599 ? 6.180 -6.744 2.563 1.00 82.00 599 ASP A N 1
ATOM 4647 C CA . ASP A 1 599 ? 5.671 -5.402 2.905 1.00 82.00 599 ASP A CA 1
ATOM 4648 C C . ASP A 1 599 ? 5.985 -4.984 4.362 1.00 82.00 599 ASP A C 1
ATOM 4650 O O . ASP A 1 599 ? 5.113 -4.579 5.138 1.00 82.00 599 ASP A O 1
ATOM 4654 N N . LEU A 1 600 ? 7.237 -5.171 4.801 1.00 86.62 600 LEU A N 1
ATOM 4655 C CA . LEU A 1 600 ? 7.657 -4.992 6.204 1.00 86.62 600 LEU A CA 1
ATOM 4656 C C . LEU A 1 600 ? 7.943 -3.518 6.573 1.00 86.62 600 LEU A C 1
ATOM 4658 O O . LEU A 1 600 ? 9.033 -3.177 7.034 1.00 86.62 600 LEU A O 1
ATOM 4662 N N . HIS A 1 601 ? 6.953 -2.650 6.357 1.00 86.75 601 HIS A N 1
ATOM 4663 C CA . HIS A 1 601 ? 7.051 -1.195 6.525 1.00 86.75 601 HIS A CA 1
ATOM 4664 C C . HIS A 1 601 ? 6.327 -0.651 7.781 1.00 86.75 601 HIS A C 1
ATOM 4666 O O . HIS A 1 601 ? 5.497 -1.341 8.386 1.00 86.75 601 HIS A O 1
ATOM 4672 N N . LYS A 1 602 ? 6.597 0.606 8.182 1.00 89.88 602 LYS A N 1
ATOM 4673 C CA . LYS A 1 602 ? 6.073 1.259 9.411 1.00 89.88 602 LYS A CA 1
ATOM 4674 C C . LYS A 1 602 ? 4.547 1.184 9.590 1.00 89.88 602 LYS A C 1
ATOM 4676 O O . LYS A 1 602 ? 4.070 1.273 10.721 1.00 89.88 602 LYS A O 1
ATOM 4681 N N . ARG A 1 603 ? 3.761 1.029 8.519 1.00 88.81 603 ARG A N 1
ATOM 4682 C CA . ARG A 1 603 ? 2.283 0.951 8.583 1.00 88.81 603 ARG A CA 1
ATOM 4683 C C . ARG A 1 603 ? 1.771 -0.436 8.988 1.00 88.81 603 ARG A C 1
ATOM 4685 O O . ARG A 1 603 ? 0.693 -0.527 9.577 1.00 88.81 603 ARG A O 1
ATOM 4692 N N . ASN A 1 604 ? 2.560 -1.485 8.755 1.00 91.94 604 ASN A N 1
ATOM 4693 C CA . ASN A 1 604 ? 2.233 -2.874 9.100 1.00 91.94 604 ASN A CA 1
ATOM 4694 C C . ASN A 1 604 ? 2.799 -3.311 10.464 1.00 91.94 604 ASN A C 1
ATOM 4696 O O . ASN A 1 604 ? 2.502 -4.404 10.948 1.00 91.94 604 ASN A O 1
ATOM 4700 N N . ILE A 1 605 ? 3.583 -2.446 11.111 1.00 95.00 605 ILE A N 1
ATOM 4701 C CA . ILE A 1 605 ? 4.151 -2.656 12.446 1.00 95.00 605 ILE A CA 1
ATOM 4702 C C . ILE A 1 605 ? 3.321 -1.875 13.472 1.00 95.00 605 ILE A C 1
ATOM 4704 O O . ILE A 1 605 ? 3.033 -0.695 13.285 1.00 95.00 605 ILE A O 1
ATOM 4708 N N . PHE A 1 606 ? 2.959 -2.521 14.578 1.00 96.06 606 PHE A N 1
ATOM 4709 C CA . PHE A 1 606 ? 2.255 -1.923 15.715 1.00 96.06 606 PHE A CA 1
ATOM 4710 C C . PHE A 1 606 ? 3.173 -1.868 16.938 1.00 96.06 606 PHE A C 1
ATOM 4712 O O . PHE A 1 606 ? 3.946 -2.800 17.173 1.00 96.06 606 PHE A O 1
ATOM 4719 N N . VAL A 1 607 ? 3.079 -0.797 17.727 1.00 96.44 607 VAL A N 1
ATOM 4720 C CA . VAL A 1 607 ? 3.853 -0.578 18.959 1.00 96.44 607 VAL A CA 1
ATOM 4721 C C . VAL A 1 607 ? 2.971 -0.169 20.140 1.00 96.44 607 VAL A C 1
ATOM 4723 O O . VAL A 1 607 ? 1.888 0.393 19.971 1.00 96.44 607 VAL A O 1
ATOM 4726 N N . SER A 1 608 ? 3.456 -0.427 21.356 1.00 95.12 608 SER A N 1
ATOM 4727 C CA . SER A 1 608 ? 2.777 -0.039 22.598 1.00 95.12 608 SER A CA 1
ATOM 4728 C C . SER A 1 608 ? 2.652 1.484 22.739 1.00 95.12 608 SER A C 1
ATOM 4730 O O . SER A 1 608 ? 3.640 2.202 22.591 1.00 95.12 608 SER A O 1
ATOM 4732 N N . GLU A 1 609 ? 1.460 1.975 23.098 1.00 92.00 609 GLU A N 1
ATOM 4733 C CA . GLU A 1 609 ? 1.214 3.400 23.382 1.00 92.00 609 GLU A CA 1
ATOM 4734 C C . GLU A 1 609 ? 2.057 3.905 24.568 1.00 92.00 609 GLU A C 1
ATOM 4736 O O . GLU A 1 609 ? 2.649 4.981 24.491 1.00 92.00 609 GLU A O 1
ATOM 4741 N N . ASP A 1 610 ? 2.183 3.101 25.630 1.00 92.12 610 ASP A N 1
ATOM 4742 C CA . ASP A 1 610 ? 2.986 3.426 26.819 1.00 92.12 610 ASP A CA 1
ATOM 4743 C C . ASP A 1 610 ? 4.503 3.308 26.569 1.00 92.12 610 ASP A C 1
ATOM 4745 O O . ASP A 1 610 ? 5.315 3.903 27.282 1.00 92.12 610 ASP A O 1
ATOM 4749 N N . ASN A 1 611 ? 4.911 2.509 25.576 1.00 92.06 611 ASN A N 1
ATOM 4750 C CA . ASN A 1 611 ? 6.316 2.251 25.260 1.00 92.06 611 ASN A CA 1
ATOM 4751 C C . ASN A 1 611 ? 6.545 2.051 23.745 1.00 92.06 611 ASN A C 1
ATOM 4753 O O . ASN A 1 611 ? 6.751 0.915 23.310 1.00 92.06 611 ASN A O 1
ATOM 4757 N N . PRO A 1 612 ? 6.603 3.128 22.937 1.00 88.69 612 PRO A N 1
ATOM 4758 C CA . PRO A 1 612 ? 6.680 3.024 21.472 1.00 88.69 612 PRO A CA 1
ATOM 4759 C C . PRO A 1 612 ? 7.925 2.326 20.892 1.00 88.69 612 PRO A C 1
ATOM 4761 O O . PRO A 1 612 ? 7.986 2.086 19.693 1.00 88.69 612 PRO A O 1
ATOM 4764 N N . GLY A 1 613 ? 8.932 1.995 21.710 1.00 89.69 613 GLY A N 1
ATOM 4765 C CA . GLY A 1 613 ? 10.068 1.159 21.289 1.00 89.69 613 GLY A CA 1
ATOM 4766 C C . GLY A 1 613 ? 9.761 -0.347 21.260 1.00 89.69 613 GLY A C 1
ATOM 4767 O O . GLY A 1 613 ? 10.560 -1.126 20.745 1.00 89.69 613 GLY A O 1
ATOM 4768 N N . GLN A 1 614 ? 8.622 -0.770 21.816 1.00 94.50 614 GLN A N 1
ATOM 4769 C CA . GLN A 1 614 ? 8.197 -2.166 21.898 1.00 94.50 614 GLN A CA 1
ATOM 4770 C C . GLN A 1 614 ? 7.157 -2.479 20.822 1.00 94.50 614 GLN A C 1
ATOM 4772 O O . GLN A 1 614 ? 6.022 -2.010 20.901 1.00 94.50 614 GLN A O 1
ATOM 4777 N N . ILE A 1 615 ? 7.539 -3.329 19.865 1.00 95.88 615 ILE A N 1
ATOM 4778 C CA . ILE A 1 615 ? 6.629 -3.883 18.856 1.00 95.88 615 ILE A CA 1
ATOM 4779 C C . ILE A 1 615 ? 5.652 -4.861 19.522 1.00 95.88 615 ILE A C 1
ATOM 4781 O O . ILE A 1 615 ? 6.051 -5.746 20.280 1.00 95.88 615 ILE A O 1
ATOM 4785 N N . THR A 1 616 ? 4.367 -4.674 19.235 1.00 96.12 616 THR A N 1
ATOM 4786 C CA . THR A 1 616 ? 3.215 -5.402 19.792 1.00 96.12 616 THR A CA 1
ATOM 4787 C C . THR A 1 616 ? 2.401 -6.141 18.728 1.00 96.12 616 THR A C 1
ATOM 4789 O O . THR A 1 616 ? 1.566 -6.974 19.076 1.00 96.12 616 THR A O 1
ATOM 4792 N N . GLY A 1 617 ? 2.664 -5.895 17.440 1.00 95.75 617 GLY A N 1
ATOM 4793 C CA . GLY A 1 617 ? 2.069 -6.634 16.327 1.00 95.75 617 GLY A CA 1
ATOM 4794 C C . GLY A 1 617 ? 2.805 -6.412 15.003 1.00 95.75 617 GLY A C 1
ATOM 4795 O O . GLY A 1 617 ? 3.310 -5.318 14.761 1.00 95.75 617 GLY A O 1
ATOM 4796 N N . ILE A 1 618 ? 2.837 -7.429 14.140 1.00 95.81 618 ILE A N 1
ATOM 4797 C CA . ILE A 1 618 ? 3.200 -7.325 12.716 1.00 95.81 618 ILE A CA 1
ATOM 4798 C C . ILE A 1 618 ? 2.082 -7.968 11.887 1.00 95.81 618 ILE A C 1
ATOM 4800 O O . ILE A 1 618 ? 1.686 -9.109 12.157 1.00 95.81 618 ILE A O 1
ATOM 4804 N N . ILE A 1 619 ? 1.557 -7.225 10.912 1.00 93.56 619 ILE A N 1
ATOM 4805 C CA . ILE A 1 619 ? 0.403 -7.600 10.079 1.00 93.56 619 ILE A CA 1
ATOM 4806 C C . ILE A 1 619 ? 0.733 -7.602 8.577 1.00 93.56 619 ILE A C 1
ATOM 4808 O O . ILE A 1 619 ? 1.811 -7.190 8.176 1.00 93.56 619 ILE A O 1
ATOM 4812 N N . ASP A 1 620 ? -0.240 -8.040 7.771 1.00 90.44 620 ASP A N 1
ATOM 4813 C CA . ASP A 1 620 ? -0.189 -8.140 6.302 1.00 90.44 620 ASP A CA 1
ATOM 4814 C C . ASP A 1 620 ? 0.948 -9.030 5.761 1.00 90.44 620 ASP A C 1
ATOM 4816 O O . ASP A 1 620 ? 1.669 -8.700 4.825 1.00 90.44 620 ASP A O 1
ATOM 4820 N N . TRP A 1 621 ? 1.009 -10.253 6.303 1.00 93.25 621 TRP A N 1
ATOM 4821 C CA . TRP A 1 621 ? 1.815 -11.383 5.811 1.00 93.25 621 TRP A CA 1
ATOM 4822 C C . TRP A 1 621 ? 1.363 -11.910 4.427 1.00 93.25 621 TRP A C 1
ATOM 4824 O O . TRP A 1 621 ? 1.719 -13.021 4.022 1.00 93.25 621 TRP A O 1
ATOM 4834 N N . GLN A 1 622 ? 0.524 -11.159 3.704 1.00 89.69 622 GLN A N 1
ATOM 4835 C CA . GLN A 1 622 ? 0.080 -11.523 2.365 1.00 89.69 622 GLN A CA 1
ATOM 4836 C C . GLN A 1 622 ? 1.282 -11.520 1.414 1.00 89.69 622 GLN A C 1
ATOM 4838 O O . GLN A 1 622 ? 2.134 -10.639 1.474 1.00 89.69 622 GLN A O 1
ATOM 4843 N N . SER A 1 623 ? 1.349 -12.502 0.512 1.00 87.44 623 SER A N 1
ATOM 4844 C CA . SER A 1 623 ? 2.465 -12.647 -0.438 1.00 87.44 623 SER A CA 1
ATOM 4845 C C . SER A 1 623 ? 3.847 -12.831 0.222 1.00 87.44 623 SER A C 1
ATOM 4847 O O . SER A 1 623 ? 4.874 -12.668 -0.438 1.00 87.44 623 SER A O 1
ATOM 4849 N N . SER A 1 624 ? 3.897 -13.209 1.505 1.00 92.31 624 SER A N 1
ATOM 4850 C CA . SER A 1 624 ? 5.106 -13.753 2.126 1.00 92.31 624 SER A CA 1
ATOM 4851 C C . SER A 1 624 ? 5.475 -15.102 1.504 1.00 92.31 624 SER A C 1
ATOM 4853 O O . SER A 1 624 ? 4.624 -15.962 1.266 1.00 92.31 624 SER A O 1
ATOM 4855 N N . SER A 1 625 ? 6.764 -15.292 1.246 1.00 92.75 625 SER A N 1
ATOM 4856 C CA . SER A 1 625 ? 7.293 -16.402 0.451 1.00 92.75 625 SER A CA 1
ATOM 4857 C C . SER A 1 625 ? 8.684 -16.807 0.929 1.00 92.75 625 SER A C 1
ATOM 4859 O O . SER A 1 625 ? 9.389 -16.051 1.596 1.00 92.75 625 SER A O 1
ATOM 4861 N N . ILE A 1 626 ? 9.062 -18.045 0.625 1.00 95.06 626 ILE A N 1
ATOM 4862 C CA . ILE A 1 626 ? 10.380 -18.609 0.892 1.00 95.06 626 ILE A CA 1
ATOM 4863 C C . ILE A 1 626 ? 11.199 -18.477 -0.385 1.00 95.06 626 ILE A C 1
ATOM 4865 O O . ILE A 1 626 ? 10.914 -19.134 -1.388 1.00 95.06 626 ILE A O 1
ATOM 4869 N N . GLU A 1 627 ? 12.223 -17.638 -0.331 1.00 92.75 627 GLU A N 1
ATOM 4870 C CA . GLU A 1 627 ? 12.991 -17.183 -1.488 1.00 92.75 627 GLU A CA 1
ATOM 4871 C C . GLU A 1 627 ? 14.495 -17.153 -1.164 1.00 92.75 627 GLU A C 1
ATOM 4873 O O . GLU A 1 627 ? 14.879 -17.297 0.002 1.00 92.75 627 GLU A O 1
ATOM 4878 N N . PRO A 1 628 ? 15.382 -17.015 -2.166 1.00 92.38 628 PRO A N 1
ATOM 4879 C CA . PRO A 1 628 ? 16.806 -16.824 -1.929 1.00 92.38 628 PRO A CA 1
ATOM 4880 C C . PRO A 1 628 ? 17.067 -15.571 -1.090 1.00 92.38 628 PRO A C 1
ATOM 4882 O O . PRO A 1 628 ? 16.556 -14.493 -1.392 1.00 92.38 628 PRO A O 1
ATOM 4885 N N . VAL A 1 629 ? 17.923 -15.686 -0.073 1.00 90.31 629 VAL A N 1
ATOM 4886 C CA . VAL A 1 629 ? 18.250 -14.581 0.850 1.00 90.31 629 VAL A CA 1
ATOM 4887 C C . VAL A 1 629 ? 18.736 -13.294 0.150 1.00 90.31 629 VAL A C 1
ATOM 4889 O O . VAL A 1 629 ? 18.551 -12.204 0.687 1.00 90.31 629 VAL A O 1
ATOM 4892 N N . HIS A 1 630 ? 19.286 -13.375 -1.068 1.00 90.19 630 HIS A N 1
ATOM 4893 C CA . HIS A 1 630 ? 19.673 -12.196 -1.854 1.00 90.19 630 HIS A CA 1
ATOM 4894 C C . HIS A 1 630 ? 18.507 -11.349 -2.398 1.00 90.19 630 HIS A C 1
ATOM 4896 O O . HIS A 1 630 ? 18.731 -10.205 -2.804 1.00 90.19 630 HIS A O 1
ATOM 4902 N N . HIS A 1 631 ? 17.270 -11.861 -2.427 1.00 86.06 631 HIS A N 1
ATOM 4903 C CA . HIS A 1 631 ? 16.127 -11.081 -2.916 1.00 86.06 631 HIS A CA 1
ATOM 4904 C C . HIS A 1 631 ? 15.919 -9.836 -2.035 1.00 86.06 631 HIS A C 1
ATOM 4906 O O . HIS A 1 631 ? 15.778 -8.729 -2.546 1.00 86.06 631 HIS A O 1
ATOM 4912 N N . TYR A 1 632 ? 16.083 -9.997 -0.715 1.00 77.62 632 TYR A N 1
ATOM 4913 C CA . TYR A 1 632 ? 15.975 -8.940 0.300 1.00 77.62 632 TYR A CA 1
ATOM 4914 C C . TYR A 1 632 ? 17.271 -8.118 0.511 1.00 77.62 632 TYR A C 1
ATOM 4916 O O . TYR A 1 632 ? 17.434 -7.469 1.545 1.00 77.62 632 TYR A O 1
ATOM 4924 N N . SER A 1 633 ? 18.248 -8.178 -0.407 1.00 80.00 633 SER A N 1
ATOM 4925 C CA . SER A 1 633 ? 19.537 -7.483 -0.234 1.00 80.00 633 SER A CA 1
ATOM 4926 C C . SER A 1 633 ? 19.596 -6.061 -0.799 1.00 80.00 633 SER A C 1
ATOM 4928 O O . SER A 1 633 ? 20.613 -5.391 -0.633 1.00 80.00 633 SER A O 1
ATOM 4930 N N . GLU A 1 634 ? 18.529 -5.581 -1.431 1.00 69.25 634 GLU A N 1
ATOM 4931 C CA . GLU A 1 634 ? 18.340 -4.155 -1.701 1.00 69.25 634 GLU A CA 1
ATOM 4932 C C . GLU A 1 634 ? 17.441 -3.537 -0.624 1.00 69.25 634 GLU A C 1
ATOM 4934 O O . GLU A 1 634 ? 16.517 -4.173 -0.122 1.00 69.25 634 GLU A O 1
ATOM 4939 N N . GLY A 1 635 ? 17.755 -2.297 -0.240 1.00 66.12 635 GLY A N 1
ATOM 4940 C CA . GLY A 1 635 ? 17.031 -1.546 0.785 1.00 66.12 635 GLY A CA 1
ATOM 4941 C C . GLY A 1 635 ? 17.590 -1.616 2.217 1.00 66.12 635 GLY A C 1
ATOM 4942 O O . GLY A 1 635 ? 18.465 -2.410 2.592 1.00 66.12 635 GLY A O 1
ATOM 4943 N N . ARG A 1 636 ? 17.052 -0.712 3.035 1.00 79.69 636 ARG A N 1
ATOM 4944 C CA . ARG A 1 636 ? 16.920 -0.807 4.495 1.00 79.69 636 ARG A CA 1
ATOM 4945 C C . ARG A 1 636 ? 15.406 -0.788 4.795 1.00 79.69 636 ARG A C 1
ATOM 4947 O O . ARG A 1 636 ? 14.644 -0.409 3.911 1.00 79.69 636 ARG A O 1
ATOM 4954 N N . PRO A 1 637 ? 14.933 -1.197 5.985 1.00 84.62 637 PRO A N 1
ATOM 4955 C CA . PRO A 1 637 ? 13.547 -0.941 6.365 1.00 84.62 637 PRO A CA 1
ATOM 4956 C C . PRO A 1 637 ? 13.303 0.569 6.455 1.00 84.62 637 PRO A C 1
ATOM 4958 O O . PRO A 1 637 ? 14.198 1.312 6.855 1.00 84.62 637 PRO A O 1
ATOM 4961 N N . ASP A 1 638 ? 12.068 1.003 6.224 1.00 86.62 638 ASP A N 1
ATOM 4962 C CA . ASP A 1 638 ? 11.637 2.412 6.233 1.00 86.62 638 ASP A CA 1
ATOM 4963 C C . ASP A 1 638 ? 11.677 3.091 7.626 1.00 86.62 638 ASP A C 1
ATOM 4965 O O . ASP A 1 638 ? 11.295 4.252 7.794 1.00 86.62 638 ASP A O 1
ATOM 4969 N N . LEU A 1 639 ? 12.164 2.367 8.640 1.00 86.56 639 LEU A N 1
ATOM 4970 C CA . LEU A 1 639 ? 12.632 2.872 9.935 1.00 86.56 639 LEU A CA 1
ATOM 4971 C C . LEU A 1 639 ? 14.060 3.469 9.857 1.00 86.56 639 LEU A C 1
ATOM 4973 O O . LEU A 1 639 ? 14.581 3.977 10.851 1.00 86.56 639 LEU A O 1
ATOM 4977 N N . CYS A 1 640 ? 14.739 3.350 8.716 1.00 85.25 640 CYS A N 1
ATOM 4978 C CA . CYS A 1 640 ? 16.097 3.841 8.474 1.00 85.25 640 CYS A CA 1
ATOM 4979 C C . CYS A 1 640 ? 16.163 4.971 7.437 1.00 85.25 640 CYS A C 1
ATOM 4981 O O . CYS A 1 640 ? 17.263 5.427 7.133 1.00 85.25 640 CYS A O 1
ATOM 4983 N N . ASP A 1 641 ? 15.019 5.437 6.943 1.00 83.88 641 ASP A N 1
ATOM 4984 C CA . ASP A 1 641 ? 14.932 6.504 5.948 1.00 83.88 641 ASP A CA 1
ATOM 4985 C C . ASP A 1 641 ? 14.545 7.846 6.590 1.00 83.88 641 ASP A C 1
ATOM 4987 O O . ASP A 1 641 ? 14.208 7.929 7.779 1.00 83.88 641 ASP A O 1
ATOM 4991 N N . PHE A 1 642 ? 14.625 8.922 5.808 1.00 81.94 642 PHE A N 1
ATOM 4992 C CA . PHE A 1 642 ? 14.145 10.239 6.225 1.00 81.94 642 PHE A CA 1
ATOM 4993 C C . PHE A 1 642 ? 12.603 10.300 6.217 1.00 81.94 642 PHE A C 1
ATOM 4995 O O . PHE A 1 642 ? 11.966 9.530 5.501 1.00 81.94 642 PHE A O 1
ATOM 5002 N N . PRO A 1 643 ? 11.973 11.190 7.011 1.00 76.56 643 PRO A N 1
ATOM 5003 C CA . PRO A 1 643 ? 10.521 11.380 6.968 1.00 76.56 643 PRO A CA 1
ATOM 5004 C C . PRO A 1 643 ? 10.043 11.877 5.597 1.00 76.56 643 PRO A C 1
ATOM 5006 O O . PRO A 1 643 ? 10.725 12.689 4.985 1.00 76.56 643 PRO A O 1
ATOM 5009 N N . ASP A 1 644 ? 8.823 11.520 5.187 1.00 70.19 644 ASP A N 1
ATOM 5010 C CA . ASP A 1 644 ? 8.181 11.948 3.926 1.00 70.19 644 ASP A CA 1
ATOM 5011 C C . ASP A 1 644 ? 8.148 13.484 3.727 1.00 70.19 644 ASP A C 1
ATOM 5013 O O . ASP A 1 644 ? 7.995 13.975 2.613 1.00 70.19 644 ASP A O 1
ATOM 5017 N N . THR A 1 645 ? 8.280 14.259 4.811 1.00 67.44 645 THR A N 1
ATOM 5018 C CA . THR A 1 645 ? 8.346 15.731 4.809 1.00 67.44 645 THR A CA 1
ATOM 5019 C C . THR A 1 645 ? 9.779 16.281 4.750 1.00 67.44 645 THR A C 1
ATOM 5021 O O . THR A 1 645 ? 10.007 17.420 5.160 1.00 67.44 645 THR A O 1
ATOM 5024 N N . TRP A 1 646 ? 10.765 15.468 4.371 1.00 74.25 646 TRP A N 1
ATOM 5025 C CA . TRP A 1 646 ? 12.168 15.863 4.269 1.00 74.25 646 TRP A CA 1
ATOM 5026 C C . TRP A 1 646 ? 12.489 16.338 2.853 1.00 74.25 646 TRP A C 1
ATOM 5028 O O . TRP A 1 646 ? 12.662 15.533 1.941 1.00 74.25 646 TRP A O 1
ATOM 5038 N N . ASP A 1 647 ? 12.589 17.653 2.681 1.00 69.75 647 ASP A N 1
ATOM 5039 C CA . ASP A 1 647 ? 13.096 18.250 1.450 1.00 69.75 647 ASP A CA 1
ATOM 5040 C C . ASP A 1 647 ? 14.624 18.381 1.537 1.00 69.75 647 ASP A C 1
ATOM 5042 O O . ASP A 1 647 ? 15.151 19.064 2.419 1.00 69.75 647 ASP A O 1
ATOM 5046 N N . GLU A 1 648 ? 15.351 17.711 0.640 1.00 68.44 648 GLU A N 1
ATOM 5047 C CA . GLU A 1 648 ? 16.815 17.802 0.580 1.00 68.44 648 GLU A CA 1
ATOM 5048 C C . GLU A 1 648 ? 17.302 19.166 0.060 1.00 68.44 648 GLU A C 1
ATOM 5050 O O . GLU A 1 648 ? 18.415 19.578 0.392 1.00 68.44 648 GLU A O 1
ATOM 5055 N N . SER A 1 649 ? 16.472 19.909 -0.684 1.00 65.81 649 SER A N 1
ATOM 5056 C CA . SER A 1 649 ? 16.810 21.254 -1.171 1.00 65.81 649 SER A CA 1
ATOM 5057 C C . SER A 1 649 ? 16.780 22.315 -0.062 1.00 65.81 649 SER A C 1
ATOM 5059 O O . SER A 1 649 ? 17.548 23.275 -0.108 1.00 65.81 649 SER A O 1
ATOM 5061 N N . GLU A 1 650 ? 16.018 22.096 1.019 1.00 62.41 650 GLU A N 1
ATOM 5062 C CA . GLU A 1 650 ? 16.075 22.923 2.240 1.00 62.41 650 GLU A CA 1
ATOM 5063 C C . GLU A 1 650 ? 17.367 22.706 3.071 1.00 62.41 650 GLU A C 1
ATOM 5065 O O . GLU A 1 650 ? 17.505 23.264 4.165 1.00 62.41 650 GLU A O 1
ATOM 5070 N N . VAL A 1 651 ? 18.314 21.888 2.588 1.00 61.59 651 VAL A N 1
ATOM 5071 C CA . VAL A 1 651 ? 19.568 21.524 3.281 1.00 61.59 651 VAL A CA 1
ATOM 5072 C C . VAL A 1 651 ? 20.817 22.127 2.606 1.00 61.59 651 VAL A C 1
ATOM 5074 O O . VAL A 1 651 ? 21.936 21.885 3.059 1.00 61.59 651 VAL A O 1
ATOM 5077 N N . GLU A 1 652 ? 20.663 22.960 1.566 1.00 59.22 652 GLU A N 1
ATOM 5078 C CA . GLU A 1 652 ? 21.781 23.765 1.031 1.00 59.22 652 GLU A CA 1
ATOM 5079 C C . GLU A 1 652 ? 22.289 24.804 2.051 1.00 59.22 652 GLU A C 1
ATOM 5081 O O . GLU A 1 652 ? 23.482 25.116 2.097 1.00 59.22 652 GLU A O 1
ATOM 5086 N N . ASP A 1 653 ? 21.393 25.302 2.909 1.00 63.06 653 ASP A N 1
ATOM 5087 C CA . ASP A 1 653 ? 21.720 26.146 4.059 1.00 63.06 653 ASP A CA 1
ATOM 5088 C C . ASP A 1 653 ? 22.089 25.296 5.293 1.00 63.06 653 ASP A C 1
ATOM 5090 O O . ASP A 1 653 ? 21.674 24.145 5.448 1.00 63.06 653 ASP A O 1
ATOM 5094 N N . ALA A 1 654 ? 22.869 25.860 6.222 1.00 77.31 654 ALA A N 1
ATOM 5095 C CA . ALA A 1 654 ? 23.383 25.107 7.371 1.00 77.31 654 ALA A CA 1
ATOM 5096 C C . ALA A 1 654 ? 22.238 24.522 8.242 1.00 77.31 654 ALA A C 1
ATOM 5098 O O . ALA A 1 654 ? 21.485 25.293 8.850 1.00 77.31 654 ALA A O 1
ATOM 5099 N N . PRO A 1 655 ? 22.114 23.181 8.378 1.00 80.06 655 PRO A N 1
ATOM 5100 C CA . PRO A 1 655 ? 20.876 22.546 8.826 1.00 80.06 655 PRO A CA 1
ATOM 5101 C C . PRO A 1 655 ? 20.472 22.967 10.237 1.00 80.06 655 PRO A C 1
ATOM 5103 O O . PRO A 1 655 ? 21.293 23.021 11.160 1.00 80.06 655 PRO A O 1
ATOM 5106 N N . THR A 1 656 ? 19.176 23.210 10.426 1.00 85.50 656 THR A N 1
ATOM 5107 C CA . THR A 1 656 ? 18.590 23.622 11.706 1.00 85.50 656 THR A CA 1
ATOM 5108 C C . THR A 1 656 ? 18.816 22.588 12.812 1.00 85.50 656 THR A C 1
ATOM 5110 O O . THR A 1 656 ? 19.052 21.403 12.575 1.00 85.50 656 THR A O 1
ATOM 5113 N N . LYS A 1 657 ? 18.663 23.011 14.074 1.00 85.31 657 LYS A N 1
ATOM 5114 C CA . LYS A 1 657 ? 18.777 22.111 15.237 1.00 85.31 657 LYS A CA 1
ATOM 5115 C C . LYS A 1 657 ? 17.772 20.951 15.238 1.00 85.31 657 LYS A C 1
ATOM 5117 O O . LYS A 1 657 ? 18.003 19.992 15.970 1.00 85.31 657 LYS A O 1
ATOM 5122 N N . GLU A 1 658 ? 16.690 21.025 14.460 1.00 84.31 658 GLU A N 1
ATOM 5123 C CA . GLU A 1 658 ? 15.739 19.918 14.311 1.00 84.31 658 GLU A CA 1
ATOM 5124 C C . GLU A 1 658 ? 16.169 18.968 13.188 1.00 84.31 658 GLU A C 1
ATOM 5126 O O . GLU A 1 658 ? 16.311 17.771 13.438 1.00 84.31 658 GLU A O 1
ATOM 5131 N N . GLN A 1 659 ? 16.530 19.498 12.011 1.00 85.12 659 GLN A N 1
ATOM 5132 C CA . GLN A 1 659 ? 17.143 18.723 10.922 1.00 85.12 659 GLN A CA 1
ATOM 5133 C C . GLN A 1 659 ? 18.377 17.937 11.409 1.00 85.12 659 GLN A C 1
ATOM 5135 O O . GLN A 1 659 ? 18.490 16.739 11.160 1.00 85.12 659 GLN A O 1
ATOM 5140 N N . GLN A 1 660 ? 19.251 18.555 12.213 1.00 85.81 660 GLN A N 1
ATOM 5141 C CA . GLN A 1 660 ? 20.413 17.890 12.822 1.00 85.81 660 GLN A CA 1
ATOM 5142 C C . GLN A 1 660 ? 20.046 16.716 13.751 1.00 85.81 660 GLN A C 1
ATOM 5144 O O . GLN A 1 660 ? 20.807 15.749 13.836 1.00 85.81 660 GLN A O 1
ATOM 5149 N N . LYS A 1 661 ? 18.902 16.762 14.454 1.00 85.88 661 LYS A N 1
ATOM 5150 C CA . LYS A 1 661 ? 18.420 15.617 15.249 1.00 85.88 661 LYS A CA 1
ATOM 5151 C C . LYS A 1 661 ? 17.941 14.492 14.341 1.00 85.88 661 LYS A C 1
ATOM 5153 O O . LYS A 1 661 ? 18.281 13.346 14.615 1.00 85.88 661 LYS A O 1
ATOM 5158 N N . ILE A 1 662 ? 17.185 14.821 13.291 1.00 86.31 662 ILE A N 1
ATOM 5159 C CA . ILE A 1 662 ? 16.626 13.853 12.337 1.00 86.31 662 ILE A CA 1
ATOM 5160 C C . ILE A 1 662 ? 17.766 13.119 11.624 1.00 86.31 662 ILE A C 1
ATOM 5162 O O . ILE A 1 662 ? 17.870 11.905 11.770 1.00 86.31 662 ILE A O 1
ATOM 5166 N N . ILE A 1 663 ? 18.702 13.846 10.998 1.00 87.31 663 ILE A N 1
ATOM 5167 C CA . ILE A 1 663 ? 19.910 13.282 10.361 1.00 87.31 663 ILE A CA 1
ATOM 5168 C C . ILE A 1 663 ? 20.650 12.343 11.324 1.00 87.31 663 ILE A C 1
ATOM 5170 O O . ILE A 1 663 ? 21.035 11.232 10.957 1.00 87.31 663 ILE A O 1
ATOM 5174 N N . LYS A 1 664 ? 20.828 12.756 12.585 1.00 87.62 664 LYS A N 1
ATOM 5175 C CA . LYS A 1 664 ? 21.512 11.940 13.594 1.00 87.62 664 LYS A CA 1
ATOM 5176 C C . LYS A 1 664 ? 20.712 10.698 14.002 1.00 87.62 664 LYS A C 1
ATOM 5178 O O . LYS A 1 664 ? 21.318 9.651 14.209 1.00 87.62 664 LYS A O 1
ATOM 5183 N N . ALA A 1 665 ? 19.390 10.792 14.126 1.00 88.31 665 ALA A N 1
ATOM 5184 C CA . ALA A 1 665 ? 18.519 9.672 14.475 1.00 88.31 665 ALA A CA 1
ATOM 5185 C C . ALA A 1 665 ? 18.475 8.623 13.353 1.00 88.31 665 ALA A C 1
ATOM 5187 O O . ALA A 1 665 ? 18.738 7.448 13.611 1.00 88.31 665 ALA A O 1
ATOM 5188 N N . VAL A 1 666 ? 18.259 9.070 12.113 1.00 89.69 666 VAL A N 1
ATOM 5189 C CA . VAL A 1 666 ? 18.302 8.256 10.887 1.00 89.69 666 VAL A CA 1
ATOM 5190 C C . VAL A 1 666 ? 19.665 7.571 10.755 1.00 89.69 666 VAL A C 1
ATOM 5192 O O . VAL A 1 666 ? 19.739 6.347 10.660 1.00 89.69 666 VAL A O 1
ATOM 5195 N N . SER A 1 667 ? 20.768 8.319 10.888 1.00 90.12 667 SER A N 1
ATOM 5196 C CA . SER A 1 667 ? 22.127 7.760 10.825 1.00 90.12 667 SER A CA 1
ATOM 5197 C C . SER A 1 667 ? 22.399 6.704 11.909 1.00 90.12 667 SER A C 1
ATOM 5199 O O . SER A 1 667 ? 23.013 5.677 11.621 1.00 90.12 667 SER A O 1
ATOM 5201 N N . ILE A 1 668 ? 21.910 6.904 13.140 1.00 90.38 668 ILE A N 1
ATOM 5202 C CA . ILE A 1 668 ? 22.008 5.909 14.224 1.00 90.38 668 ILE A CA 1
ATOM 5203 C C . ILE A 1 668 ? 21.197 4.645 13.897 1.00 90.38 668 ILE A C 1
ATOM 5205 O O . ILE A 1 668 ? 21.675 3.540 14.158 1.00 90.38 668 ILE A O 1
ATOM 5209 N N . CYS A 1 669 ? 20.006 4.787 13.309 1.00 92.62 669 CYS A N 1
ATOM 5210 C CA . CYS A 1 669 ? 19.169 3.658 12.901 1.00 92.62 669 CYS A CA 1
ATOM 5211 C C . CYS A 1 669 ? 19.825 2.853 11.767 1.00 92.62 669 CYS A C 1
ATOM 5213 O O . CYS A 1 669 ? 19.980 1.640 11.911 1.00 92.62 669 CYS A O 1
ATOM 5215 N N . CYS A 1 670 ? 20.325 3.519 10.719 1.00 90.62 670 CYS A N 1
ATOM 5216 C CA . CYS A 1 670 ? 21.113 2.906 9.642 1.00 90.62 670 CYS A CA 1
ATOM 5217 C C . CYS A 1 670 ? 22.321 2.121 10.169 1.00 90.62 670 CYS A C 1
ATOM 5219 O O . CYS A 1 670 ? 22.489 0.946 9.846 1.00 90.62 670 CYS A O 1
ATOM 5221 N N . GLN A 1 671 ? 23.147 2.750 11.014 1.00 91.06 671 GLN A N 1
ATOM 5222 C CA . GLN A 1 671 ? 24.337 2.112 11.586 1.00 91.06 671 GLN A CA 1
ATOM 5223 C C . GLN A 1 671 ? 23.973 0.892 12.441 1.00 91.06 671 GLN A C 1
ATOM 5225 O O . GLN A 1 671 ? 24.634 -0.143 12.353 1.00 91.06 671 GLN A O 1
ATOM 5230 N N . ALA A 1 672 ? 22.913 0.983 13.249 1.00 92.62 672 ALA A N 1
ATOM 5231 C CA . ALA A 1 672 ? 22.440 -0.140 14.048 1.00 92.62 672 ALA A CA 1
ATOM 5232 C C . ALA A 1 672 ? 21.927 -1.291 13.172 1.00 92.62 672 ALA A C 1
ATOM 5234 O O . ALA A 1 672 ? 22.286 -2.442 13.421 1.00 92.62 672 ALA A O 1
ATOM 5235 N N . TRP A 1 673 ? 21.135 -0.992 12.137 1.00 91.69 673 TRP A N 1
ATOM 5236 C CA . TRP A 1 673 ? 20.640 -1.982 11.182 1.00 91.69 673 TRP A CA 1
ATOM 5237 C C . TRP A 1 673 ? 21.784 -2.710 10.475 1.00 91.69 673 TRP A C 1
ATOM 5239 O O . TRP A 1 673 ? 21.839 -3.939 10.497 1.00 91.69 673 TRP A O 1
ATOM 5249 N N . ASP A 1 674 ? 22.745 -1.972 9.920 1.00 89.25 674 ASP A N 1
ATOM 5250 C CA . ASP A 1 674 ? 23.855 -2.555 9.166 1.00 89.25 674 ASP A CA 1
ATOM 5251 C C . ASP A 1 674 ? 24.785 -3.399 10.061 1.00 89.25 674 ASP A C 1
ATOM 5253 O O . ASP A 1 674 ? 25.227 -4.473 9.644 1.00 89.25 674 ASP A O 1
ATOM 5257 N N . VAL A 1 675 ? 25.007 -2.996 11.321 1.00 92.31 675 VAL A N 1
ATOM 5258 C CA . VAL A 1 675 ? 25.723 -3.809 12.325 1.00 92.31 675 VAL A CA 1
ATOM 5259 C C . VAL A 1 675 ? 24.951 -5.084 12.688 1.00 92.31 675 VAL A C 1
ATOM 5261 O O . VAL A 1 675 ? 25.563 -6.148 12.799 1.00 92.31 675 VAL A O 1
ATOM 5264 N N . MET A 1 676 ? 23.625 -5.014 12.849 1.00 92.31 676 MET A N 1
ATOM 5265 C CA . MET A 1 676 ? 22.801 -6.194 13.144 1.00 92.31 676 MET A CA 1
ATOM 5266 C C . MET A 1 676 ? 22.766 -7.170 11.969 1.00 92.31 676 MET A C 1
ATOM 5268 O O . MET A 1 676 ? 23.011 -8.354 12.180 1.00 92.31 676 MET A O 1
ATOM 5272 N N . MET A 1 677 ? 22.542 -6.699 10.738 1.00 90.06 677 MET A N 1
ATOM 5273 C CA . MET A 1 677 ? 22.559 -7.563 9.552 1.00 90.06 677 MET A CA 1
ATOM 5274 C C . MET A 1 677 ? 23.919 -8.258 9.407 1.00 90.06 677 MET A C 1
ATOM 5276 O O . MET A 1 677 ? 23.975 -9.481 9.306 1.00 90.06 677 MET A O 1
ATOM 5280 N N . ARG A 1 678 ? 25.021 -7.506 9.532 1.00 90.62 678 ARG A N 1
ATOM 5281 C CA . ARG A 1 678 ? 26.392 -8.040 9.498 1.00 90.62 678 ARG A CA 1
ATOM 5282 C C . ARG A 1 678 ? 26.688 -9.071 10.589 1.00 90.62 678 ARG A C 1
ATOM 5284 O O . ARG A 1 678 ? 27.445 -10.005 10.345 1.00 90.62 678 ARG A O 1
ATOM 5291 N N . GLY A 1 679 ? 26.137 -8.891 11.789 1.00 91.25 679 GLY A N 1
ATOM 5292 C CA . GLY A 1 679 ? 26.389 -9.768 12.934 1.00 91.25 679 GLY A CA 1
ATOM 5293 C C . GLY A 1 679 ? 25.436 -10.960 13.071 1.00 91.25 679 GLY A C 1
ATOM 5294 O O . GLY A 1 679 ? 25.774 -11.916 13.769 1.00 91.25 679 GLY A O 1
ATOM 5295 N N . TRP A 1 680 ? 24.241 -10.905 12.472 1.00 93.25 680 TRP A N 1
ATOM 5296 C CA . TRP A 1 680 ? 23.160 -11.870 12.720 1.00 93.25 680 TRP A CA 1
ATOM 5297 C C . TRP A 1 680 ? 22.634 -12.593 11.471 1.00 93.25 680 TRP A C 1
ATOM 5299 O O . TRP A 1 680 ? 22.069 -13.673 11.640 1.00 93.25 680 TRP A O 1
ATOM 5309 N N . LEU A 1 681 ? 22.791 -12.027 10.268 1.00 91.38 681 LEU A N 1
ATOM 5310 C CA . LEU A 1 681 ? 22.350 -12.602 8.988 1.00 91.38 681 LEU A CA 1
ATOM 5311 C C . LEU A 1 681 ? 23.511 -12.517 7.963 1.00 91.38 681 LEU A C 1
ATOM 5313 O O . LEU A 1 681 ? 23.490 -11.656 7.079 1.00 91.38 681 LEU A O 1
ATOM 5317 N N . PRO A 1 682 ? 24.569 -13.343 8.094 1.00 89.75 682 PRO A N 1
ATOM 5318 C CA . PRO A 1 682 ? 25.813 -13.146 7.350 1.00 89.75 682 PRO A CA 1
ATOM 5319 C C . PRO A 1 682 ? 25.657 -13.303 5.830 1.00 89.75 682 PRO A C 1
ATOM 5321 O O . PRO A 1 682 ? 26.222 -12.495 5.102 1.00 89.75 682 PRO A O 1
ATOM 5324 N N . GLU A 1 683 ? 24.846 -14.241 5.337 1.00 91.38 683 GLU A N 1
ATOM 5325 C CA . GLU A 1 683 ? 24.545 -14.413 3.905 1.00 91.38 683 GLU A CA 1
ATOM 5326 C C . GLU A 1 683 ? 23.786 -13.206 3.338 1.00 91.38 683 GLU A C 1
ATOM 5328 O O . GLU A 1 683 ? 24.080 -12.746 2.236 1.00 91.38 683 GLU A O 1
ATOM 5333 N N . LEU A 1 684 ? 22.856 -12.631 4.112 1.00 89.31 684 LEU A N 1
ATOM 5334 C CA . LEU A 1 684 ? 22.177 -11.393 3.724 1.00 89.31 684 LEU A CA 1
ATOM 5335 C C . LEU A 1 684 ? 23.175 -10.233 3.662 1.00 89.31 684 LEU A C 1
ATOM 5337 O O . LEU A 1 684 ? 23.157 -9.459 2.710 1.00 89.31 684 LEU A O 1
ATOM 5341 N N . HIS A 1 685 ? 24.085 -10.119 4.635 1.00 88.94 685 HIS A N 1
ATOM 5342 C CA . HIS A 1 685 ? 25.163 -9.133 4.568 1.00 88.94 685 HIS A CA 1
ATOM 5343 C C . HIS A 1 685 ? 26.066 -9.349 3.346 1.00 88.94 685 HIS A C 1
ATOM 5345 O O . HIS A 1 685 ? 26.410 -8.366 2.696 1.00 88.94 685 HIS A O 1
ATOM 5351 N N . THR A 1 686 ? 26.390 -10.599 2.996 1.00 91.44 686 THR A N 1
ATOM 5352 C CA . THR A 1 686 ? 27.140 -10.949 1.782 1.00 91.44 686 THR A CA 1
ATOM 5353 C C . THR A 1 686 ? 26.407 -10.498 0.521 1.00 91.44 686 THR A C 1
ATOM 5355 O O . THR A 1 686 ? 27.016 -9.826 -0.303 1.00 91.44 686 THR A O 1
ATOM 5358 N N . ALA A 1 687 ? 25.104 -10.761 0.384 1.00 91.38 687 ALA A N 1
ATOM 5359 C CA . ALA A 1 687 ? 24.318 -10.266 -0.750 1.00 91.38 687 ALA A CA 1
ATOM 5360 C C . ALA A 1 687 ? 24.202 -8.729 -0.782 1.00 91.38 687 ALA A C 1
ATOM 5362 O O . ALA A 1 687 ? 24.224 -8.139 -1.859 1.00 91.38 687 ALA A O 1
ATOM 5363 N N . ARG A 1 688 ? 24.157 -8.059 0.381 1.00 88.62 688 ARG A N 1
ATOM 5364 C CA . ARG A 1 688 ? 24.135 -6.582 0.492 1.00 88.62 688 ARG A CA 1
ATOM 5365 C C . ARG A 1 688 ? 25.462 -5.906 0.116 1.00 88.62 688 ARG A C 1
ATOM 5367 O O . ARG A 1 688 ? 25.474 -4.694 -0.069 1.00 88.62 688 ARG A O 1
ATOM 5374 N N . ILE A 1 689 ? 26.570 -6.651 0.041 1.00 88.25 689 ILE A N 1
ATOM 5375 C CA . ILE A 1 689 ? 27.886 -6.154 -0.419 1.00 88.25 689 ILE A CA 1
ATOM 5376 C C . ILE A 1 689 ? 28.356 -6.807 -1.727 1.00 88.25 689 ILE A C 1
ATOM 5378 O O . ILE A 1 689 ? 29.459 -6.523 -2.191 1.00 88.25 689 ILE A O 1
ATOM 5382 N N . MET A 1 690 ? 27.544 -7.698 -2.297 1.00 89.56 690 MET A N 1
ATOM 5383 C CA . MET A 1 690 ? 27.767 -8.292 -3.609 1.00 89.56 690 MET A CA 1
ATOM 5384 C C . MET A 1 690 ? 27.556 -7.233 -4.696 1.00 89.56 690 MET A C 1
ATOM 5386 O O . MET A 1 690 ? 26.815 -6.267 -4.498 1.00 89.56 690 MET A O 1
ATOM 5390 N N . ASP A 1 691 ? 28.184 -7.427 -5.852 1.00 89.06 691 ASP A N 1
ATOM 5391 C CA . ASP A 1 691 ? 27.868 -6.637 -7.037 1.00 89.06 691 ASP A CA 1
ATOM 5392 C C . ASP A 1 691 ? 26.399 -6.879 -7.431 1.00 89.06 691 ASP A C 1
ATOM 5394 O O . ASP A 1 691 ? 25.993 -8.020 -7.671 1.00 89.06 691 ASP A O 1
ATOM 5398 N N . GLN A 1 692 ? 25.577 -5.824 -7.431 1.00 86.88 692 GLN A N 1
ATOM 5399 C CA . GLN A 1 692 ? 24.136 -5.965 -7.656 1.00 86.88 692 GLN A CA 1
ATOM 5400 C C . GLN A 1 692 ? 23.798 -6.295 -9.115 1.00 86.88 692 GLN A C 1
ATOM 5402 O O . GLN A 1 692 ? 22.695 -6.779 -9.365 1.00 86.88 692 GLN A O 1
ATOM 5407 N N . ASP A 1 693 ? 24.730 -6.148 -10.063 1.00 87.94 693 ASP A N 1
ATOM 5408 C CA . ASP A 1 693 ? 24.554 -6.615 -11.446 1.00 87.94 693 ASP A CA 1
ATOM 5409 C C . ASP A 1 693 ? 24.310 -8.134 -11.517 1.00 87.94 693 ASP A C 1
ATOM 5411 O O . ASP A 1 693 ? 23.605 -8.610 -12.406 1.00 87.94 693 ASP A O 1
ATOM 5415 N N . LEU A 1 694 ? 24.812 -8.902 -10.540 1.00 89.06 694 LEU A N 1
ATOM 5416 C CA . LEU A 1 694 ? 24.512 -10.332 -10.398 1.00 89.06 694 LEU A CA 1
ATOM 5417 C C . LEU A 1 694 ? 23.074 -10.609 -9.936 1.00 89.06 694 LEU A C 1
ATOM 5419 O O . LEU A 1 694 ? 22.604 -11.733 -10.094 1.00 89.06 694 LEU A O 1
ATOM 5423 N N . LEU A 1 695 ? 22.398 -9.630 -9.326 1.00 90.31 695 LEU A N 1
ATOM 5424 C CA . LEU A 1 695 ? 21.182 -9.834 -8.533 1.00 90.31 695 LEU A CA 1
ATOM 5425 C C . LEU A 1 695 ? 19.942 -9.120 -9.098 1.00 90.31 695 LEU A C 1
ATOM 5427 O O . LEU A 1 695 ? 18.848 -9.675 -8.997 1.00 90.31 695 LEU A O 1
ATOM 5431 N N . ARG A 1 696 ? 20.079 -7.951 -9.745 1.00 89.50 696 ARG A N 1
ATOM 5432 C CA . ARG A 1 696 ? 18.937 -7.178 -10.289 1.00 89.50 696 ARG A CA 1
ATOM 5433 C C . ARG A 1 696 ? 18.036 -8.009 -11.207 1.00 89.50 696 ARG A C 1
ATOM 5435 O O . ARG A 1 696 ? 16.815 -8.003 -11.046 1.00 89.50 696 ARG A O 1
ATOM 5442 N N . LEU A 1 697 ? 18.628 -8.824 -12.086 1.00 91.06 697 LEU A N 1
ATOM 5443 C CA . LEU A 1 697 ? 17.882 -9.678 -13.017 1.00 91.06 697 LEU A CA 1
ATOM 5444 C C . LEU A 1 697 ? 16.959 -10.690 -12.300 1.00 91.06 697 LEU A C 1
ATOM 5446 O O . LEU A 1 697 ? 15.881 -10.996 -12.806 1.00 91.06 697 LEU A O 1
ATOM 5450 N N . PHE A 1 698 ? 17.326 -11.169 -11.104 1.00 90.12 698 PHE A N 1
ATOM 5451 C CA . PHE A 1 698 ? 16.480 -12.057 -10.292 1.00 90.12 698 PHE A CA 1
ATOM 5452 C C . PHE A 1 698 ? 15.269 -11.329 -9.685 1.00 90.12 698 PHE A C 1
ATOM 5454 O O . PHE A 1 698 ? 14.253 -11.965 -9.406 1.00 90.12 698 PHE A O 1
ATOM 5461 N N . ARG A 1 699 ? 15.360 -10.009 -9.477 1.00 86.00 699 ARG A N 1
ATOM 5462 C CA . ARG A 1 699 ? 14.295 -9.189 -8.878 1.00 86.00 699 ARG A CA 1
ATOM 5463 C C . ARG A 1 699 ? 13.309 -8.669 -9.922 1.00 86.00 699 ARG A C 1
ATOM 5465 O O . ARG A 1 699 ? 12.101 -8.748 -9.713 1.00 86.00 699 ARG A O 1
ATOM 5472 N N . TYR A 1 700 ? 13.800 -8.186 -11.065 1.00 85.62 700 TYR A N 1
ATOM 5473 C CA . TYR A 1 700 ? 12.956 -7.467 -12.029 1.00 85.62 700 TYR A CA 1
ATOM 5474 C C . TYR A 1 700 ? 12.333 -8.336 -13.130 1.00 85.62 700 TYR A C 1
ATOM 5476 O O . TYR A 1 700 ? 11.275 -7.969 -13.643 1.00 85.62 700 TYR A O 1
ATOM 5484 N N . VAL A 1 701 ? 12.891 -9.511 -13.462 1.00 89.38 701 VAL A N 1
ATOM 5485 C CA . VAL A 1 701 ? 12.323 -10.421 -14.487 1.00 89.38 701 VAL A CA 1
ATOM 5486 C C . VAL A 1 701 ? 10.853 -10.804 -14.237 1.00 89.38 701 VAL A C 1
ATOM 5488 O O . VAL A 1 701 ? 10.065 -10.681 -15.180 1.00 89.38 701 VAL A O 1
ATOM 5491 N N . PRO A 1 702 ? 10.415 -11.174 -13.013 1.00 86.94 702 PRO A N 1
ATOM 5492 C CA . PRO A 1 702 ? 9.002 -11.449 -12.735 1.00 86.94 702 PRO A CA 1
ATOM 5493 C C . PRO A 1 702 ? 8.065 -10.279 -13.057 1.00 86.94 702 PRO A C 1
ATOM 5495 O O . PRO A 1 702 ? 6.893 -10.500 -13.359 1.00 86.94 702 PRO A O 1
ATOM 5498 N N . SER A 1 703 ? 8.567 -9.045 -12.997 1.00 85.50 703 SER A N 1
ATOM 5499 C CA . SER A 1 703 ? 7.802 -7.803 -13.150 1.00 85.50 703 SER A CA 1
ATOM 5500 C C . SER A 1 703 ? 8.132 -7.045 -14.442 1.00 85.50 703 SER A C 1
ATOM 5502 O O . SER A 1 703 ? 7.679 -5.913 -14.611 1.00 85.50 703 SER A O 1
ATOM 5504 N N . ALA A 1 704 ? 8.876 -7.644 -15.380 1.00 87.62 704 ALA A N 1
ATOM 5505 C CA . ALA A 1 704 ? 9.417 -6.963 -16.562 1.00 87.62 704 ALA A CA 1
ATOM 5506 C C . ALA A 1 704 ? 8.363 -6.189 -17.380 1.00 87.62 704 ALA A C 1
ATOM 5508 O O . ALA A 1 704 ? 8.605 -5.048 -17.777 1.00 87.62 704 ALA A O 1
ATOM 5509 N N . TRP A 1 705 ? 7.160 -6.756 -17.554 1.00 89.44 705 TRP A N 1
ATOM 5510 C CA . TRP A 1 705 ? 6.046 -6.081 -18.235 1.00 89.44 705 TRP A CA 1
ATOM 5511 C C . TRP A 1 705 ? 5.593 -4.781 -17.539 1.00 89.44 705 TRP A C 1
ATOM 5513 O O . TRP A 1 705 ? 5.223 -3.820 -18.213 1.00 89.44 705 TRP A O 1
ATOM 5523 N N . ARG A 1 706 ? 5.651 -4.718 -16.199 1.00 86.12 706 ARG A N 1
ATOM 5524 C CA . ARG A 1 706 ? 5.286 -3.526 -15.408 1.00 86.12 706 ARG A CA 1
ATOM 5525 C C . ARG A 1 706 ? 6.331 -2.416 -15.553 1.00 86.12 706 ARG A C 1
ATOM 5527 O O . ARG A 1 706 ? 5.955 -1.261 -15.735 1.00 86.12 706 ARG A O 1
ATOM 5534 N N . HIS A 1 707 ? 7.620 -2.761 -15.505 1.00 83.88 707 HIS A N 1
ATOM 5535 C CA . HIS A 1 707 ? 8.713 -1.780 -15.536 1.00 83.88 707 HIS A CA 1
ATOM 5536 C C . HIS A 1 707 ? 9.012 -1.252 -16.950 1.00 83.88 707 HIS A C 1
ATOM 5538 O O . HIS A 1 707 ? 9.147 -0.041 -17.120 1.00 83.88 707 HIS A O 1
ATOM 5544 N N . SER A 1 708 ? 9.103 -2.146 -17.946 1.00 90.00 708 SER A N 1
ATOM 5545 C CA . SER A 1 708 ? 9.207 -1.938 -19.411 1.00 90.00 708 SER A CA 1
ATOM 5546 C C . SER A 1 708 ? 10.205 -2.920 -20.035 1.00 90.00 708 SER A C 1
ATOM 5548 O O . SER A 1 708 ? 11.146 -3.376 -19.383 1.00 90.00 708 SER A O 1
ATOM 5550 N N . ALA A 1 709 ? 10.077 -3.164 -21.346 1.00 92.88 709 ALA A N 1
ATOM 5551 C CA . ALA A 1 709 ? 11.115 -3.855 -22.114 1.00 92.88 709 ALA A CA 1
ATOM 5552 C C . ALA A 1 709 ? 12.459 -3.117 -22.036 1.00 92.88 709 ALA A C 1
ATOM 5554 O O . ALA A 1 709 ? 13.512 -3.742 -22.074 1.00 92.88 709 ALA A O 1
ATOM 5555 N N . THR A 1 710 ? 12.440 -1.785 -21.924 1.00 93.69 710 THR A N 1
ATOM 5556 C CA . THR A 1 710 ? 13.667 -0.986 -21.875 1.00 93.69 710 THR A CA 1
ATOM 5557 C C . THR A 1 710 ? 14.391 -1.074 -20.538 1.00 93.69 710 THR A C 1
ATOM 5559 O O . THR A 1 710 ? 15.614 -1.153 -20.568 1.00 93.69 710 THR A O 1
ATOM 5562 N N . ALA A 1 711 ? 13.678 -1.193 -19.415 1.00 92.19 711 ALA A N 1
ATOM 5563 C CA . ALA A 1 711 ? 14.286 -1.501 -18.120 1.00 92.19 711 ALA A CA 1
ATOM 5564 C C . ALA A 1 711 ? 14.955 -2.891 -18.117 1.00 92.19 711 ALA A C 1
ATOM 5566 O O . ALA A 1 711 ? 16.142 -2.995 -17.827 1.00 92.19 711 ALA A O 1
ATOM 5567 N N . LEU A 1 712 ? 14.246 -3.945 -18.554 1.00 93.06 712 LEU A N 1
ATOM 5568 C CA . LEU A 1 712 ? 14.833 -5.294 -18.651 1.00 93.06 712 LEU A CA 1
ATOM 5569 C C . LEU A 1 712 ? 16.024 -5.346 -19.630 1.00 93.06 712 LEU A C 1
ATOM 5571 O O . LEU A 1 712 ? 16.982 -6.087 -19.412 1.00 93.06 712 LEU A O 1
ATOM 5575 N N . ARG A 1 713 ? 15.983 -4.560 -20.714 1.00 94.50 713 ARG A N 1
ATOM 5576 C CA . ARG A 1 713 ? 17.098 -4.465 -21.663 1.00 94.50 713 ARG A CA 1
ATOM 5577 C C . ARG A 1 713 ? 18.309 -3.749 -21.061 1.00 94.50 713 ARG A C 1
ATOM 5579 O O . ARG A 1 713 ? 19.418 -4.168 -21.370 1.00 94.50 713 ARG A O 1
ATOM 5586 N N . ASP A 1 714 ? 18.121 -2.723 -20.229 1.00 94.00 714 ASP A N 1
ATOM 5587 C CA . ASP A 1 714 ? 19.230 -2.030 -19.556 1.00 94.00 714 ASP A CA 1
ATOM 5588 C C . ASP A 1 714 ? 19.963 -2.974 -18.591 1.00 94.00 714 ASP A C 1
ATOM 5590 O O . ASP A 1 714 ? 21.174 -3.137 -18.714 1.00 94.00 714 ASP A O 1
ATOM 5594 N N . ASP A 1 715 ? 19.237 -3.714 -17.741 1.00 92.56 715 ASP A N 1
ATOM 5595 C CA . ASP A 1 715 ? 19.825 -4.745 -16.867 1.00 92.56 715 ASP A CA 1
ATOM 5596 C C . ASP A 1 715 ? 20.660 -5.768 -17.653 1.00 92.56 715 ASP A C 1
ATOM 5598 O O . ASP A 1 715 ? 21.788 -6.089 -17.274 1.00 92.56 715 ASP A O 1
ATOM 5602 N N . LEU A 1 716 ? 20.133 -6.255 -18.782 1.00 94.50 716 LEU A N 1
ATOM 5603 C CA . LEU A 1 716 ? 20.845 -7.191 -19.654 1.00 94.50 716 LEU A CA 1
ATOM 5604 C C . LEU A 1 716 ? 22.071 -6.549 -20.332 1.00 94.50 716 LEU A C 1
ATOM 5606 O O . LEU A 1 716 ? 23.077 -7.236 -20.514 1.00 94.50 716 LEU A O 1
ATOM 5610 N N . ILE A 1 717 ? 22.031 -5.258 -20.685 1.00 94.38 717 ILE A N 1
ATOM 5611 C CA . ILE A 1 717 ? 23.180 -4.515 -21.234 1.00 94.38 717 ILE A CA 1
ATOM 5612 C C . ILE A 1 717 ? 24.262 -4.323 -20.165 1.00 94.38 717 ILE A C 1
ATOM 5614 O O . ILE A 1 717 ? 25.422 -4.647 -20.430 1.00 94.38 717 ILE A O 1
ATOM 5618 N N . GLN A 1 718 ? 23.902 -3.850 -18.968 1.00 92.56 718 GLN A N 1
ATOM 5619 C CA . GLN A 1 718 ? 24.841 -3.631 -17.863 1.00 92.56 718 GLN A CA 1
ATOM 5620 C C . GLN A 1 718 ? 25.542 -4.944 -17.482 1.00 92.56 718 GLN A C 1
ATOM 5622 O O . GLN A 1 718 ? 26.769 -5.039 -17.585 1.00 92.56 718 GLN A O 1
ATOM 5627 N N . LEU A 1 719 ? 24.769 -6.004 -17.217 1.00 93.56 719 LEU A N 1
ATOM 5628 C CA . LEU A 1 719 ? 25.291 -7.339 -16.917 1.00 93.56 719 LEU A CA 1
ATOM 5629 C C . LEU A 1 719 ? 26.139 -7.910 -18.067 1.00 93.56 719 LEU A C 1
ATOM 5631 O O . LEU A 1 719 ? 27.189 -8.504 -17.820 1.00 93.56 719 LEU A O 1
ATOM 5635 N N . SER A 1 720 ? 25.744 -7.705 -19.330 1.00 94.06 720 SER A N 1
ATOM 5636 C CA . SER A 1 720 ? 26.566 -8.107 -20.482 1.00 94.06 720 SER A CA 1
ATOM 5637 C C . SER A 1 720 ? 27.896 -7.356 -20.550 1.00 94.06 720 SER A C 1
ATOM 5639 O O . SER A 1 720 ? 28.874 -7.928 -21.030 1.00 94.06 720 SER A O 1
ATOM 5641 N N . SER A 1 721 ? 27.944 -6.094 -20.119 1.00 92.38 721 SER A N 1
ATOM 5642 C CA . SER A 1 721 ? 29.169 -5.288 -20.128 1.00 92.38 721 SER A CA 1
ATOM 5643 C C . SER A 1 721 ? 30.126 -5.669 -18.993 1.00 92.38 721 SER A C 1
ATOM 5645 O O . SER A 1 721 ? 31.341 -5.672 -19.185 1.00 92.38 721 SER A O 1
ATOM 5647 N N . HIS A 1 722 ? 29.577 -6.075 -17.844 1.00 92.44 722 HIS A N 1
ATOM 5648 C CA . HIS A 1 722 ? 30.325 -6.426 -16.638 1.00 92.44 722 HIS A CA 1
ATOM 5649 C C . HIS A 1 722 ? 30.662 -7.924 -16.510 1.00 92.44 722 HIS A C 1
ATOM 5651 O O . HIS A 1 722 ? 31.500 -8.292 -15.683 1.00 92.44 722 HIS A O 1
ATOM 5657 N N . TRP A 1 723 ? 30.068 -8.784 -17.351 1.00 92.56 723 TRP A N 1
ATOM 5658 C CA . TRP A 1 723 ? 30.140 -10.254 -17.303 1.00 92.56 723 TRP A CA 1
ATOM 5659 C C . TRP A 1 723 ? 31.541 -10.818 -17.022 1.00 92.56 723 TRP A C 1
ATOM 5661 O O . TRP A 1 723 ? 31.742 -11.550 -16.055 1.00 92.56 723 TRP A O 1
ATOM 5671 N N . SER A 1 724 ? 32.528 -10.461 -17.847 1.00 89.69 724 SER A N 1
ATOM 5672 C CA . SER A 1 724 ? 33.903 -10.964 -17.708 1.00 89.69 724 SER A CA 1
ATOM 5673 C C . SER A 1 724 ? 34.752 -10.139 -16.734 1.00 89.69 724 SER A C 1
ATOM 5675 O O . SER A 1 724 ? 35.754 -10.636 -16.226 1.00 89.69 724 SER A O 1
ATOM 5677 N N . ASN A 1 725 ? 34.387 -8.877 -16.497 1.00 85.62 725 ASN A N 1
ATOM 5678 C CA . ASN A 1 725 ? 35.077 -7.933 -15.616 1.00 85.62 725 ASN A CA 1
ATOM 5679 C C . ASN A 1 725 ? 34.140 -6.738 -15.328 1.00 85.62 725 ASN A C 1
ATOM 5681 O O . ASN A 1 725 ? 33.755 -6.072 -16.289 1.00 85.62 725 ASN A O 1
ATOM 5685 N N . PRO A 1 726 ? 33.813 -6.416 -14.061 1.00 86.38 726 PRO A N 1
ATOM 5686 C CA . PRO A 1 726 ? 34.391 -6.959 -12.827 1.00 86.38 726 PRO A CA 1
ATOM 5687 C C . PRO A 1 726 ? 33.904 -8.359 -12.412 1.00 86.38 726 PRO A C 1
ATOM 5689 O O . PRO A 1 726 ? 34.550 -8.971 -11.566 1.00 86.38 726 PRO A O 1
ATOM 5692 N N . LEU A 1 727 ? 32.815 -8.891 -12.982 1.00 87.56 727 LEU A N 1
ATOM 5693 C CA . LEU A 1 727 ? 32.118 -10.056 -12.406 1.00 87.56 727 LEU A CA 1
ATOM 5694 C C . LEU A 1 727 ? 32.858 -11.399 -12.551 1.00 87.56 727 LEU A C 1
ATOM 5696 O O . LEU A 1 727 ? 32.582 -12.330 -11.795 1.00 87.56 727 LEU A O 1
ATOM 5700 N N . GLY A 1 728 ? 33.791 -11.519 -13.502 1.00 86.44 728 GLY A N 1
ATOM 5701 C CA . GLY A 1 728 ? 34.635 -12.711 -13.671 1.00 86.44 728 GLY A CA 1
ATOM 5702 C C . GLY A 1 728 ? 33.886 -13.995 -14.057 1.00 86.44 728 GLY A C 1
ATOM 5703 O O . GLY A 1 728 ? 34.391 -15.092 -13.812 1.00 86.44 728 GLY A O 1
ATOM 5704 N N . LEU A 1 729 ? 32.684 -13.884 -14.631 1.00 88.94 729 LEU A N 1
ATOM 5705 C CA . LEU A 1 729 ? 31.821 -15.021 -14.953 1.00 88.94 729 LEU A CA 1
ATOM 5706 C C . LEU A 1 729 ? 32.385 -15.864 -16.107 1.00 88.94 729 LEU A C 1
ATOM 5708 O O . LEU A 1 729 ? 32.994 -15.363 -17.052 1.00 88.94 729 LEU A O 1
ATOM 5712 N N . ALA A 1 730 ? 32.158 -17.177 -16.037 1.00 87.44 730 ALA A N 1
ATOM 5713 C CA . ALA A 1 730 ? 32.686 -18.124 -17.013 1.00 87.44 730 ALA A CA 1
ATOM 5714 C C . ALA A 1 730 ? 31.924 -18.084 -18.353 1.00 87.44 730 ALA A C 1
ATOM 5716 O O . ALA A 1 730 ? 30.693 -18.090 -18.397 1.00 87.44 730 ALA A O 1
ATOM 5717 N N . GLY A 1 731 ? 32.670 -18.131 -19.460 1.00 87.56 731 GLY A N 1
ATOM 5718 C CA . GLY A 1 731 ? 32.115 -18.062 -20.815 1.00 87.56 731 GLY A CA 1
ATOM 5719 C C . GLY A 1 731 ? 31.640 -16.656 -21.200 1.00 87.56 731 GLY A C 1
ATOM 5720 O O . GLY A 1 731 ? 31.966 -15.675 -20.543 1.00 87.56 731 GLY A O 1
ATOM 5721 N N . SER A 1 732 ? 30.881 -16.553 -22.289 1.00 88.88 732 SER A N 1
ATOM 5722 C CA . SER A 1 732 ? 30.256 -15.302 -22.734 1.00 88.88 732 SER A CA 1
ATOM 5723 C C . SER A 1 732 ? 28.843 -15.147 -22.169 1.00 88.88 732 SER A C 1
ATOM 5725 O O . SER A 1 732 ? 28.115 -16.140 -22.085 1.00 88.88 732 SER A O 1
ATOM 5727 N N . CYS A 1 733 ? 28.416 -13.908 -21.907 1.00 92.50 733 CYS A N 1
ATOM 5728 C CA . CYS A 1 733 ? 27.010 -13.594 -21.640 1.00 92.50 733 CYS A CA 1
ATOM 5729 C C . CYS A 1 733 ? 26.102 -14.158 -22.762 1.00 92.50 733 CYS A C 1
ATOM 5731 O O . CYS A 1 733 ? 26.479 -14.069 -23.939 1.00 92.50 733 CYS A O 1
ATOM 5733 N N . PRO A 1 734 ? 24.925 -14.738 -22.447 1.00 94.31 734 PRO A N 1
ATOM 5734 C CA . PRO A 1 734 ? 23.943 -15.143 -23.459 1.00 94.31 734 PRO A CA 1
ATOM 5735 C C . PRO A 1 734 ? 23.360 -13.965 -24.245 1.00 94.31 734 PRO A C 1
ATOM 5737 O O . PRO A 1 734 ? 22.998 -14.123 -25.409 1.00 94.31 734 PRO A O 1
ATOM 5740 N N . TYR A 1 735 ? 23.297 -12.780 -23.634 1.00 94.31 735 TYR A N 1
ATOM 5741 C CA . TYR A 1 735 ? 22.944 -11.544 -24.321 1.00 94.31 735 TYR A CA 1
ATOM 5742 C C . TYR A 1 735 ? 24.193 -10.870 -24.891 1.00 94.31 735 TYR A C 1
ATOM 5744 O O . TYR A 1 735 ? 25.163 -10.654 -24.170 1.00 94.31 735 TYR A O 1
ATOM 5752 N N . GLN A 1 736 ? 24.169 -10.551 -26.186 1.00 92.62 736 GLN A N 1
ATOM 5753 C CA . GLN A 1 736 ? 25.258 -9.887 -26.908 1.00 92.62 736 GLN A CA 1
ATOM 5754 C C . GLN A 1 736 ? 24.637 -8.865 -27.878 1.00 92.62 736 GLN A C 1
ATOM 5756 O O . GLN A 1 736 ? 24.337 -9.215 -29.021 1.00 92.62 736 GLN A O 1
ATOM 5761 N N . PRO A 1 737 ? 24.346 -7.633 -27.418 1.00 92.31 737 PRO A N 1
ATOM 5762 C CA . PRO A 1 737 ? 23.662 -6.624 -28.225 1.00 92.31 737 PRO A CA 1
ATOM 5763 C C . PRO A 1 737 ? 24.569 -6.081 -29.333 1.00 92.31 737 PRO A C 1
ATOM 5765 O O . PRO A 1 737 ? 25.767 -5.886 -29.128 1.00 92.31 737 PRO A O 1
ATOM 5768 N N . SER A 1 738 ? 23.997 -5.775 -30.499 1.00 93.50 738 SER A N 1
ATOM 5769 C CA . SER A 1 738 ? 24.726 -5.060 -31.550 1.00 93.50 738 SER A CA 1
ATOM 5770 C C . SER A 1 738 ? 24.844 -3.563 -31.239 1.00 93.50 738 SER A C 1
ATOM 5772 O O . SER A 1 738 ? 24.073 -3.008 -30.453 1.00 93.50 738 SER A O 1
ATOM 5774 N N . GLU A 1 739 ? 25.755 -2.860 -31.918 1.00 92.94 739 GLU A N 1
ATOM 5775 C CA . GLU A 1 739 ? 25.855 -1.393 -31.830 1.00 92.94 739 GLU A CA 1
ATOM 5776 C C . GLU A 1 739 ? 24.530 -0.693 -32.191 1.00 92.94 739 GLU A C 1
ATOM 5778 O O . GLU A 1 739 ? 24.214 0.366 -31.644 1.00 92.94 739 GLU A O 1
ATOM 5783 N N . ALA A 1 740 ? 23.721 -1.300 -33.068 1.00 92.81 740 ALA A N 1
ATOM 5784 C CA . ALA A 1 740 ? 22.394 -0.809 -33.425 1.00 92.81 740 ALA A CA 1
ATOM 5785 C C . ALA A 1 7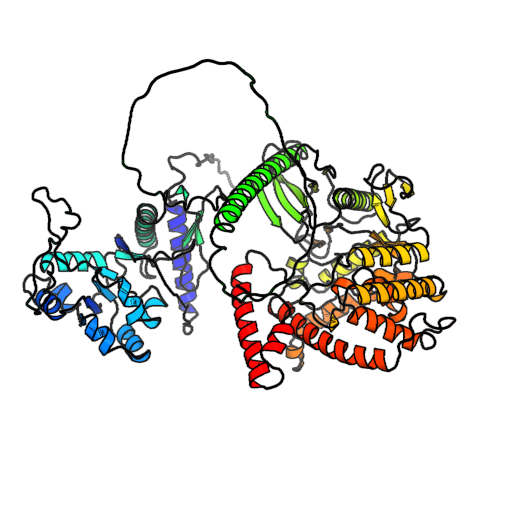40 ? 21.378 -1.002 -32.284 1.00 92.81 740 ALA A C 1
ATOM 5787 O O . ALA A 1 740 ? 20.578 -0.099 -32.030 1.00 92.81 740 ALA A O 1
ATOM 5788 N N . ASP A 1 741 ? 21.442 -2.122 -31.556 1.00 91.06 741 ASP A N 1
ATOM 5789 C CA . ASP A 1 741 ? 20.599 -2.379 -30.381 1.00 91.06 741 ASP A CA 1
ATOM 5790 C C . ASP A 1 741 ? 20.945 -1.437 -29.228 1.00 91.06 741 ASP A C 1
ATOM 5792 O O . ASP A 1 741 ? 20.043 -0.865 -28.620 1.00 91.06 741 ASP A O 1
ATOM 5796 N N . ILE A 1 742 ? 22.238 -1.201 -28.975 1.00 93.38 742 ILE A N 1
ATOM 5797 C CA . ILE A 1 742 ? 22.722 -0.226 -27.982 1.00 93.38 742 ILE A CA 1
ATOM 5798 C C . ILE A 1 742 ? 22.261 1.189 -28.367 1.00 93.38 742 ILE A C 1
ATOM 5800 O O . ILE A 1 742 ? 21.737 1.928 -27.532 1.00 93.38 742 ILE A O 1
ATOM 5804 N N . SER A 1 743 ? 22.379 1.555 -29.648 1.00 92.62 743 SER A N 1
ATOM 5805 C CA . SER A 1 743 ? 21.951 2.865 -30.162 1.00 92.62 743 SER A CA 1
ATOM 5806 C C . SER A 1 743 ? 20.431 3.065 -30.107 1.00 92.62 743 SER A C 1
ATOM 5808 O O . SER A 1 743 ? 19.965 4.164 -29.801 1.00 92.62 743 SER A O 1
ATOM 5810 N N . ARG A 1 744 ? 19.635 2.016 -30.370 1.00 92.62 744 ARG A N 1
ATOM 5811 C CA . ARG A 1 744 ? 18.176 2.034 -30.169 1.00 92.62 744 ARG A CA 1
ATOM 5812 C C . ARG A 1 744 ? 17.846 2.137 -28.685 1.00 92.62 744 ARG A C 1
ATOM 5814 O O . ARG A 1 744 ? 17.027 2.972 -28.314 1.00 92.62 744 ARG A O 1
ATOM 5821 N N . HIS A 1 745 ? 18.487 1.321 -27.853 1.00 94.56 745 HIS A N 1
ATOM 5822 C CA . HIS A 1 745 ? 18.240 1.281 -26.422 1.00 94.56 745 HIS A CA 1
ATOM 5823 C C . HIS A 1 745 ? 18.481 2.633 -25.761 1.00 94.56 745 HIS A C 1
ATOM 5825 O O . HIS A 1 745 ? 17.584 3.099 -25.069 1.00 94.56 745 HIS A O 1
ATOM 5831 N N . LYS A 1 746 ? 19.622 3.286 -26.024 1.00 94.25 746 LYS A N 1
ATOM 5832 C CA . LYS A 1 746 ? 19.945 4.587 -25.426 1.00 94.25 746 LYS A CA 1
ATOM 5833 C C . LYS A 1 746 ? 18.823 5.609 -25.638 1.00 94.25 746 LYS A C 1
ATOM 5835 O O . LYS A 1 746 ? 18.370 6.219 -24.682 1.00 94.25 746 LYS A O 1
ATOM 5840 N N . ARG A 1 747 ? 18.304 5.718 -26.865 1.00 92.00 747 ARG A N 1
ATOM 5841 C CA . ARG A 1 747 ? 17.190 6.625 -27.196 1.00 92.00 747 ARG A CA 1
ATOM 5842 C C . ARG A 1 747 ? 15.917 6.319 -26.392 1.00 92.00 747 ARG A C 1
ATOM 5844 O O . ARG A 1 747 ? 15.228 7.237 -25.965 1.00 92.00 747 ARG A O 1
ATOM 5851 N N . LEU A 1 748 ? 15.607 5.035 -26.201 1.00 92.06 748 LEU A N 1
ATOM 5852 C CA . LEU A 1 748 ? 14.455 4.582 -25.411 1.00 92.06 748 LEU A CA 1
ATOM 5853 C C . LEU A 1 748 ? 14.682 4.733 -23.903 1.00 92.06 748 LEU A C 1
ATOM 5855 O O . LEU A 1 748 ? 13.720 4.861 -23.156 1.00 92.06 748 LEU A O 1
ATOM 5859 N N . TRP A 1 749 ? 15.934 4.699 -23.454 1.00 92.75 749 TRP A N 1
ATOM 5860 C CA . TRP A 1 749 ? 16.330 4.924 -22.067 1.00 92.75 749 TRP A CA 1
ATOM 5861 C C . TRP A 1 749 ? 16.228 6.404 -21.695 1.00 92.75 749 TRP A C 1
ATOM 5863 O O . TRP A 1 749 ? 15.696 6.726 -20.638 1.00 92.75 749 TRP A O 1
ATOM 5873 N N . ASP A 1 750 ? 16.640 7.294 -22.601 1.00 88.44 750 ASP A N 1
ATOM 5874 C CA . ASP A 1 750 ? 16.451 8.741 -22.467 1.00 88.44 750 ASP A CA 1
ATOM 5875 C C . ASP A 1 750 ? 14.938 9.096 -22.413 1.00 88.44 750 ASP A C 1
ATOM 5877 O O . ASP A 1 750 ? 14.523 9.897 -21.576 1.00 88.44 750 ASP A O 1
ATOM 5881 N N . GLU A 1 751 ? 14.086 8.441 -23.225 1.00 84.75 751 GLU A N 1
ATOM 5882 C CA . GLU A 1 751 ? 12.610 8.557 -23.151 1.00 84.75 751 GLU A CA 1
ATOM 5883 C C . GLU A 1 751 ? 12.035 7.974 -21.843 1.00 84.75 751 GLU A C 1
ATOM 5885 O O . GLU A 1 751 ? 11.228 8.623 -21.177 1.00 84.75 751 GLU A O 1
ATOM 5890 N N . PHE A 1 752 ? 12.459 6.765 -21.453 1.00 89.00 752 PHE A N 1
ATOM 5891 C CA . PHE A 1 752 ? 12.035 6.104 -20.214 1.00 89.00 752 PHE A CA 1
ATOM 5892 C C . PHE A 1 752 ? 12.334 6.963 -18.984 1.00 89.00 752 PHE A C 1
ATOM 5894 O O . PHE A 1 752 ? 11.458 7.114 -18.134 1.00 89.00 752 PHE A O 1
ATOM 5901 N N . LYS A 1 753 ? 13.538 7.545 -18.907 1.00 89.56 753 LYS A N 1
ATOM 5902 C CA . LYS A 1 753 ? 13.948 8.412 -17.799 1.00 89.56 753 LYS A CA 1
ATOM 5903 C C . LYS A 1 753 ? 13.100 9.667 -17.710 1.00 89.56 753 LYS A C 1
ATOM 5905 O O . LYS A 1 753 ? 12.503 9.878 -16.668 1.00 89.56 753 LYS A O 1
ATOM 5910 N N . LEU A 1 754 ? 12.921 10.406 -18.808 1.00 84.94 754 LEU A N 1
ATOM 5911 C CA . LEU A 1 754 ? 12.064 11.599 -18.820 1.00 84.94 754 LEU A CA 1
ATOM 5912 C C . LEU A 1 754 ? 10.652 11.318 -18.266 1.00 84.94 754 LEU A C 1
ATOM 5914 O O . LEU A 1 754 ? 10.089 12.131 -17.538 1.00 84.94 754 LEU A O 1
ATOM 5918 N N . ILE A 1 755 ? 10.085 10.154 -18.590 1.00 85.50 755 ILE A N 1
ATOM 5919 C CA . ILE A 1 755 ? 8.761 9.731 -18.111 1.00 85.50 755 ILE A CA 1
ATOM 5920 C C . ILE A 1 755 ? 8.806 9.273 -16.646 1.00 85.50 755 ILE A C 1
ATOM 5922 O O . ILE A 1 755 ? 7.857 9.507 -15.898 1.00 85.50 755 ILE A O 1
ATOM 5926 N N . HIS A 1 756 ? 9.891 8.628 -16.221 1.00 87.00 756 HIS A N 1
ATOM 5927 C CA . HIS A 1 756 ? 10.104 8.195 -14.841 1.00 87.00 756 HIS A CA 1
ATOM 5928 C C . HIS A 1 756 ? 10.330 9.380 -13.890 1.00 87.00 756 HIS A C 1
ATOM 5930 O O . HIS A 1 756 ? 9.716 9.421 -12.829 1.00 87.00 756 HIS A O 1
ATOM 5936 N N . ASP A 1 757 ? 11.115 10.374 -14.300 1.00 86.38 757 ASP A N 1
ATOM 5937 C CA . ASP A 1 757 ? 11.418 11.576 -13.521 1.00 86.38 757 ASP A CA 1
ATOM 5938 C C . ASP A 1 757 ? 10.131 12.394 -13.278 1.00 86.38 757 ASP A C 1
ATOM 5940 O O . ASP A 1 757 ? 9.781 12.698 -12.137 1.00 86.38 757 ASP A O 1
ATOM 5944 N N . VAL A 1 758 ? 9.332 12.636 -14.331 1.00 84.81 758 VAL A N 1
ATOM 5945 C CA . VAL A 1 758 ? 8.006 13.283 -14.213 1.00 84.81 758 VAL A CA 1
ATOM 5946 C C . VAL A 1 758 ? 7.038 12.433 -13.377 1.00 84.81 758 VAL A C 1
ATOM 5948 O O . VAL A 1 758 ? 6.208 12.973 -12.641 1.00 84.81 758 VAL A O 1
ATOM 5951 N N . LYS A 1 759 ? 7.133 11.097 -13.438 1.00 86.56 759 LYS A N 1
ATOM 5952 C CA . LYS A 1 759 ? 6.353 10.205 -12.569 1.00 86.56 759 LYS A CA 1
ATOM 5953 C C . LYS A 1 759 ? 6.738 10.376 -11.100 1.00 86.56 759 LYS A C 1
ATOM 5955 O O . LYS A 1 759 ? 5.835 10.484 -10.273 1.00 86.56 759 LYS A O 1
ATOM 5960 N N . GLU A 1 760 ? 8.027 10.429 -10.771 1.00 84.19 760 GLU A N 1
ATOM 5961 C CA . GLU A 1 760 ? 8.489 10.679 -9.404 1.00 84.19 760 GLU A CA 1
ATOM 5962 C C . GLU A 1 760 ? 8.004 12.028 -8.872 1.00 84.19 760 GLU A C 1
ATOM 5964 O O . GLU A 1 760 ? 7.449 12.067 -7.775 1.00 84.19 760 GLU A O 1
ATOM 5969 N N . GLU A 1 761 ? 8.147 13.118 -9.636 1.00 82.00 761 GLU A N 1
ATOM 5970 C CA . GLU A 1 761 ? 7.672 14.448 -9.224 1.00 82.00 761 GLU A CA 1
ATOM 5971 C C . GLU A 1 761 ? 6.174 14.441 -8.890 1.00 82.00 761 GLU A C 1
ATOM 5973 O O . GLU A 1 761 ? 5.753 14.965 -7.856 1.00 82.00 761 GLU A O 1
ATOM 5978 N N . VAL A 1 762 ? 5.362 13.799 -9.735 1.00 83.31 762 VAL A N 1
ATOM 5979 C CA . VAL A 1 762 ? 3.909 13.691 -9.553 1.00 83.31 762 VAL A CA 1
ATOM 5980 C C . VAL A 1 762 ? 3.547 12.818 -8.344 1.00 83.31 762 VAL A C 1
ATOM 5982 O O . VAL A 1 762 ? 2.688 13.205 -7.549 1.00 83.31 762 VAL A O 1
ATOM 5985 N N . VAL A 1 763 ? 4.196 11.661 -8.173 1.00 83.00 763 VAL A N 1
ATOM 5986 C CA . VAL A 1 763 ? 3.964 10.748 -7.035 1.00 83.00 763 VAL A CA 1
ATOM 5987 C C . VAL A 1 763 ? 4.352 11.420 -5.714 1.00 83.00 763 VAL A C 1
ATOM 5989 O O . VAL A 1 763 ? 3.567 11.417 -4.761 1.00 83.00 763 VAL A O 1
ATOM 5992 N N . ARG A 1 764 ? 5.521 12.071 -5.681 1.00 77.44 764 ARG A N 1
ATOM 5993 C CA . ARG A 1 764 ? 6.058 12.818 -4.534 1.00 77.44 764 ARG A CA 1
ATOM 5994 C C . ARG A 1 764 ? 5.169 14.015 -4.185 1.00 77.44 764 ARG A C 1
ATOM 5996 O O . ARG A 1 764 ? 4.781 14.172 -3.030 1.00 77.44 764 ARG A O 1
ATOM 6003 N N . GLY A 1 765 ? 4.761 14.801 -5.183 1.00 74.56 765 GLY A N 1
ATOM 6004 C CA . GLY A 1 765 ? 3.921 15.993 -5.013 1.00 74.56 765 GLY A CA 1
ATOM 6005 C C . GLY A 1 765 ? 2.507 15.720 -4.486 1.00 74.56 765 GLY A C 1
ATOM 6006 O O . GLY A 1 765 ? 1.904 16.599 -3.868 1.00 74.56 765 GLY A O 1
ATOM 6007 N N . PHE A 1 766 ? 1.973 14.507 -4.675 1.00 75.06 766 PHE A N 1
ATOM 6008 C CA . PHE A 1 766 ? 0.660 14.113 -4.146 1.00 75.06 766 PHE A CA 1
ATOM 6009 C C . PHE A 1 766 ? 0.705 13.115 -2.980 1.00 75.06 766 PHE A C 1
ATOM 6011 O O . PHE A 1 766 ? -0.335 12.906 -2.339 1.00 75.06 766 PHE A O 1
ATOM 6018 N N . ALA A 1 767 ? 1.875 12.552 -2.666 1.00 69.62 767 ALA A N 1
ATOM 6019 C CA . ALA A 1 767 ? 2.055 11.435 -1.738 1.00 69.62 767 ALA A CA 1
ATOM 6020 C C . ALA A 1 767 ? 1.117 10.256 -2.075 1.00 69.62 767 ALA A C 1
ATOM 6022 O O . ALA A 1 767 ? 0.264 9.866 -1.269 1.00 69.62 767 ALA A O 1
ATOM 6023 N N . THR A 1 768 ? 1.237 9.751 -3.307 1.00 70.75 768 THR A N 1
ATOM 6024 C CA . THR A 1 768 ? 0.629 8.488 -3.768 1.00 70.75 768 THR A CA 1
ATOM 6025 C C . THR A 1 768 ? 1.650 7.349 -3.700 1.00 70.75 768 THR A C 1
ATOM 6027 O O . THR A 1 768 ? 2.800 7.563 -3.322 1.00 70.75 768 THR A O 1
ATOM 6030 N N . ASP A 1 769 ? 1.254 6.139 -4.092 1.00 69.44 769 ASP A N 1
ATOM 6031 C CA . ASP A 1 769 ? 2.218 5.110 -4.496 1.00 69.44 769 ASP A CA 1
ATOM 6032 C C . ASP A 1 769 ? 2.605 5.247 -5.984 1.00 69.44 769 ASP A C 1
ATOM 6034 O O . ASP A 1 769 ? 2.121 6.134 -6.697 1.00 69.44 769 ASP A O 1
ATOM 6038 N N . GLU A 1 770 ? 3.476 4.351 -6.459 1.00 68.19 770 GLU A N 1
ATOM 6039 C CA . GLU A 1 770 ? 3.911 4.281 -7.859 1.00 68.19 770 GLU A CA 1
ATOM 6040 C C . GLU A 1 770 ? 2.778 4.045 -8.869 1.00 68.19 770 GLU A C 1
ATOM 6042 O O . GLU A 1 770 ? 2.951 4.354 -10.045 1.00 68.19 770 GLU A O 1
ATOM 6047 N N . GLU A 1 771 ? 1.650 3.457 -8.479 1.00 70.50 771 GLU A N 1
ATOM 6048 C CA . GLU A 1 771 ? 0.526 3.206 -9.393 1.00 70.50 771 GLU A CA 1
ATOM 6049 C C . GLU A 1 771 ? -0.505 4.348 -9.340 1.00 70.50 771 GLU A C 1
ATOM 6051 O O . GLU A 1 771 ? -1.526 4.301 -10.026 1.00 70.50 771 GLU A O 1
ATOM 6056 N N . GLY A 1 772 ? -0.229 5.397 -8.556 1.00 73.88 772 GLY A N 1
ATOM 6057 C CA . GLY A 1 772 ? -1.088 6.566 -8.410 1.00 73.88 772 GLY A CA 1
ATOM 6058 C C . GLY A 1 772 ? -2.297 6.329 -7.503 1.00 73.88 772 GLY A C 1
ATOM 6059 O O . GLY A 1 772 ? -3.270 7.080 -7.597 1.00 73.88 772 GLY A O 1
ATOM 6060 N N . TRP A 1 773 ? -2.288 5.310 -6.630 1.00 75.62 773 TRP A N 1
ATOM 6061 C CA . TRP A 1 773 ? -3.406 5.084 -5.709 1.00 75.62 773 TRP A CA 1
ATOM 6062 C C . TRP A 1 773 ? -3.516 6.205 -4.674 1.00 75.62 773 TRP A C 1
ATOM 6064 O O . TRP A 1 773 ? -2.532 6.691 -4.115 1.00 75.62 773 TRP A O 1
ATOM 6074 N N . ILE A 1 774 ? -4.761 6.599 -4.398 1.00 74.44 774 ILE A N 1
ATOM 6075 C CA . ILE A 1 774 ? -5.099 7.722 -3.521 1.00 74.44 774 ILE A CA 1
ATOM 6076 C C . ILE A 1 774 ? -6.197 7.280 -2.545 1.00 74.44 774 ILE A C 1
ATOM 6078 O O . ILE A 1 774 ? -7.193 6.695 -2.986 1.00 74.44 774 ILE A O 1
ATOM 6082 N N . PRO A 1 775 ? -6.088 7.592 -1.240 1.00 71.94 775 PRO A N 1
ATOM 6083 C CA . PRO A 1 775 ? -7.186 7.422 -0.294 1.00 71.94 775 PRO A CA 1
ATOM 6084 C C . PRO A 1 775 ? -8.479 8.098 -0.784 1.00 71.94 775 PRO A C 1
ATOM 6086 O O . PRO A 1 775 ? -8.478 9.251 -1.221 1.00 71.94 775 PRO A O 1
ATOM 6089 N N . ILE A 1 776 ? -9.600 7.371 -0.724 1.00 74.12 776 ILE A N 1
ATOM 6090 C CA . ILE A 1 776 ? -10.885 7.781 -1.325 1.00 74.12 776 ILE A CA 1
ATOM 6091 C C . ILE A 1 776 ? -11.478 9.064 -0.712 1.00 74.12 776 ILE A C 1
ATOM 6093 O O . ILE A 1 776 ? -12.287 9.743 -1.339 1.00 74.12 776 ILE A O 1
ATOM 6097 N N . ASP A 1 777 ? -11.071 9.411 0.506 1.00 75.00 777 ASP A N 1
ATOM 6098 C CA . ASP A 1 777 ? -11.391 10.660 1.197 1.00 75.00 777 ASP A CA 1
ATOM 6099 C C . ASP A 1 777 ? -10.613 11.871 0.653 1.00 75.00 777 ASP A C 1
ATOM 6101 O O . ASP A 1 777 ? -11.146 12.979 0.675 1.00 75.00 777 ASP A O 1
ATOM 6105 N N . ARG A 1 778 ? -9.409 11.659 0.099 1.00 81.31 778 ARG A N 1
ATOM 6106 C CA . ARG A 1 778 ? -8.610 12.678 -0.610 1.00 81.31 778 ARG A CA 1
ATOM 6107 C C . ARG A 1 778 ? -8.904 12.753 -2.115 1.00 81.31 778 ARG A C 1
ATOM 6109 O O . ARG A 1 778 ? -8.535 13.741 -2.741 1.00 81.31 778 ARG A O 1
ATOM 6116 N N . TRP A 1 779 ? -9.561 11.742 -2.696 1.00 82.88 779 TRP A N 1
ATOM 6117 C CA . TRP A 1 779 ? -9.710 11.572 -4.152 1.00 82.88 779 TRP A CA 1
ATOM 6118 C C . TRP A 1 779 ? -10.181 12.823 -4.910 1.00 82.88 779 TRP A C 1
ATOM 6120 O O . TRP A 1 779 ? -9.551 13.199 -5.892 1.00 82.88 779 TRP A O 1
ATOM 6130 N N . GLU A 1 780 ? -11.256 13.487 -4.475 1.00 85.25 780 GLU A N 1
ATOM 6131 C CA . GLU A 1 780 ? -11.804 14.655 -5.191 1.00 85.25 780 GLU A CA 1
ATOM 6132 C C . GLU A 1 780 ? -10.856 15.869 -5.155 1.00 85.25 780 GLU A C 1
ATOM 6134 O O . GLU A 1 780 ? -10.698 16.564 -6.162 1.00 85.25 780 GLU A O 1
ATOM 6139 N N . ASP A 1 781 ? -10.194 16.102 -4.017 1.00 85.00 781 ASP A N 1
ATOM 6140 C CA . ASP A 1 781 ? -9.246 17.208 -3.851 1.00 85.00 781 ASP A CA 1
ATOM 6141 C C . ASP A 1 781 ? -7.955 16.939 -4.642 1.00 85.00 781 ASP A C 1
ATOM 6143 O O . ASP A 1 781 ? -7.475 17.828 -5.352 1.00 85.00 781 ASP A O 1
ATOM 6147 N N . THR A 1 782 ? -7.431 15.704 -4.616 1.00 84.19 782 THR A N 1
ATOM 6148 C CA . THR A 1 782 ? -6.271 15.344 -5.442 1.00 84.19 782 THR A CA 1
ATOM 6149 C C . THR A 1 782 ? -6.622 15.322 -6.931 1.00 84.19 782 THR A C 1
ATOM 6151 O O . THR A 1 782 ? -5.847 15.853 -7.713 1.00 84.19 782 THR A O 1
ATOM 6154 N N . LYS A 1 783 ? -7.798 14.828 -7.356 1.00 85.06 783 LYS A N 1
ATOM 6155 C CA . LYS A 1 783 ? -8.236 14.877 -8.770 1.00 85.06 783 LYS A CA 1
ATOM 6156 C C . LYS A 1 783 ? -8.252 16.317 -9.302 1.00 85.06 783 LYS A C 1
ATOM 6158 O O . LYS A 1 783 ? -7.853 16.560 -10.442 1.00 85.06 783 LYS A O 1
ATOM 6163 N N . LEU A 1 784 ? -8.684 17.278 -8.480 1.00 84.44 784 LEU A N 1
ATOM 6164 C CA . LEU A 1 784 ? -8.656 18.699 -8.826 1.00 84.44 784 LEU A CA 1
ATOM 6165 C C . LEU A 1 784 ? -7.222 19.247 -8.912 1.00 84.44 784 LEU A C 1
ATOM 6167 O O . LEU A 1 784 ? -6.895 19.932 -9.881 1.00 84.44 784 LEU A O 1
ATOM 6171 N N . ALA A 1 785 ? -6.377 18.957 -7.921 1.00 85.06 785 ALA A N 1
ATOM 6172 C CA . ALA A 1 785 ? -4.994 19.434 -7.882 1.00 85.06 785 ALA A CA 1
ATOM 6173 C C . ALA A 1 785 ? -4.125 18.817 -8.995 1.00 85.06 785 ALA A C 1
ATOM 6175 O O . ALA A 1 785 ? -3.329 19.518 -9.611 1.00 85.06 785 ALA A O 1
ATOM 6176 N N . TYR A 1 786 ? -4.350 17.546 -9.326 1.00 86.62 786 TYR A N 1
ATOM 6177 C CA . TYR A 1 786 ? -3.703 16.813 -10.413 1.00 86.62 786 TYR A CA 1
ATOM 6178 C C . TYR A 1 786 ? -3.961 17.457 -11.781 1.00 86.62 786 TYR A C 1
ATOM 6180 O O . TYR A 1 786 ? -3.030 17.712 -12.543 1.00 86.62 786 TYR A O 1
ATOM 6188 N N . GLY A 1 787 ? -5.220 17.812 -12.066 1.00 84.81 787 GLY A N 1
ATOM 6189 C CA . GLY A 1 787 ? -5.577 18.539 -13.288 1.00 84.81 787 GLY A CA 1
ATOM 6190 C C . GLY A 1 787 ? -4.989 19.955 -13.359 1.00 84.81 787 GLY A C 1
ATOM 6191 O O . GLY A 1 787 ? -4.755 20.461 -14.455 1.00 84.81 787 GLY A O 1
ATOM 6192 N N . LEU A 1 788 ? -4.723 20.598 -12.214 1.00 85.50 788 LEU A N 1
ATOM 6193 C CA . LEU A 1 788 ? -4.019 21.884 -12.165 1.00 85.50 788 LEU A CA 1
ATOM 6194 C C . LEU A 1 788 ? -2.516 21.712 -12.417 1.00 85.50 788 LEU A C 1
ATOM 6196 O O . LEU A 1 788 ? -1.988 22.419 -13.272 1.00 85.50 788 LEU A O 1
ATOM 6200 N N . LEU A 1 789 ? -1.864 20.749 -11.753 1.00 85.94 789 LEU A N 1
ATOM 6201 C CA . LEU A 1 789 ? -0.441 20.453 -11.943 1.00 85.94 789 LEU A CA 1
ATOM 6202 C C . LEU A 1 789 ? -0.142 20.099 -13.402 1.00 85.94 789 LEU A C 1
ATOM 6204 O O . LEU A 1 789 ? 0.768 20.678 -13.983 1.00 85.94 789 LEU A O 1
ATOM 6208 N N . PHE A 1 790 ? -0.957 19.239 -14.026 1.00 87.50 790 PHE A N 1
ATOM 6209 C CA . PHE A 1 790 ? -0.822 18.937 -15.452 1.00 87.50 790 PHE A CA 1
ATOM 6210 C C . PHE A 1 790 ? -0.883 20.200 -16.318 1.00 87.50 790 PHE A C 1
ATOM 6212 O O . PHE A 1 790 ? -0.055 20.378 -17.203 1.00 87.50 790 PHE A O 1
ATOM 6219 N N . HIS A 1 791 ? -1.848 21.094 -16.079 1.00 86.94 791 HIS A N 1
ATOM 6220 C CA . HIS A 1 791 ? -1.979 22.323 -16.864 1.00 86.94 791 HIS A CA 1
ATOM 6221 C C . HIS A 1 791 ? -0.841 23.327 -16.633 1.00 86.94 791 HIS A C 1
ATOM 6223 O O . HIS A 1 791 ? -0.524 24.086 -17.547 1.00 86.94 791 HIS A O 1
ATOM 6229 N N . GLU A 1 792 ? -0.242 23.351 -15.443 1.00 86.62 792 GLU A N 1
ATOM 6230 C CA . GLU A 1 792 ? 0.900 24.208 -15.120 1.00 86.62 792 GLU A CA 1
ATOM 6231 C C . GLU A 1 792 ? 2.202 23.653 -15.715 1.00 86.62 792 GLU A C 1
ATOM 6233 O O . GLU A 1 792 ? 2.892 24.377 -16.433 1.00 86.62 792 GLU A O 1
ATOM 6238 N N . TRP A 1 793 ? 2.464 22.353 -15.538 1.00 87.75 793 TRP A N 1
ATOM 6239 C CA . TRP A 1 793 ? 3.588 21.629 -16.141 1.00 87.75 793 TRP A CA 1
ATOM 6240 C C . TRP A 1 793 ? 3.542 21.664 -17.673 1.00 87.75 793 TRP A C 1
ATOM 6242 O O . TRP A 1 793 ? 4.496 22.124 -18.297 1.00 87.75 793 TRP A O 1
ATOM 6252 N N . LEU A 1 794 ? 2.405 21.293 -18.283 1.00 87.94 794 LEU A N 1
ATOM 6253 C CA . LEU A 1 794 ? 2.199 21.324 -19.739 1.00 87.94 794 LEU A CA 1
ATOM 6254 C C . LEU A 1 794 ? 2.486 22.711 -20.310 1.00 87.94 794 LEU A C 1
ATOM 6256 O O . LEU A 1 794 ? 3.074 22.836 -21.380 1.00 87.94 794 LEU A O 1
ATOM 6260 N N . LYS A 1 795 ? 2.057 23.761 -19.602 1.00 87.25 795 LYS A N 1
ATOM 6261 C CA . LYS A 1 795 ? 2.335 25.129 -20.016 1.00 87.25 795 LYS A CA 1
ATOM 6262 C C . LYS A 1 795 ? 3.827 25.445 -19.881 1.00 87.25 795 LYS A C 1
ATOM 6264 O O . LYS A 1 795 ? 4.383 26.017 -20.808 1.00 87.25 795 LYS A O 1
ATOM 6269 N N . GLY A 1 796 ? 4.467 25.074 -18.771 1.00 86.12 796 GLY A N 1
ATOM 6270 C CA . GLY A 1 796 ? 5.899 25.284 -18.545 1.00 86.12 796 GLY A CA 1
ATOM 6271 C C . GLY A 1 796 ? 6.763 24.705 -19.666 1.00 86.12 796 GLY A C 1
ATOM 6272 O O . GLY A 1 796 ? 7.503 25.453 -20.298 1.00 86.12 796 GLY A O 1
ATOM 6273 N N . VAL A 1 797 ? 6.592 23.414 -19.969 1.00 84.94 797 VAL A N 1
ATOM 6274 C CA . VAL A 1 797 ? 7.421 22.679 -20.948 1.00 84.94 797 VAL A CA 1
ATOM 6275 C C . VAL A 1 797 ? 7.143 23.043 -22.419 1.00 84.94 797 VAL A C 1
ATOM 6277 O O . VAL A 1 797 ? 7.948 22.739 -23.301 1.00 84.94 797 VAL A O 1
ATOM 6280 N N . VAL A 1 798 ? 6.007 23.698 -22.695 1.00 86.69 798 VAL A N 1
ATOM 6281 C CA . VAL A 1 798 ? 5.652 24.236 -24.023 1.00 86.69 798 VAL A CA 1
ATOM 6282 C C . VAL A 1 798 ? 6.083 25.702 -24.170 1.00 86.69 798 VAL A C 1
ATOM 6284 O O . VAL A 1 798 ? 6.595 26.069 -25.226 1.00 86.69 798 VAL A O 1
ATOM 6287 N N . ASP A 1 799 ? 5.939 26.535 -23.131 1.00 86.88 799 ASP A N 1
ATOM 6288 C CA . ASP A 1 799 ? 6.430 27.925 -23.122 1.00 86.88 799 ASP A CA 1
ATOM 6289 C C . ASP A 1 799 ? 7.976 27.984 -23.108 1.00 86.88 799 ASP A C 1
ATOM 6291 O O . ASP A 1 799 ? 8.550 28.930 -23.650 1.00 86.88 799 ASP A O 1
ATOM 6295 N N . SER A 1 800 ? 8.657 26.985 -22.526 1.00 81.94 800 SER A N 1
ATOM 6296 C CA . SER A 1 800 ? 10.122 26.822 -22.587 1.00 81.94 800 SER A CA 1
ATOM 6297 C C . SER A 1 800 ? 10.623 26.353 -23.959 1.00 81.94 800 SER A C 1
ATOM 6299 O O . SER A 1 800 ? 11.772 26.611 -24.322 1.00 81.94 800 SER A O 1
ATOM 6301 N N . GLY A 1 801 ? 9.764 25.681 -24.734 1.00 78.50 801 GLY A N 1
ATOM 6302 C CA . GLY A 1 801 ? 10.113 25.038 -26.000 1.00 78.50 801 GLY A CA 1
ATOM 6303 C C . GLY A 1 801 ? 10.839 23.694 -25.856 1.00 78.50 801 GLY A C 1
ATOM 6304 O O . GLY A 1 801 ? 11.362 23.193 -26.850 1.00 78.50 801 GLY A O 1
ATOM 6305 N N . GLU A 1 802 ? 10.877 23.106 -24.656 1.00 75.56 802 GLU A N 1
ATOM 6306 C CA . GLU A 1 802 ? 11.531 21.814 -24.388 1.00 75.56 802 GLU A CA 1
ATOM 6307 C C . GLU A 1 802 ? 10.808 20.641 -25.065 1.00 75.56 802 GLU A C 1
ATOM 6309 O O . GLU A 1 802 ? 11.456 19.700 -25.527 1.00 75.56 802 GLU A O 1
ATOM 6314 N N . MET A 1 803 ? 9.476 20.694 -25.174 1.00 81.69 803 MET A N 1
ATOM 6315 C CA . MET A 1 803 ? 8.684 19.676 -25.871 1.00 81.69 803 MET A CA 1
ATOM 6316 C C . MET A 1 803 ? 7.381 20.228 -26.470 1.00 81.69 803 MET A C 1
ATOM 6318 O O . MET A 1 803 ? 6.892 21.297 -26.111 1.00 81.69 803 MET A O 1
ATOM 6322 N N . THR A 1 804 ? 6.799 19.489 -27.418 1.00 84.88 804 THR A N 1
ATOM 6323 C CA . THR A 1 804 ? 5.496 19.823 -28.014 1.00 84.88 804 THR A CA 1
ATOM 6324 C C . THR A 1 804 ? 4.340 19.374 -27.119 1.00 84.88 804 THR A C 1
ATOM 6326 O O . THR A 1 804 ? 4.481 18.423 -26.352 1.00 84.88 804 THR A O 1
ATOM 6329 N N . GLU A 1 805 ? 3.163 19.999 -27.262 1.00 84.56 805 GLU A N 1
ATOM 6330 C CA . GLU A 1 805 ? 1.970 19.638 -26.476 1.00 84.56 805 GLU A CA 1
ATOM 6331 C C . GLU A 1 805 ? 1.604 18.145 -26.624 1.00 84.56 805 GLU A C 1
ATOM 6333 O O . GLU A 1 805 ? 1.303 17.478 -25.636 1.00 84.56 805 GLU A O 1
ATOM 6338 N N . ASP A 1 806 ? 1.711 17.593 -27.839 1.00 82.06 806 ASP A N 1
ATOM 6339 C CA . ASP A 1 806 ? 1.468 16.169 -28.119 1.00 82.06 806 ASP A CA 1
ATOM 6340 C C . ASP A 1 806 ? 2.495 15.234 -27.459 1.00 82.06 806 ASP A C 1
ATOM 6342 O O . ASP A 1 806 ? 2.156 14.100 -27.120 1.00 82.06 806 ASP A O 1
ATOM 6346 N N . MET A 1 807 ? 3.746 15.676 -27.282 1.00 77.00 807 MET A N 1
ATOM 6347 C CA . MET A 1 807 ? 4.775 14.883 -26.600 1.00 77.00 807 MET A CA 1
ATOM 6348 C C . MET A 1 807 ? 4.598 14.962 -25.084 1.00 77.00 807 MET A C 1
ATOM 6350 O O . MET A 1 807 ? 4.569 13.929 -24.423 1.00 77.00 807 MET A O 1
ATOM 6354 N N . ALA A 1 808 ? 4.363 16.158 -24.539 1.00 83.31 808 ALA A N 1
ATOM 6355 C CA . ALA A 1 808 ? 4.051 16.354 -23.126 1.00 83.31 808 ALA A CA 1
ATOM 6356 C C . ALA A 1 808 ? 2.835 15.514 -22.688 1.00 83.31 808 ALA A C 1
ATOM 6358 O O . ALA A 1 808 ? 2.866 14.847 -21.656 1.00 83.31 808 ALA A O 1
ATOM 6359 N N . ARG A 1 809 ? 1.789 15.448 -23.524 1.00 84.50 809 ARG A N 1
ATOM 6360 C CA . ARG A 1 809 ? 0.604 14.597 -23.309 1.00 84.50 809 ARG A CA 1
ATOM 6361 C C . ARG A 1 809 ? 0.881 13.089 -23.324 1.00 84.50 809 ARG A C 1
ATOM 6363 O O . ARG A 1 809 ? 0.075 12.354 -22.766 1.00 84.50 809 ARG A O 1
ATOM 6370 N N . LYS A 1 810 ? 1.973 12.633 -23.946 1.00 79.75 810 LYS A N 1
ATOM 6371 C CA . LYS A 1 810 ? 2.424 11.226 -23.934 1.00 79.75 810 LYS A CA 1
ATOM 6372 C C . LYS A 1 810 ? 3.390 10.913 -22.795 1.00 79.75 810 LYS A C 1
ATOM 6374 O O . LYS A 1 810 ? 3.427 9.779 -22.335 1.00 79.75 810 LYS A O 1
ATOM 6379 N N . VAL A 1 811 ? 4.181 11.904 -22.382 1.00 80.81 811 VAL A N 1
ATOM 6380 C CA . VAL A 1 811 ? 5.142 11.797 -21.274 1.00 80.81 811 VAL A CA 1
ATOM 6381 C C . VAL A 1 811 ? 4.434 11.793 -19.915 1.00 80.81 811 VAL A C 1
ATOM 6383 O O . VAL A 1 811 ? 4.938 11.217 -18.955 1.00 80.81 811 VAL A O 1
ATOM 6386 N N . TRP A 1 812 ? 3.254 12.410 -19.834 1.00 85.62 812 TRP A N 1
ATOM 6387 C CA . TRP A 1 812 ? 2.476 12.513 -18.605 1.00 85.62 812 TRP A CA 1
ATOM 6388 C C . TRP A 1 812 ? 2.055 11.129 -18.040 1.00 85.62 812 TRP A C 1
ATOM 6390 O O . TRP A 1 812 ? 1.504 10.313 -18.780 1.00 85.62 812 TRP A O 1
ATOM 6400 N N . PRO A 1 813 ? 2.290 10.837 -16.741 1.00 80.62 813 PRO A N 1
ATOM 6401 C CA . PRO A 1 813 ? 2.416 9.455 -16.257 1.00 80.62 813 PRO A CA 1
ATOM 6402 C C . PRO A 1 813 ? 1.112 8.724 -15.892 1.00 80.62 813 PRO A C 1
ATOM 6404 O O . PRO A 1 813 ? 1.136 7.497 -15.794 1.00 80.62 813 PRO A O 1
ATOM 6407 N N . PHE A 1 814 ? -0.007 9.428 -15.675 1.00 80.94 814 PHE A N 1
ATOM 6408 C CA . PHE A 1 814 ? -1.309 8.810 -15.368 1.00 80.94 814 PHE A CA 1
ATOM 6409 C C . PHE A 1 814 ? -2.456 9.486 -16.141 1.00 80.94 814 PHE A C 1
ATOM 6411 O O . PHE A 1 814 ? -2.312 10.600 -16.652 1.00 80.94 814 PHE A O 1
ATOM 6418 N N . ASP A 1 815 ? -3.605 8.808 -16.220 1.00 78.12 815 ASP A N 1
ATOM 6419 C CA . ASP A 1 815 ? -4.768 9.261 -16.992 1.00 78.12 815 ASP A CA 1
ATOM 6420 C C . ASP A 1 815 ? -5.273 10.648 -16.564 1.00 78.12 815 ASP A C 1
ATOM 6422 O O . ASP A 1 815 ? -5.495 10.937 -15.384 1.00 78.12 815 ASP A O 1
ATOM 6426 N N . LEU A 1 816 ? -5.529 11.509 -17.553 1.00 73.31 816 LEU A N 1
ATOM 6427 C CA . LEU A 1 816 ? -6.063 12.842 -17.299 1.00 73.31 816 LEU A CA 1
ATOM 6428 C C . LEU A 1 816 ? -7.539 12.789 -16.858 1.00 73.31 816 LEU A C 1
ATOM 6430 O O . LEU A 1 816 ? -8.344 12.060 -17.445 1.00 73.31 816 LEU A O 1
ATOM 6434 N N . PRO A 1 817 ? -7.935 13.597 -15.857 1.00 63.56 817 PRO A N 1
ATOM 6435 C CA . PRO A 1 817 ? -9.287 13.581 -15.315 1.00 63.56 817 PRO A CA 1
ATOM 6436 C C . PRO A 1 817 ? -10.345 14.048 -16.328 1.00 63.56 817 PRO A C 1
ATOM 6438 O O . PRO A 1 817 ? -10.390 15.225 -16.686 1.00 63.56 817 PRO A O 1
ATOM 6441 N N . GLN A 1 818 ? -11.245 13.129 -16.701 1.00 51.81 818 GLN A N 1
ATOM 6442 C CA . GLN A 1 818 ? -12.528 13.417 -17.369 1.00 51.81 818 GLN A CA 1
ATOM 6443 C C . GLN A 1 818 ? -13.506 14.165 -16.443 1.00 51.81 818 GLN A C 1
ATOM 6445 O O . GLN A 1 818 ? -13.512 13.860 -15.220 1.00 51.81 818 GLN A O 1
#

Secondary structure (DSSP, 8-state):
-------------S---SSS--HHHHHHHHHHHHHHHHHHTTT-------------SPPEEEE-SS-TT--TT--EEEEESSPHHHHHHHHTSTTS-HHHHTTEEEEEEHHHHHHH--SHHHHHHHHHH-SEEEEETTTTTTHHHHHHHHHHSSSTTPPEEE--B---B-TT--B---PPPPP------------BPPHHHHHHHHHHHHTEEEE---SSS--------TTS-HHHHHHHHHHHHHHHHHHTSTTGGGG--EEEE--SSSPPEEEEE-SS--------PPPPP--S-------------------------------------------TTTHHHHHHHHHHHHHHHHHHHHHHHHHHHHHHHHTSTT---EEEEEEEE-SSEEEEEEEETTS-EEEEEEE-TTSSSTTHHHHHHHHHHHHHHHHS----PPEEEEES-TTSSSSS-EEEEEPPSSEEHHHHTTTS-HHHHHHHHHHHHHHHHHHHH---SSEEEEE-SS-SS-GGG-EEEETTEEEEEEE-SHHHHHHHHHHHHHTTS-SS--TT--GGG--HHHHHHHHHHHHHHHHHHHT-TTTGGG--EEEE-TT-STTTEEE-SS-TTSEEEE---TT-EEEEGGGGGS---TTSSPPTT--SGGGSSPPPTTHHHHHHHHHHHHHHHHHHHHHH-HHHHHHHHS-GGGTHHHHHGGGHHHH-HHHHHHHHHHHHHHTTTTS--SS--S----HHHHHHHHHHHHHHHHHHHHHHHHHHHHT--TT----TTTHHHHHHHHHHHHHHHHHHHHHTTSS-HHHHHHH--S----

Sequence (818 aa):
MAVSESAVVDPRESTGTPYKLNPEQTLKASRALLEHLKRENKRIEQAAQHIVDRNCLRPSKAKVPHSLTSAPSLSICIITADPQRAVKNIVADPRFPTELATKIERVIGLTKLQARYKTFEQRRELRSQHDVFLADDRIITRLPKALGKVFYQGTAKRPIPINIALIPRDEAGKKIKKIKPAASTKKDATEKTALFASPEIVAKEISRALDSVPITVKQGTNTAARIGLSSFTPEQLVDNINAVVSHVIEKHVVKGWRNVKAIHIKTPTSMALPIWLADELWTETSKVIEQPDNEETAAIEAAGDGDSKPSKRKRNPKTTKGPQAGARKKTKVAEEDQHAEADADAGKEGAKSDAARKAALKKQKAKAFKKAILCSPGARDIVQCLKIEGGFNRAFILRLDNGTSLVARVPFSIAGPARLITNSEVATMEYIRRHTSIPVPAVLDWSDDPRNPIGTEYIIMEHATGVQLDQQWPSMTAAKQLEAVKALGHFCREMYKLQFPAFGSLYFADPPVEKSSLIPIGDGFFVGPHWTTHEQYCLGLVDAGYSRVPPTTPPDILEYKGTVEEHLNLSNIAQQTLLRLSQSDALKPVERPMLLHHDLHKRNIFVSEDNPGQITGIIDWQSSSIEPVHHYSEGRPDLCDFPDTWDESEVEDAPTKEQQKIIKAVSICCQAWDVMMRGWLPELHTARIMDQDLLRLFRYVPSAWRHSATALRDDLIQLSSHWSNPLGLAGSCPYQPSEADISRHKRLWDEFKLIHDVKEEVVRGFATDEEGWIPIDRWEDTKLAYGLLFHEWLKGVVDSGEMTEDMARKVWPFDLPQ

pLDDT: mean 75.78, std 21.91, range [19.81, 97.12]

Foldseek 3Di:
DDDDDDDDDDDPDDDDDLLDFDLVLLLVQLVVQLVVCVVVVVPDDDDDDFAFDDDFDQKDKFFFPDFPQPDQQAAEEEEEAPPQVVVVVLLVDPPADPSVSVRDPYYHHPVRLQVPQPDLVSLLVVLVVHQEAAYESVCLVVVCVRSDRNQVRDQRHHHFYFHFADFDADPVRDGDDDDDDDDDDDDDDDDPDTHTDHSVRRNVRVVSRSSIWMWTHHPDLDTDTDQHDSPDRSSSSSRSCNRVLVVCQVPPNDVGSVRNAFDWDHDPPDDTHTRHGDPDPDPCPDPPDDDDDDDDDDDDDDDDDDDDDDDDDDDDDDDDDDDDDDDDDDDDDDDDDDDDPPVVVVVVVVVVVVVVVVVLVVLLVVVLQVVLQVLDPPFDHFPDWDWDDDDFKIWIFTQTPVGFTKIKIFTDPVLDDQLPQQQQLLQVLVVCVVQHPAQAWHFSDWDSDCVPPSNGGITMTGDFDAAQQLVCVVVDALVLLLLQLVVVLVSLLSLLPDADQFWATKGFQDGPDPPVCWDDDDPRITGPVTDRAQLSLLVVLLVLLLVPQDPFADPLDDVQQPGSVLLVVLSVLLNVQSNLLSVDPLCVLFFGWTWDQPPQARRQWHAHPVRSSHTRHGDDSGPTITGTLLLPLPDDHPSLDADLPDDVVVVVPPDDPVSVSRVVSSVSSVVSNLVSCVVRVVSSNSSNPDDCLSPVSSNCSSPDSVLGSLVSVVSLVVCQVCVCPPVNRPDHRSDDDDPVRVVVSVVSVVLSVLLVVLLCCLCSVQVHDSVRDDDPVCVVVSLVVVLVVLVVVLCVCVVVVVDDSVVSVVSNHDDRDD

Radius of gyration: 36.67 Å; chains: 1; bounding box: 98×92×111 Å